Protein AF-A0A819A5E8-F1 (afdb_monomer)

Radius of gyration: 34.75 Å; Cα contacts (8 Å, |Δi|>4): 2065; chains: 1; bounding box: 81×67×108 Å

Structure (mmCIF, N/CA/C/O backbone):
data_AF-A0A819A5E8-F1
#
_entry.id   AF-A0A819A5E8-F1
#
loop_
_atom_site.group_PDB
_atom_site.id
_atom_site.type_symbol
_atom_site.label_atom_id
_atom_site.label_alt_id
_atom_site.label_comp_id
_atom_site.label_asym_id
_atom_site.label_entity_id
_atom_site.label_seq_id
_atom_site.pdbx_PDB_ins_code
_atom_site.Cartn_x
_atom_site.Cartn_y
_atom_site.Cartn_z
_atom_site.occupancy
_atom_site.B_iso_or_equiv
_atom_site.auth_seq_id
_atom_site.auth_comp_id
_atom_site.auth_asym_id
_atom_site.auth_atom_id
_atom_site.pdbx_PDB_model_num
ATOM 1 N N . MET A 1 1 ? -44.186 -9.933 -4.857 1.00 32.22 1 MET A N 1
ATOM 2 C CA . MET A 1 1 ? -43.340 -9.117 -5.749 1.00 32.22 1 MET A CA 1
ATOM 3 C C . MET A 1 1 ? -42.127 -9.959 -6.090 1.00 32.22 1 MET A C 1
ATOM 5 O O . MET A 1 1 ? -41.438 -10.397 -5.182 1.00 32.22 1 MET A O 1
ATOM 9 N N . SER A 1 2 ? -42.008 -10.321 -7.365 1.00 31.84 2 SER A N 1
ATOM 10 C CA . SER A 1 2 ? -40.978 -11.206 -7.915 1.00 31.84 2 SER A CA 1
ATOM 11 C C . SER A 1 2 ? -39.590 -10.600 -7.706 1.00 31.84 2 SER A C 1
ATOM 13 O O . SER A 1 2 ? -39.385 -9.447 -8.071 1.00 31.84 2 SER A O 1
ATOM 15 N N . SER A 1 3 ? -38.652 -11.357 -7.136 1.00 38.56 3 SER A N 1
ATOM 16 C CA . SER A 1 3 ? -37.233 -10.993 -7.115 1.00 38.56 3 SER A CA 1
ATOM 17 C C . SER A 1 3 ? -36.743 -10.846 -8.560 1.00 38.56 3 SER A C 1
ATOM 19 O O . SER A 1 3 ? -36.692 -11.837 -9.288 1.00 38.56 3 SER A O 1
ATOM 21 N N . THR A 1 4 ? -36.432 -9.630 -9.003 1.00 55.50 4 THR A N 1
ATOM 22 C CA . THR A 1 4 ? -35.887 -9.355 -10.340 1.00 55.50 4 THR A CA 1
ATOM 23 C C . THR A 1 4 ? -34.489 -9.958 -10.446 1.00 55.50 4 THR A C 1
ATOM 25 O O . THR A 1 4 ? -33.515 -9.396 -9.954 1.00 55.50 4 THR A O 1
ATOM 28 N N . LYS A 1 5 ? -34.396 -11.154 -11.023 1.00 73.69 5 LYS A N 1
ATOM 29 C CA . LYS A 1 5 ? -33.144 -11.866 -11.285 1.00 73.69 5 LYS A CA 1
ATOM 30 C C . LYS A 1 5 ? -32.599 -11.413 -12.642 1.00 73.69 5 LYS A C 1
ATOM 32 O O . LYS A 1 5 ? -33.372 -11.318 -13.584 1.00 73.69 5 LYS A O 1
ATOM 37 N N . LEU A 1 6 ? -31.296 -11.139 -12.740 1.00 89.00 6 LEU A N 1
ATOM 38 C CA . LEU A 1 6 ? -30.638 -10.841 -14.021 1.00 89.00 6 LEU A CA 1
ATOM 39 C C . LEU A 1 6 ? -30.455 -12.142 -14.811 1.00 89.00 6 LEU A C 1
ATOM 41 O O . LEU A 1 6 ? -29.631 -12.972 -14.419 1.00 89.00 6 LEU A O 1
ATOM 45 N N . GLU A 1 7 ? -31.207 -12.336 -15.892 1.00 91.62 7 GLU A N 1
ATOM 46 C CA . GLU A 1 7 ? -31.183 -13.570 -16.683 1.00 91.62 7 GLU A CA 1
ATOM 47 C C . GLU A 1 7 ? -30.618 -13.362 -18.089 1.00 91.62 7 GLU A C 1
ATOM 49 O O . GLU A 1 7 ? -29.899 -14.239 -18.579 1.00 91.62 7 GLU A O 1
ATOM 54 N N . ARG A 1 8 ? -30.885 -12.211 -18.720 1.00 95.00 8 ARG A N 1
ATOM 55 C CA . ARG A 1 8 ? -30.464 -11.907 -20.094 1.00 95.00 8 ARG A CA 1
ATOM 56 C C . ARG A 1 8 ? -29.873 -10.505 -20.228 1.00 95.00 8 ARG A C 1
ATOM 58 O O . ARG A 1 8 ? -30.513 -9.511 -19.893 1.00 95.00 8 ARG A O 1
ATOM 65 N N . VAL A 1 9 ? -28.674 -10.431 -20.800 1.00 97.88 9 VAL A N 1
ATOM 66 C CA . VAL A 1 9 ? -27.956 -9.189 -21.116 1.00 97.88 9 VAL A CA 1
ATOM 67 C C . VAL A 1 9 ? -27.725 -9.118 -22.623 1.00 97.88 9 VAL A C 1
ATOM 69 O O . VAL A 1 9 ? -27.253 -10.078 -23.230 1.00 97.88 9 VAL A O 1
ATOM 72 N N . ILE A 1 10 ? -28.020 -7.972 -23.234 1.00 98.62 10 ILE A N 1
ATOM 73 C CA . ILE A 1 10 ? -27.622 -7.693 -24.620 1.00 98.62 10 ILE A CA 1
ATOM 74 C C . ILE A 1 10 ? -26.502 -6.659 -24.601 1.00 98.62 10 ILE A C 1
ATOM 76 O O . ILE A 1 10 ? -26.598 -5.638 -23.923 1.00 98.62 10 ILE A O 1
ATOM 80 N N . ILE A 1 11 ? -25.441 -6.919 -25.361 1.00 98.62 11 ILE A N 1
ATOM 81 C CA . ILE A 1 11 ? -24.329 -5.995 -25.576 1.00 98.62 11 ILE A CA 1
ATOM 82 C C . ILE A 1 11 ? -24.338 -5.582 -27.048 1.00 98.62 11 ILE A C 1
ATOM 84 O O . ILE A 1 11 ? -24.249 -6.420 -27.942 1.00 98.62 11 ILE A O 1
ATOM 88 N N . VAL A 1 12 ? -24.438 -4.285 -27.320 1.00 98.12 12 VAL A N 1
ATOM 89 C CA . VAL A 1 12 ? -24.431 -3.746 -28.684 1.00 98.12 12 VAL A CA 1
ATOM 90 C C . VAL A 1 12 ? -23.025 -3.268 -29.011 1.00 98.12 12 VAL A C 1
ATOM 92 O O . VAL A 1 12 ? -22.594 -2.244 -28.497 1.00 98.12 12 VAL A O 1
ATOM 95 N N . GLY A 1 13 ? -22.316 -3.999 -29.867 1.00 96.31 13 GLY A N 1
ATOM 96 C CA . GLY A 1 13 ? -20.942 -3.729 -30.287 1.00 96.31 13 GLY A CA 1
ATOM 97 C C . GLY A 1 13 ? -19.956 -4.794 -29.801 1.00 96.31 13 GLY A C 1
ATOM 98 O O . GLY A 1 13 ? -19.708 -4.937 -28.607 1.00 96.31 13 GLY A O 1
ATOM 99 N N . GLY A 1 14 ? -19.318 -5.493 -30.740 1.00 93.19 14 GLY A N 1
ATOM 100 C CA . GLY A 1 14 ? -18.258 -6.482 -30.521 1.00 93.19 14 GLY A CA 1
ATOM 101 C C . GLY A 1 14 ? -16.854 -5.876 -30.617 1.00 93.19 14 GLY A C 1
ATOM 102 O O . GLY A 1 14 ? -15.927 -6.503 -31.142 1.00 93.19 14 GLY A O 1
ATOM 103 N N . GLY A 1 15 ? -16.698 -4.628 -30.164 1.00 92.19 15 GLY A N 1
ATOM 104 C CA . GLY A 1 15 ? -15.406 -3.959 -30.001 1.00 92.19 15 GLY A CA 1
ATOM 105 C C . GLY A 1 15 ? -14.722 -4.329 -28.680 1.00 92.19 15 GLY A C 1
ATOM 106 O O . GLY A 1 15 ? -15.222 -5.149 -27.915 1.00 92.19 15 GLY A O 1
ATOM 107 N N . LEU A 1 16 ? -13.587 -3.689 -28.375 1.00 94.44 16 LEU A N 1
ATOM 108 C CA . LEU A 1 16 ? -12.798 -3.993 -27.168 1.00 94.44 16 LEU A CA 1
ATOM 109 C C . LEU A 1 16 ? -13.617 -3.902 -25.872 1.00 94.44 16 LEU A C 1
ATOM 111 O O . LEU A 1 16 ? -13.552 -4.815 -25.059 1.00 94.44 16 LEU A O 1
ATOM 115 N N . GLY A 1 17 ? -14.404 -2.833 -25.705 1.00 95.31 17 GLY A N 1
ATOM 116 C CA . GLY A 1 17 ? -15.243 -2.649 -24.518 1.00 95.31 17 GLY A CA 1
ATOM 117 C C . GLY A 1 17 ? -16.343 -3.703 -24.405 1.00 95.31 17 GLY A C 1
ATOM 118 O O . GLY A 1 17 ? -16.440 -4.360 -23.380 1.00 95.31 17 GLY A O 1
ATOM 119 N N . GLY A 1 18 ? -17.115 -3.936 -25.471 1.00 97.19 18 GLY A N 1
ATOM 120 C CA . GLY A 1 18 ? -18.204 -4.920 -25.447 1.00 97.19 18 GLY A CA 1
ATOM 121 C C . GLY A 1 18 ? -17.727 -6.358 -25.218 1.00 97.19 18 GLY A C 1
ATOM 122 O O . GLY A 1 18 ? -18.321 -7.081 -24.420 1.00 97.19 18 GLY A O 1
ATOM 123 N N . LEU A 1 19 ? -16.615 -6.757 -25.847 1.00 96.38 19 LEU A N 1
ATOM 124 C CA . LEU A 1 19 ? -16.006 -8.073 -25.626 1.00 96.38 19 LEU A CA 1
ATOM 125 C C . LEU A 1 19 ? -15.436 -8.212 -24.208 1.00 96.38 19 LEU A C 1
ATOM 127 O O . LEU A 1 19 ? -15.630 -9.250 -23.580 1.00 96.38 19 LEU A O 1
ATOM 131 N N . ALA A 1 20 ? -14.773 -7.172 -23.688 1.00 97.06 20 ALA A N 1
ATOM 132 C CA . ALA A 1 20 ? -14.290 -7.160 -22.309 1.00 97.06 20 ALA A CA 1
ATOM 133 C C . ALA A 1 20 ? -15.446 -7.303 -21.314 1.00 97.06 20 ALA A C 1
ATOM 135 O O . ALA A 1 20 ? -15.372 -8.143 -20.427 1.00 97.06 20 ALA A O 1
ATOM 136 N N . THR A 1 21 ? -16.544 -6.568 -21.508 1.00 97.56 21 THR A N 1
ATOM 137 C CA . THR A 1 21 ? -17.750 -6.696 -20.682 1.00 97.56 21 THR A CA 1
ATOM 138 C C . THR A 1 21 ? -18.327 -8.110 -20.727 1.00 97.56 21 THR A C 1
ATOM 140 O O . THR A 1 21 ? -18.602 -8.686 -19.676 1.00 97.56 21 THR A O 1
ATOM 143 N N . ALA A 1 22 ? -18.476 -8.700 -21.919 1.00 97.00 22 ALA A N 1
ATOM 144 C CA . ALA A 1 22 ? -18.998 -10.060 -22.071 1.00 97.00 22 ALA A CA 1
ATOM 145 C C . ALA A 1 22 ? -18.151 -11.087 -21.297 1.00 97.00 22 ALA A C 1
ATOM 147 O O . ALA A 1 22 ? -18.684 -11.915 -20.556 1.00 97.00 22 ALA A O 1
ATOM 148 N N . LEU A 1 23 ? -16.824 -10.995 -21.424 1.00 96.56 23 LEU A N 1
ATOM 149 C CA . LEU A 1 23 ? -15.883 -11.860 -20.714 1.00 96.56 23 LEU A CA 1
ATOM 150 C C . LEU A 1 23 ? -15.894 -11.611 -19.199 1.00 96.56 23 LEU A C 1
ATOM 152 O O . LEU A 1 23 ? -15.809 -12.572 -18.438 1.00 96.56 23 LEU A O 1
ATOM 156 N N . SER A 1 24 ? -16.058 -10.365 -18.749 1.00 96.38 24 SER A N 1
ATOM 157 C CA . SER A 1 24 ? -16.197 -10.022 -17.328 1.00 96.38 24 SER A CA 1
ATOM 158 C C . SER A 1 24 ? -17.398 -10.710 -16.686 1.00 96.38 24 SER A C 1
ATOM 160 O O . SER A 1 24 ? -17.261 -11.296 -15.615 1.00 96.38 24 SER A O 1
ATOM 162 N N . PHE A 1 25 ? -18.564 -10.718 -17.339 1.00 94.56 25 PHE A N 1
ATOM 163 C CA . PHE A 1 25 ? -19.718 -11.464 -16.827 1.00 94.56 25 PHE A CA 1
ATOM 164 C C . PHE A 1 25 ? -19.412 -12.957 -16.674 1.00 94.56 25 PHE A C 1
ATOM 166 O O . PHE A 1 25 ? -19.783 -13.553 -15.669 1.00 94.56 25 PHE A O 1
ATOM 173 N N . TYR A 1 26 ? -18.717 -13.563 -17.639 1.00 92.88 26 TYR A N 1
ATOM 174 C CA . TYR A 1 26 ? -18.379 -14.984 -17.577 1.00 92.88 26 TYR A CA 1
ATOM 175 C C . TYR A 1 26 ? -17.344 -15.304 -16.491 1.00 92.88 26 TYR A C 1
ATOM 177 O O . TYR A 1 26 ? -17.515 -16.262 -15.740 1.00 92.88 26 TYR A O 1
ATOM 185 N N . TYR A 1 27 ? -16.268 -14.520 -16.401 1.00 93.62 27 TYR A N 1
ATOM 186 C CA . TYR A 1 27 ? -15.145 -14.817 -15.515 1.00 93.62 27 TYR A CA 1
ATOM 187 C C . TYR A 1 27 ? -15.343 -14.323 -14.081 1.00 93.62 27 TYR A C 1
ATOM 189 O O . TYR A 1 27 ? -14.837 -14.958 -13.156 1.00 93.62 27 TYR A O 1
ATOM 197 N N . ILE A 1 28 ? -16.062 -13.217 -13.873 1.00 93.44 28 ILE A N 1
ATOM 198 C CA . ILE A 1 28 ? -16.165 -12.565 -12.562 1.00 93.44 28 ILE A CA 1
ATOM 199 C C . ILE A 1 28 ? -17.395 -13.059 -11.787 1.00 93.44 28 ILE A C 1
ATOM 201 O O . ILE A 1 28 ? -17.256 -13.378 -10.611 1.00 93.44 28 ILE A O 1
ATOM 205 N N . PHE A 1 29 ? -18.572 -13.227 -12.410 1.00 89.38 29 PHE A N 1
ATOM 206 C CA . PHE A 1 29 ? -19.785 -13.673 -11.690 1.00 89.38 29 PHE A CA 1
ATOM 207 C C . PHE A 1 29 ? -19.582 -14.984 -10.900 1.00 89.38 29 PHE A C 1
ATOM 209 O O . PHE A 1 29 ? -19.911 -15.012 -9.709 1.00 89.38 29 PHE A O 1
ATOM 216 N N . PRO A 1 30 ? -18.982 -16.047 -11.478 1.00 85.00 30 PRO A N 1
ATOM 217 C CA . PRO A 1 30 ? -18.756 -17.292 -10.747 1.00 85.00 30 PRO A CA 1
ATOM 218 C C . PRO A 1 30 ? -17.791 -17.147 -9.566 1.00 85.00 30 PRO A C 1
ATOM 220 O O . PRO A 1 30 ? -17.954 -17.851 -8.573 1.00 85.00 30 PRO A O 1
ATOM 223 N N . ARG A 1 31 ? -16.828 -16.209 -9.619 1.00 89.69 31 ARG A N 1
ATOM 224 C CA . ARG A 1 31 ? -15.918 -15.919 -8.489 1.00 89.69 31 ARG A CA 1
ATOM 225 C C . ARG A 1 31 ? -16.666 -15.389 -7.262 1.00 89.69 31 ARG A C 1
ATOM 227 O O . ARG A 1 31 ? -16.160 -15.502 -6.152 1.00 89.69 31 ARG A O 1
ATOM 234 N N . HIS A 1 32 ? -17.875 -14.863 -7.460 1.00 86.38 32 HIS A N 1
ATOM 235 C CA . HIS A 1 32 ? -18.766 -14.368 -6.411 1.00 86.38 32 HIS A CA 1
ATOM 236 C C . HIS A 1 32 ? -19.968 -15.293 -6.154 1.00 86.38 32 HIS A C 1
ATOM 238 O O . HIS A 1 32 ? -20.958 -14.863 -5.568 1.00 86.38 32 HIS A O 1
ATOM 244 N N . ASN A 1 33 ? -19.903 -16.565 -6.572 1.00 87.62 33 ASN A N 1
ATOM 245 C CA . ASN A 1 33 ? -20.996 -17.541 -6.456 1.00 87.62 33 ASN A CA 1
ATOM 246 C C . ASN A 1 33 ? -22.301 -17.116 -7.160 1.00 87.62 33 ASN A C 1
ATOM 248 O O . ASN A 1 33 ? -23.386 -17.581 -6.805 1.00 87.62 33 ASN A O 1
ATOM 252 N N . LEU A 1 34 ? -22.209 -16.253 -8.176 1.00 87.12 34 LEU A N 1
ATOM 253 C CA . LEU A 1 34 ? -23.340 -15.846 -9.003 1.00 87.12 34 LEU A CA 1
ATOM 254 C C . LEU A 1 34 ? -23.335 -16.619 -10.323 1.00 87.12 34 LEU A C 1
ATOM 256 O O . LEU A 1 34 ? -22.292 -16.864 -10.931 1.00 87.12 34 LEU A O 1
ATOM 260 N N . LYS A 1 35 ? -24.527 -16.987 -10.800 1.00 87.81 35 LYS A N 1
ATOM 261 C CA . LYS A 1 35 ? -24.687 -17.562 -12.138 1.00 87.81 35 LYS A CA 1
ATOM 262 C C . LYS A 1 35 ? -24.605 -16.435 -13.170 1.00 87.81 35 LYS A C 1
ATOM 264 O O . LYS A 1 35 ? -25.378 -15.484 -13.082 1.00 87.81 35 LYS A O 1
ATOM 269 N N . ALA A 1 36 ? -23.709 -16.564 -14.148 1.00 90.06 36 ALA A N 1
ATOM 270 C CA . ALA A 1 36 ? -23.635 -15.623 -15.262 1.00 90.06 36 ALA A CA 1
ATOM 271 C C . ALA A 1 36 ? -24.961 -15.610 -16.063 1.00 90.06 36 ALA A C 1
ATOM 273 O O . ALA A 1 36 ? -25.535 -16.686 -16.291 1.00 90.06 36 ALA A O 1
ATOM 274 N N . PRO A 1 37 ? -25.462 -14.429 -16.475 1.00 93.00 37 PRO A N 1
ATOM 275 C CA . PRO A 1 37 ? -26.638 -14.327 -17.338 1.00 93.00 37 PRO A CA 1
ATOM 276 C C . PRO A 1 37 ? -26.331 -14.837 -18.754 1.00 93.00 37 PRO A C 1
ATOM 278 O O . PRO A 1 37 ? -25.171 -14.970 -19.136 1.00 93.00 37 PRO A O 1
ATOM 281 N N . SER A 1 38 ? -27.370 -15.098 -19.548 1.00 95.62 38 SER A N 1
ATOM 282 C CA . SER A 1 38 ? -27.220 -15.303 -20.993 1.00 95.62 38 SER A CA 1
ATOM 283 C C . SER A 1 38 ? -26.876 -13.971 -21.655 1.00 95.62 38 SER A C 1
ATOM 285 O O . SER A 1 38 ? -27.554 -12.972 -21.417 1.00 95.62 38 SER A O 1
ATOM 287 N N . ILE A 1 39 ? -25.825 -13.952 -22.472 1.00 97.88 39 ILE A N 1
ATOM 288 C CA . ILE A 1 39 ? -25.298 -12.740 -23.095 1.00 97.88 39 ILE A CA 1
ATOM 289 C C . ILE A 1 39 ? -25.391 -12.882 -24.604 1.00 97.88 39 ILE A C 1
ATOM 291 O O . ILE A 1 39 ? -24.851 -13.832 -25.160 1.00 97.88 39 ILE A O 1
ATOM 295 N N . THR A 1 40 ? -26.008 -11.911 -25.271 1.00 98.25 40 THR A N 1
ATOM 296 C CA . THR A 1 40 ? -25.948 -11.793 -26.733 1.00 98.25 40 THR A CA 1
ATOM 297 C C . THR A 1 40 ? -25.194 -10.522 -27.104 1.00 98.25 40 THR A C 1
ATOM 299 O O . THR A 1 40 ? -25.568 -9.427 -26.688 1.00 98.25 40 THR A O 1
ATOM 302 N N . VAL A 1 41 ? -24.118 -10.658 -27.876 1.00 98.00 41 VAL A N 1
ATOM 303 C CA . VAL A 1 41 ? -23.317 -9.543 -28.386 1.00 98.00 41 VAL A CA 1
ATOM 304 C C . VAL A 1 41 ? -23.658 -9.329 -29.858 1.00 98.00 41 VAL A C 1
ATOM 306 O O . VAL A 1 41 ? -23.320 -10.165 -30.692 1.00 98.00 41 VAL A O 1
ATOM 309 N N . TYR A 1 42 ? -24.302 -8.210 -30.186 1.00 98.12 42 TYR A N 1
ATOM 310 C CA . TYR A 1 42 ? -24.629 -7.836 -31.564 1.00 98.12 42 TYR A CA 1
ATOM 311 C C . TYR A 1 42 ? -23.544 -6.932 -32.152 1.00 98.12 42 TYR A C 1
ATOM 313 O O . TYR A 1 42 ? -23.353 -5.804 -31.700 1.00 98.12 42 TYR A O 1
ATOM 321 N N . GLU A 1 43 ? -22.833 -7.417 -33.166 1.00 95.06 43 GLU A N 1
ATOM 322 C CA . GLU A 1 43 ? -21.820 -6.672 -33.909 1.00 95.06 43 GLU A CA 1
ATOM 323 C C . GLU A 1 43 ? -22.314 -6.395 -35.330 1.00 95.06 43 GLU A C 1
ATOM 325 O O . GLU A 1 43 ? -22.719 -7.309 -36.046 1.00 95.06 43 GLU A O 1
ATOM 330 N N . ARG A 1 44 ? -22.273 -5.123 -35.744 1.00 93.31 44 ARG A N 1
ATOM 331 C CA . ARG A 1 44 ? -22.735 -4.687 -37.069 1.00 93.31 44 ARG A CA 1
ATOM 332 C C . ARG A 1 44 ? -21.786 -5.122 -38.182 1.00 93.31 44 ARG A C 1
ATOM 334 O O . ARG A 1 44 ? -22.226 -5.336 -39.306 1.00 93.31 44 ARG A O 1
ATOM 341 N N . ASP A 1 45 ? -20.500 -5.210 -37.868 1.00 87.75 45 ASP A N 1
ATOM 342 C CA . ASP A 1 45 ? -19.458 -5.549 -38.821 1.00 87.75 45 ASP A CA 1
ATOM 343 C C . ASP A 1 45 ? -19.463 -7.063 -39.112 1.00 87.75 45 ASP A C 1
ATOM 345 O O . ASP A 1 45 ? -20.009 -7.875 -38.358 1.00 87.75 45 ASP A O 1
ATOM 349 N N . THR A 1 46 ? -18.821 -7.462 -40.211 1.00 84.44 46 THR A N 1
ATOM 350 C CA . THR A 1 46 ? -18.519 -8.878 -40.469 1.00 84.44 46 THR A CA 1
ATOM 351 C C . THR A 1 46 ? -17.359 -9.333 -39.577 1.00 84.44 46 THR A C 1
ATOM 353 O O . THR A 1 46 ? -16.532 -8.527 -39.141 1.00 84.44 46 THR A O 1
ATOM 356 N N . MET A 1 47 ? -17.219 -10.644 -39.369 1.00 74.38 47 MET A N 1
ATOM 357 C CA . MET A 1 47 ? -16.047 -11.191 -38.670 1.00 74.38 47 MET A CA 1
ATOM 358 C C . MET A 1 47 ? -14.725 -10.877 -39.404 1.00 74.38 47 MET A C 1
ATOM 360 O O . MET A 1 47 ? -13.675 -10.755 -38.779 1.00 74.38 47 MET A O 1
ATOM 364 N N . GLU A 1 48 ? -14.777 -10.721 -40.730 1.00 65.94 48 GLU A N 1
ATOM 365 C CA . GLU A 1 48 ? -13.619 -10.547 -41.618 1.00 65.94 48 GLU A CA 1
ATOM 366 C C . GLU A 1 48 ? -13.195 -9.077 -41.786 1.00 65.94 48 GLU A C 1
ATOM 368 O O . GLU A 1 48 ? -12.056 -8.794 -42.166 1.00 65.94 48 GLU A O 1
ATOM 373 N N . SER A 1 49 ? -14.067 -8.116 -41.460 1.00 59.50 49 SER A N 1
ATOM 374 C CA . SER A 1 49 ? -13.858 -6.681 -41.724 1.00 59.50 49 SER A CA 1
ATOM 375 C C . SER A 1 49 ? -12.830 -5.978 -40.820 1.00 59.50 49 SER A C 1
ATOM 377 O O . SER A 1 49 ? -12.749 -4.753 -40.815 1.00 59.50 49 SER A O 1
ATOM 379 N N . SER A 1 50 ? -12.005 -6.700 -40.064 1.00 57.12 50 SER A N 1
ATOM 380 C CA . SER A 1 50 ? -11.201 -6.127 -38.975 1.00 57.12 50 SER A CA 1
ATOM 381 C C . SER A 1 50 ? -9.717 -5.893 -39.312 1.00 57.12 50 SER A C 1
ATOM 383 O O . SER A 1 50 ? -9.141 -4.921 -38.823 1.00 57.12 50 SER A O 1
ATOM 385 N N . ARG A 1 51 ? -9.068 -6.672 -40.198 1.00 56.88 51 ARG A N 1
ATOM 386 C CA . ARG A 1 51 ? -7.603 -6.526 -40.421 1.00 56.88 51 ARG A CA 1
ATOM 387 C C . ARG A 1 51 ? -7.207 -5.238 -41.148 1.00 56.88 51 ARG A C 1
ATOM 389 O O . ARG A 1 51 ? -6.137 -4.688 -40.872 1.00 56.88 51 ARG A O 1
ATOM 396 N N . LEU A 1 52 ? -8.023 -4.792 -42.102 1.00 59.56 52 LEU A N 1
ATOM 397 C CA . LEU A 1 52 ? -7.766 -3.588 -42.905 1.00 59.56 52 LEU A CA 1
ATOM 398 C C . LEU A 1 52 ? -8.258 -2.314 -42.198 1.00 59.56 52 LEU A C 1
ATOM 400 O O . LEU A 1 52 ? -7.614 -1.275 -42.305 1.00 59.56 52 LEU A O 1
ATOM 404 N N . ASN A 1 53 ? -9.331 -2.418 -41.406 1.00 60.75 53 ASN A N 1
ATOM 405 C CA . ASN A 1 53 ? -10.001 -1.279 -40.766 1.00 60.75 53 ASN A CA 1
ATOM 406 C C . ASN A 1 53 ? -9.446 -0.956 -39.363 1.00 60.75 53 ASN A C 1
ATOM 408 O O . ASN A 1 53 ? -9.570 0.170 -38.887 1.00 60.75 53 ASN A O 1
ATOM 412 N N . GLU A 1 54 ? -8.809 -1.922 -38.694 1.00 66.81 54 GLU A N 1
ATOM 413 C CA . GLU A 1 54 ? -8.254 -1.777 -37.337 1.00 66.81 54 GLU A CA 1
ATOM 414 C C . GLU A 1 54 ? -6.728 -1.871 -37.323 1.00 66.81 54 GLU A C 1
ATOM 416 O O . GLU A 1 54 ? -6.111 -2.329 -36.360 1.00 66.81 54 GLU A O 1
ATOM 421 N N . GLY A 1 55 ? -6.104 -1.464 -38.427 1.00 63.94 55 GLY A N 1
ATOM 422 C CA . GLY A 1 55 ? -4.705 -1.749 -38.684 1.00 63.94 55 GLY A CA 1
ATOM 423 C C . GLY A 1 55 ? -3.692 -1.060 -37.770 1.00 63.94 55 GLY A C 1
ATOM 424 O O . GLY A 1 55 ? -2.517 -1.361 -37.901 1.00 63.94 55 GLY A O 1
ATOM 425 N N . TYR A 1 56 ? -4.100 -0.172 -36.866 1.00 77.44 56 TYR A N 1
ATOM 426 C CA . TYR A 1 56 ? -3.219 0.657 -36.040 1.00 77.44 56 TYR A CA 1
ATOM 427 C C . TYR A 1 56 ? -2.861 0.024 -34.679 1.00 77.44 56 TYR A C 1
ATOM 429 O O . TYR A 1 56 ? -3.423 -0.984 -34.246 1.00 77.44 56 TYR A O 1
ATOM 437 N N . THR A 1 57 ? -1.898 0.635 -33.984 1.00 84.88 57 THR A N 1
ATOM 438 C CA . THR A 1 57 ? -1.344 0.154 -32.705 1.00 84.88 57 THR A CA 1
ATOM 439 C C . THR A 1 57 ? -1.915 0.903 -31.503 1.00 84.88 57 THR A C 1
ATOM 441 O O . THR A 1 57 ? -1.989 2.135 -31.493 1.00 84.88 57 THR A O 1
ATOM 444 N N . LEU A 1 58 ? -2.267 0.163 -30.454 1.00 88.69 58 LEU A N 1
ATOM 445 C CA . LEU A 1 58 ? -2.726 0.682 -29.168 1.00 88.69 58 LEU A CA 1
ATOM 446 C C . LEU A 1 58 ? -1.616 0.573 -28.131 1.00 88.69 58 LEU A C 1
ATOM 448 O O . LEU A 1 58 ? -0.832 -0.369 -28.157 1.00 88.69 58 LEU A O 1
ATOM 452 N N . GLN A 1 59 ? -1.587 1.508 -27.187 1.00 87.00 59 GLN A N 1
ATOM 453 C CA . GLN A 1 59 ? -0.762 1.393 -25.990 1.00 87.00 59 GLN A CA 1
ATOM 454 C C . GLN A 1 59 ? -1.651 1.005 -24.810 1.00 87.00 59 GLN A C 1
ATOM 456 O O . GLN A 1 59 ? -2.515 1.787 -24.412 1.00 87.00 59 GLN A O 1
ATOM 461 N N . LEU A 1 60 ? -1.442 -0.189 -24.262 1.00 89.19 60 LEU A N 1
ATOM 462 C CA . LEU A 1 60 ? -2.091 -0.645 -23.038 1.00 89.19 60 LEU A CA 1
ATOM 463 C C . LEU A 1 60 ? -1.273 -0.192 -21.829 1.00 89.19 60 LEU A C 1
ATOM 465 O O . LEU A 1 60 ? -0.042 -0.252 -21.864 1.00 89.19 60 LEU A O 1
ATOM 469 N N . ARG A 1 61 ? -1.947 0.298 -20.785 1.00 86.12 61 ARG A N 1
ATOM 470 C CA . ARG A 1 61 ? -1.311 0.848 -19.574 1.00 86.12 61 ARG A CA 1
ATOM 471 C C . ARG A 1 61 ? -2.074 0.418 -18.315 1.00 86.12 61 ARG A C 1
ATOM 473 O O . ARG A 1 61 ? -3.278 0.168 -18.388 1.00 86.12 61 ARG A O 1
ATOM 480 N N . ASN A 1 62 ? -1.397 0.320 -17.169 1.00 82.31 62 ASN A N 1
ATOM 481 C CA . ASN A 1 62 ? -2.024 0.054 -15.860 1.00 82.31 62 ASN A CA 1
ATOM 482 C C . ASN A 1 62 ? -2.091 1.302 -14.951 1.00 82.31 62 ASN A C 1
ATOM 484 O O . ASN A 1 62 ? -2.276 1.160 -13.747 1.00 82.31 62 ASN A O 1
ATOM 488 N N . ASP A 1 63 ? -1.925 2.512 -15.496 1.00 75.06 63 ASP A N 1
ATOM 489 C CA . ASP A 1 63 ? -2.000 3.743 -14.702 1.00 75.06 63 ASP A CA 1
ATOM 490 C C . ASP A 1 63 ? -3.449 4.081 -14.280 1.00 75.06 63 ASP A C 1
ATOM 492 O O . ASP A 1 63 ? -4.374 3.785 -15.049 1.00 75.06 63 ASP A O 1
ATOM 496 N N . PRO A 1 64 ? -3.669 4.759 -13.129 1.00 69.38 64 PRO A N 1
ATOM 497 C CA . PRO A 1 64 ? -5.008 5.045 -12.596 1.00 69.38 64 PRO A CA 1
ATOM 498 C C . PRO A 1 64 ? -5.925 5.823 -13.548 1.00 69.38 64 PRO A C 1
ATOM 500 O O . PRO A 1 64 ? -7.147 5.760 -13.432 1.00 69.38 64 PRO A O 1
ATOM 503 N N . SER A 1 65 ? -5.355 6.567 -14.504 1.00 68.69 65 SER A N 1
ATOM 504 C CA . SER A 1 65 ? -6.136 7.347 -15.468 1.00 68.69 65 SER A CA 1
ATOM 505 C C . SER A 1 65 ? -6.619 6.535 -16.676 1.00 68.69 65 SER A C 1
ATOM 507 O O . SER A 1 65 ? -7.464 7.030 -17.421 1.00 68.69 65 SER A O 1
ATOM 509 N N . SER A 1 66 ? -6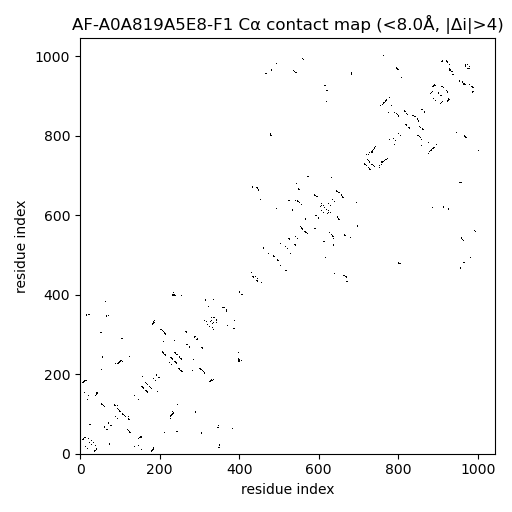.121 5.306 -16.879 1.00 76.12 66 SER A N 1
ATOM 510 C CA . SER A 1 66 ? -6.445 4.477 -18.050 1.00 76.12 66 SER A CA 1
ATOM 511 C C . SER A 1 66 ? -6.931 3.060 -17.714 1.00 76.12 66 SER A C 1
ATOM 513 O O . SER A 1 66 ? -7.950 2.646 -18.258 1.00 76.12 66 SER A O 1
ATOM 515 N N . GLY A 1 67 ? -6.244 2.326 -16.828 1.00 85.00 67 GLY A N 1
ATOM 516 C CA . GLY A 1 67 ? -6.677 1.033 -16.279 1.00 85.00 67 GLY A CA 1
ATOM 517 C C . GLY A 1 67 ? -6.804 -0.151 -17.255 1.00 85.00 67 GLY A C 1
ATOM 518 O O . GLY A 1 67 ? -7.355 -1.180 -16.868 1.00 85.00 67 GLY A O 1
ATOM 519 N N . GLY A 1 68 ? -6.314 -0.063 -18.498 1.00 90.25 68 GLY A N 1
ATOM 520 C CA . GLY A 1 68 ? -6.557 -1.091 -19.525 1.00 90.25 68 GLY A CA 1
ATOM 521 C C . GLY A 1 68 ? -5.883 -2.441 -19.248 1.00 90.25 68 GLY A C 1
ATOM 522 O O . GLY A 1 68 ? -6.498 -3.487 -19.435 1.00 90.25 68 GLY A O 1
ATOM 523 N N . ILE A 1 69 ? -4.643 -2.441 -18.744 1.00 92.50 69 ILE A N 1
ATOM 524 C CA . ILE A 1 69 ? -3.965 -3.679 -18.306 1.00 92.50 69 ILE A CA 1
ATOM 525 C C . ILE A 1 69 ? -4.646 -4.259 -17.065 1.00 92.50 69 ILE A C 1
ATOM 527 O O . ILE A 1 69 ? -4.796 -5.473 -16.959 1.00 92.50 69 ILE A O 1
ATOM 531 N N . GLN A 1 70 ? -5.073 -3.395 -16.140 1.00 92.56 70 GLN A N 1
ATOM 532 C CA . GLN A 1 70 ? -5.773 -3.822 -14.932 1.00 92.56 70 GLN A CA 1
ATOM 533 C C . GLN A 1 70 ? -7.086 -4.523 -15.290 1.00 92.56 70 GLN A C 1
ATOM 535 O O . GLN A 1 70 ? -7.363 -5.582 -14.748 1.00 92.56 70 GLN A O 1
ATOM 540 N N . ALA A 1 71 ? -7.834 -3.992 -16.261 1.00 94.69 71 ALA A N 1
ATOM 541 C CA . ALA A 1 71 ? -9.050 -4.617 -16.768 1.00 94.69 71 ALA A CA 1
ATOM 542 C C . ALA A 1 71 ? -8.797 -6.037 -17.307 1.00 94.69 71 ALA A C 1
ATOM 544 O O . ALA A 1 71 ? -9.507 -6.967 -16.940 1.00 94.69 71 ALA A O 1
ATOM 545 N N . LEU A 1 72 ? -7.753 -6.230 -18.124 1.00 95.81 72 LEU A N 1
ATOM 546 C CA . LEU A 1 72 ? -7.413 -7.552 -18.667 1.00 95.81 72 LEU A CA 1
ATOM 547 C C . LEU A 1 72 ? -7.027 -8.556 -17.570 1.00 95.81 72 LEU A C 1
ATOM 549 O O . LEU A 1 72 ? -7.501 -9.687 -17.612 1.00 95.81 72 LEU A O 1
ATOM 553 N N . LYS A 1 73 ? -6.224 -8.137 -16.580 1.00 94.44 73 LYS A N 1
ATOM 554 C CA . LYS A 1 73 ? -5.859 -8.974 -15.421 1.00 94.44 73 LYS A CA 1
ATOM 555 C C . LYS A 1 73 ? -7.081 -9.346 -14.579 1.00 94.44 73 LYS A C 1
ATOM 557 O O . LYS A 1 73 ? -7.220 -10.496 -14.171 1.00 94.44 73 LYS A O 1
ATOM 562 N N . THR A 1 74 ? -7.991 -8.393 -14.355 1.00 94.62 74 THR A N 1
ATOM 563 C CA . THR A 1 74 ? -9.241 -8.643 -13.627 1.00 94.62 74 THR A CA 1
ATOM 564 C C . THR A 1 74 ? -10.131 -9.643 -14.363 1.00 94.62 74 THR A C 1
ATOM 566 O O . THR A 1 74 ? -10.699 -10.520 -13.717 1.00 94.62 74 THR A O 1
ATOM 569 N N . ILE A 1 75 ? -10.238 -9.559 -15.695 1.00 94.81 75 ILE A N 1
ATOM 570 C CA . ILE A 1 75 ? -10.988 -10.541 -16.492 1.00 94.81 75 ILE A CA 1
ATOM 571 C C . ILE A 1 75 ? -10.362 -11.923 -16.315 1.00 94.81 75 ILE A C 1
ATOM 573 O O . ILE A 1 75 ? -11.001 -12.811 -15.754 1.00 94.81 75 ILE A O 1
ATOM 577 N N . ASP A 1 76 ? -9.114 -12.106 -16.740 1.00 93.94 76 ASP A N 1
ATOM 578 C CA . ASP A 1 76 ? -8.390 -13.364 -16.579 1.00 93.94 76 ASP A CA 1
ATOM 579 C C . ASP A 1 76 ? -6.873 -13.164 -16.750 1.00 93.94 76 ASP A C 1
ATOM 581 O O . ASP A 1 76 ? -6.395 -12.569 -17.720 1.00 93.94 76 ASP A O 1
ATOM 585 N N . GLU A 1 77 ? -6.097 -13.699 -15.808 1.00 92.19 77 GLU A N 1
ATOM 586 C CA . GLU A 1 77 ? -4.643 -13.517 -15.774 1.00 92.19 77 GLU A CA 1
ATOM 587 C C . GLU A 1 77 ? -3.937 -14.240 -16.936 1.00 92.19 77 GLU A C 1
ATOM 589 O O . GLU A 1 77 ? -2.895 -13.780 -17.411 1.00 92.19 77 GLU A O 1
ATOM 594 N N . GLN A 1 78 ? -4.489 -15.354 -17.432 1.00 91.94 78 GLN A N 1
ATOM 595 C CA . GLN A 1 78 ? -3.914 -16.072 -18.569 1.00 91.94 78 GLN A CA 1
ATOM 596 C C . GLN A 1 78 ? -4.210 -15.345 -19.884 1.00 91.94 78 GLN A C 1
ATOM 598 O O . GLN A 1 78 ? -3.293 -15.145 -20.680 1.00 91.94 78 GLN A O 1
ATOM 603 N N . LEU A 1 79 ? -5.440 -14.859 -20.074 1.00 92.12 79 LEU A N 1
ATOM 604 C CA . LEU A 1 79 ? -5.804 -13.985 -21.194 1.00 92.12 79 LEU A CA 1
ATOM 605 C C . LEU A 1 79 ? -4.867 -12.772 -21.284 1.00 92.12 79 LEU A C 1
ATOM 607 O O . LEU A 1 79 ? -4.370 -12.440 -22.363 1.00 92.12 79 LEU A O 1
ATOM 611 N N . TYR A 1 80 ? -4.589 -12.133 -20.146 1.00 94.69 80 TYR A N 1
ATOM 612 C CA . TYR A 1 80 ? -3.629 -11.038 -20.062 1.00 94.69 80 TYR A CA 1
ATOM 613 C C . TYR A 1 80 ? -2.227 -11.443 -20.554 1.00 94.69 80 TYR A C 1
ATOM 615 O O . TYR A 1 80 ? -1.631 -10.740 -21.377 1.00 94.69 80 TYR A O 1
ATOM 623 N N . ARG A 1 81 ? -1.697 -12.576 -20.075 1.00 91.38 81 ARG A N 1
ATOM 624 C CA . ARG A 1 81 ? -0.371 -13.078 -20.473 1.00 91.38 81 ARG A CA 1
ATOM 625 C C . ARG A 1 81 ? -0.297 -13.370 -21.967 1.00 91.38 81 ARG A C 1
ATOM 627 O O . ARG A 1 81 ? 0.686 -12.984 -22.595 1.00 91.38 81 ARG A O 1
ATOM 634 N N . ASP A 1 82 ? -1.333 -13.981 -22.532 1.00 90.62 82 ASP A N 1
ATOM 635 C CA . ASP A 1 82 ? -1.404 -14.280 -23.964 1.00 90.62 82 ASP A CA 1
ATOM 636 C C . ASP A 1 82 ? -1.398 -12.989 -24.797 1.00 90.62 82 ASP A C 1
ATOM 638 O O . ASP A 1 82 ? -0.657 -12.875 -25.771 1.00 90.62 82 ASP A O 1
ATOM 642 N N . ILE A 1 83 ? -2.158 -11.970 -24.379 1.00 91.75 83 ILE A N 1
ATOM 643 C CA . ILE A 1 83 ? -2.163 -10.647 -25.025 1.00 91.75 83 ILE A CA 1
ATOM 644 C C . ILE A 1 83 ? -0.785 -9.978 -24.923 1.00 91.75 83 ILE A C 1
ATOM 646 O O . ILE A 1 83 ? -0.322 -9.368 -25.887 1.00 91.75 83 ILE A O 1
ATOM 650 N N . LYS A 1 84 ? -0.105 -10.096 -23.776 1.00 89.44 84 LYS A N 1
ATOM 651 C CA . LYS A 1 84 ? 1.236 -9.531 -23.578 1.00 89.44 84 LYS A CA 1
ATOM 652 C C . LYS A 1 84 ? 2.283 -10.192 -24.478 1.00 89.44 84 LYS A C 1
ATOM 654 O O . LYS A 1 84 ? 3.193 -9.510 -24.936 1.00 89.44 84 LYS A O 1
ATOM 659 N N . GLN A 1 85 ? 2.154 -11.483 -24.778 1.00 86.38 85 GLN A N 1
ATOM 660 C CA . GLN A 1 85 ? 3.044 -12.167 -25.727 1.00 86.38 85 GLN A CA 1
ATOM 661 C C . GLN A 1 85 ? 2.892 -11.647 -27.164 1.00 86.38 85 GLN A C 1
ATOM 663 O O . GLN A 1 85 ? 3.834 -11.730 -27.945 1.00 86.38 85 GLN A O 1
ATOM 668 N N . MET A 1 86 ? 1.739 -11.063 -27.502 1.00 84.19 86 MET A N 1
ATOM 669 C CA . MET A 1 86 ? 1.491 -10.415 -28.795 1.00 84.19 86 MET A CA 1
ATOM 670 C C . MET A 1 86 ? 1.994 -8.963 -28.849 1.00 84.19 86 MET A C 1
ATOM 672 O O . MET A 1 86 ? 1.718 -8.257 -29.825 1.00 84.19 86 MET A O 1
ATOM 676 N N . ALA A 1 87 ? 2.666 -8.482 -27.797 1.00 82.88 87 ALA A N 1
ATOM 677 C CA . ALA A 1 87 ? 3.156 -7.115 -27.734 1.00 82.88 87 ALA A CA 1
ATOM 678 C C . ALA A 1 87 ? 4.208 -6.841 -28.815 1.00 82.88 87 ALA A C 1
ATOM 680 O O . ALA A 1 87 ? 5.062 -7.676 -29.112 1.00 82.88 87 ALA A O 1
ATOM 681 N N . ALA A 1 88 ? 4.169 -5.632 -29.373 1.00 75.44 88 ALA A N 1
ATOM 682 C CA . ALA A 1 88 ? 5.194 -5.177 -30.296 1.00 75.44 88 ALA A CA 1
ATOM 683 C C . ALA A 1 88 ? 6.564 -5.149 -29.581 1.00 75.44 88 ALA A C 1
ATOM 685 O O . ALA A 1 88 ? 6.631 -4.740 -28.416 1.00 75.44 88 ALA A O 1
ATOM 686 N N . PRO A 1 89 ? 7.660 -5.526 -30.258 1.00 64.19 89 PRO A N 1
ATOM 687 C CA . PRO A 1 89 ? 8.990 -5.508 -29.665 1.00 64.19 89 PRO A CA 1
ATOM 688 C C . PRO A 1 89 ? 9.382 -4.078 -29.309 1.00 64.19 89 PRO A C 1
ATOM 690 O O . PRO A 1 89 ? 9.466 -3.204 -30.170 1.00 64.19 89 PRO A O 1
ATOM 693 N N . THR A 1 90 ? 9.642 -3.829 -28.029 1.00 54.62 90 THR A N 1
ATOM 694 C CA . THR A 1 90 ? 10.093 -2.516 -27.541 1.00 54.62 90 THR A CA 1
ATOM 695 C C . THR A 1 90 ? 11.601 -2.452 -27.297 1.00 54.62 90 THR A C 1
ATOM 697 O O . THR A 1 90 ? 12.126 -1.373 -27.026 1.00 54.62 90 THR A O 1
ATOM 700 N N . GLY A 1 91 ? 12.308 -3.587 -27.403 1.00 48.34 91 GLY A N 1
ATOM 701 C CA . GLY A 1 91 ? 13.701 -3.726 -26.963 1.00 48.34 91 GLY A CA 1
ATOM 702 C C . GLY A 1 91 ? 13.876 -3.469 -25.455 1.00 48.34 91 GLY A C 1
ATOM 703 O O . GLY A 1 91 ? 12.940 -3.066 -24.766 1.00 48.34 91 GLY A O 1
ATOM 704 N N . ASN A 1 92 ? 15.089 -3.676 -24.932 1.00 36.00 92 ASN A N 1
ATOM 705 C CA . ASN A 1 92 ? 15.498 -3.412 -23.535 1.00 36.00 92 ASN A CA 1
ATOM 706 C C . ASN A 1 92 ? 15.523 -1.905 -23.162 1.00 36.00 92 ASN A C 1
ATOM 708 O O . ASN A 1 92 ? 16.430 -1.445 -22.472 1.00 36.00 92 ASN A O 1
ATOM 712 N N . LYS A 1 93 ? 14.597 -1.081 -23.667 1.00 44.91 93 LYS A N 1
ATOM 713 C CA . LYS A 1 93 ? 14.667 0.386 -23.551 1.00 44.91 93 LYS A CA 1
ATOM 714 C C . LYS A 1 93 ? 13.379 0.965 -22.963 1.00 44.91 93 LYS A C 1
ATOM 716 O O . LYS A 1 93 ? 12.283 0.559 -23.332 1.00 44.91 93 LYS A O 1
ATOM 721 N N . ASN A 1 94 ? 13.554 1.938 -22.061 1.00 44.03 94 ASN A N 1
ATOM 722 C CA . ASN A 1 94 ? 12.516 2.605 -21.264 1.00 44.03 94 ASN A CA 1
ATOM 723 C C . ASN A 1 94 ? 11.233 2.878 -22.060 1.00 44.03 94 ASN A C 1
ATOM 725 O O . ASN A 1 94 ? 11.263 3.541 -23.103 1.00 44.03 94 ASN A O 1
ATOM 729 N N . ILE A 1 95 ? 10.113 2.388 -21.531 1.00 50.72 95 ILE A N 1
ATOM 730 C CA . ILE A 1 95 ? 8.807 2.452 -22.177 1.00 50.72 95 ILE A CA 1
ATOM 731 C C . ILE A 1 95 ? 8.180 3.831 -21.888 1.00 50.72 95 ILE A C 1
ATOM 733 O O . ILE A 1 95 ? 7.981 4.195 -20.737 1.00 50.72 95 ILE A O 1
ATOM 737 N N . GLY A 1 96 ? 7.911 4.638 -22.922 1.00 52.53 96 GLY A N 1
ATOM 738 C CA . GLY A 1 96 ? 7.336 5.987 -22.804 1.00 52.53 96 GLY A CA 1
ATOM 739 C C . GLY A 1 96 ? 7.100 6.656 -24.167 1.00 52.53 96 GLY A C 1
ATOM 740 O O . GLY A 1 96 ? 7.596 6.189 -25.187 1.00 52.53 96 GLY A O 1
ATOM 741 N N . MET A 1 97 ? 6.327 7.741 -24.227 1.00 54.62 97 MET A N 1
ATOM 742 C CA . MET A 1 97 ? 6.126 8.499 -25.473 1.00 54.62 97 MET A CA 1
ATOM 743 C C . MET A 1 97 ? 7.207 9.578 -25.590 1.00 54.62 97 MET A C 1
ATOM 745 O O . MET A 1 97 ? 7.330 10.419 -24.706 1.00 54.62 97 MET A O 1
ATOM 749 N N . LYS A 1 98 ? 7.993 9.587 -26.668 1.00 58.56 98 LYS A N 1
ATOM 750 C CA . LYS A 1 98 ? 8.935 10.687 -26.942 1.00 58.56 98 LYS A CA 1
ATOM 751 C C . LYS A 1 98 ? 8.174 11.872 -27.529 1.00 58.56 98 LYS A C 1
ATOM 753 O O . LYS A 1 98 ? 7.305 11.649 -28.368 1.00 58.56 98 LYS A O 1
ATOM 758 N N . ILE A 1 99 ? 8.499 13.098 -27.106 1.00 55.47 99 ILE A N 1
ATOM 759 C CA . ILE A 1 99 ? 7.908 14.322 -27.665 1.00 55.47 99 ILE A CA 1
ATOM 760 C C . ILE A 1 99 ? 9.001 15.142 -28.359 1.00 55.47 99 ILE A C 1
ATOM 762 O O . ILE A 1 99 ? 9.961 15.581 -27.727 1.00 55.47 99 ILE A O 1
ATOM 766 N N . GLY A 1 100 ? 8.868 15.339 -29.670 1.00 54.66 100 GLY A N 1
ATOM 767 C CA . GLY A 1 100 ? 9.771 16.172 -30.468 1.00 54.66 100 GLY A CA 1
ATOM 768 C C . GLY A 1 100 ? 9.195 17.563 -30.753 1.00 54.66 100 GLY A C 1
ATOM 769 O O . GLY A 1 100 ? 8.031 17.680 -31.137 1.00 54.66 100 GLY A O 1
ATOM 770 N N . PHE A 1 101 ? 10.019 18.608 -30.613 1.00 54.09 101 PHE A N 1
ATOM 771 C CA . PHE A 1 101 ? 9.684 19.982 -31.013 1.00 54.09 101 PHE A CA 1
ATOM 772 C C . PHE A 1 101 ? 10.627 20.453 -32.116 1.00 54.09 101 PHE A C 1
ATOM 774 O O . PHE A 1 101 ? 11.784 20.770 -31.835 1.00 54.09 101 PHE A O 1
ATOM 781 N N . GLY A 1 102 ? 10.126 20.548 -33.348 1.00 51.34 102 GLY A N 1
ATOM 782 C CA . GLY A 1 102 ? 10.877 21.144 -34.450 1.00 51.34 102 GLY A CA 1
ATOM 783 C C . GLY A 1 102 ? 10.852 22.675 -34.421 1.00 51.34 102 GLY A C 1
ATOM 784 O O . GLY A 1 102 ? 9.805 23.283 -34.210 1.00 51.34 102 GLY A O 1
ATOM 785 N N . ILE A 1 103 ? 12.006 23.304 -34.657 1.00 42.34 103 ILE A N 1
ATOM 786 C CA . ILE A 1 103 ? 12.114 24.681 -35.169 1.00 42.34 103 ILE A CA 1
ATOM 787 C C . ILE A 1 103 ? 12.829 24.537 -36.508 1.00 42.34 103 ILE A C 1
ATOM 789 O O . ILE A 1 103 ? 13.893 23.930 -36.542 1.00 42.34 103 ILE A O 1
ATOM 793 N N . ASN A 1 104 ? 12.250 25.049 -37.595 1.00 41.50 104 ASN A N 1
ATOM 794 C CA . ASN A 1 104 ? 12.781 24.840 -38.948 1.00 41.50 104 ASN A CA 1
ATOM 795 C C . ASN A 1 104 ? 13.010 23.354 -39.284 1.00 41.50 104 ASN A C 1
ATOM 797 O O . ASN A 1 104 ? 14.043 22.985 -39.828 1.00 41.50 104 ASN A O 1
ATOM 801 N N . CYS A 1 105 ? 11.994 22.523 -39.022 1.00 44.94 105 CYS A N 1
ATOM 802 C CA . CYS A 1 105 ? 11.824 21.220 -39.689 1.00 44.94 105 CYS A CA 1
ATOM 803 C C . CYS A 1 105 ? 12.716 20.070 -39.200 1.00 44.94 105 CYS A C 1
ATOM 805 O O . CYS A 1 105 ? 12.546 18.947 -39.668 1.00 44.94 105 CYS A O 1
ATOM 807 N N . ASP A 1 106 ? 13.575 20.302 -38.206 1.00 44.41 106 ASP A N 1
ATOM 808 C CA . ASP A 1 106 ? 14.311 19.240 -37.517 1.00 44.41 106 ASP A CA 1
ATOM 809 C C . ASP A 1 106 ? 13.545 18.765 -36.276 1.00 44.41 106 ASP A C 1
ATOM 811 O O . ASP A 1 106 ? 13.598 19.391 -35.212 1.00 44.41 106 ASP A O 1
ATOM 815 N N . ILE A 1 107 ? 12.841 17.630 -36.380 1.00 51.75 107 ILE A N 1
ATOM 816 C CA . ILE A 1 107 ? 12.287 16.932 -35.207 1.00 51.75 107 ILE A CA 1
ATOM 817 C C . ILE A 1 107 ? 13.435 16.210 -34.495 1.00 51.75 107 ILE A C 1
ATOM 819 O O . ILE A 1 107 ? 13.568 14.990 -34.553 1.00 51.75 107 ILE A O 1
ATOM 823 N N . ASN A 1 108 ? 14.275 16.965 -33.793 1.00 49.50 108 ASN A N 1
ATOM 824 C CA . ASN A 1 108 ? 15.165 16.364 -32.813 1.00 49.50 108 ASN A CA 1
ATOM 825 C C . ASN A 1 108 ? 14.323 15.940 -31.602 1.00 49.50 108 ASN A C 1
ATOM 827 O O . ASN A 1 108 ? 13.556 16.770 -31.096 1.00 49.50 108 ASN A O 1
ATOM 831 N N . PRO A 1 109 ? 14.438 14.691 -31.104 1.00 51.09 109 PRO A N 1
ATOM 832 C CA . PRO A 1 109 ? 13.821 14.285 -29.847 1.00 51.09 109 PRO A CA 1
ATOM 833 C C . PRO A 1 109 ? 14.467 15.092 -28.715 1.00 51.09 109 PRO A C 1
ATOM 835 O O . PRO A 1 109 ? 15.439 14.675 -28.099 1.00 51.09 109 PRO A O 1
ATOM 838 N N . THR A 1 110 ? 13.961 16.301 -28.484 1.00 45.03 110 THR A N 1
ATOM 839 C CA . THR A 1 110 ? 14.528 17.252 -27.523 1.00 45.03 110 THR A CA 1
ATOM 840 C C . THR A 1 110 ? 14.130 16.873 -26.103 1.00 45.03 110 THR A C 1
ATOM 842 O O . THR A 1 110 ? 14.815 17.238 -25.155 1.00 45.03 110 THR A O 1
ATOM 845 N N . ILE A 1 111 ? 13.009 16.160 -25.954 1.00 43.78 111 ILE A N 1
ATOM 846 C CA . ILE A 1 111 ? 12.406 15.825 -24.670 1.00 43.78 111 ILE A CA 1
ATOM 847 C C . ILE A 1 111 ? 11.967 14.359 -24.709 1.00 43.78 111 ILE A C 1
ATOM 849 O O . ILE A 1 111 ? 11.003 13.965 -25.374 1.00 43.78 111 ILE A O 1
ATOM 853 N N . LYS A 1 112 ? 12.681 13.517 -23.963 1.00 39.53 112 LYS A N 1
ATOM 854 C CA . LYS A 1 112 ? 12.231 12.158 -23.673 1.00 39.53 112 LYS A CA 1
ATOM 855 C C . LYS A 1 112 ? 11.227 12.278 -22.524 1.00 39.53 112 LYS A C 1
ATOM 857 O O . LYS A 1 112 ? 11.636 12.448 -21.383 1.00 39.53 112 LYS A O 1
ATOM 862 N N . PHE A 1 113 ? 9.925 12.191 -22.806 1.00 40.34 113 PHE A N 1
ATOM 863 C CA . PHE A 1 113 ? 8.929 11.915 -21.765 1.00 40.34 113 PHE A CA 1
ATOM 864 C C . PHE A 1 113 ? 9.121 10.452 -21.335 1.00 40.34 113 PHE A C 1
ATOM 866 O O . PHE A 1 113 ? 8.376 9.546 -21.710 1.00 40.34 113 PHE A O 1
ATOM 873 N N . ILE A 1 114 ? 10.191 10.202 -20.578 1.00 38.19 114 ILE A N 1
ATOM 874 C CA . ILE A 1 114 ? 10.232 9.045 -19.700 1.00 38.19 114 ILE A CA 1
ATOM 875 C C . ILE A 1 114 ? 9.250 9.422 -18.600 1.00 38.19 114 ILE A C 1
ATOM 877 O O . ILE A 1 114 ? 9.588 10.153 -17.674 1.00 38.19 114 ILE A O 1
ATOM 881 N N . ARG A 1 115 ? 7.997 8.978 -18.714 1.00 39.91 115 ARG A N 1
ATOM 882 C CA . ARG A 1 115 ? 7.300 8.703 -17.468 1.00 39.91 115 ARG A CA 1
ATOM 883 C C . ARG A 1 115 ? 8.129 7.578 -16.852 1.00 39.91 115 ARG A C 1
ATOM 885 O O . ARG A 1 115 ? 8.149 6.491 -17.420 1.00 39.91 115 ARG A O 1
ATOM 892 N N . ASP A 1 116 ? 8.860 7.852 -15.775 1.00 38.97 116 ASP A N 1
ATOM 893 C CA . ASP A 1 116 ? 9.276 6.806 -14.837 1.00 38.97 116 ASP A CA 1
ATOM 894 C C . ASP A 1 116 ? 7.973 6.225 -14.290 1.00 38.97 116 ASP A C 1
ATOM 896 O O . ASP A 1 116 ? 7.453 6.644 -13.259 1.00 38.97 116 ASP A O 1
ATOM 900 N N . THR A 1 117 ? 7.316 5.382 -15.076 1.00 41.53 117 THR A N 1
ATOM 901 C CA . THR A 1 117 ? 6.093 4.752 -14.646 1.00 41.53 117 THR A CA 1
ATOM 902 C C . THR A 1 117 ? 6.493 3.543 -13.820 1.00 41.53 117 THR A C 1
ATOM 904 O O . THR A 1 117 ? 6.902 2.532 -14.378 1.00 41.53 117 THR A O 1
ATOM 907 N N . GLU A 1 118 ? 6.208 3.586 -12.518 1.00 52.28 118 GLU A N 1
ATOM 908 C CA . GLU A 1 118 ? 5.907 2.394 -11.691 1.00 52.28 118 GLU A CA 1
ATOM 909 C C . GLU A 1 118 ? 4.806 1.498 -12.322 1.00 52.28 118 GLU A C 1
ATOM 911 O O . GLU A 1 118 ? 4.516 0.396 -11.866 1.00 52.28 118 GLU A O 1
ATOM 916 N N . HIS A 1 119 ? 4.183 1.992 -13.394 1.00 63.31 119 HIS A N 1
ATOM 917 C CA . HIS A 1 119 ? 3.066 1.449 -14.139 1.00 63.31 119 HIS A CA 1
ATOM 918 C C . HIS A 1 119 ? 3.543 0.701 -15.406 1.00 63.31 119 HIS A C 1
ATOM 920 O O . HIS A 1 119 ? 4.199 1.262 -16.285 1.00 63.31 119 HIS A O 1
ATOM 926 N N . GLU A 1 120 ? 3.185 -0.580 -15.508 1.00 77.00 120 GLU A N 1
ATOM 927 C CA . GLU A 1 120 ? 3.355 -1.441 -16.676 1.00 77.00 120 GLU A CA 1
ATOM 928 C C . GLU A 1 120 ? 2.653 -0.867 -17.923 1.00 77.00 120 GLU A C 1
ATOM 930 O O . GLU A 1 120 ? 1.512 -0.394 -17.873 1.00 77.00 120 GLU A O 1
ATOM 935 N N . MET A 1 121 ? 3.324 -0.940 -19.075 1.00 81.12 121 MET A N 1
ATOM 936 C CA . MET A 1 121 ? 2.750 -0.574 -20.370 1.00 81.12 121 MET A CA 1
ATOM 937 C C . MET A 1 121 ? 3.380 -1.352 -21.527 1.00 81.12 121 MET A C 1
ATOM 939 O O . MET A 1 121 ? 4.570 -1.646 -21.506 1.00 81.12 121 MET A O 1
ATOM 943 N N . PHE A 1 122 ? 2.595 -1.642 -22.566 1.00 83.25 122 PHE A N 1
ATOM 944 C CA . PHE A 1 122 ? 3.083 -2.236 -23.817 1.00 83.25 122 PHE A CA 1
ATOM 945 C C . PHE A 1 122 ? 2.194 -1.848 -25.001 1.00 83.25 122 PHE A C 1
ATOM 947 O O . PHE A 1 122 ? 1.061 -1.394 -24.822 1.00 83.25 122 PHE A O 1
ATOM 954 N N . ARG A 1 123 ? 2.711 -1.994 -26.228 1.00 85.38 123 ARG A N 1
ATOM 955 C CA . ARG A 1 123 ? 1.929 -1.761 -27.447 1.00 85.38 123 ARG A CA 1
ATOM 956 C C . ARG A 1 123 ? 1.448 -3.066 -28.052 1.00 85.38 123 ARG A C 1
ATOM 958 O O . ARG A 1 123 ? 2.189 -4.039 -28.071 1.00 85.38 123 ARG A O 1
ATOM 965 N N . VAL A 1 124 ? 0.236 -3.060 -28.586 1.00 87.88 124 VAL A N 1
ATOM 966 C CA . VAL A 1 124 ? -0.358 -4.202 -29.284 1.00 87.88 124 VAL A CA 1
ATOM 967 C C . VAL A 1 124 ? -1.153 -3.697 -30.483 1.00 87.88 124 VAL A C 1
ATOM 969 O O . VAL A 1 124 ? -1.807 -2.651 -30.413 1.00 87.88 124 VAL A O 1
ATOM 972 N N . ALA A 1 125 ? -1.101 -4.414 -31.603 1.00 87.69 125 ALA A N 1
ATOM 973 C CA . ALA A 1 125 ? -1.966 -4.113 -32.739 1.00 87.69 125 ALA A CA 1
ATOM 974 C C . ALA A 1 125 ? -3.435 -4.274 -32.316 1.00 87.69 125 ALA A C 1
ATOM 976 O O . ALA A 1 125 ? -3.802 -5.296 -31.730 1.00 87.69 125 ALA A O 1
ATOM 977 N N . ARG A 1 126 ? -4.288 -3.281 -32.610 1.00 88.25 126 ARG A N 1
ATOM 978 C CA . ARG A 1 126 ? -5.701 -3.298 -32.192 1.00 88.25 126 ARG A CA 1
ATOM 979 C C . ARG A 1 126 ? -6.421 -4.552 -32.679 1.00 88.25 126 ARG A C 1
ATOM 981 O O . ARG A 1 126 ? -7.120 -5.188 -31.897 1.00 88.25 126 ARG A O 1
ATOM 988 N N . TYR A 1 127 ? -6.203 -4.895 -33.945 1.00 87.00 127 TYR A N 1
ATOM 989 C CA . TYR A 1 127 ? -6.734 -6.102 -34.568 1.00 87.00 127 TYR A CA 1
ATOM 990 C C . TYR A 1 127 ? -6.366 -7.373 -33.786 1.00 87.00 127 TYR A C 1
ATOM 992 O O . TYR A 1 127 ? -7.245 -8.169 -33.470 1.00 87.00 127 TYR A O 1
ATOM 1000 N N . ASN A 1 128 ? -5.092 -7.536 -33.405 1.00 88.06 128 ASN A N 1
ATOM 1001 C CA . ASN A 1 128 ? -4.634 -8.708 -32.648 1.00 88.06 128 ASN A CA 1
ATOM 1002 C C . ASN A 1 128 ? -5.314 -8.778 -31.277 1.00 88.06 128 ASN A C 1
ATOM 1004 O O . ASN A 1 128 ? -5.781 -9.840 -30.876 1.00 88.06 128 ASN A O 1
ATOM 1008 N N . LEU A 1 129 ? -5.428 -7.638 -30.586 1.00 91.44 129 LEU A N 1
ATOM 1009 C CA . LEU A 1 129 ? -6.115 -7.563 -29.299 1.00 91.44 129 LEU A CA 1
ATOM 1010 C C . LEU A 1 129 ? -7.597 -7.949 -29.422 1.00 91.44 129 LEU A C 1
ATOM 1012 O O . LEU A 1 129 ? -8.071 -8.788 -28.661 1.00 91.44 129 LEU A O 1
ATOM 1016 N N . ARG A 1 130 ? -8.331 -7.372 -30.384 1.00 91.81 130 ARG A N 1
ATOM 1017 C CA . ARG A 1 130 ? -9.753 -7.689 -30.603 1.00 91.81 130 ARG A CA 1
ATOM 1018 C C . ARG A 1 130 ? -9.939 -9.162 -30.963 1.00 91.81 130 ARG A C 1
ATOM 1020 O O . ARG A 1 130 ? -10.796 -9.817 -30.377 1.00 91.81 130 ARG A O 1
ATOM 1027 N N . ASN A 1 131 ? -9.123 -9.689 -31.873 1.00 90.31 131 ASN A N 1
ATOM 1028 C CA . ASN A 1 131 ? -9.180 -11.094 -32.266 1.00 90.31 131 ASN A CA 1
ATOM 1029 C C . ASN A 1 131 ? -8.932 -12.027 -31.091 1.00 90.31 131 ASN A C 1
ATOM 1031 O O . ASN A 1 131 ? -9.705 -12.958 -30.904 1.00 90.31 131 ASN A O 1
ATOM 1035 N N . ARG A 1 132 ? -7.922 -11.750 -30.261 1.00 92.50 132 ARG A N 1
ATOM 1036 C CA . ARG A 1 132 ? -7.641 -12.576 -29.086 1.00 92.50 132 ARG A CA 1
ATOM 1037 C C . ARG A 1 132 ? -8.819 -12.591 -28.107 1.00 92.50 132 ARG A C 1
ATOM 1039 O O . ARG A 1 132 ? -9.103 -13.641 -27.535 1.00 92.50 132 ARG A O 1
ATOM 1046 N N . LEU A 1 133 ? -9.539 -11.476 -27.939 1.00 93.94 133 LEU A N 1
ATOM 1047 C CA . LEU A 1 133 ? -10.773 -11.436 -27.139 1.00 93.94 133 LEU A CA 1
ATOM 1048 C C . LEU A 1 133 ? -11.914 -12.244 -27.789 1.00 93.94 133 LEU A C 1
ATOM 1050 O O . LEU A 1 133 ? -12.628 -12.957 -27.091 1.00 93.94 133 LEU A O 1
ATOM 1054 N N . VAL A 1 134 ? -12.073 -12.184 -29.116 1.00 92.62 134 VAL A N 1
ATOM 1055 C CA . VAL A 1 134 ? -13.055 -13.008 -29.853 1.00 92.62 134 VAL A CA 1
ATOM 1056 C C . VAL A 1 134 ? -12.727 -14.499 -29.743 1.00 92.62 134 VAL A C 1
ATOM 1058 O O . VAL A 1 134 ? -13.623 -15.316 -29.539 1.00 92.62 134 VAL A O 1
ATOM 1061 N N . GLU A 1 135 ? -11.454 -14.865 -29.869 1.00 92.06 135 GLU A N 1
ATOM 1062 C CA . GLU A 1 135 ? -10.966 -16.232 -29.675 1.00 92.06 135 GLU A CA 1
ATOM 1063 C C . GLU A 1 135 ? -11.240 -16.713 -28.251 1.00 92.06 135 GLU A C 1
ATOM 1065 O O . GLU A 1 135 ? -11.666 -17.852 -28.077 1.00 92.06 135 GLU A O 1
ATOM 1070 N N . GLU A 1 136 ? -11.091 -15.841 -27.246 1.00 93.38 136 GLU A N 1
ATOM 1071 C CA . GLU A 1 136 ? -11.432 -16.172 -25.862 1.00 93.38 136 GLU A CA 1
ATOM 1072 C C . GLU A 1 136 ? -12.910 -16.530 -25.716 1.00 93.38 136 GLU A C 1
ATOM 1074 O O . GLU A 1 136 ? -13.236 -17.570 -25.152 1.00 93.38 136 GLU A O 1
ATOM 1079 N N . VAL A 1 137 ? -13.809 -15.723 -26.289 1.00 91.19 137 VAL A N 1
ATOM 1080 C CA . VAL A 1 137 ? -15.258 -15.996 -26.285 1.00 91.19 137 VAL A CA 1
ATOM 1081 C C . VAL A 1 137 ? -15.580 -17.352 -26.937 1.00 91.19 137 VAL A C 1
ATOM 1083 O O . VAL A 1 137 ? -16.509 -18.045 -26.522 1.00 91.19 137 VAL A O 1
ATOM 1086 N N . LYS A 1 138 ? -14.791 -17.773 -27.930 1.00 88.69 138 LYS A N 1
ATOM 1087 C CA . LYS A 1 138 ? -14.970 -19.038 -28.665 1.00 88.69 138 LYS A CA 1
ATOM 1088 C C . LYS A 1 138 ? -14.182 -20.220 -28.088 1.00 88.69 138 LYS A C 1
ATOM 1090 O O . LYS A 1 138 ? -14.292 -21.329 -28.605 1.00 88.69 138 LYS A O 1
ATOM 1095 N N . ARG A 1 139 ? -13.382 -20.014 -27.037 1.00 85.75 139 ARG A N 1
ATOM 1096 C CA . ARG A 1 139 ? -12.377 -20.984 -26.566 1.00 85.75 139 ARG A CA 1
ATOM 1097 C C . ARG A 1 139 ? -12.973 -22.293 -26.045 1.00 85.75 139 ARG A C 1
ATOM 1099 O O . ARG A 1 139 ? -12.311 -23.327 -26.097 1.00 85.75 139 ARG A O 1
ATOM 1106 N N . SER A 1 140 ? -14.192 -22.266 -25.504 1.00 77.62 140 SER A N 1
ATOM 1107 C CA . SER A 1 140 ? -14.844 -23.462 -24.959 1.00 77.62 140 SER A CA 1
ATOM 1108 C C . SER A 1 140 ? -16.345 -23.479 -25.216 1.00 77.62 140 SER A C 1
ATOM 1110 O O . SER A 1 140 ? -16.986 -22.431 -25.274 1.00 77.62 140 SER A O 1
ATOM 1112 N N . SER A 1 141 ? -16.919 -24.682 -25.268 1.00 74.38 141 SER A N 1
ATOM 1113 C CA . SER A 1 141 ? -18.369 -24.884 -25.361 1.00 74.38 141 SER A CA 1
ATOM 1114 C C . SER A 1 141 ? -19.132 -24.262 -24.185 1.00 74.38 141 SER A C 1
ATOM 1116 O O . SER A 1 141 ? -20.244 -23.783 -24.377 1.00 74.38 141 SER A O 1
ATOM 1118 N N . SER A 1 142 ? -18.524 -24.203 -22.993 1.00 78.56 142 SER A N 1
ATOM 1119 C CA . SER A 1 142 ? -19.074 -23.506 -21.819 1.00 78.56 142 SER A CA 1
ATOM 1120 C C . SER A 1 142 ? -19.198 -21.997 -22.063 1.00 78.56 142 SER A C 1
ATOM 1122 O O . SER A 1 142 ? -20.277 -21.434 -21.894 1.00 78.56 142 SER A O 1
ATOM 1124 N N . LEU A 1 143 ? -18.131 -21.350 -22.545 1.00 84.00 143 LEU A N 1
ATOM 1125 C CA . LEU A 1 143 ? -18.131 -19.923 -22.901 1.00 84.00 143 LEU A CA 1
ATOM 1126 C C . LEU A 1 143 ? -19.159 -19.614 -23.993 1.00 84.00 143 LEU A C 1
ATOM 1128 O O . LEU A 1 143 ? -19.978 -18.715 -23.827 1.00 84.00 143 LEU A O 1
ATOM 1132 N N . SER A 1 144 ? -19.177 -20.412 -25.063 1.00 78.44 144 SER A N 1
ATOM 1133 C CA . SER A 1 144 ? -20.114 -20.232 -26.179 1.00 78.44 144 SER A CA 1
ATOM 1134 C C . SER A 1 144 ? -21.571 -20.561 -25.827 1.00 78.44 144 SER A C 1
ATOM 1136 O O . SER A 1 144 ? -22.471 -20.192 -26.571 1.00 78.44 144 SER A O 1
ATOM 1138 N N . SER A 1 145 ? -21.826 -21.236 -24.698 1.00 80.19 145 SER A N 1
ATOM 1139 C CA . SER A 1 145 ? -23.183 -21.444 -24.170 1.00 80.19 145 SER A CA 1
ATOM 1140 C C . SER A 1 145 ? -23.702 -20.267 -23.334 1.00 80.19 145 SER A C 1
ATOM 1142 O O . SER A 1 145 ? -24.908 -20.151 -23.123 1.00 80.19 145 SER A O 1
ATOM 1144 N N . VAL A 1 146 ? -22.801 -19.395 -22.862 1.00 89.00 146 VAL A N 1
ATOM 1145 C CA . VAL A 1 146 ? -23.125 -18.198 -22.068 1.00 89.00 146 VAL A CA 1
ATOM 1146 C C . VAL A 1 146 ? -23.106 -16.942 -22.937 1.00 89.00 146 VAL A C 1
ATOM 1148 O O . VAL A 1 146 ? -23.987 -16.098 -22.791 1.00 89.00 146 VAL A O 1
ATOM 1151 N N . ILE A 1 147 ? -22.125 -16.825 -23.836 1.00 96.00 147 ILE A N 1
ATOM 1152 C CA . ILE A 1 147 ? -21.915 -15.668 -24.709 1.00 96.00 147 ILE A CA 1
ATOM 1153 C C . ILE A 1 147 ? -22.193 -16.068 -26.160 1.00 96.00 147 ILE A C 1
ATOM 1155 O O . ILE A 1 147 ? -2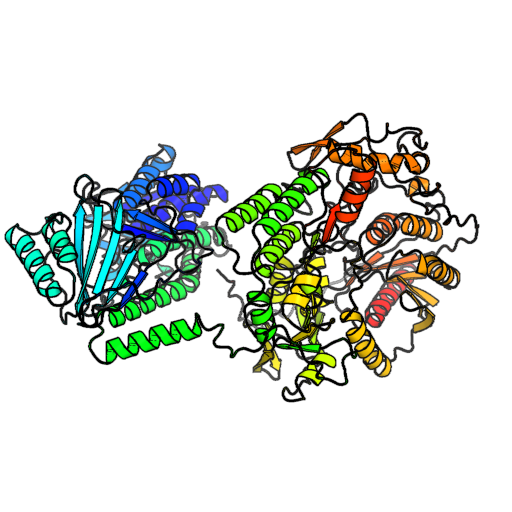1.429 -16.818 -26.768 1.00 96.00 147 ILE A O 1
ATOM 1159 N N . ASP A 1 148 ? -23.253 -15.504 -26.724 1.00 95.56 148 ASP A N 1
ATOM 1160 C CA . ASP A 1 148 ? -23.627 -15.629 -28.126 1.00 95.56 148 ASP A CA 1
ATOM 1161 C C . ASP A 1 148 ? -23.183 -14.384 -28.910 1.00 95.56 148 ASP A C 1
ATOM 1163 O O . ASP A 1 148 ? -23.695 -13.285 -28.697 1.00 95.56 148 ASP A O 1
ATOM 1167 N N . LEU A 1 149 ? -22.198 -14.535 -29.798 1.00 94.44 149 LEU A N 1
ATOM 1168 C CA . LEU A 1 149 ? -21.636 -13.439 -30.591 1.00 94.44 149 LEU A CA 1
ATOM 1169 C C . LEU A 1 149 ? -22.215 -13.446 -32.013 1.00 94.44 149 LEU A C 1
ATOM 1171 O O . LEU A 1 149 ? -21.846 -14.280 -32.842 1.00 94.44 149 LEU A O 1
ATOM 1175 N N . GLN A 1 150 ? -23.069 -12.465 -32.300 1.00 95.06 150 GLN A N 1
ATOM 1176 C CA . GLN A 1 150 ? -23.839 -12.328 -33.534 1.00 95.06 150 GLN A CA 1
ATOM 1177 C C . GLN A 1 150 ? -23.251 -11.224 -34.421 1.00 95.06 150 GLN A C 1
ATOM 1179 O O . GLN A 1 150 ? -23.383 -10.034 -34.134 1.00 95.06 150 GLN A O 1
ATOM 1184 N N . TRP A 1 151 ? -22.602 -11.619 -35.515 1.00 93.50 151 TRP A N 1
ATOM 1185 C CA . TRP A 1 151 ? -22.047 -10.702 -36.521 1.00 93.50 151 TRP A CA 1
ATOM 1186 C C . TRP A 1 151 ? -23.125 -10.222 -37.502 1.00 93.50 151 TRP A C 1
ATOM 1188 O O . TRP A 1 151 ? -24.220 -10.789 -37.552 1.00 93.50 151 TRP A O 1
ATOM 1198 N N . ASN A 1 152 ? -22.820 -9.195 -38.305 1.00 93.12 152 ASN A N 1
ATOM 1199 C CA . ASN A 1 152 ? -23.750 -8.596 -39.277 1.00 93.12 152 ASN A CA 1
ATOM 1200 C C . ASN A 1 152 ? -25.118 -8.221 -38.680 1.00 93.12 152 ASN A C 1
ATOM 1202 O O . ASN A 1 152 ? -26.149 -8.290 -39.346 1.00 93.12 152 ASN A O 1
ATOM 1206 N N . SER A 1 153 ? -25.135 -7.863 -37.401 1.00 95.50 153 SER A N 1
ATOM 1207 C CA . SER A 1 153 ? -26.344 -7.614 -36.629 1.00 95.50 153 SER A CA 1
ATOM 1208 C C . SER A 1 153 ? -26.285 -6.202 -36.061 1.00 95.50 153 SER A C 1
ATOM 1210 O O . SER A 1 153 ? -25.748 -5.950 -34.984 1.00 95.50 153 SER A O 1
ATOM 1212 N N . HIS A 1 154 ? -26.810 -5.246 -36.828 1.00 96.38 154 HIS A N 1
ATOM 1213 C CA . HIS A 1 154 ? -26.781 -3.828 -36.474 1.00 96.38 154 HIS A CA 1
ATOM 1214 C C . HIS A 1 154 ? -28.036 -3.451 -35.683 1.00 96.38 154 HIS A C 1
ATOM 1216 O O . HIS A 1 154 ? -29.113 -3.322 -36.256 1.00 96.38 154 HIS A O 1
ATOM 1222 N N . VAL A 1 155 ? -27.895 -3.211 -34.378 1.00 97.94 155 VAL A N 1
ATOM 1223 C CA . VAL A 1 155 ? -28.969 -2.640 -33.544 1.00 97.94 155 VAL A CA 1
ATOM 1224 C C . VAL A 1 155 ? -29.095 -1.135 -33.783 1.00 97.94 155 VAL A C 1
ATOM 1226 O O . VAL A 1 155 ? -28.139 -0.376 -33.609 1.00 97.94 155 VAL A O 1
ATOM 1229 N N . ILE A 1 156 ? -30.285 -0.693 -34.180 1.00 96.88 156 ILE A N 1
ATOM 1230 C CA . ILE A 1 156 ? -30.557 0.698 -34.565 1.00 96.88 156 ILE A CA 1
ATOM 1231 C C . ILE A 1 156 ? -31.425 1.450 -33.555 1.00 96.88 156 ILE A C 1
ATOM 1233 O O . ILE A 1 156 ? -31.383 2.681 -33.543 1.00 96.88 156 ILE A O 1
ATOM 1237 N N . LYS A 1 157 ? -32.185 0.743 -32.709 1.00 96.25 157 LYS A N 1
ATOM 1238 C CA . LYS A 1 157 ? -33.053 1.334 -31.678 1.00 96.25 157 LYS A CA 1
ATOM 1239 C C . LYS A 1 157 ? -33.065 0.489 -30.410 1.00 96.25 157 LYS A C 1
ATOM 1241 O O . LYS A 1 157 ? -32.851 -0.722 -30.474 1.00 96.25 157 LYS A O 1
ATOM 1246 N N . ALA A 1 158 ? -33.350 1.145 -29.291 1.00 97.12 158 ALA A N 1
ATOM 1247 C CA . ALA A 1 158 ? -33.583 0.512 -28.003 1.00 97.12 158 ALA A CA 1
ATOM 1248 C C . ALA A 1 158 ? -34.657 1.288 -27.239 1.00 97.12 158 ALA A C 1
ATOM 1250 O O . ALA A 1 158 ? -34.516 2.496 -27.042 1.00 97.12 158 ALA A O 1
ATOM 1251 N N . ASP A 1 159 ? -35.698 0.591 -26.798 1.00 95.50 159 ASP A N 1
ATOM 1252 C CA . ASP A 1 159 ? -36.805 1.148 -26.028 1.00 95.50 159 ASP A CA 1
ATOM 1253 C C . ASP A 1 159 ? -37.019 0.318 -24.762 1.00 95.50 159 ASP A C 1
ATOM 1255 O O . ASP A 1 159 ? -36.914 -0.905 -24.785 1.00 95.50 159 ASP A O 1
ATOM 1259 N N . TYR A 1 160 ? -37.324 0.976 -23.647 1.00 95.31 160 TYR A N 1
ATOM 1260 C CA . TYR A 1 160 ? -37.624 0.292 -22.391 1.00 95.31 160 TYR A CA 1
ATOM 1261 C C . TYR A 1 160 ? -39.134 0.149 -22.213 1.00 95.31 160 TYR A C 1
ATOM 1263 O O . TYR A 1 160 ? -39.868 1.144 -22.193 1.00 95.31 160 TYR A O 1
ATOM 1271 N N . ASP A 1 161 ? -39.593 -1.092 -22.082 1.00 93.44 161 ASP A N 1
ATOM 1272 C CA . ASP A 1 161 ? -40.986 -1.422 -21.826 1.00 93.44 161 ASP A CA 1
ATOM 1273 C C . ASP A 1 161 ? -41.243 -1.497 -20.317 1.00 93.44 161 ASP A C 1
ATOM 1275 O O . ASP A 1 161 ? -40.871 -2.446 -19.625 1.00 93.44 161 ASP A O 1
ATOM 1279 N N . LYS A 1 162 ? -41.949 -0.481 -19.814 1.00 86.94 162 LYS A N 1
ATOM 1280 C CA . LYS A 1 162 ? -42.322 -0.353 -18.400 1.00 86.94 162 LYS A CA 1
ATOM 1281 C C . LYS A 1 162 ? -43.276 -1.447 -17.913 1.00 86.94 162 LYS A C 1
ATOM 1283 O O . LYS A 1 162 ? -43.375 -1.647 -16.707 1.00 86.94 162 LYS A O 1
ATOM 1288 N N . ILE A 1 163 ? -44.017 -2.107 -18.809 1.00 86.50 163 ILE A N 1
ATOM 1289 C CA . ILE A 1 163 ? -44.977 -3.157 -18.439 1.00 86.50 163 ILE A CA 1
ATOM 1290 C C . ILE A 1 163 ? -44.232 -4.460 -18.158 1.00 86.50 163 ILE A C 1
ATOM 1292 O O . ILE A 1 163 ? -44.503 -5.127 -17.160 1.00 86.50 163 ILE A O 1
ATOM 1296 N N . THR A 1 164 ? -43.292 -4.817 -19.033 1.00 87.56 164 THR A N 1
ATOM 1297 C CA . THR A 1 164 ? -42.513 -6.057 -18.925 1.00 87.56 164 THR A CA 1
ATOM 1298 C C . THR A 1 164 ? -41.222 -5.895 -18.123 1.00 87.56 164 THR A C 1
ATOM 1300 O O . THR A 1 164 ? -40.641 -6.903 -17.727 1.00 87.56 164 THR A O 1
ATOM 1303 N N . ASN A 1 165 ? -40.810 -4.655 -17.829 1.00 88.50 165 ASN A N 1
ATOM 1304 C CA . ASN A 1 165 ? -39.540 -4.311 -17.183 1.00 88.50 165 ASN A CA 1
ATOM 1305 C C . ASN A 1 165 ? -38.318 -4.808 -17.982 1.00 88.50 165 ASN A C 1
ATOM 1307 O O . ASN A 1 165 ? -37.341 -5.289 -17.408 1.00 88.50 165 ASN A O 1
ATOM 1311 N N . LYS A 1 166 ? -38.400 -4.726 -19.315 1.00 93.69 166 LYS A N 1
ATOM 1312 C CA . LYS A 1 166 ? -37.372 -5.197 -20.251 1.00 93.69 166 LYS A CA 1
ATOM 1313 C C . LYS A 1 166 ? -36.993 -4.122 -21.257 1.00 93.69 166 LYS A C 1
ATOM 1315 O O . LYS A 1 166 ? -37.782 -3.233 -21.578 1.00 93.69 166 LYS A O 1
ATOM 1320 N N . VAL A 1 167 ? -35.785 -4.234 -21.792 1.00 97.06 167 VAL A N 1
ATOM 1321 C CA . VAL A 1 167 ? -35.309 -3.429 -22.916 1.00 97.06 167 VAL A CA 1
ATOM 1322 C C . VAL A 1 167 ? -35.550 -4.194 -24.209 1.00 97.06 167 VAL A C 1
ATOM 1324 O O . VAL A 1 167 ? -35.108 -5.331 -24.338 1.00 97.06 167 VAL A O 1
ATOM 1327 N N . ILE A 1 168 ? -36.223 -3.565 -25.169 1.00 97.69 168 ILE A N 1
ATOM 1328 C CA . ILE A 1 168 ? -36.482 -4.093 -26.509 1.00 97.69 168 ILE A CA 1
ATOM 1329 C C . ILE A 1 168 ? -35.521 -3.414 -27.481 1.00 97.69 168 ILE A C 1
ATOM 1331 O O . ILE A 1 168 ? -35.524 -2.189 -27.615 1.00 97.69 168 ILE A O 1
ATOM 1335 N N . VAL A 1 169 ? -34.718 -4.204 -28.186 1.00 97.88 169 VAL A N 1
ATOM 1336 C CA . VAL A 1 169 ? -33.817 -3.728 -29.240 1.00 97.88 169 VAL A CA 1
ATOM 1337 C C . VAL A 1 169 ? -34.374 -4.059 -30.621 1.00 97.88 169 VAL A C 1
ATOM 1339 O O . VAL A 1 169 ? -34.916 -5.141 -30.839 1.00 97.88 169 VAL A O 1
ATOM 1342 N N . GLU A 1 170 ? -34.231 -3.133 -31.569 1.00 97.94 170 GLU A N 1
ATOM 1343 C CA . GLU A 1 170 ? -34.603 -3.332 -32.977 1.00 97.94 170 GLU A CA 1
ATOM 1344 C C . GLU A 1 170 ? -33.345 -3.322 -33.847 1.00 97.94 170 GLU A C 1
ATOM 1346 O O . GLU A 1 170 ? -32.542 -2.381 -33.799 1.00 97.94 170 GLU A O 1
ATOM 1351 N N . LEU A 1 171 ? -33.176 -4.378 -34.640 1.00 97.62 171 LEU A N 1
ATOM 1352 C CA . LEU A 1 171 ? -32.090 -4.529 -35.596 1.00 97.62 171 LEU A CA 1
ATOM 1353 C C . LEU A 1 171 ? -32.479 -3.928 -36.950 1.00 97.62 171 LEU A C 1
ATOM 1355 O O . LEU A 1 171 ? -33.653 -3.809 -37.298 1.00 97.62 171 LEU A O 1
ATOM 1359 N N . GLN A 1 172 ? -31.473 -3.566 -37.743 1.00 96.12 172 GLN A N 1
ATOM 1360 C CA . GLN A 1 172 ? -31.650 -2.960 -39.063 1.00 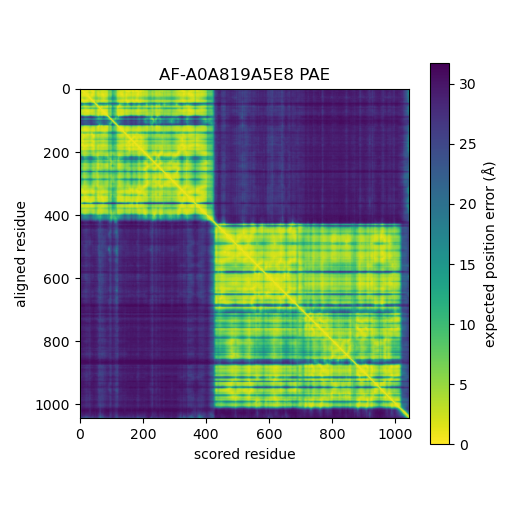96.12 172 GLN A CA 1
ATOM 1361 C C . GLN A 1 172 ? -32.429 -3.856 -40.041 1.00 96.12 172 GLN A C 1
ATOM 1363 O O . GLN A 1 172 ? -33.095 -3.345 -40.937 1.00 96.12 172 GLN A O 1
ATOM 1368 N N . ASP A 1 173 ? -32.362 -5.175 -39.863 1.00 93.50 173 ASP A N 1
ATOM 1369 C CA . ASP A 1 173 ? -33.091 -6.168 -40.660 1.00 93.50 173 ASP A CA 1
ATOM 1370 C C . ASP A 1 173 ? -34.555 -6.368 -40.212 1.00 93.50 173 ASP A C 1
ATOM 1372 O O . ASP A 1 173 ? -35.274 -7.183 -40.789 1.00 93.50 173 ASP A O 1
ATOM 1376 N N . GLY A 1 174 ? -35.009 -5.620 -39.200 1.00 93.69 174 GLY A N 1
ATOM 1377 C CA . GLY A 1 174 ? -36.361 -5.684 -38.651 1.00 93.69 174 GLY A CA 1
ATOM 1378 C C . GLY A 1 174 ? -36.548 -6.712 -37.533 1.00 93.69 174 GLY A C 1
ATOM 1379 O O . GLY A 1 174 ? -37.632 -6.756 -36.945 1.00 93.69 174 GLY A O 1
ATOM 1380 N N . ARG A 1 175 ? -35.529 -7.519 -37.194 1.00 96.44 175 ARG A N 1
ATOM 1381 C CA . ARG A 1 175 ? -35.589 -8.394 -36.013 1.00 96.44 175 ARG A CA 1
ATOM 1382 C C . ARG A 1 175 ? -35.691 -7.560 -34.737 1.00 96.44 175 ARG A C 1
ATOM 1384 O O . ARG A 1 175 ? -35.105 -6.483 -34.626 1.00 96.44 175 ARG A O 1
ATOM 1391 N N . ARG A 1 176 ? -36.416 -8.092 -33.756 1.00 96.88 176 ARG A N 1
ATOM 1392 C CA . ARG A 1 176 ? -36.509 -7.541 -32.402 1.00 96.88 176 ARG A CA 1
ATOM 1393 C C . ARG A 1 176 ? -36.066 -8.581 -31.390 1.00 96.88 176 ARG A C 1
ATOM 1395 O O . ARG A 1 176 ? -36.327 -9.766 -31.583 1.00 96.88 176 ARG A O 1
ATOM 1402 N N . ASP A 1 177 ? -35.415 -8.118 -30.338 1.00 97.38 177 ASP A N 1
ATOM 1403 C CA . ASP A 1 177 ? -34.946 -8.942 -29.225 1.00 97.38 177 ASP A CA 1
ATOM 1404 C C . ASP A 1 177 ? -35.150 -8.183 -27.909 1.00 97.38 177 ASP A C 1
ATOM 1406 O O . ASP A 1 177 ? -35.299 -6.960 -27.916 1.00 97.38 177 ASP A O 1
ATOM 1410 N N . GLU A 1 178 ? -35.184 -8.897 -26.789 1.00 96.88 178 GLU A N 1
ATOM 1411 C CA . GLU A 1 178 ? -35.433 -8.326 -25.465 1.00 96.88 178 GLU A CA 1
ATOM 1412 C C . GLU A 1 178 ? -34.399 -8.784 -24.429 1.00 96.88 178 GLU A C 1
ATOM 1414 O O . GLU A 1 178 ? -33.881 -9.901 -24.491 1.00 96.88 178 GLU A O 1
ATOM 1419 N N . CYS A 1 179 ? -34.099 -7.927 -23.453 1.00 97.06 179 CYS A N 1
ATOM 1420 C CA . CYS A 1 179 ? -33.200 -8.237 -22.342 1.00 97.06 179 CYS A CA 1
ATOM 1421 C C . CYS A 1 179 ? -33.575 -7.506 -21.051 1.00 97.06 179 CYS A C 1
ATOM 1423 O O . CYS A 1 179 ? -34.355 -6.555 -21.059 1.00 97.06 179 CYS A O 1
ATOM 1425 N N . ASP A 1 180 ? -32.987 -7.943 -19.938 1.00 95.12 180 ASP A N 1
ATOM 1426 C CA . ASP A 1 180 ? -33.154 -7.285 -18.638 1.00 95.12 180 ASP A CA 1
ATOM 1427 C C . ASP A 1 180 ? -32.261 -6.039 -18.524 1.00 95.12 180 ASP A C 1
ATOM 1429 O O . ASP A 1 180 ? -32.616 -5.079 -17.844 1.00 95.12 180 ASP A O 1
ATOM 1433 N N . LEU A 1 181 ? -31.100 -6.072 -19.188 1.00 96.62 181 LEU A N 1
ATOM 1434 C CA . LEU A 1 181 ? -30.073 -5.031 -19.186 1.00 96.62 181 LEU A CA 1
ATOM 1435 C C . LEU A 1 181 ? -29.438 -4.915 -20.575 1.00 96.62 181 LEU A C 1
ATOM 1437 O O . LEU A 1 181 ? -28.977 -5.910 -21.147 1.00 96.62 181 LEU A O 1
ATOM 1441 N N . LEU A 1 182 ? -29.393 -3.693 -21.106 1.00 98.44 182 LEU A N 1
ATOM 1442 C CA . LEU A 1 182 ? -28.740 -3.368 -22.371 1.00 98.44 182 LEU A CA 1
ATOM 1443 C C . LEU A 1 182 ? -27.444 -2.594 -22.127 1.00 98.44 182 LEU A C 1
ATOM 1445 O O . LEU A 1 182 ? -27.455 -1.523 -21.526 1.00 98.44 182 LEU A O 1
ATOM 1449 N N . ILE A 1 183 ? -26.340 -3.100 -22.669 1.00 98.62 183 ILE A N 1
ATOM 1450 C CA . ILE A 1 183 ? -25.033 -2.443 -22.632 1.00 98.62 183 ILE A CA 1
ATOM 1451 C C . ILE A 1 183 ? -24.681 -1.969 -24.039 1.00 98.62 183 ILE A C 1
ATOM 1453 O O . ILE A 1 183 ? -24.491 -2.763 -24.957 1.00 98.62 183 ILE A O 1
ATOM 1457 N N . VAL A 1 184 ? -24.578 -0.662 -24.224 1.00 98.38 184 VAL A N 1
ATOM 1458 C CA . VAL A 1 184 ? -24.308 -0.019 -25.505 1.00 98.38 184 VAL A CA 1
ATOM 1459 C C . VAL A 1 184 ? -22.818 0.308 -25.608 1.00 98.38 184 VAL A C 1
ATOM 1461 O O . VAL A 1 184 ? -22.304 1.189 -24.922 1.00 98.38 184 VAL A O 1
ATOM 1464 N N . ALA A 1 185 ? -22.123 -0.405 -26.490 1.00 97.69 185 ALA A N 1
ATOM 1465 C CA . ALA A 1 185 ? -20.687 -0.312 -26.751 1.00 97.69 185 ALA A CA 1
ATOM 1466 C C . ALA A 1 185 ? -20.380 -0.181 -28.264 1.00 97.69 185 ALA A C 1
ATOM 1468 O O . ALA A 1 185 ? -19.299 -0.550 -28.726 1.00 97.69 185 ALA A O 1
ATOM 1469 N N . ASP A 1 186 ? -21.314 0.370 -29.051 1.00 95.56 186 ASP A N 1
ATOM 1470 C CA . ASP A 1 186 ? -21.275 0.474 -30.525 1.00 95.56 186 ASP A CA 1
ATOM 1471 C C . ASP A 1 186 ? -20.477 1.684 -31.052 1.00 95.56 186 ASP A C 1
ATOM 1473 O O . ASP A 1 186 ? -20.528 2.056 -32.232 1.00 95.56 186 ASP A O 1
ATOM 1477 N N . GLY A 1 187 ? -19.677 2.266 -30.162 1.00 92.69 187 GLY A N 1
ATOM 1478 C CA . GLY A 1 187 ? -18.611 3.202 -30.465 1.00 92.69 187 GLY A CA 1
ATOM 1479 C C . GLY A 1 187 ? -19.057 4.633 -30.764 1.00 92.69 187 GLY A C 1
ATOM 1480 O O . GLY A 1 187 ? -20.192 5.052 -30.537 1.00 92.69 187 GLY A O 1
ATOM 1481 N N . MET A 1 188 ? -18.123 5.416 -31.306 1.00 90.69 188 MET A N 1
ATOM 1482 C CA . MET A 1 188 ? -18.282 6.860 -31.499 1.00 90.69 188 MET A CA 1
ATOM 1483 C C . MET A 1 188 ? -19.498 7.245 -32.347 1.00 90.69 188 MET A C 1
ATOM 1485 O O . MET A 1 188 ? -20.099 8.287 -32.105 1.00 90.69 188 MET A O 1
ATOM 1489 N N . HIS A 1 189 ? -19.893 6.420 -33.314 1.00 90.81 189 HIS A N 1
ATOM 1490 C CA . HIS A 1 189 ? -21.063 6.658 -34.165 1.00 90.81 189 HIS A CA 1
ATOM 1491 C C . HIS A 1 189 ? -22.275 5.828 -33.736 1.00 90.81 189 HIS A C 1
ATOM 1493 O O . HIS A 1 189 ? -23.036 5.375 -34.596 1.00 90.81 189 HIS A O 1
ATOM 1499 N N . SER A 1 190 ? -22.424 5.642 -32.421 1.00 95.56 190 SER A N 1
ATOM 1500 C CA . SER A 1 190 ? -23.499 4.878 -31.798 1.00 95.56 190 SER A CA 1
ATOM 1501 C C . SER A 1 190 ? -24.864 5.185 -32.414 1.00 95.56 190 SER A C 1
ATOM 1503 O O . SER A 1 190 ? -25.297 6.342 -32.473 1.00 95.56 190 SER A O 1
ATOM 1505 N N . SER A 1 191 ? -25.529 4.143 -32.913 1.00 95.50 191 SER A N 1
ATOM 1506 C CA . SER A 1 191 ? -26.868 4.270 -33.501 1.00 95.50 191 SER A CA 1
ATOM 1507 C C . SER A 1 191 ? -27.914 4.374 -32.405 1.00 95.50 191 SER A C 1
ATOM 1509 O O . SER A 1 191 ? -28.795 5.227 -32.493 1.00 95.50 191 SER A O 1
ATOM 1511 N N . VAL A 1 192 ? -27.725 3.613 -31.326 1.00 96.31 192 VAL A N 1
ATOM 1512 C CA . VAL A 1 192 ? -28.581 3.662 -30.142 1.00 96.31 192 VAL A CA 1
ATOM 1513 C C . VAL A 1 192 ? -28.505 5.036 -29.471 1.00 96.31 192 VAL A C 1
ATOM 1515 O O . VAL A 1 192 ? -29.545 5.619 -29.179 1.00 96.31 192 VAL A O 1
ATOM 1518 N N . ARG A 1 193 ? -27.310 5.637 -29.328 1.00 95.00 193 ARG A N 1
ATOM 1519 C CA . ARG A 1 193 ? -27.181 6.994 -28.760 1.00 95.00 193 ARG A CA 1
ATOM 1520 C C . ARG A 1 193 ? -27.901 8.034 -29.609 1.00 95.00 193 ARG A C 1
ATOM 1522 O O . ARG A 1 193 ? -28.563 8.904 -29.060 1.00 95.00 193 ARG A O 1
ATOM 1529 N N . ARG A 1 194 ? -27.784 7.961 -30.941 1.00 94.31 194 ARG A N 1
ATOM 1530 C CA . ARG A 1 194 ? -28.487 8.888 -31.849 1.00 94.31 194 ARG A CA 1
ATOM 1531 C C . ARG A 1 194 ? -30.000 8.723 -31.793 1.00 94.31 194 ARG A C 1
ATOM 1533 O O . ARG A 1 194 ? -30.706 9.715 -31.910 1.00 94.31 194 ARG A O 1
ATOM 1540 N N . TYR A 1 195 ? -30.481 7.492 -31.641 1.00 95.38 195 TYR A N 1
ATOM 1541 C CA . TYR A 1 195 ? -31.903 7.220 -31.480 1.00 95.38 195 TYR A CA 1
ATOM 1542 C C . TYR A 1 195 ? -32.430 7.790 -30.158 1.00 95.38 195 TYR A C 1
ATOM 1544 O O . TYR A 1 195 ? -33.396 8.547 -30.158 1.00 95.38 195 TYR A O 1
ATOM 1552 N N . MET A 1 196 ? -31.762 7.479 -29.044 1.00 93.44 196 MET A N 1
ATOM 1553 C CA . MET A 1 196 ? -32.198 7.900 -27.709 1.00 93.44 196 MET A CA 1
ATOM 1554 C C . MET A 1 196 ? -32.005 9.395 -27.459 1.00 93.44 196 MET A C 1
ATOM 1556 O O . MET A 1 196 ? -32.769 10.003 -26.712 1.00 93.44 196 MET A O 1
ATOM 1560 N N . PHE A 1 197 ? -30.992 9.989 -28.085 1.00 92.69 197 PHE A N 1
ATOM 1561 C CA . PHE A 1 197 ? -30.619 11.380 -27.886 1.00 92.69 197 PHE A CA 1
ATOM 1562 C C . PHE A 1 197 ? -30.346 12.080 -29.231 1.00 92.69 197 PHE A C 1
ATOM 1564 O O . PHE A 1 197 ? -29.189 12.355 -29.570 1.00 92.69 197 PHE A O 1
ATOM 1571 N N . PRO A 1 198 ? -31.393 12.402 -30.015 1.00 88.69 198 PRO A N 1
ATOM 1572 C CA . PRO A 1 198 ? -31.256 12.966 -31.364 1.00 88.69 198 PRO A CA 1
ATOM 1573 C C . PRO A 1 198 ? -30.480 14.291 -31.424 1.00 88.69 198 PRO A C 1
ATOM 1575 O O . PRO A 1 198 ? -29.778 14.567 -32.400 1.00 88.69 198 PRO A O 1
ATOM 1578 N N . ASP A 1 199 ? -30.552 15.089 -30.358 1.00 87.81 199 ASP A N 1
ATOM 1579 C CA . ASP A 1 199 ? -29.857 16.376 -30.254 1.00 87.81 199 ASP A CA 1
ATOM 1580 C C . ASP A 1 199 ? -28.372 16.228 -29.879 1.00 87.81 199 ASP A C 1
ATOM 1582 O O . ASP A 1 199 ? -27.575 17.163 -30.015 1.00 87.81 199 ASP A O 1
ATOM 1586 N N . MET A 1 200 ? -27.948 15.038 -29.440 1.00 87.00 200 MET A N 1
ATOM 1587 C CA . MET A 1 200 ? -26.570 14.775 -29.038 1.00 87.00 200 MET A CA 1
ATOM 1588 C C . MET A 1 200 ? -25.655 14.517 -30.236 1.00 87.00 200 MET A C 1
ATOM 1590 O O . MET A 1 200 ? -25.338 13.386 -30.603 1.00 87.00 200 MET A O 1
ATOM 1594 N N . ARG A 1 201 ? -25.138 15.611 -30.799 1.00 87.38 201 ARG A N 1
ATOM 1595 C CA . ARG A 1 201 ? -24.134 15.586 -31.873 1.00 87.38 201 ARG A CA 1
ATOM 1596 C C . ARG A 1 201 ? -22.705 15.477 -31.333 1.00 87.38 201 ARG A C 1
ATOM 1598 O O . ARG A 1 201 ? -22.431 15.909 -30.211 1.00 87.38 201 ARG A O 1
ATOM 1605 N N . LEU A 1 202 ? -21.818 14.881 -32.130 1.00 91.75 202 LEU A N 1
ATOM 1606 C CA . LEU A 1 202 ? -20.372 14.885 -31.891 1.00 91.75 202 LEU A CA 1
ATOM 1607 C C . LEU A 1 202 ? -19.787 16.257 -32.237 1.00 91.75 202 LEU A C 1
ATOM 1609 O O . LEU A 1 202 ? -20.219 16.885 -33.205 1.00 91.75 202 LEU A O 1
ATOM 1613 N N . ASN A 1 203 ? -18.768 16.675 -31.494 1.00 92.44 203 ASN A N 1
ATOM 1614 C CA . ASN A 1 203 ? -18.048 17.914 -31.745 1.00 92.44 203 ASN A CA 1
ATOM 1615 C C . ASN A 1 203 ? -16.827 17.623 -32.610 1.00 92.44 203 ASN A C 1
ATOM 1617 O O . ASN A 1 203 ? -15.953 16.861 -32.201 1.00 92.44 203 ASN A O 1
ATOM 1621 N N . PHE A 1 204 ? -16.773 18.207 -33.805 1.00 92.81 204 PHE A N 1
ATOM 1622 C CA . PHE A 1 204 ? -15.569 18.163 -34.628 1.00 92.81 204 PHE A CA 1
ATOM 1623 C C . PHE A 1 204 ? -14.564 19.193 -34.110 1.00 92.81 204 PHE A C 1
ATOM 1625 O O . PHE A 1 204 ? -14.869 20.383 -34.076 1.00 92.81 204 PHE A O 1
ATOM 1632 N N . HIS A 1 205 ? -13.358 18.753 -33.756 1.00 89.62 205 HIS A N 1
ATOM 1633 C CA . HIS A 1 205 ? -12.306 19.618 -33.200 1.00 89.62 205 HIS A CA 1
ATOM 1634 C C . HIS A 1 205 ? -11.368 20.195 -34.251 1.00 89.62 205 HIS A C 1
ATOM 1636 O O . HIS A 1 205 ? -10.209 20.469 -33.963 1.00 89.62 205 HIS A O 1
ATOM 1642 N N . LYS A 1 206 ? -11.865 20.356 -35.481 1.00 91.94 206 LYS A N 1
ATOM 1643 C CA . LYS A 1 206 ? -11.128 20.948 -36.602 1.00 91.94 206 LYS A CA 1
ATOM 1644 C C . LYS A 1 206 ? -9.748 20.332 -36.847 1.00 91.94 206 LYS A C 1
ATOM 1646 O O . LYS A 1 206 ? -8.844 20.992 -37.342 1.00 91.94 206 LYS A O 1
ATOM 1651 N N . HIS A 1 207 ? -9.591 19.053 -36.520 1.00 92.56 207 HIS A N 1
ATOM 1652 C CA . HIS A 1 207 ? -8.320 18.350 -36.602 1.00 92.56 207 HIS A CA 1
ATOM 1653 C C . HIS A 1 207 ? -8.510 17.027 -37.336 1.00 92.56 207 HIS A C 1
ATOM 1655 O O . HIS A 1 207 ? -9.474 16.296 -37.082 1.00 92.56 207 HIS A O 1
ATOM 1661 N N . ILE A 1 208 ? -7.608 16.729 -38.268 1.00 92.94 208 ILE A N 1
ATOM 1662 C CA . ILE A 1 208 ? -7.656 15.526 -39.101 1.00 92.94 208 ILE A CA 1
ATOM 1663 C C . ILE A 1 208 ? -6.315 14.810 -39.012 1.00 92.94 208 ILE A C 1
ATOM 1665 O O . ILE A 1 208 ? -5.267 15.446 -39.100 1.00 92.94 208 ILE A O 1
ATOM 1669 N N . LEU A 1 209 ? -6.350 13.485 -38.865 1.00 91.62 209 LEU A N 1
ATOM 1670 C CA . LEU A 1 209 ? -5.184 12.611 -38.955 1.00 91.62 209 LEU A CA 1
ATOM 1671 C C . LEU A 1 209 ? -5.229 11.852 -40.280 1.00 91.62 209 LEU A C 1
ATOM 1673 O O . LEU A 1 209 ? -6.238 11.235 -40.618 1.00 91.62 209 LEU A O 1
ATOM 1677 N N . LEU A 1 210 ? -4.116 11.866 -41.001 1.00 91.88 210 LEU A N 1
ATOM 1678 C CA . LEU A 1 210 ? -3.847 11.024 -42.158 1.00 91.88 210 LEU A CA 1
ATOM 1679 C C . LEU A 1 210 ? -2.828 9.981 -41.726 1.00 91.88 210 LEU A C 1
ATOM 1681 O O . LEU A 1 210 ? -1.727 10.328 -41.302 1.00 91.88 210 LEU A O 1
ATOM 1685 N N . THR A 1 211 ? -3.194 8.711 -41.788 1.00 90.56 211 THR A N 1
ATOM 1686 C CA . THR A 1 211 ? -2.396 7.638 -41.188 1.00 90.56 211 THR A CA 1
ATOM 1687 C C . THR A 1 211 ? -2.114 6.532 -42.183 1.00 90.56 211 THR A C 1
ATOM 1689 O O . THR A 1 211 ? -2.886 6.342 -43.121 1.00 90.56 211 THR A O 1
ATOM 1692 N N . GLY A 1 212 ? -1.048 5.777 -41.949 1.00 90.06 212 GLY A N 1
ATOM 1693 C CA . GLY A 1 212 ? -0.714 4.604 -42.739 1.00 90.06 212 GLY A CA 1
ATOM 1694 C C . GLY A 1 212 ? 0.246 3.673 -42.014 1.00 90.06 212 GLY A C 1
ATOM 1695 O O . GLY A 1 212 ? 0.733 3.960 -40.917 1.00 90.06 212 GLY A O 1
ATOM 1696 N N . ILE A 1 213 ? 0.505 2.528 -42.641 1.00 89.44 213 ILE A N 1
ATOM 1697 C CA . ILE A 1 213 ? 1.479 1.545 -42.166 1.00 89.44 213 ILE A CA 1
ATOM 1698 C C . ILE A 1 213 ? 2.503 1.316 -43.251 1.00 89.44 213 ILE A C 1
ATOM 1700 O O . ILE A 1 213 ? 2.141 1.086 -44.405 1.00 89.44 213 ILE A O 1
ATOM 1704 N N . THR A 1 214 ? 3.771 1.328 -42.867 1.00 90.12 214 THR A N 1
ATOM 1705 C CA . THR A 1 214 ? 4.871 1.059 -43.784 1.00 90.12 214 THR A CA 1
ATOM 1706 C C . THR A 1 214 ? 5.594 -0.218 -43.359 1.00 90.12 214 THR A C 1
ATOM 1708 O O . THR A 1 214 ? 6.018 -0.314 -42.202 1.00 90.12 214 THR A O 1
ATOM 1711 N N . PRO A 1 215 ? 5.719 -1.216 -44.256 1.00 88.19 215 PRO A N 1
ATOM 1712 C CA . PRO A 1 215 ? 6.572 -2.370 -44.017 1.00 88.19 215 PRO A CA 1
ATOM 1713 C C . PRO A 1 215 ? 8.047 -1.968 -44.113 1.00 88.19 215 PRO A C 1
ATOM 1715 O O . PRO A 1 215 ? 8.430 -1.126 -44.928 1.00 88.19 215 PRO A O 1
ATOM 1718 N N . LEU A 1 216 ? 8.875 -2.599 -43.292 1.00 83.50 216 LEU A N 1
ATOM 1719 C CA . LEU A 1 216 ? 10.325 -2.472 -43.330 1.00 83.50 216 LEU A CA 1
ATOM 1720 C C . LEU A 1 216 ? 10.893 -3.385 -44.418 1.00 83.50 216 LEU A C 1
ATOM 1722 O O . LEU A 1 216 ? 10.415 -4.502 -44.632 1.00 83.50 216 LEU A O 1
ATOM 1726 N N . ASN A 1 217 ? 11.925 -2.912 -45.109 1.00 83.19 217 ASN A N 1
ATOM 1727 C CA . ASN A 1 217 ? 12.682 -3.724 -46.050 1.00 83.19 217 ASN A CA 1
ATOM 1728 C C . ASN A 1 217 ? 13.513 -4.782 -45.302 1.00 83.19 217 ASN A C 1
ATOM 1730 O O . ASN A 1 217 ? 13.822 -4.648 -44.119 1.00 83.19 217 ASN A O 1
ATOM 1734 N N . VAL A 1 218 ? 13.930 -5.837 -46.005 1.00 74.44 218 VAL A N 1
ATOM 1735 C CA . VAL A 1 218 ? 14.811 -6.867 -45.431 1.00 74.44 218 VAL A CA 1
ATOM 1736 C C . VAL A 1 218 ? 16.129 -6.224 -44.974 1.00 74.44 218 VAL A C 1
ATOM 1738 O O . VAL A 1 218 ? 16.839 -5.635 -45.784 1.00 74.44 218 VAL A O 1
ATOM 1741 N N . GLY A 1 219 ? 16.445 -6.338 -43.679 1.00 65.25 219 GLY A N 1
ATOM 1742 C CA . GLY A 1 219 ? 17.635 -5.737 -43.057 1.00 65.25 219 GLY A CA 1
ATOM 1743 C C . GLY A 1 219 ? 17.447 -4.304 -42.537 1.00 65.25 219 GLY A C 1
ATOM 1744 O O . GLY A 1 219 ? 18.338 -3.792 -41.864 1.00 65.25 219 GLY A O 1
ATOM 1745 N N . GLU A 1 220 ? 16.301 -3.668 -42.800 1.00 74.56 220 GLU A N 1
ATOM 1746 C CA . GLU A 1 220 ? 15.923 -2.370 -42.230 1.00 74.56 220 GLU A CA 1
ATOM 1747 C C . GLU A 1 220 ? 15.404 -2.578 -40.796 1.00 74.56 220 GLU A C 1
ATOM 1749 O O . GLU A 1 220 ? 14.516 -3.397 -40.561 1.00 74.56 220 GLU A O 1
ATOM 1754 N N . GLN A 1 221 ? 15.965 -1.856 -39.823 1.00 65.56 221 GLN A N 1
ATOM 1755 C CA . GLN A 1 221 ? 15.498 -1.858 -38.433 1.00 65.56 221 GLN A CA 1
ATOM 1756 C C . GLN A 1 221 ? 14.801 -0.537 -38.113 1.00 65.56 221 GLN A C 1
ATOM 1758 O O . GLN A 1 221 ? 15.151 0.504 -38.667 1.00 65.56 221 GLN A O 1
ATOM 1763 N N . LEU A 1 222 ? 13.834 -0.566 -37.192 1.00 64.25 222 LEU A N 1
ATOM 1764 C CA . LEU A 1 222 ? 13.201 0.661 -36.716 1.00 64.25 222 LEU A CA 1
ATOM 1765 C C . LEU A 1 222 ? 14.231 1.544 -36.002 1.00 64.25 222 LEU A C 1
ATOM 1767 O O . LEU A 1 222 ? 14.890 1.064 -35.077 1.00 64.25 222 LEU A O 1
ATOM 1771 N N . PRO A 1 223 ? 14.342 2.834 -36.368 1.00 63.06 223 PRO A N 1
ATOM 1772 C CA . PRO A 1 223 ? 15.181 3.771 -35.644 1.00 63.06 223 PRO A CA 1
ATOM 1773 C C . PRO A 1 223 ? 14.850 3.776 -34.150 1.00 63.06 223 PRO A C 1
ATOM 1775 O O . PRO A 1 223 ? 13.697 3.963 -33.752 1.00 63.06 223 PRO A O 1
ATOM 1778 N N . ASP A 1 224 ? 15.880 3.679 -33.308 1.00 62.16 224 ASP A N 1
ATOM 1779 C CA . ASP A 1 224 ? 15.767 3.754 -31.844 1.00 62.16 224 ASP A CA 1
ATOM 1780 C C . ASP A 1 224 ? 14.980 4.981 -31.361 1.00 62.16 224 ASP A C 1
ATOM 1782 O O . ASP A 1 224 ? 14.374 4.977 -30.288 1.00 62.16 224 ASP A O 1
ATOM 1786 N N . GLN A 1 225 ? 14.991 6.057 -32.147 1.00 60.62 225 GLN A N 1
ATOM 1787 C CA . GLN A 1 225 ? 14.302 7.315 -31.879 1.00 60.62 225 GLN A CA 1
ATOM 1788 C C . GLN A 1 225 ? 12.772 7.167 -31.897 1.00 60.62 225 GLN A C 1
ATOM 1790 O O . GLN A 1 225 ? 12.106 7.885 -31.156 1.00 60.62 225 GLN A O 1
ATOM 1795 N N . ILE A 1 226 ? 12.229 6.198 -32.638 1.00 60.53 226 ILE A N 1
ATOM 1796 C CA . ILE A 1 226 ? 10.787 5.939 -32.772 1.00 60.53 226 ILE A CA 1
ATOM 1797 C C . ILE A 1 226 ? 10.267 5.030 -31.644 1.00 60.53 226 ILE A C 1
ATOM 1799 O O . ILE A 1 226 ? 9.093 5.101 -31.293 1.00 60.53 226 ILE A O 1
ATOM 1803 N N . CYS A 1 227 ? 11.123 4.220 -31.011 1.00 55.75 227 CYS A N 1
ATOM 1804 C CA . CYS A 1 227 ? 10.706 3.267 -29.977 1.00 55.75 227 CYS A CA 1
ATOM 1805 C C . CYS A 1 227 ? 10.517 3.914 -28.583 1.00 55.75 227 CYS A C 1
ATOM 1807 O O . CYS A 1 227 ? 11.375 4.703 -28.164 1.00 55.75 227 CYS A O 1
ATOM 1809 N N . PRO A 1 228 ? 9.450 3.567 -27.826 1.00 56.31 228 PRO A N 1
ATOM 1810 C CA . PRO A 1 228 ? 8.297 2.744 -28.223 1.00 56.31 228 PRO A CA 1
ATOM 1811 C C . PRO A 1 228 ? 7.183 3.540 -28.938 1.00 56.31 228 PRO A C 1
ATOM 1813 O O . PRO A 1 228 ? 6.237 2.934 -29.429 1.00 56.31 228 PRO A O 1
ATOM 1816 N N . SER A 1 229 ? 7.245 4.875 -28.974 1.00 71.06 229 SER A N 1
ATOM 1817 C CA . SER A 1 229 ? 6.506 5.737 -29.917 1.00 71.06 229 SER A CA 1
ATOM 1818 C C . SER A 1 229 ? 7.057 7.168 -29.876 1.00 71.06 229 SER A C 1
ATOM 1820 O O . SER A 1 229 ? 7.515 7.614 -28.819 1.00 71.06 229 SER A O 1
ATOM 1822 N N . LEU A 1 230 ? 6.957 7.903 -30.985 1.00 72.00 230 LEU A N 1
ATOM 1823 C CA . LEU A 1 230 ? 7.310 9.320 -31.108 1.00 72.00 230 LEU A CA 1
ATOM 1824 C C . LEU A 1 230 ? 6.065 10.131 -31.476 1.00 72.00 230 LEU A C 1
ATOM 1826 O O . LEU A 1 230 ? 5.446 9.865 -32.499 1.00 72.00 230 LEU A O 1
ATOM 1830 N N . PHE A 1 231 ? 5.724 11.130 -30.668 1.00 76.00 231 PHE A N 1
ATOM 1831 C CA . PHE A 1 231 ? 4.809 12.211 -31.025 1.00 76.00 231 PHE A CA 1
ATOM 1832 C C . PHE A 1 231 ? 5.634 13.476 -31.271 1.00 76.00 231 PHE A C 1
ATOM 1834 O O . PHE A 1 231 ? 6.587 13.748 -30.547 1.00 76.00 231 PHE A O 1
ATOM 1841 N N . GLY A 1 232 ? 5.310 14.265 -32.282 1.00 72.62 232 GLY A N 1
ATOM 1842 C CA . GLY A 1 232 ? 6.067 15.467 -32.598 1.00 72.62 232 GLY A CA 1
ATOM 1843 C C . GLY A 1 232 ? 5.198 16.549 -33.205 1.00 72.62 232 GLY A C 1
ATOM 1844 O O . GLY A 1 232 ? 4.218 16.262 -33.888 1.00 72.62 232 GLY A O 1
ATOM 1845 N N . THR A 1 233 ? 5.584 17.799 -32.972 1.00 74.81 233 THR A N 1
ATOM 1846 C CA . THR A 1 233 ? 5.055 18.952 -33.704 1.00 74.81 233 THR A CA 1
ATOM 1847 C C . THR A 1 233 ? 6.166 19.587 -34.527 1.00 74.81 233 THR A C 1
ATOM 1849 O O . THR A 1 233 ? 7.315 19.701 -34.089 1.00 74.81 233 THR A O 1
ATOM 1852 N N . THR A 1 234 ? 5.814 19.998 -35.739 1.00 70.81 234 THR A N 1
ATOM 1853 C CA . THR A 1 234 ? 6.728 20.661 -36.674 1.00 70.81 234 THR A CA 1
ATOM 1854 C C . THR A 1 234 ? 6.852 22.165 -36.430 1.00 70.81 234 THR A C 1
ATOM 1856 O O . THR A 1 234 ? 7.698 22.817 -37.041 1.00 70.81 234 THR A O 1
ATOM 1859 N N . GLY A 1 235 ? 5.982 22.741 -35.589 1.00 69.94 235 GLY A N 1
ATOM 1860 C CA . GLY A 1 235 ? 5.870 24.192 -35.415 1.00 69.94 235 GLY A CA 1
ATOM 1861 C C . GLY A 1 235 ? 5.294 24.928 -36.636 1.00 69.94 235 GLY A C 1
ATOM 1862 O O . GLY A 1 235 ? 5.314 26.160 -36.663 1.00 69.94 235 GLY A O 1
ATOM 1863 N N . GLN A 1 236 ? 4.795 24.190 -37.634 1.00 75.06 236 GLN A N 1
ATOM 1864 C CA . GLN A 1 236 ? 4.154 24.697 -38.853 1.00 75.06 236 GLN A CA 1
ATOM 1865 C C . GLN A 1 236 ? 2.686 24.240 -38.969 1.00 75.06 236 GLN A C 1
ATOM 1867 O O . GLN A 1 236 ? 2.133 24.185 -40.065 1.00 75.06 236 GLN A O 1
ATOM 1872 N N . GLY A 1 237 ? 2.044 23.890 -37.847 1.00 79.06 237 GLY A N 1
ATOM 1873 C CA . GLY A 1 237 ? 0.649 23.432 -37.838 1.00 79.06 237 GLY A CA 1
ATOM 1874 C C . GLY A 1 237 ? 0.453 21.988 -38.316 1.00 79.06 237 GLY A C 1
ATOM 1875 O O . GLY A 1 237 ? -0.668 21.594 -38.640 1.00 79.06 237 GLY A O 1
ATOM 1876 N N . VAL A 1 238 ? 1.540 21.209 -38.370 1.00 84.88 238 VAL A N 1
ATOM 1877 C CA . VAL A 1 238 ? 1.534 19.776 -38.689 1.00 84.88 238 VAL A CA 1
ATOM 1878 C C . VAL A 1 238 ? 2.078 18.981 -37.502 1.00 84.88 238 VAL A C 1
ATOM 1880 O O . VAL A 1 238 ? 3.200 19.235 -37.046 1.00 84.88 238 VAL A O 1
ATOM 1883 N N . GLY A 1 239 ? 1.301 18.004 -37.036 1.00 86.31 239 GLY A N 1
ATOM 1884 C CA . GLY A 1 239 ? 1.699 17.015 -36.036 1.00 86.31 239 GLY A CA 1
ATOM 1885 C C . GLY A 1 239 ? 2.091 15.684 -36.675 1.00 86.31 239 GLY A C 1
ATOM 1886 O O . GLY A 1 239 ? 1.600 15.329 -37.745 1.00 86.31 239 GLY A O 1
ATOM 1887 N N . VAL A 1 240 ? 2.970 14.928 -36.021 1.00 85.56 240 VAL A N 1
ATOM 1888 C CA . VAL A 1 240 ? 3.381 13.587 -36.453 1.00 85.56 240 VAL A CA 1
ATOM 1889 C C . VAL A 1 240 ? 3.350 12.618 -35.285 1.00 85.56 240 VAL A C 1
ATOM 1891 O O . VAL A 1 240 ? 3.755 12.950 -34.174 1.00 85.56 240 VAL A O 1
ATOM 1894 N N . PHE A 1 241 ? 2.902 11.396 -35.545 1.00 86.62 241 PHE A N 1
ATOM 1895 C CA . PHE A 1 241 ? 2.998 10.286 -34.612 1.00 86.62 241 PHE A CA 1
ATOM 1896 C C . PHE A 1 241 ? 3.554 9.043 -35.307 1.00 86.62 241 PHE A C 1
ATOM 1898 O O . PHE A 1 241 ? 3.128 8.713 -36.410 1.00 86.62 241 PHE A O 1
ATOM 1905 N N . LEU A 1 242 ? 4.490 8.351 -34.661 1.00 84.88 242 LEU A N 1
ATOM 1906 C CA . LEU A 1 242 ? 5.155 7.147 -35.157 1.00 84.88 242 LEU A CA 1
ATOM 1907 C C . LEU A 1 242 ? 5.180 6.085 -34.056 1.00 84.88 242 LEU A C 1
ATOM 1909 O O . LEU A 1 242 ? 5.526 6.390 -32.913 1.00 84.88 242 LEU A O 1
ATOM 1913 N N . ALA A 1 243 ? 4.833 4.840 -34.379 1.00 84.69 243 ALA A N 1
ATOM 1914 C CA . ALA A 1 243 ? 4.861 3.740 -33.417 1.00 84.69 243 ALA A CA 1
ATOM 1915 C C . ALA A 1 243 ? 5.026 2.367 -34.095 1.00 84.69 243 ALA A C 1
ATOM 1917 O O . ALA A 1 243 ? 4.451 2.154 -35.162 1.00 84.69 243 ALA A O 1
ATOM 1918 N N . PRO A 1 244 ? 5.742 1.409 -33.478 1.00 81.94 244 PRO A N 1
ATOM 1919 C CA . PRO A 1 244 ? 5.854 0.049 -33.992 1.00 81.94 244 PRO A CA 1
ATOM 1920 C C . PRO A 1 244 ? 4.497 -0.667 -33.981 1.00 81.94 244 PRO A C 1
ATOM 1922 O O . PRO A 1 244 ? 3.687 -0.504 -33.057 1.00 81.94 244 PRO A O 1
ATOM 1925 N N . ILE A 1 245 ? 4.271 -1.481 -35.012 1.00 83.62 245 ILE A N 1
ATOM 1926 C CA . ILE A 1 245 ? 3.168 -2.447 -35.079 1.00 83.62 245 ILE A CA 1
ATOM 1927 C C . ILE A 1 245 ? 3.697 -3.832 -34.701 1.00 83.62 245 ILE A C 1
ATOM 1929 O O . ILE A 1 245 ? 3.111 -4.497 -33.851 1.00 83.62 245 ILE A O 1
ATOM 1933 N N . ASP A 1 246 ? 4.825 -4.217 -35.296 1.00 80.00 246 ASP A N 1
ATOM 1934 C CA . ASP A 1 246 ? 5.566 -5.457 -35.065 1.00 80.00 246 ASP A CA 1
ATOM 1935 C C . ASP A 1 246 ? 7.046 -5.266 -35.474 1.00 80.00 246 ASP A C 1
ATOM 1937 O O . ASP A 1 246 ? 7.481 -4.145 -35.738 1.00 80.00 246 ASP A O 1
ATOM 1941 N N . GLU A 1 247 ? 7.836 -6.345 -35.526 1.00 77.50 247 GLU A N 1
ATOM 1942 C CA . GLU A 1 247 ? 9.249 -6.310 -35.963 1.00 77.50 247 GLU A CA 1
ATOM 1943 C C . GLU A 1 247 ? 9.446 -5.860 -37.415 1.00 77.50 247 GLU A C 1
ATOM 1945 O O . GLU A 1 247 ? 10.562 -5.536 -37.812 1.00 77.50 247 GLU A O 1
ATOM 1950 N N . LYS A 1 248 ? 8.389 -5.893 -38.230 1.00 83.00 248 LYS A N 1
ATOM 1951 C CA . LYS A 1 248 ? 8.458 -5.769 -39.690 1.00 83.00 248 LYS A CA 1
ATOM 1952 C C . LYS A 1 248 ? 7.715 -4.548 -40.211 1.00 83.00 248 LYS A C 1
ATOM 1954 O O . LYS A 1 248 ? 7.723 -4.314 -41.416 1.00 83.00 248 LYS A O 1
ATOM 1959 N N . SER A 1 249 ? 7.046 -3.783 -39.354 1.00 86.56 249 SER A N 1
ATOM 1960 C CA . SER A 1 249 ? 6.208 -2.668 -39.776 1.00 86.56 249 SER A CA 1
ATOM 1961 C C . SER A 1 249 ? 5.965 -1.651 -38.665 1.00 86.56 249 SER A C 1
ATOM 1963 O O . SER A 1 249 ? 5.975 -1.958 -37.469 1.00 86.56 249 SER A O 1
ATOM 1965 N N . PHE A 1 250 ? 5.696 -0.411 -39.067 1.00 85.75 250 PHE A N 1
ATOM 1966 C CA . PHE A 1 250 ? 5.326 0.657 -38.147 1.00 85.75 250 PHE A CA 1
ATOM 1967 C C . PHE A 1 250 ? 4.170 1.492 -38.683 1.00 85.75 250 PHE A C 1
ATOM 1969 O O . PHE A 1 250 ? 3.957 1.633 -39.887 1.00 85.75 250 PHE A O 1
ATOM 1976 N N . PHE A 1 251 ? 3.428 2.046 -37.737 1.00 88.94 251 PHE A N 1
ATOM 1977 C CA . PHE A 1 251 ? 2.340 2.978 -37.940 1.00 88.94 251 PHE A CA 1
ATOM 1978 C C . PHE A 1 251 ? 2.865 4.408 -37.926 1.00 88.94 251 PHE A C 1
ATOM 1980 O O . PHE A 1 251 ? 3.658 4.780 -37.055 1.00 88.94 251 PHE A O 1
ATOM 1987 N N . TRP A 1 252 ? 2.367 5.219 -38.851 1.00 89.38 252 TRP A N 1
ATOM 1988 C CA . TRP A 1 252 ? 2.604 6.651 -38.888 1.00 89.38 252 TRP A CA 1
ATOM 1989 C C . TRP A 1 252 ? 1.291 7.416 -39.033 1.00 89.38 252 TRP A C 1
ATOM 1991 O O . TRP A 1 252 ? 0.326 6.940 -39.629 1.00 89.38 252 TRP A O 1
ATOM 2001 N N . SER A 1 253 ? 1.260 8.625 -38.487 1.00 90.44 253 SER A N 1
ATOM 2002 C CA . SER A 1 253 ? 0.158 9.571 -38.610 1.00 90.44 253 SER A CA 1
ATOM 2003 C C . SER A 1 253 ? 0.717 10.969 -38.809 1.00 90.44 253 SER A C 1
ATOM 2005 O O . SER A 1 253 ? 1.600 11.384 -38.064 1.00 90.44 253 SER A O 1
ATOM 2007 N N . LEU A 1 254 ? 0.168 11.698 -39.774 1.00 91.69 254 LEU A N 1
ATOM 2008 C CA . LEU A 1 254 ? 0.357 13.128 -39.977 1.00 91.69 254 LEU A CA 1
ATOM 2009 C C . LEU A 1 254 ? -0.965 13.822 -39.667 1.00 91.69 254 LEU A C 1
ATOM 2011 O O . LEU A 1 254 ? -1.988 13.484 -40.257 1.00 91.69 254 LEU A O 1
ATOM 2015 N N . SER A 1 255 ? -0.959 14.784 -38.753 1.00 91.56 255 SER A N 1
ATOM 2016 C CA . SER A 1 255 ? -2.157 15.514 -38.358 1.00 91.56 255 SER A CA 1
ATOM 2017 C C . SER A 1 255 ? -2.082 16.990 -38.723 1.00 91.56 255 SER A C 1
ATOM 2019 O O . SER A 1 255 ? -1.000 17.576 -38.758 1.00 91.56 255 SER A O 1
ATOM 2021 N N . TYR A 1 256 ? -3.228 17.585 -39.047 1.00 91.56 256 TYR A N 1
ATOM 2022 C CA . TYR A 1 256 ? -3.314 18.981 -39.468 1.00 91.56 256 TYR A CA 1
ATOM 2023 C C . TYR A 1 256 ? -4.690 19.583 -39.163 1.00 91.56 256 TYR A C 1
ATOM 2025 O O . TYR A 1 256 ? -5.689 18.872 -39.014 1.00 91.56 256 TYR A O 1
ATOM 2033 N N . HIS A 1 257 ? -4.725 20.913 -39.104 1.00 91.56 257 HIS A N 1
ATOM 2034 C CA . HIS A 1 257 ? -5.946 21.681 -38.891 1.00 91.56 257 HIS A CA 1
ATOM 2035 C C . HIS A 1 257 ? -6.834 21.724 -40.146 1.00 91.56 257 HIS A C 1
ATOM 2037 O O . HIS A 1 257 ? -6.357 21.992 -41.251 1.00 91.56 257 HIS A O 1
ATOM 2043 N N . SER A 1 258 ? -8.140 21.524 -39.980 1.00 91.56 258 SER A N 1
ATOM 2044 C CA . SER A 1 258 ? -9.147 21.623 -41.038 1.00 91.56 258 SER A CA 1
ATOM 2045 C C . SER A 1 258 ? -10.458 22.165 -40.485 1.00 91.56 258 SER A C 1
ATOM 2047 O O . SER A 1 258 ? -11.050 21.566 -39.597 1.00 91.56 258 SER A O 1
ATOM 2049 N N . GLU A 1 259 ? -10.974 23.246 -41.068 1.00 89.44 259 GLU A N 1
ATOM 2050 C CA . GLU A 1 259 ? -12.257 23.849 -40.674 1.00 89.44 259 GLU A CA 1
ATOM 2051 C C . GLU A 1 259 ? -13.462 22.918 -40.881 1.00 89.44 259 GLU A C 1
ATOM 2053 O O . GLU A 1 259 ? -14.477 23.044 -40.200 1.00 89.44 259 GLU A O 1
ATOM 2058 N N . GLN A 1 260 ? -13.350 21.968 -41.812 1.00 91.12 260 GLN A N 1
ATOM 2059 C CA . GLN A 1 260 ? -14.410 21.020 -42.149 1.00 91.12 260 GLN A CA 1
ATOM 2060 C C . GLN A 1 260 ? -13.915 19.575 -42.024 1.00 91.12 260 GLN A C 1
ATOM 2062 O O . GLN A 1 260 ? -12.743 19.306 -42.322 1.00 91.12 260 GLN A O 1
ATOM 2067 N N . PRO A 1 261 ? -14.780 18.636 -41.598 1.00 89.50 261 PRO A N 1
ATOM 2068 C CA . PRO A 1 261 ? -14.437 17.223 -41.579 1.00 89.50 261 PRO A CA 1
ATOM 2069 C C . PRO A 1 261 ? -14.298 16.693 -43.007 1.00 89.50 261 PRO A C 1
ATOM 2071 O O . PRO A 1 261 ? -14.985 17.144 -43.926 1.00 89.50 261 PRO A O 1
ATOM 2074 N N . ARG A 1 262 ? -13.427 15.700 -43.199 1.00 87.38 262 ARG A N 1
ATOM 2075 C CA . ARG A 1 262 ? -13.274 15.036 -44.496 1.00 87.38 262 ARG A CA 1
ATOM 2076 C C . ARG A 1 262 ? -14.337 13.971 -44.724 1.00 87.38 262 ARG A C 1
ATOM 2078 O O . ARG A 1 262 ? -14.657 13.198 -43.821 1.00 87.38 262 ARG A O 1
ATOM 2085 N N . SER A 1 263 ? -14.826 13.935 -45.959 1.00 75.75 263 SER A N 1
ATOM 2086 C CA . SER A 1 263 ? -15.711 12.922 -46.535 1.00 75.75 263 SER A CA 1
ATOM 2087 C C . SER A 1 263 ? -15.285 12.707 -47.996 1.00 75.75 263 SER A C 1
ATOM 2089 O O . SER A 1 263 ? -14.923 13.708 -48.624 1.00 75.75 263 SER A O 1
ATOM 2091 N N . PRO A 1 264 ? -15.314 11.482 -48.564 1.00 57.97 264 PRO A N 1
ATOM 2092 C CA . PRO A 1 264 ? -15.849 10.217 -48.043 1.00 57.97 264 PRO A CA 1
ATOM 2093 C C . PRO A 1 264 ? -14.705 9.224 -47.665 1.00 57.97 264 PRO A C 1
ATOM 2095 O O . PRO A 1 264 ? -13.707 9.704 -47.143 1.00 57.97 264 PRO A O 1
ATOM 2098 N N . PRO A 1 265 ? -14.852 7.883 -47.770 1.00 61.69 265 PRO A N 1
ATOM 2099 C CA . PRO A 1 265 ? -14.411 6.859 -46.796 1.00 61.69 265 PRO A CA 1
ATOM 2100 C C . PRO A 1 265 ? -13.102 7.090 -46.011 1.00 61.69 265 PRO A C 1
ATOM 2102 O O . PRO A 1 265 ? -12.046 7.397 -46.550 1.00 61.69 265 PRO A O 1
ATOM 2105 N N . LEU A 1 266 ? -13.167 6.784 -44.709 1.00 70.44 266 LEU A N 1
ATOM 2106 C CA . LEU A 1 266 ? -12.073 6.908 -43.734 1.00 70.44 266 LEU A CA 1
ATOM 2107 C C . LEU A 1 266 ? -10.935 5.885 -43.921 1.00 70.44 266 LEU A C 1
ATOM 2109 O O . LEU A 1 266 ? -9.982 5.925 -43.150 1.00 70.44 266 LEU A O 1
ATOM 2113 N N . ILE A 1 267 ? -11.040 4.944 -44.869 1.00 77.31 267 ILE A N 1
ATOM 2114 C CA . ILE A 1 267 ? -10.147 3.779 -44.997 1.00 77.31 267 ILE A CA 1
ATOM 2115 C C . ILE A 1 267 ? -9.725 3.576 -46.457 1.00 77.31 267 ILE A C 1
ATOM 2117 O O . ILE A 1 267 ? -10.554 3.621 -47.364 1.00 77.31 267 ILE A O 1
ATOM 2121 N N . GLY A 1 268 ? -8.438 3.304 -46.675 1.00 74.50 268 GLY A N 1
ATOM 2122 C CA . GLY A 1 268 ? -7.795 3.197 -47.984 1.00 74.50 268 GLY A CA 1
ATOM 2123 C C . GLY A 1 268 ? -8.325 2.060 -48.852 1.00 74.50 268 GLY A C 1
ATOM 2124 O O . GLY A 1 268 ? -8.410 2.217 -50.064 1.00 74.50 268 GLY A O 1
ATOM 2125 N N . SER A 1 269 ? -8.757 0.943 -48.263 1.00 76.50 269 SER A N 1
ATOM 2126 C CA . SER A 1 269 ? -9.393 -0.167 -48.993 1.00 76.50 269 SER A CA 1
ATOM 2127 C C . SER A 1 269 ? -10.704 0.218 -49.690 1.00 76.50 269 SER A C 1
ATOM 2129 O O . SER A 1 269 ? -11.093 -0.442 -50.650 1.00 76.50 269 SER A O 1
ATOM 2131 N N . ALA A 1 270 ? -11.368 1.282 -49.232 1.00 81.38 270 ALA A N 1
ATOM 2132 C CA . ALA A 1 270 ? -12.578 1.823 -49.845 1.00 81.38 270 ALA A CA 1
ATOM 2133 C C . ALA A 1 270 ? -12.293 2.974 -50.831 1.00 81.38 270 ALA A C 1
ATOM 2135 O O . ALA A 1 270 ? -13.229 3.498 -51.431 1.00 81.38 270 ALA A O 1
ATOM 2136 N N . MET A 1 271 ? -11.024 3.362 -50.997 1.00 85.81 271 MET A N 1
ATOM 2137 C CA . MET A 1 271 ? -10.572 4.362 -51.966 1.00 85.81 271 MET A CA 1
ATOM 2138 C C . MET A 1 271 ? -10.124 3.684 -53.264 1.00 85.81 271 MET A C 1
ATOM 2140 O O . MET A 1 271 ? -9.538 2.598 -53.247 1.00 85.81 271 MET A O 1
ATOM 2144 N N . ASN A 1 272 ? -10.345 4.342 -54.399 1.00 88.44 272 ASN A N 1
ATOM 2145 C CA . ASN A 1 272 ? -9.746 3.930 -55.663 1.00 88.44 272 ASN A CA 1
ATOM 2146 C C . ASN A 1 272 ? -8.242 4.283 -55.709 1.00 88.44 272 ASN A C 1
ATOM 2148 O O . ASN A 1 272 ? -7.713 4.980 -54.842 1.00 88.44 272 ASN A O 1
ATOM 2152 N N . LYS A 1 273 ? -7.524 3.783 -56.722 1.00 86.88 273 LYS A N 1
ATOM 2153 C CA . LYS A 1 273 ? -6.067 3.983 -56.828 1.00 86.88 273 LYS A CA 1
ATOM 2154 C C . LYS A 1 273 ? -5.672 5.457 -56.946 1.00 86.88 273 LYS A C 1
ATOM 2156 O O . LYS A 1 273 ? -4.691 5.857 -56.327 1.00 86.88 273 LYS A O 1
ATOM 2161 N N . ASP A 1 274 ? -6.431 6.252 -57.695 1.00 89.12 274 ASP A N 1
ATOM 2162 C CA . ASP A 1 274 ? -6.137 7.674 -57.877 1.00 89.12 274 ASP A CA 1
ATOM 2163 C C . ASP A 1 274 ? -6.371 8.449 -56.574 1.00 89.12 274 ASP A C 1
ATOM 2165 O O . ASP A 1 274 ? -5.575 9.308 -56.211 1.00 89.12 274 ASP A O 1
ATOM 2169 N N . GLU A 1 275 ? -7.417 8.111 -55.817 1.00 88.44 275 GLU A N 1
ATOM 2170 C CA . GLU A 1 275 ? -7.682 8.666 -54.483 1.00 88.44 275 GLU A CA 1
ATOM 2171 C C . GLU A 1 275 ? -6.564 8.328 -53.487 1.00 88.44 275 GLU A C 1
ATOM 2173 O O . GLU A 1 275 ? -6.110 9.211 -52.756 1.00 88.44 275 GLU A O 1
ATOM 2178 N N . GLN A 1 276 ? -6.078 7.082 -53.493 1.00 89.44 276 GLN A N 1
ATOM 2179 C CA . GLN A 1 276 ? -4.942 6.661 -52.668 1.00 89.44 276 GLN A CA 1
ATOM 2180 C C . GLN A 1 276 ? -3.673 7.444 -53.030 1.00 89.44 276 GLN A C 1
ATOM 2182 O O . GLN A 1 276 ? -3.021 7.994 -52.144 1.00 89.44 276 GLN A O 1
ATOM 2187 N N . GLU A 1 277 ? -3.326 7.537 -54.316 1.00 90.69 277 GLU A N 1
ATOM 2188 C CA . GLU A 1 277 ? -2.133 8.267 -54.766 1.00 90.69 277 GLU A CA 1
ATOM 2189 C C . GLU A 1 277 ? -2.250 9.778 -54.516 1.00 90.69 277 GLU A C 1
ATOM 2191 O O . GLU A 1 277 ? -1.287 10.408 -54.081 1.00 90.69 277 GLU A O 1
ATOM 2196 N N . ASN A 1 278 ? -3.434 10.369 -54.693 1.00 90.44 278 ASN A N 1
ATOM 2197 C CA . ASN A 1 278 ? -3.684 11.771 -54.353 1.00 90.44 278 ASN A CA 1
ATOM 2198 C C . ASN A 1 278 ? -3.497 12.034 -52.855 1.00 90.44 278 ASN A C 1
ATOM 2200 O O . ASN A 1 278 ? -2.875 13.031 -52.485 1.00 90.44 278 ASN A O 1
ATOM 2204 N N . LEU A 1 279 ? -3.977 11.132 -51.993 1.00 90.62 279 LEU A N 1
ATOM 2205 C CA . LEU A 1 279 ? -3.787 11.238 -50.549 1.00 90.62 279 LEU A CA 1
ATOM 2206 C C . LEU A 1 279 ? -2.304 11.128 -50.166 1.00 90.62 279 LEU A C 1
ATOM 2208 O O . LEU A 1 279 ? -1.819 11.913 -49.353 1.00 90.62 279 LEU A O 1
ATOM 2212 N N . ILE A 1 280 ? -1.558 10.210 -50.784 1.00 91.94 280 ILE A N 1
ATOM 2213 C CA . ILE A 1 280 ? -0.105 10.095 -50.596 1.00 91.94 280 ILE A CA 1
ATOM 2214 C C . ILE A 1 280 ? 0.610 11.371 -51.036 1.00 91.94 280 ILE A C 1
ATOM 2216 O O . ILE A 1 280 ? 1.415 11.911 -50.276 1.00 91.94 280 ILE A O 1
ATOM 2220 N N . ASN A 1 281 ? 0.299 11.884 -52.225 1.00 91.62 281 ASN A N 1
ATOM 2221 C CA . ASN A 1 281 ? 0.889 13.116 -52.741 1.00 91.62 281 ASN A CA 1
ATOM 2222 C C . ASN A 1 281 ? 0.578 14.314 -51.840 1.00 91.62 281 ASN A C 1
ATOM 2224 O O . ASN A 1 281 ? 1.460 15.137 -51.600 1.00 91.62 281 ASN A O 1
ATOM 2228 N N . GLU A 1 282 ? -0.629 14.387 -51.277 1.00 91.12 282 GLU A N 1
ATOM 2229 C CA . GLU A 1 282 ? -0.987 15.401 -50.288 1.00 91.12 282 GLU A CA 1
ATOM 2230 C C . GLU A 1 282 ? -0.144 15.278 -49.013 1.00 91.12 282 GLU A C 1
ATOM 2232 O O . GLU A 1 282 ? 0.394 16.279 -48.540 1.00 91.12 282 GLU A O 1
ATOM 2237 N N . ILE A 1 283 ? -0.007 14.074 -48.450 1.00 90.50 283 ILE A N 1
ATOM 2238 C CA . ILE A 1 283 ? 0.792 13.841 -47.236 1.00 90.50 283 ILE A CA 1
ATOM 2239 C C . ILE A 1 283 ? 2.251 14.228 -47.494 1.00 90.50 283 ILE A C 1
ATOM 2241 O O . ILE A 1 283 ? 2.858 14.932 -46.684 1.00 90.50 283 ILE A O 1
ATOM 2245 N N . VAL A 1 284 ? 2.798 13.841 -48.651 1.00 89.50 284 VAL A N 1
ATOM 2246 C CA . VAL A 1 284 ? 4.138 14.243 -49.087 1.00 89.50 284 VAL A CA 1
ATOM 2247 C C . VAL A 1 284 ? 4.223 15.765 -49.184 1.00 89.50 284 VAL A C 1
ATOM 2249 O O . VAL A 1 284 ? 5.114 16.335 -48.562 1.00 89.50 284 VAL A O 1
ATOM 2252 N N . ALA A 1 285 ? 3.291 16.435 -49.865 1.00 88.19 285 ALA A N 1
ATOM 2253 C CA . ALA A 1 285 ? 3.283 17.890 -50.021 1.00 88.19 285 ALA A CA 1
ATOM 2254 C C . ALA A 1 285 ? 3.221 18.626 -48.673 1.00 88.19 285 ALA A C 1
ATOM 2256 O O . ALA A 1 285 ? 4.015 19.532 -48.423 1.00 88.19 285 ALA A O 1
ATOM 2257 N N . ARG A 1 286 ? 2.348 18.183 -47.759 1.00 87.44 286 ARG A N 1
ATOM 2258 C CA . ARG A 1 286 ? 2.242 18.723 -46.393 1.00 87.44 286 ARG A CA 1
ATOM 2259 C C . ARG A 1 286 ? 3.515 18.522 -45.579 1.00 87.44 286 ARG A C 1
ATOM 2261 O O . ARG A 1 286 ? 3.785 19.319 -44.691 1.00 87.44 286 ARG A O 1
ATOM 2268 N N . SER A 1 287 ? 4.285 17.480 -45.888 1.00 83.56 287 SER A N 1
ATOM 2269 C CA . SER A 1 287 ? 5.543 17.150 -45.216 1.00 83.56 287 SER A CA 1
ATOM 2270 C C . SER A 1 287 ? 6.784 17.836 -45.810 1.00 83.56 287 SER A C 1
ATOM 2272 O O . SER A 1 287 ? 7.825 17.847 -45.154 1.00 83.56 287 SER A O 1
ATOM 2274 N N . MET A 1 288 ? 6.713 18.382 -47.039 1.00 78.50 288 MET A N 1
ATOM 2275 C CA . MET A 1 288 ? 7.884 18.856 -47.810 1.00 78.50 288 MET A CA 1
ATOM 2276 C C . MET A 1 288 ? 8.707 19.900 -47.061 1.00 78.50 288 MET A C 1
ATOM 2278 O O . MET A 1 288 ? 9.932 19.847 -47.078 1.00 78.50 288 MET A O 1
ATOM 2282 N N . ASN A 1 289 ? 8.025 20.816 -46.380 1.00 68.31 289 ASN A N 1
ATOM 2283 C CA . ASN A 1 289 ? 8.654 21.944 -45.711 1.00 68.31 289 ASN A CA 1
ATOM 2284 C C . ASN A 1 289 ? 8.840 21.720 -44.216 1.00 68.31 289 ASN A C 1
ATOM 2286 O O . ASN A 1 289 ? 9.136 22.695 -43.545 1.00 68.31 289 ASN A O 1
ATOM 2290 N N . CYS A 1 290 ? 8.607 20.519 -43.671 1.00 68.94 290 CYS A N 1
ATOM 2291 C CA . CYS A 1 290 ? 8.539 20.336 -42.216 1.00 68.94 290 CYS A CA 1
ATOM 2292 C C . CYS A 1 290 ? 8.998 18.970 -41.676 1.00 68.94 290 CYS A C 1
ATOM 2294 O O . CYS A 1 290 ? 9.213 18.859 -40.470 1.00 68.94 290 CYS A O 1
ATOM 2296 N N . LEU A 1 291 ? 9.169 17.953 -42.530 1.00 74.44 291 LEU A N 1
ATOM 2297 C CA . LEU A 1 291 ? 9.610 16.599 -42.157 1.00 74.44 291 LEU A CA 1
ATOM 2298 C C . LEU A 1 291 ? 10.771 16.126 -43.048 1.00 74.44 291 LEU A C 1
ATOM 2300 O O . LEU A 1 291 ? 11.052 16.731 -44.082 1.00 74.44 291 LEU A O 1
ATOM 2304 N N . SER A 1 292 ? 11.452 15.043 -42.663 1.00 76.75 292 SER A N 1
ATOM 2305 C CA . SER A 1 292 ? 12.616 14.511 -43.388 1.00 76.75 292 SER A CA 1
ATOM 2306 C C . SER A 1 292 ? 12.246 13.792 -44.696 1.00 76.75 292 SER A C 1
ATOM 2308 O O . SER A 1 292 ? 11.125 13.300 -44.870 1.00 76.75 292 SER A O 1
ATOM 2310 N N . ASP A 1 293 ? 13.210 13.679 -45.618 1.00 77.31 293 ASP A N 1
ATOM 2311 C CA . ASP A 1 293 ? 13.061 12.857 -46.834 1.00 77.31 293 ASP A CA 1
ATOM 2312 C C . ASP A 1 293 ? 12.823 11.380 -46.511 1.00 77.31 293 ASP A C 1
ATOM 2314 O O . ASP A 1 293 ? 12.130 10.676 -47.245 1.00 77.31 293 ASP A O 1
ATOM 2318 N N . GLU A 1 294 ? 13.340 10.927 -45.374 1.00 77.62 294 GLU A N 1
ATOM 2319 C CA . GLU A 1 294 ? 13.132 9.581 -44.859 1.00 77.62 294 GLU A CA 1
ATOM 2320 C C . GLU A 1 294 ? 11.654 9.329 -44.513 1.00 77.62 294 GLU A C 1
ATOM 2322 O O . GLU A 1 294 ? 11.072 8.356 -44.994 1.00 77.62 294 GLU A O 1
ATOM 2327 N N . PHE A 1 295 ? 10.991 10.253 -43.800 1.00 82.62 295 PHE A N 1
ATOM 2328 C CA . PHE A 1 295 ? 9.547 10.163 -43.543 1.00 82.62 295 PHE A CA 1
ATOM 2329 C C . PHE A 1 295 ? 8.742 10.129 -44.850 1.00 82.62 295 PHE A C 1
ATOM 2331 O O . PHE A 1 295 ? 7.848 9.299 -45.015 1.00 82.62 295 PHE A O 1
ATOM 2338 N N . ARG A 1 296 ? 9.091 10.976 -45.826 1.00 87.44 296 ARG A N 1
ATOM 2339 C CA . ARG A 1 296 ? 8.453 10.964 -47.155 1.00 87.44 296 ARG A CA 1
ATOM 2340 C C . ARG A 1 296 ? 8.642 9.637 -47.884 1.00 87.44 296 ARG A C 1
ATOM 2342 O O . ARG A 1 296 ? 7.710 9.156 -48.528 1.00 87.44 296 ARG A O 1
ATOM 2349 N N . SER A 1 297 ? 9.831 9.046 -47.792 1.00 84.12 297 SER A N 1
ATOM 2350 C CA . SER A 1 297 ? 10.123 7.723 -48.349 1.00 84.12 297 SER A CA 1
ATOM 2351 C C . SER A 1 297 ? 9.241 6.648 -47.709 1.00 84.12 297 SER A C 1
ATOM 2353 O O . SER A 1 297 ? 8.668 5.814 -48.415 1.00 84.12 297 SER A O 1
ATOM 2355 N N . PHE A 1 298 ? 9.041 6.710 -46.389 1.00 86.00 298 PHE A N 1
ATOM 2356 C CA . PHE A 1 298 ? 8.135 5.805 -45.684 1.00 86.00 298 PHE A CA 1
ATOM 2357 C C . PHE A 1 298 ? 6.683 5.940 -46.133 1.00 86.00 298 PHE A C 1
ATOM 2359 O O . PHE A 1 298 ? 6.037 4.922 -46.384 1.00 86.00 298 PHE A O 1
ATOM 2366 N N . VAL A 1 299 ? 6.187 7.170 -46.281 1.00 88.56 299 VAL A N 1
ATOM 2367 C CA . VAL A 1 299 ? 4.825 7.435 -46.765 1.00 88.56 299 VAL A CA 1
ATOM 2368 C C . VAL A 1 299 ? 4.630 6.852 -48.168 1.00 88.56 299 VAL A C 1
ATOM 2370 O O . VAL A 1 299 ? 3.667 6.132 -48.400 1.00 88.56 299 VAL A O 1
ATOM 2373 N N . LYS A 1 300 ? 5.573 7.060 -49.097 1.00 90.50 300 LYS A N 1
ATOM 2374 C CA . LYS A 1 300 ? 5.473 6.525 -50.472 1.00 90.50 300 LYS A CA 1
ATOM 2375 C C . LYS A 1 300 ? 5.447 4.988 -50.533 1.00 90.50 300 LYS A C 1
ATOM 2377 O O . LYS A 1 300 ? 4.808 4.415 -51.423 1.00 90.50 300 LYS A O 1
ATOM 2382 N N . ARG A 1 301 ? 6.130 4.325 -49.591 1.00 90.56 301 ARG A N 1
ATOM 2383 C CA . ARG A 1 301 ? 6.187 2.857 -49.449 1.00 90.56 301 ARG A CA 1
ATOM 2384 C C . ARG A 1 301 ? 5.038 2.256 -48.639 1.00 90.56 301 ARG A C 1
ATOM 2386 O O . ARG A 1 301 ? 5.005 1.038 -48.480 1.00 90.56 301 ARG A O 1
ATOM 2393 N N . CYS A 1 302 ? 4.136 3.065 -48.089 1.00 90.44 302 CYS A N 1
ATOM 2394 C CA . CYS A 1 302 ? 3.107 2.540 -47.206 1.00 90.44 302 CYS A CA 1
ATOM 2395 C C . CYS A 1 302 ? 2.153 1.579 -47.935 1.00 90.44 302 CYS A C 1
ATOM 2397 O O . CYS A 1 302 ? 1.949 1.649 -49.154 1.00 90.44 302 CYS A O 1
ATOM 2399 N N . ASP A 1 303 ? 1.517 0.709 -47.157 1.00 88.81 303 ASP A N 1
ATOM 2400 C CA . ASP A 1 303 ? 0.404 -0.099 -47.630 1.00 88.81 303 ASP A CA 1
ATOM 2401 C C . ASP A 1 303 ? -0.816 0.805 -47.863 1.00 88.81 303 ASP A C 1
ATOM 2403 O O . ASP A 1 303 ? -1.462 1.280 -46.924 1.00 88.81 303 ASP A O 1
ATOM 2407 N N . ARG A 1 304 ? -1.122 1.051 -49.140 1.00 88.94 304 ARG A N 1
ATOM 2408 C CA . ARG A 1 304 ? -2.208 1.936 -49.588 1.00 88.94 304 ARG A CA 1
ATOM 2409 C C . ARG A 1 304 ? -3.584 1.464 -49.125 1.00 88.94 304 ARG A C 1
ATOM 2411 O O . ARG A 1 304 ? -4.462 2.289 -48.891 1.00 88.94 304 ARG A O 1
ATOM 2418 N N . GLN A 1 305 ? -3.767 0.158 -48.924 1.00 85.06 305 GLN A N 1
ATOM 2419 C CA . GLN A 1 305 ? -5.034 -0.390 -48.435 1.00 85.06 305 GLN A CA 1
ATOM 2420 C C . GLN A 1 305 ? -5.268 -0.088 -46.950 1.00 85.06 305 GLN A C 1
ATOM 2422 O O . GLN A 1 305 ? -6.398 -0.183 -46.475 1.00 85.06 305 GLN A O 1
ATOM 2427 N N . ARG A 1 306 ? -4.211 0.291 -46.220 1.00 84.06 306 ARG A N 1
ATOM 2428 C CA . ARG A 1 306 ? -4.220 0.566 -44.775 1.00 84.06 306 ARG A CA 1
ATOM 2429 C C . ARG A 1 306 ? -4.085 2.055 -44.456 1.00 84.06 306 ARG A C 1
ATOM 2431 O O . ARG A 1 306 ? -3.779 2.409 -43.319 1.00 84.06 306 ARG A O 1
ATOM 2438 N N . LEU A 1 307 ? -4.298 2.922 -45.447 1.00 88.19 307 LEU A N 1
ATOM 2439 C CA . LEU A 1 307 ? -4.432 4.356 -45.215 1.00 88.19 307 LEU A CA 1
ATOM 2440 C C . LEU A 1 307 ? -5.704 4.630 -44.413 1.00 88.19 307 LEU A C 1
ATOM 2442 O O . LEU A 1 307 ? -6.731 4.012 -44.677 1.00 88.19 307 LEU A O 1
ATOM 2446 N N . LEU A 1 308 ? -5.656 5.555 -43.455 1.00 87.44 308 LEU A N 1
ATOM 2447 C CA . LEU A 1 308 ? -6.857 6.017 -42.754 1.00 87.44 308 LEU A CA 1
ATOM 2448 C C . LEU A 1 308 ? -6.909 7.539 -42.710 1.00 87.44 308 LEU A C 1
ATOM 2450 O O . LEU A 1 308 ? -5.901 8.191 -42.436 1.00 87.44 308 LEU A O 1
ATOM 2454 N N . ILE A 1 309 ? -8.103 8.086 -42.918 1.00 90.38 309 ILE A N 1
ATOM 2455 C CA . ILE A 1 309 ? -8.437 9.479 -42.627 1.00 90.38 309 ILE A CA 1
ATOM 2456 C C . ILE A 1 309 ? -9.266 9.456 -41.350 1.00 90.38 309 ILE A C 1
ATOM 2458 O O . ILE A 1 309 ? -10.322 8.835 -41.319 1.00 90.38 309 ILE A O 1
ATOM 2462 N N . ILE A 1 310 ? -8.811 10.116 -40.290 1.00 89.69 310 ILE A N 1
ATOM 2463 C CA . ILE A 1 310 ? -9.527 10.163 -39.015 1.00 89.69 310 ILE A CA 1
ATOM 2464 C C . ILE A 1 310 ? -9.862 11.615 -38.697 1.00 89.69 310 ILE A C 1
ATOM 2466 O O . ILE A 1 310 ? -8.977 12.433 -38.456 1.00 89.69 310 ILE A O 1
ATOM 2470 N N . ASN A 1 311 ? -11.155 11.924 -38.666 1.00 91.62 311 ASN A N 1
ATOM 2471 C CA . ASN A 1 311 ? -11.654 13.197 -38.162 1.00 91.62 311 ASN A CA 1
ATOM 2472 C C . ASN A 1 311 ? -11.663 13.157 -36.623 1.00 91.62 311 ASN A C 1
ATOM 2474 O O . ASN A 1 311 ? -12.262 12.257 -36.030 1.00 91.62 311 ASN A O 1
ATOM 2478 N N . CYS A 1 312 ? -11.027 14.125 -35.961 1.00 92.19 312 CYS A N 1
ATOM 2479 C CA . CYS A 1 312 ? -11.040 14.225 -34.503 1.00 92.19 312 CYS A CA 1
ATOM 2480 C C . CYS A 1 312 ? -12.395 14.720 -34.005 1.00 92.19 312 CYS A C 1
ATOM 2482 O O . CYS A 1 312 ? -12.671 15.922 -33.993 1.00 92.19 312 CYS A O 1
ATOM 2484 N N . TYR A 1 313 ? -13.214 13.778 -33.553 1.00 92.12 313 TYR A N 1
ATOM 2485 C CA . TYR A 1 313 ? -14.458 14.056 -32.855 1.00 92.12 313 TYR A CA 1
ATOM 2486 C C . TYR A 1 313 ? -14.347 13.731 -31.374 1.00 92.12 313 TYR A C 1
ATOM 2488 O O . TYR A 1 313 ? -13.610 12.827 -30.982 1.00 92.12 313 TYR A O 1
ATOM 2496 N N . ASP A 1 314 ? -15.148 14.414 -30.567 1.00 93.38 314 ASP A N 1
ATOM 2497 C CA . ASP A 1 314 ? -15.455 13.953 -29.223 1.00 93.38 314 ASP A CA 1
ATOM 2498 C C . ASP A 1 314 ? -16.856 14.351 -28.760 1.00 93.38 314 ASP A C 1
ATOM 2500 O O . ASP A 1 314 ? -17.630 15.004 -29.473 1.00 93.38 314 ASP A O 1
ATOM 2504 N N . LYS A 1 315 ? -17.168 13.929 -27.537 1.00 91.50 315 LYS A N 1
ATOM 2505 C CA . LYS A 1 315 ? -18.251 14.459 -26.726 1.00 91.50 315 LYS A CA 1
ATOM 2506 C C . LYS A 1 315 ? -17.983 14.124 -25.263 1.00 91.50 315 LYS A C 1
ATOM 2508 O O . LYS A 1 315 ? -17.571 13.008 -24.955 1.00 91.50 315 LYS A O 1
ATOM 2513 N N . PHE A 1 316 ? -18.265 15.061 -24.361 1.00 90.25 316 PHE A N 1
ATOM 2514 C CA . PHE A 1 316 ? -18.296 14.747 -22.932 1.00 90.25 316 PHE A CA 1
ATOM 2515 C C . PHE A 1 316 ? -19.344 13.660 -22.628 1.00 90.25 316 PHE A C 1
ATOM 2517 O O . PHE A 1 316 ? -20.355 13.595 -23.339 1.00 90.25 316 PHE A O 1
ATOM 2524 N N . PRO A 1 317 ? -19.099 12.809 -21.609 1.00 91.19 317 PRO A N 1
ATOM 2525 C CA . PRO A 1 317 ? -20.035 11.758 -21.221 1.00 91.19 317 PRO A CA 1
ATOM 2526 C C . PRO A 1 317 ? -21.408 12.346 -20.888 1.00 91.19 317 PRO A C 1
ATOM 2528 O O . PRO A 1 317 ? -21.514 13.445 -20.341 1.00 91.19 317 PRO A O 1
ATOM 2531 N N . HIS A 1 318 ? -22.452 11.601 -21.231 1.00 90.31 318 HIS A N 1
ATOM 2532 C CA . HIS A 1 318 ? -23.827 11.890 -20.840 1.00 90.31 318 HIS A CA 1
ATOM 2533 C C . HIS A 1 318 ? -24.228 10.982 -19.678 1.00 90.31 318 HIS A C 1
ATOM 2535 O O . HIS A 1 318 ? -23.568 9.981 -19.433 1.00 90.31 318 HIS A O 1
ATOM 2541 N N . GLN A 1 319 ? -25.296 11.327 -18.965 1.00 91.62 319 GLN A N 1
ATOM 2542 C CA . GLN A 1 319 ? -25.835 10.438 -17.942 1.00 91.62 319 GLN A CA 1
ATOM 2543 C C . GLN A 1 319 ? -26.508 9.235 -18.605 1.00 91.62 319 GLN A C 1
ATOM 2545 O O . GLN A 1 319 ? -27.245 9.394 -19.586 1.00 91.62 319 GLN A O 1
ATOM 2550 N N . ASN A 1 320 ? -26.253 8.045 -18.075 1.00 95.56 320 ASN A N 1
ATOM 2551 C CA . ASN A 1 320 ? -26.902 6.834 -18.527 1.00 95.56 320 ASN A CA 1
ATOM 2552 C C . ASN A 1 320 ? -28.368 6.805 -18.066 1.00 95.56 320 ASN A C 1
ATOM 2554 O O . ASN A 1 320 ? -28.667 7.199 -16.938 1.00 95.56 320 ASN A O 1
ATOM 2558 N N . PRO A 1 321 ? -29.299 6.346 -18.918 1.00 94.44 321 PRO A N 1
ATOM 2559 C CA . PRO A 1 321 ? -30.708 6.195 -18.559 1.00 94.44 321 PRO A CA 1
ATOM 2560 C C . PRO A 1 321 ? -30.905 4.946 -17.681 1.00 94.44 321 PRO A C 1
ATOM 2562 O O . PRO A 1 321 ? -31.371 3.896 -18.143 1.00 94.44 321 PRO A O 1
ATOM 2565 N N . SER A 1 322 ? -30.499 5.061 -16.414 1.00 92.19 322 SER A N 1
ATOM 2566 C CA . SER A 1 322 ? -30.513 3.999 -15.404 1.00 92.19 322 SER A CA 1
ATOM 2567 C C . SER A 1 322 ? -31.910 3.407 -15.211 1.00 92.19 322 SER A C 1
ATOM 2569 O O . SER A 1 322 ? -32.058 2.184 -15.180 1.00 92.19 322 SER A O 1
ATOM 2571 N N . GLU A 1 323 ? -32.942 4.253 -15.229 1.00 89.00 323 GLU A N 1
ATOM 2572 C CA . GLU A 1 323 ? -34.356 3.891 -15.088 1.00 89.00 323 GLU A CA 1
ATOM 2573 C C . GLU A 1 323 ? -34.900 3.072 -16.269 1.00 89.00 323 GLU A C 1
ATOM 2575 O O . GLU A 1 323 ? -36.021 2.566 -16.232 1.00 89.00 323 GLU A O 1
ATOM 2580 N N . LYS A 1 324 ? -34.123 2.986 -17.354 1.00 93.62 324 LYS A N 1
ATOM 2581 C CA . LYS A 1 324 ? -34.439 2.207 -18.555 1.00 93.62 324 LYS A CA 1
ATOM 2582 C C . LYS A 1 324 ? -33.602 0.941 -18.669 1.00 93.62 324 LYS A C 1
ATOM 2584 O O . LYS A 1 324 ? -33.702 0.271 -19.689 1.00 93.62 324 LYS A O 1
ATOM 2589 N N . HIS A 1 325 ? -32.756 0.639 -17.680 1.00 94.69 325 HIS A N 1
ATOM 2590 C CA . HIS A 1 325 ? -31.802 -0.475 -17.709 1.00 94.69 325 HIS A CA 1
ATOM 2591 C C . HIS A 1 325 ? -30.887 -0.457 -18.948 1.00 94.69 325 HIS A C 1
ATOM 2593 O O . HIS A 1 325 ? -30.537 -1.500 -19.507 1.00 94.69 325 HIS A O 1
ATOM 2599 N N . ILE A 1 326 ? -30.513 0.741 -19.403 1.00 97.56 326 ILE A N 1
ATOM 2600 C CA . ILE A 1 326 ? -29.626 0.939 -20.549 1.00 97.56 326 ILE A CA 1
ATOM 2601 C C . ILE A 1 326 ? -28.389 1.695 -20.067 1.00 97.56 326 ILE A C 1
ATOM 2603 O O . ILE A 1 326 ? -28.495 2.786 -19.509 1.00 97.56 326 ILE A O 1
ATOM 2607 N N . ILE A 1 327 ? -27.212 1.131 -20.326 1.00 97.56 327 ILE A N 1
ATOM 2608 C CA . ILE A 1 327 ? -25.920 1.738 -20.006 1.00 97.56 327 ILE A CA 1
ATOM 2609 C C . ILE A 1 327 ? -25.057 1.846 -21.259 1.00 97.56 327 ILE A C 1
ATOM 2611 O O . ILE A 1 327 ? -24.877 0.882 -21.992 1.00 97.56 327 ILE A O 1
ATOM 2615 N N . PHE A 1 328 ? -24.488 3.017 -21.496 1.00 97.81 328 PHE A N 1
ATOM 2616 C CA . PHE A 1 328 ? -23.481 3.280 -22.509 1.00 97.81 328 PHE A CA 1
ATOM 2617 C C . PHE A 1 328 ? -22.089 3.153 -21.882 1.00 97.81 328 PHE A C 1
ATOM 2619 O O . PHE A 1 328 ? -21.854 3.638 -20.778 1.00 97.81 328 PHE A O 1
ATOM 2626 N N . ILE A 1 329 ? -21.141 2.550 -22.603 1.00 97.12 329 ILE A N 1
ATOM 2627 C CA . ILE A 1 329 ? -19.729 2.436 -22.196 1.00 97.12 329 ILE A CA 1
ATOM 2628 C C . ILE A 1 329 ? -18.787 2.733 -23.371 1.00 97.12 329 ILE A C 1
ATOM 2630 O O . ILE A 1 329 ? -19.196 2.740 -24.537 1.00 97.12 329 ILE A O 1
ATOM 2634 N N . GLY A 1 330 ? -17.501 2.970 -23.088 1.00 94.69 330 GLY A N 1
ATOM 2635 C CA . GLY A 1 330 ? -16.517 3.293 -24.125 1.00 94.69 330 GLY A CA 1
ATOM 2636 C C . GLY A 1 330 ? -16.923 4.509 -24.973 1.00 94.69 330 GLY A C 1
ATOM 2637 O O . GLY A 1 330 ? -17.617 5.412 -24.509 1.00 94.69 330 GLY A O 1
ATOM 2638 N N . ASP A 1 331 ? -16.557 4.516 -26.258 1.00 93.75 331 ASP A N 1
ATOM 2639 C CA . ASP A 1 331 ? -16.857 5.644 -27.160 1.00 93.75 331 ASP A CA 1
ATOM 2640 C C . ASP A 1 331 ? -18.368 5.858 -27.417 1.00 93.75 331 ASP A C 1
ATOM 2642 O O . ASP A 1 331 ? -18.772 6.884 -27.979 1.00 93.75 331 ASP A O 1
ATOM 2646 N N . ALA A 1 332 ? -19.227 4.906 -27.031 1.00 95.62 332 ALA A N 1
ATOM 2647 C CA . ALA A 1 332 ? -20.671 5.114 -27.051 1.00 95.62 332 ALA A CA 1
ATOM 2648 C C . ALA A 1 332 ? -21.112 6.073 -25.929 1.00 95.62 332 ALA A C 1
ATOM 2650 O O . ALA A 1 332 ? -22.046 6.845 -26.132 1.00 95.62 332 ALA A O 1
ATOM 2651 N N . LEU A 1 333 ? -20.397 6.120 -24.802 1.00 95.19 333 LEU A N 1
ATOM 2652 C CA . LEU A 1 333 ? -20.635 7.060 -23.704 1.00 95.19 333 LEU A CA 1
ATOM 2653 C C . LEU A 1 333 ? -19.790 8.334 -23.833 1.00 95.19 333 LEU A C 1
ATOM 2655 O O . LEU A 1 333 ? -20.335 9.438 -23.827 1.00 95.19 333 LEU A O 1
ATOM 2659 N N . HIS A 1 334 ? -18.475 8.177 -23.989 1.00 92.25 334 HIS A N 1
ATOM 2660 C CA . HIS A 1 334 ? -17.466 9.248 -23.944 1.00 92.25 334 HIS A CA 1
ATOM 2661 C C . HIS A 1 334 ? -16.551 9.215 -25.179 1.00 92.25 334 HIS A C 1
ATOM 2663 O O . HIS A 1 334 ? -15.339 9.032 -25.064 1.00 92.25 334 HIS A O 1
ATOM 2669 N N . PRO A 1 335 ? -17.102 9.393 -26.394 1.00 92.31 335 PRO A N 1
ATOM 2670 C CA . PRO A 1 335 ? -16.284 9.405 -27.600 1.00 92.31 335 PRO A CA 1
ATOM 2671 C C . PRO A 1 335 ? -15.189 10.461 -27.471 1.00 92.31 335 PRO A C 1
ATOM 2673 O O . PRO A 1 335 ? -15.473 11.612 -27.143 1.00 92.31 335 PRO A O 1
ATOM 2676 N N . MET A 1 336 ? -13.950 10.077 -27.760 1.00 89.44 336 MET A N 1
ATOM 2677 C CA . MET A 1 336 ? -12.801 10.972 -27.674 1.00 89.44 336 MET A CA 1
ATOM 2678 C C . MET A 1 336 ? -11.933 10.892 -28.920 1.00 89.44 336 MET A C 1
ATOM 2680 O O . MET A 1 336 ? -11.859 9.863 -29.595 1.00 89.44 336 MET A O 1
ATOM 2684 N N . SER A 1 337 ? -11.228 11.985 -29.198 1.00 89.75 337 SER A N 1
ATOM 2685 C CA . SER A 1 337 ? -10.244 12.009 -30.270 1.00 89.75 337 SER A CA 1
ATOM 2686 C C . SER A 1 337 ? -9.073 11.063 -29.946 1.00 89.75 337 SER A C 1
ATOM 2688 O O . SER A 1 337 ? -8.667 10.932 -28.783 1.00 89.75 337 SER A O 1
ATOM 2690 N N . PRO A 1 338 ? -8.476 10.408 -30.964 1.00 87.88 338 PRO A N 1
ATOM 2691 C CA . PRO A 1 338 ? -7.335 9.511 -30.770 1.00 87.88 338 PRO A CA 1
ATOM 2692 C C . PRO A 1 338 ? -6.098 10.228 -30.214 1.00 87.88 338 PRO A C 1
ATOM 2694 O O . PRO A 1 338 ? -5.182 9.570 -29.722 1.00 87.88 338 PRO A O 1
ATOM 2697 N N . MET A 1 339 ? -6.084 11.565 -30.233 1.00 84.31 339 MET A N 1
ATOM 2698 C CA . MET A 1 339 ? -4.977 12.384 -29.742 1.00 84.31 339 MET A CA 1
ATOM 2699 C C . MET A 1 339 ? -4.701 12.177 -28.248 1.00 84.31 339 MET A C 1
ATOM 2701 O O . MET A 1 339 ? -3.578 12.399 -27.814 1.00 84.31 339 MET A O 1
ATOM 2705 N N . GLY A 1 340 ? -5.673 11.717 -27.451 1.00 76.56 340 GLY A N 1
ATOM 2706 C CA . GLY A 1 340 ? -5.471 11.406 -26.029 1.00 76.56 340 GLY A CA 1
ATOM 2707 C C . GLY A 1 340 ? -4.876 10.018 -25.732 1.00 76.56 340 GLY A C 1
ATOM 2708 O O . GLY A 1 340 ? -4.435 9.777 -24.610 1.00 76.56 340 GLY A O 1
ATOM 2709 N N . GLY A 1 341 ? -4.886 9.081 -26.689 1.00 82.88 341 GLY A N 1
ATOM 2710 C CA . GLY A 1 341 ? -4.342 7.724 -26.507 1.00 82.88 341 GLY A CA 1
ATOM 2711 C C . GLY A 1 341 ? -5.004 6.869 -25.407 1.00 82.88 341 GLY A C 1
ATOM 2712 O O . GLY A 1 341 ? -4.403 5.896 -24.955 1.00 82.88 341 GLY A O 1
ATOM 2713 N N . ASN A 1 342 ? -6.214 7.222 -24.952 1.00 85.62 342 ASN A N 1
ATOM 2714 C CA . ASN A 1 342 ? -6.869 6.616 -23.780 1.00 85.62 342 ASN A CA 1
ATOM 2715 C C . ASN A 1 342 ? -8.122 5.784 -24.083 1.00 85.62 342 ASN A C 1
ATOM 2717 O O . ASN A 1 342 ? -8.442 4.899 -23.293 1.00 85.62 342 ASN A O 1
ATOM 2721 N N . GLY A 1 343 ? -8.799 6.012 -25.213 1.00 89.50 343 GLY A N 1
ATOM 2722 C CA . GLY A 1 343 ? -10.140 5.460 -25.462 1.00 89.50 343 GLY A CA 1
ATOM 2723 C C . GLY A 1 343 ? -10.235 3.939 -25.314 1.00 89.50 343 GLY A C 1
ATOM 2724 O O . GLY A 1 343 ? -11.119 3.438 -24.629 1.00 89.50 343 GLY A O 1
ATOM 2725 N N . ALA A 1 344 ? -9.271 3.190 -25.862 1.00 91.69 344 ALA A N 1
ATOM 2726 C CA . ALA A 1 344 ? -9.265 1.729 -25.756 1.00 91.69 344 ALA A CA 1
ATOM 2727 C C . ALA A 1 344 ? -9.061 1.221 -24.318 1.00 91.69 344 ALA A C 1
ATOM 2729 O O . ALA A 1 344 ? -9.746 0.290 -23.906 1.00 91.69 344 ALA A O 1
ATOM 2730 N N . ASN A 1 345 ? -8.152 1.836 -23.551 1.00 92.81 345 ASN A N 1
ATOM 2731 C CA . ASN A 1 345 ? -7.927 1.466 -22.150 1.00 92.81 345 ASN A CA 1
ATOM 2732 C C . ASN A 1 345 ? -9.192 1.708 -21.321 1.00 92.81 345 ASN A C 1
ATOM 2734 O O . ASN A 1 345 ? -9.618 0.833 -20.575 1.00 92.81 345 ASN A O 1
ATOM 2738 N N . MET A 1 346 ? -9.824 2.866 -21.525 1.00 91.56 346 MET A N 1
ATOM 2739 C CA . MET A 1 346 ? -11.057 3.223 -20.837 1.00 91.56 346 MET A CA 1
ATOM 2740 C C . MET A 1 346 ? -12.216 2.304 -21.210 1.00 91.56 346 MET A C 1
ATOM 2742 O O . MET A 1 346 ? -12.908 1.839 -20.319 1.00 91.56 346 MET A O 1
ATOM 2746 N N . ALA A 1 347 ? -12.389 1.970 -22.490 1.00 94.44 347 ALA A N 1
ATOM 2747 C CA . ALA A 1 347 ? -13.445 1.057 -22.921 1.00 94.44 347 ALA A CA 1
ATOM 2748 C C . ALA A 1 347 ? -13.299 -0.346 -22.304 1.00 94.44 347 ALA A C 1
ATOM 2750 O O . ALA A 1 347 ? -14.297 -0.929 -21.892 1.00 94.44 347 ALA A O 1
ATOM 2751 N N . LEU A 1 348 ? -12.069 -0.877 -22.214 1.00 95.94 348 LEU A N 1
ATOM 2752 C CA . LEU A 1 348 ? -11.795 -2.142 -21.516 1.00 95.94 348 LEU A CA 1
ATOM 2753 C C . LEU A 1 348 ? -12.154 -2.038 -20.029 1.00 95.94 348 LEU A C 1
ATOM 2755 O O . LEU A 1 348 ? -12.791 -2.930 -19.473 1.00 95.94 348 LEU A O 1
ATOM 2759 N N . ARG A 1 349 ? -11.742 -0.938 -19.393 1.00 94.31 349 ARG A N 1
ATOM 2760 C CA . ARG A 1 349 ? -11.927 -0.713 -17.962 1.00 94.31 349 ARG A CA 1
ATOM 2761 C C . ARG A 1 349 ? -13.389 -0.479 -17.584 1.00 94.31 349 ARG A C 1
ATOM 2763 O O . ARG A 1 349 ? -13.825 -1.040 -16.590 1.00 94.31 349 ARG A O 1
ATOM 2770 N N . ASP A 1 350 ? -14.151 0.262 -18.385 1.00 94.69 350 ASP A N 1
ATOM 2771 C CA . ASP A 1 350 ? -15.577 0.518 -18.150 1.00 94.69 350 ASP A CA 1
ATOM 2772 C C . ASP A 1 350 ? -16.389 -0.778 -18.080 1.00 94.69 350 ASP A C 1
ATOM 2774 O O . ASP A 1 350 ? -17.251 -0.921 -17.217 1.00 94.69 350 ASP A O 1
ATOM 2778 N N . GLY A 1 351 ? -16.095 -1.734 -18.968 1.00 94.06 351 GLY A N 1
ATOM 2779 C CA . GLY A 1 351 ? -16.780 -3.024 -18.988 1.00 94.06 351 GLY A CA 1
ATOM 2780 C C . GLY A 1 351 ? -16.555 -3.854 -17.726 1.00 94.06 351 GLY A C 1
ATOM 2781 O O . GLY A 1 351 ? -17.471 -4.522 -17.253 1.00 94.06 351 GLY A O 1
ATOM 2782 N N . VAL A 1 352 ? -15.343 -3.797 -17.167 1.00 95.31 352 VAL A N 1
ATOM 2783 C CA . VAL A 1 352 ? -14.991 -4.459 -15.902 1.00 95.31 352 VAL A CA 1
ATOM 2784 C C . VAL A 1 352 ? -15.599 -3.718 -14.712 1.00 95.31 352 VAL A C 1
ATOM 2786 O O . VAL A 1 352 ? -16.295 -4.344 -13.918 1.00 95.31 352 VAL A O 1
ATOM 2789 N N . ASP A 1 353 ? -15.398 -2.396 -14.635 1.00 94.62 353 ASP A N 1
ATOM 2790 C CA . ASP A 1 353 ? -15.898 -1.544 -13.546 1.00 94.62 353 ASP A CA 1
ATOM 2791 C C . ASP A 1 353 ? -17.412 -1.719 -13.368 1.00 94.62 353 ASP A C 1
ATOM 2793 O O . ASP A 1 353 ? -17.899 -1.919 -12.257 1.00 94.62 353 ASP A O 1
ATOM 2797 N N . PHE A 1 354 ? -18.169 -1.689 -14.469 1.00 96.06 354 PHE A N 1
ATOM 2798 C CA . PHE A 1 354 ? -19.617 -1.849 -14.401 1.00 96.06 354 PHE A CA 1
ATOM 2799 C C . PHE A 1 354 ? -20.031 -3.237 -13.900 1.00 96.06 354 PHE A C 1
ATOM 2801 O O . PHE A 1 354 ? -20.948 -3.343 -13.090 1.00 96.06 354 PHE A O 1
ATOM 2808 N N . VAL A 1 355 ? -19.351 -4.303 -14.334 1.00 95.50 355 VAL A N 1
ATOM 2809 C CA . VAL A 1 355 ? -19.635 -5.666 -13.861 1.00 95.50 355 VAL A CA 1
ATOM 2810 C C . VAL A 1 355 ? -19.339 -5.811 -12.365 1.00 95.50 355 VAL A C 1
ATOM 2812 O O . VAL A 1 355 ? -20.141 -6.410 -11.651 1.00 95.50 355 VAL A O 1
ATOM 2815 N N . GLU A 1 356 ? -18.246 -5.234 -11.866 1.00 94.00 356 GLU A N 1
ATOM 2816 C CA . GLU A 1 356 ? -17.917 -5.240 -10.433 1.00 94.00 356 GLU A CA 1
ATOM 2817 C C . GLU A 1 356 ? -18.967 -4.480 -9.605 1.00 94.00 356 GLU A C 1
ATOM 2819 O O . GLU A 1 356 ? -19.449 -4.992 -8.591 1.00 94.00 356 GLU A O 1
ATOM 2824 N N . VAL A 1 357 ? -19.395 -3.302 -10.071 1.00 93.62 357 VAL A N 1
ATOM 2825 C CA . VAL A 1 357 ? -20.473 -2.515 -9.447 1.00 93.62 357 VAL A CA 1
ATOM 2826 C C . VAL A 1 357 ? -21.815 -3.260 -9.495 1.00 93.62 357 VAL A C 1
ATOM 2828 O O . VAL A 1 357 ? -22.597 -3.220 -8.542 1.00 93.62 357 VAL A O 1
ATOM 2831 N N . LEU A 1 358 ? -22.097 -3.981 -10.580 1.00 92.56 358 LEU A N 1
ATOM 2832 C CA . LEU A 1 358 ? -23.305 -4.792 -10.717 1.00 92.56 358 LEU A CA 1
ATOM 2833 C C . LEU A 1 358 ? -23.330 -5.962 -9.730 1.00 92.56 358 LEU A C 1
ATOM 2835 O O . LEU A 1 358 ? -24.364 -6.221 -9.118 1.00 92.56 358 LEU A O 1
ATOM 2839 N N . ILE A 1 359 ? -22.194 -6.637 -9.537 1.00 90.88 359 ILE A N 1
ATOM 2840 C CA . ILE A 1 359 ? -22.041 -7.718 -8.552 1.00 90.88 359 ILE A CA 1
ATOM 2841 C C . ILE A 1 359 ? -22.186 -7.177 -7.129 1.00 90.88 359 ILE A C 1
ATOM 2843 O O . ILE A 1 359 ? -22.884 -7.784 -6.319 1.00 90.88 359 ILE A O 1
ATOM 2847 N N . LYS A 1 360 ? -21.568 -6.029 -6.828 1.00 89.88 360 LYS A N 1
ATOM 2848 C CA . LYS A 1 360 ? -21.644 -5.376 -5.513 1.00 89.88 360 LYS A CA 1
ATOM 2849 C C . LYS A 1 360 ? -23.088 -5.107 -5.084 1.00 89.88 360 LYS A C 1
ATOM 2851 O O . LYS A 1 360 ? -23.429 -5.332 -3.925 1.00 89.88 360 LYS A O 1
ATOM 2856 N N . ASN A 1 361 ? -23.927 -4.657 -6.013 1.00 88.19 361 ASN A N 1
ATOM 2857 C CA . ASN A 1 361 ? -25.326 -4.333 -5.729 1.00 88.19 361 ASN A CA 1
ATOM 2858 C C . ASN A 1 361 ? -26.271 -5.530 -5.936 1.00 88.19 361 ASN A C 1
ATOM 2860 O O . ASN A 1 361 ? -27.464 -5.437 -5.640 1.00 88.19 361 ASN A O 1
ATOM 2864 N N . TYR A 1 362 ? -25.766 -6.675 -6.404 1.00 83.81 362 TYR A N 1
ATOM 2865 C CA . TYR A 1 362 ? -26.572 -7.866 -6.652 1.00 83.81 362 TYR A CA 1
ATOM 2866 C C . TYR A 1 362 ? -27.197 -8.381 -5.343 1.00 83.81 362 TYR A C 1
ATOM 2868 O O . TYR A 1 362 ? -26.499 -8.788 -4.418 1.00 83.81 362 TYR A O 1
ATOM 2876 N N . GLY A 1 363 ? -28.532 -8.387 -5.256 1.00 67.06 363 GLY A N 1
ATOM 2877 C CA . GLY A 1 363 ? -29.261 -8.892 -4.084 1.00 67.06 363 GLY A CA 1
ATOM 2878 C C . GLY A 1 363 ? -29.480 -7.890 -2.941 1.00 67.06 363 GLY A C 1
ATOM 2879 O O . GLY A 1 363 ? -29.952 -8.294 -1.878 1.00 67.06 363 GLY A O 1
ATOM 2880 N N . THR A 1 364 ? -29.200 -6.594 -3.129 1.00 63.44 364 THR A N 1
ATOM 2881 C CA . THR A 1 364 ? -29.611 -5.557 -2.166 1.00 63.44 364 THR A CA 1
ATOM 2882 C C . THR A 1 364 ? -31.151 -5.444 -2.132 1.00 63.44 364 THR A C 1
ATOM 2884 O O . THR A 1 364 ? -31.827 -5.491 -3.160 1.00 63.44 364 THR A O 1
ATOM 2887 N N . ASN A 1 365 ? -31.737 -5.346 -0.930 1.00 49.47 365 ASN A N 1
ATOM 2888 C CA . ASN A 1 365 ? -33.162 -5.595 -0.611 1.00 49.47 365 ASN A CA 1
ATOM 2889 C C . ASN A 1 365 ? -34.227 -4.659 -1.250 1.00 49.47 365 ASN A C 1
ATOM 2891 O O . ASN A 1 365 ? -35.368 -4.650 -0.792 1.00 49.47 365 ASN A O 1
ATOM 2895 N N . ASN A 1 366 ? -33.914 -3.900 -2.305 1.00 54.25 366 ASN A N 1
ATOM 2896 C CA . ASN A 1 366 ? -34.819 -2.892 -2.881 1.00 54.25 366 ASN A CA 1
ATOM 2897 C C . ASN A 1 366 ? -35.299 -3.176 -4.318 1.00 54.25 366 ASN A C 1
ATOM 2899 O O . ASN A 1 366 ? -36.009 -2.351 -4.882 1.00 54.25 366 ASN A O 1
ATOM 2903 N N . GLY A 1 367 ? -34.950 -4.317 -4.926 1.00 61.28 367 GLY A N 1
ATOM 2904 C CA . GLY A 1 367 ? -35.491 -4.724 -6.237 1.00 61.28 367 GLY A CA 1
ATOM 2905 C C . GLY A 1 367 ? -35.067 -3.861 -7.436 1.00 61.28 367 GLY A C 1
ATOM 2906 O O . GLY A 1 367 ? -35.573 -4.081 -8.529 1.00 61.28 367 GLY A O 1
ATOM 2907 N N . ASN A 1 368 ? -34.135 -2.916 -7.249 1.00 78.06 368 ASN A N 1
ATOM 2908 C CA . ASN A 1 368 ? -33.684 -1.976 -8.281 1.00 78.06 368 ASN A CA 1
ATOM 2909 C C . ASN A 1 368 ? -32.150 -1.892 -8.413 1.00 78.06 368 ASN A C 1
ATOM 2911 O O . ASN A 1 368 ? -31.565 -0.823 -8.567 1.00 78.06 368 ASN A O 1
ATOM 2915 N N . PHE A 1 369 ? -31.467 -3.030 -8.278 1.00 87.00 369 PHE A N 1
ATOM 2916 C CA . PHE A 1 369 ? -30.001 -3.062 -8.276 1.00 87.00 369 PHE A CA 1
ATOM 2917 C C . PHE A 1 369 ? -29.385 -2.659 -9.627 1.00 87.00 369 PHE A C 1
ATOM 2919 O O . PHE A 1 369 ? -28.285 -2.122 -9.639 1.00 87.00 369 PHE A O 1
ATOM 2926 N N . ILE A 1 370 ? -30.083 -2.881 -10.751 1.00 91.00 370 ILE A N 1
ATOM 2927 C CA . ILE A 1 370 ? -29.598 -2.494 -12.087 1.00 91.00 370 ILE A CA 1
ATOM 2928 C C . ILE A 1 370 ? -29.492 -0.968 -12.188 1.00 91.00 370 ILE A C 1
ATOM 2930 O O . ILE A 1 370 ? -28.429 -0.465 -12.542 1.00 91.00 370 ILE A O 1
ATOM 2934 N N . GLU A 1 371 ? -30.552 -0.236 -11.828 1.00 91.31 371 GLU A N 1
ATOM 2935 C CA . GLU A 1 371 ? -30.550 1.234 -11.817 1.00 91.31 371 GLU A CA 1
ATOM 2936 C C . GLU A 1 371 ? -29.446 1.772 -10.901 1.00 91.31 371 GLU A C 1
ATOM 2938 O O . GLU A 1 371 ? -28.619 2.571 -11.337 1.00 91.31 371 GLU A O 1
ATOM 2943 N N . GLN A 1 372 ? -29.361 1.252 -9.671 1.00 89.75 372 GLN A N 1
ATOM 2944 C CA . GLN A 1 372 ? -28.348 1.658 -8.689 1.00 89.75 372 GLN A CA 1
ATOM 2945 C C . GLN A 1 372 ? -26.920 1.439 -9.196 1.00 89.75 372 GLN A C 1
ATOM 2947 O O . GLN A 1 372 ? -26.055 2.293 -9.010 1.00 89.75 372 GLN A O 1
ATOM 2952 N N . SER A 1 373 ? -26.660 0.312 -9.860 1.00 93.31 373 SER A N 1
ATOM 2953 C CA . SER A 1 373 ? -25.345 0.027 -10.432 1.00 93.31 373 SER A CA 1
ATOM 2954 C C . SER A 1 373 ? -24.983 0.957 -11.585 1.00 93.31 373 SER A C 1
ATOM 2956 O O . SER A 1 373 ? -23.817 1.327 -11.715 1.00 93.31 373 SER A O 1
ATOM 2958 N N . ILE A 1 374 ? -25.954 1.359 -12.407 1.00 95.31 374 ILE A N 1
ATOM 2959 C CA . ILE A 1 374 ? -25.722 2.325 -13.489 1.00 95.31 374 ILE A CA 1
ATOM 2960 C C . ILE A 1 374 ? -25.418 3.714 -12.904 1.00 95.31 374 ILE A C 1
ATOM 2962 O O . ILE A 1 374 ? -24.463 4.362 -13.330 1.00 95.31 374 ILE A O 1
ATOM 2966 N N . GLU A 1 375 ? -26.161 4.149 -11.885 1.00 91.75 375 GLU A N 1
ATOM 2967 C CA . GLU A 1 375 ? -25.925 5.435 -11.212 1.00 91.75 375 GLU A CA 1
ATOM 2968 C C . GLU A 1 375 ? -24.568 5.489 -10.495 1.00 91.75 375 GLU A C 1
ATOM 2970 O O . GLU A 1 375 ? -23.846 6.490 -10.565 1.00 91.75 375 GLU A O 1
ATOM 2975 N N . GLU A 1 376 ? -24.187 4.400 -9.823 1.00 91.56 376 GLU A N 1
ATOM 2976 C CA . GLU A 1 376 ? -22.889 4.290 -9.160 1.00 91.56 376 GLU A CA 1
ATOM 2977 C C . GLU A 1 376 ? -21.735 4.289 -10.175 1.00 91.56 376 GLU A C 1
ATOM 2979 O O . GLU A 1 376 ? -20.734 4.984 -9.962 1.00 91.56 376 GLU A O 1
ATOM 2984 N N . PHE A 1 377 ? -21.897 3.592 -11.306 1.00 93.81 377 PHE A N 1
ATOM 2985 C CA . PHE A 1 377 ? -20.944 3.629 -12.415 1.00 93.81 377 PHE A CA 1
ATOM 2986 C C . PHE A 1 377 ? -20.762 5.055 -12.958 1.00 93.81 377 PHE A C 1
ATOM 2988 O O . PHE A 1 377 ? -19.626 5.526 -13.064 1.00 93.81 377 PHE A O 1
ATOM 2995 N N . ASP A 1 378 ? -21.851 5.777 -13.232 1.00 90.81 378 ASP A N 1
ATOM 2996 C CA . ASP A 1 378 ? -21.807 7.141 -13.778 1.00 90.81 378 ASP A CA 1
ATOM 2997 C C . ASP A 1 378 ? -21.047 8.115 -12.876 1.00 90.81 378 ASP A C 1
ATOM 2999 O O . ASP A 1 378 ? -20.239 8.926 -13.357 1.00 90.81 378 ASP A O 1
ATOM 3003 N N . ARG A 1 379 ? -21.256 8.007 -11.558 1.00 83.31 379 ARG A N 1
ATOM 3004 C CA . ARG A 1 379 ? -20.582 8.840 -10.554 1.00 83.31 379 ARG A CA 1
ATOM 3005 C C . ARG A 1 379 ? -19.062 8.673 -10.605 1.00 83.31 379 ARG A C 1
ATOM 3007 O O . ARG A 1 379 ? -18.333 9.663 -10.517 1.00 83.31 379 ARG A O 1
ATOM 3014 N N . CYS A 1 380 ? -18.581 7.442 -10.759 1.00 78.00 380 CYS A N 1
ATOM 3015 C CA . CYS A 1 380 ? -17.150 7.139 -10.767 1.00 78.00 380 CYS A CA 1
ATOM 3016 C C . CYS A 1 380 ? -16.501 7.371 -12.142 1.00 78.00 380 CYS A C 1
ATOM 3018 O O . CYS A 1 380 ? -15.394 7.910 -12.236 1.00 78.00 380 CYS A O 1
ATOM 3020 N N . HIS A 1 381 ? -17.204 7.031 -13.222 1.00 83.88 381 HIS A N 1
ATOM 3021 C CA . HIS A 1 381 ? -16.694 7.085 -14.588 1.00 83.88 381 HIS A CA 1
ATOM 3022 C C . HIS A 1 381 ? -16.502 8.524 -15.113 1.00 83.88 381 HIS A C 1
ATOM 3024 O O . HIS A 1 381 ? -15.487 8.829 -15.751 1.00 83.88 381 HIS A O 1
ATOM 3030 N N . THR A 1 382 ? -17.445 9.430 -14.827 1.00 81.81 382 THR A N 1
ATOM 3031 C CA . THR A 1 382 ? -17.514 10.773 -15.442 1.00 81.81 382 THR A CA 1
ATOM 3032 C C . THR A 1 382 ? -16.230 11.588 -15.264 1.00 81.81 382 THR A C 1
ATOM 3034 O O . THR A 1 382 ? -15.745 12.233 -16.197 1.00 81.81 382 THR A O 1
ATOM 3037 N N . LYS A 1 383 ? -15.621 11.543 -14.073 1.00 78.75 383 LYS A N 1
ATOM 3038 C CA . LYS A 1 383 ? -14.385 12.289 -13.786 1.00 78.75 383 LYS A CA 1
ATOM 3039 C C . LYS A 1 383 ? -13.212 11.795 -14.641 1.00 78.75 383 LYS A C 1
ATOM 3041 O O . LYS A 1 383 ? -12.417 12.606 -15.122 1.00 78.75 383 LYS A O 1
ATOM 3046 N N . ARG A 1 384 ? -13.112 10.477 -14.852 1.00 82.06 384 ARG A N 1
ATOM 3047 C CA . ARG A 1 384 ? -12.041 9.839 -15.633 1.00 82.06 384 ARG A CA 1
ATOM 3048 C C . ARG A 1 384 ? -12.141 10.214 -17.114 1.00 82.06 384 ARG A C 1
ATOM 3050 O O . ARG A 1 384 ? -11.146 10.650 -17.693 1.00 82.06 384 ARG A O 1
ATOM 3057 N N . SER A 1 385 ? -13.330 10.124 -17.712 1.00 85.75 385 SER A N 1
ATOM 3058 C CA . SER A 1 385 ? -13.532 10.411 -19.143 1.00 85.75 385 SER A CA 1
ATOM 3059 C C . SER A 1 385 ? -13.402 11.890 -19.487 1.00 85.75 385 SER A C 1
ATOM 3061 O O . SER A 1 385 ? -12.754 12.230 -20.479 1.00 85.75 385 SER A O 1
ATOM 3063 N N . VAL A 1 386 ? -13.904 12.789 -18.636 1.00 87.19 386 VAL A N 1
ATOM 3064 C CA . VAL A 1 386 ? -13.724 14.241 -18.819 1.00 87.19 386 VAL A CA 1
ATOM 3065 C C . VAL A 1 386 ? -12.240 14.621 -18.851 1.00 87.19 386 VAL A C 1
ATOM 3067 O O . VAL A 1 386 ? -11.827 15.429 -19.686 1.00 87.19 386 VAL A O 1
ATOM 3070 N N . ASN A 1 387 ? -11.418 14.032 -17.980 1.00 80.31 387 ASN A N 1
ATOM 3071 C CA . ASN A 1 387 ? -9.981 14.302 -17.957 1.00 80.31 387 ASN A CA 1
ATOM 3072 C C . ASN A 1 387 ? -9.274 13.790 -19.221 1.00 80.31 387 ASN A C 1
ATOM 3074 O O . ASN A 1 387 ? -8.449 14.507 -19.789 1.00 80.31 387 ASN A O 1
ATOM 3078 N N . ALA A 1 388 ? -9.620 12.591 -19.699 1.00 83.50 388 ALA A N 1
ATOM 3079 C CA . ALA A 1 388 ? -9.056 12.039 -20.930 1.00 83.50 388 ALA A CA 1
ATOM 3080 C C . ALA A 1 388 ? -9.381 12.903 -22.165 1.00 83.50 388 ALA A C 1
ATOM 3082 O O . ALA A 1 388 ? -8.498 13.155 -22.989 1.00 83.50 388 ALA A O 1
ATOM 3083 N N . ILE A 1 389 ? -10.611 13.419 -22.257 1.00 87.69 389 ILE A N 1
ATOM 3084 C CA . ILE A 1 389 ? -11.038 14.328 -23.331 1.00 87.69 389 ILE A CA 1
ATOM 3085 C C . ILE A 1 389 ? -10.244 15.642 -23.288 1.00 87.69 389 ILE A C 1
ATOM 3087 O O . ILE A 1 389 ? -9.708 16.072 -24.309 1.00 87.69 389 ILE A O 1
ATOM 3091 N N . LYS A 1 390 ? -10.067 16.240 -22.103 1.00 83.12 390 LYS A N 1
ATOM 3092 C CA . LYS A 1 390 ? -9.266 17.469 -21.943 1.00 83.12 390 LYS A CA 1
ATOM 3093 C C . LYS A 1 390 ? -7.806 17.284 -22.369 1.00 83.12 390 LYS A C 1
ATOM 3095 O O . LYS A 1 390 ? -7.242 18.164 -23.015 1.00 83.12 390 LYS A O 1
ATOM 3100 N N . ILE A 1 391 ? -7.199 16.136 -22.054 1.00 79.69 391 ILE A N 1
ATOM 3101 C CA . ILE A 1 391 ? -5.843 15.796 -22.522 1.00 79.69 391 ILE A CA 1
ATOM 3102 C C . ILE A 1 391 ? -5.809 15.723 -24.053 1.00 79.69 391 ILE A C 1
ATOM 3104 O O . ILE A 1 391 ? -4.879 16.226 -24.681 1.00 79.69 391 ILE A O 1
ATOM 3108 N N . SER A 1 392 ? -6.842 15.142 -24.666 1.00 85.44 392 SER A N 1
ATOM 3109 C CA . SER A 1 392 ? -6.955 15.091 -26.122 1.00 85.44 392 SER A CA 1
ATOM 3110 C C . SER A 1 392 ? -7.026 16.487 -26.754 1.00 85.44 392 SER A C 1
ATOM 3112 O O . SER A 1 392 ? -6.376 16.710 -27.775 1.00 85.44 392 SER A O 1
ATOM 3114 N N . HIS A 1 393 ? -7.764 17.434 -26.163 1.00 87.19 393 HIS A N 1
ATOM 3115 C CA . HIS A 1 393 ? -7.799 18.832 -26.630 1.00 87.19 393 HIS A CA 1
ATOM 3116 C C . HIS A 1 393 ? -6.434 19.497 -26.551 1.00 87.19 393 HIS A C 1
ATOM 3118 O O . HIS A 1 393 ? -6.010 20.166 -27.492 1.00 87.19 393 HIS A O 1
ATOM 3124 N N . TRP A 1 394 ? -5.728 19.282 -25.444 1.00 80.44 394 TRP A N 1
ATOM 3125 C CA . TRP A 1 394 ? -4.394 19.834 -25.258 1.00 80.44 394 TRP A CA 1
ATOM 3126 C C . TRP A 1 394 ? -3.402 19.295 -26.303 1.00 80.44 394 TRP A C 1
ATOM 3128 O O . TRP A 1 394 ? -2.633 20.065 -26.882 1.00 80.44 394 TRP A O 1
ATOM 3138 N N . ASN A 1 395 ? -3.478 18.003 -26.639 1.00 81.00 395 ASN A N 1
ATOM 3139 C CA . ASN A 1 395 ? -2.638 17.405 -27.680 1.00 81.00 395 ASN A CA 1
ATOM 3140 C C . ASN A 1 395 ? -2.962 17.941 -29.087 1.00 81.00 395 ASN A C 1
ATOM 3142 O O . ASN A 1 395 ? -2.038 18.172 -29.866 1.00 81.00 395 ASN A O 1
ATOM 3146 N N . ILE A 1 396 ? -4.240 18.193 -29.401 1.00 86.38 396 ILE A N 1
ATOM 3147 C CA . ILE A 1 396 ? -4.654 18.857 -30.654 1.00 86.38 396 ILE A CA 1
ATOM 3148 C C . ILE A 1 396 ? -4.060 20.267 -30.726 1.00 86.38 396 ILE A C 1
ATOM 3150 O O . ILE A 1 396 ? -3.356 20.590 -31.680 1.00 86.38 396 ILE A O 1
ATOM 3154 N N . SER A 1 397 ? -4.256 21.076 -29.679 1.00 81.75 397 SER A N 1
ATOM 3155 C CA . SER A 1 397 ? -3.717 22.441 -29.615 1.00 81.75 397 SER A CA 1
ATOM 3156 C C . SER A 1 397 ? -2.191 22.482 -29.758 1.00 81.75 397 SER A C 1
ATOM 3158 O O . SER A 1 397 ? -1.640 23.432 -30.314 1.00 81.75 397 SER A O 1
ATOM 3160 N N . THR A 1 398 ? -1.504 21.445 -29.275 1.00 75.19 398 THR A N 1
ATOM 3161 C CA . THR A 1 398 ? -0.046 21.321 -29.377 1.00 75.19 398 THR A CA 1
ATOM 3162 C C . THR A 1 398 ? 0.407 20.969 -30.797 1.00 75.19 398 THR A C 1
ATOM 3164 O O . THR A 1 398 ? 1.355 21.566 -31.320 1.00 75.19 398 THR A O 1
ATOM 3167 N N . ALA A 1 399 ? -0.283 20.024 -31.445 1.00 78.56 399 ALA A N 1
ATOM 3168 C CA . ALA A 1 399 ? -0.005 19.610 -32.821 1.00 78.56 399 ALA A CA 1
ATOM 3169 C C . ALA A 1 399 ? -0.189 20.757 -33.831 1.00 78.56 399 ALA A C 1
ATOM 3171 O O . ALA A 1 399 ? 0.556 20.851 -34.803 1.00 78.56 399 ALA A O 1
ATOM 3172 N N . GLU A 1 400 ? -1.144 21.652 -33.577 1.00 79.38 400 GLU A N 1
ATOM 3173 C CA . GLU A 1 400 ? -1.490 22.772 -34.464 1.00 79.38 400 GLU A CA 1
ATOM 3174 C C . GLU A 1 400 ? -0.638 24.030 -34.257 1.00 79.38 400 GLU A C 1
ATOM 3176 O O . GLU A 1 400 ? -0.819 25.031 -34.950 1.00 79.38 400 GLU A O 1
ATOM 3181 N N . SER A 1 401 ? 0.293 24.019 -33.306 1.00 73.38 401 SER A N 1
ATOM 3182 C CA . SER A 1 401 ? 1.028 25.227 -32.945 1.00 73.38 401 SER A CA 1
ATOM 3183 C C . SER A 1 401 ? 1.935 25.754 -34.070 1.00 73.38 401 SER A C 1
ATOM 3185 O O . SER A 1 401 ? 2.683 25.012 -34.711 1.00 73.38 401 SER A O 1
ATOM 3187 N N . THR A 1 402 ? 1.889 27.076 -34.291 1.00 74.88 402 THR A N 1
ATOM 3188 C CA . THR A 1 402 ? 2.703 27.804 -35.283 1.00 74.88 402 THR A CA 1
ATOM 3189 C C . THR A 1 402 ? 3.432 29.006 -34.671 1.00 74.88 402 THR A C 1
ATOM 3191 O O . THR A 1 402 ? 2.893 29.679 -33.789 1.00 74.88 402 THR A O 1
ATOM 3194 N N . GLY A 1 403 ? 4.630 29.337 -35.167 1.00 66.25 403 GLY A N 1
ATOM 3195 C CA . GLY A 1 403 ? 5.324 30.608 -34.883 1.00 66.25 403 GLY A CA 1
ATOM 3196 C C . GLY A 1 403 ? 5.571 30.921 -33.393 1.00 66.25 403 GLY A C 1
ATOM 3197 O O . GLY A 1 403 ? 6.189 30.149 -32.660 1.00 66.25 403 GLY A O 1
ATOM 3198 N N . LEU A 1 404 ? 5.113 32.086 -32.918 1.00 56.66 404 LEU A N 1
ATOM 3199 C CA . LEU A 1 404 ? 5.267 32.493 -31.510 1.00 56.66 404 LEU A CA 1
ATOM 3200 C C . LEU A 1 404 ? 4.487 31.588 -30.541 1.00 56.66 404 LEU A C 1
ATOM 3202 O O . LEU A 1 404 ? 4.962 31.354 -29.430 1.00 56.66 404 LEU A O 1
ATOM 3206 N N . ASN A 1 405 ? 3.352 31.018 -30.966 1.00 59.91 405 ASN A N 1
ATOM 3207 C CA . ASN A 1 405 ? 2.560 30.096 -30.146 1.00 59.91 405 ASN A CA 1
ATOM 3208 C C . ASN A 1 405 ? 3.265 28.749 -29.948 1.00 59.91 405 ASN A C 1
ATOM 3210 O O . ASN A 1 405 ? 3.238 28.227 -28.836 1.00 59.91 405 ASN A O 1
ATOM 3214 N N . SER A 1 406 ? 3.952 28.208 -30.962 1.00 61.31 406 SER A N 1
ATOM 3215 C CA . SER A 1 406 ? 4.765 26.989 -30.791 1.00 61.31 406 SER A CA 1
ATOM 3216 C C . SER A 1 406 ? 5.978 27.247 -29.894 1.00 61.31 406 SER A C 1
ATOM 3218 O O . SER A 1 406 ? 6.331 26.414 -29.061 1.00 61.31 406 SER A O 1
ATOM 3220 N N . THR A 1 407 ? 6.559 28.447 -29.969 1.00 59.03 407 THR A N 1
ATOM 3221 C CA . THR A 1 407 ? 7.647 28.879 -29.078 1.00 59.03 407 THR A CA 1
ATOM 3222 C C . THR A 1 407 ? 7.162 29.054 -27.632 1.00 59.03 407 THR A C 1
ATOM 3224 O O . THR A 1 407 ? 7.846 28.631 -26.700 1.00 59.03 407 THR A O 1
ATOM 3227 N N . MET A 1 408 ? 5.971 29.632 -27.425 1.00 60.09 408 MET A N 1
ATOM 3228 C CA . MET A 1 408 ? 5.344 29.759 -26.106 1.00 60.09 408 MET A CA 1
ATOM 3229 C C . MET A 1 408 ? 4.914 28.416 -25.536 1.00 60.09 408 MET A C 1
ATOM 3231 O O . MET A 1 408 ? 5.172 28.187 -24.368 1.00 60.09 408 MET A O 1
ATOM 3235 N N . GLN A 1 409 ? 4.312 27.517 -26.315 1.00 60.44 409 GLN A N 1
ATOM 3236 C CA . GLN A 1 409 ? 3.959 26.176 -25.844 1.00 60.44 409 GLN A CA 1
ATOM 3237 C C . GLN A 1 409 ? 5.197 25.325 -25.565 1.00 60.44 409 GLN A C 1
ATOM 3239 O O . GLN A 1 409 ? 5.205 24.597 -24.581 1.00 60.44 409 GLN A O 1
ATOM 3244 N N . LYS A 1 410 ? 6.277 25.466 -26.346 1.00 58.56 410 LYS A N 1
ATOM 3245 C CA . LYS A 1 410 ? 7.579 24.871 -26.020 1.00 58.56 410 LYS A CA 1
ATOM 3246 C C . LYS A 1 410 ? 8.115 25.425 -24.705 1.00 58.56 410 LYS A C 1
ATOM 3248 O O . LYS A 1 410 ? 8.552 24.643 -23.878 1.00 58.56 410 LYS A O 1
ATOM 3253 N N . LYS A 1 411 ? 8.052 26.743 -24.475 1.00 58.44 411 LYS A N 1
ATOM 3254 C CA . LYS A 1 411 ? 8.429 27.355 -23.189 1.00 58.44 411 LYS A CA 1
ATOM 3255 C C . LYS A 1 411 ? 7.507 26.930 -22.053 1.00 58.44 411 LYS A C 1
ATOM 3257 O O . LYS A 1 411 ? 8.014 26.643 -20.991 1.00 58.44 411 LYS A O 1
ATOM 3262 N N . LEU A 1 412 ? 6.196 26.849 -22.263 1.00 58.94 412 LEU A N 1
ATOM 3263 C CA . LEU A 1 412 ? 5.210 26.434 -21.267 1.00 58.94 412 LEU A CA 1
ATOM 3264 C C . LEU A 1 412 ? 5.365 24.952 -20.936 1.00 58.94 412 LEU A C 1
ATOM 3266 O O . LEU A 1 412 ? 5.245 24.590 -19.781 1.00 58.94 412 LEU A O 1
ATOM 3270 N N . LEU A 1 413 ? 5.678 24.102 -21.917 1.00 52.44 413 LEU A N 1
ATOM 3271 C CA . LEU A 1 413 ? 6.001 22.701 -21.687 1.00 52.44 413 LEU A CA 1
ATOM 3272 C C . LEU A 1 413 ? 7.382 22.560 -21.055 1.00 52.44 413 LEU A C 1
ATOM 3274 O O . LEU A 1 413 ? 7.513 21.747 -20.165 1.00 52.44 413 LEU A O 1
ATOM 3278 N N . LEU A 1 414 ? 8.381 23.360 -21.437 1.00 49.25 414 LEU A N 1
ATOM 3279 C CA . LEU A 1 414 ? 9.678 23.428 -20.754 1.00 49.25 414 LEU A CA 1
ATOM 3280 C C . LEU A 1 414 ? 9.554 23.991 -19.337 1.00 49.25 414 LEU A C 1
ATOM 3282 O O . LEU A 1 414 ? 10.346 23.586 -18.510 1.00 49.25 414 LEU A O 1
ATOM 3286 N N . ILE A 1 415 ? 8.584 24.872 -19.063 1.00 49.53 415 ILE A N 1
ATOM 3287 C CA . ILE A 1 415 ? 8.237 25.435 -17.750 1.00 49.53 415 ILE A CA 1
ATOM 3288 C C . ILE A 1 415 ? 7.445 24.420 -16.941 1.00 49.53 415 ILE A C 1
ATOM 3290 O O . ILE A 1 415 ? 7.735 24.251 -15.778 1.00 49.53 415 ILE A O 1
ATOM 3294 N N . LEU A 1 416 ? 6.477 23.714 -17.524 1.00 44.12 416 LEU A N 1
ATOM 3295 C CA . LEU A 1 416 ? 5.794 22.593 -16.880 1.00 44.12 416 LEU A CA 1
ATOM 3296 C C . LEU A 1 416 ? 6.800 21.481 -16.604 1.00 44.12 416 LEU A C 1
ATOM 3298 O O . LEU A 1 416 ? 6.786 20.936 -15.519 1.00 44.12 416 LEU A O 1
ATOM 3302 N N . ILE A 1 417 ? 7.720 21.203 -17.529 1.00 41.72 417 ILE A N 1
ATOM 3303 C CA . ILE A 1 417 ? 8.884 20.352 -17.297 1.00 41.72 417 ILE A CA 1
ATOM 3304 C C . ILE A 1 417 ? 9.731 20.982 -16.205 1.00 41.72 417 ILE A C 1
ATOM 3306 O O . ILE A 1 417 ? 9.998 20.280 -15.273 1.00 41.72 417 ILE A O 1
ATOM 3310 N N . PHE A 1 418 ? 10.055 22.270 -16.186 1.00 36.00 418 PHE A N 1
ATOM 3311 C CA . PHE A 1 418 ? 10.729 22.911 -15.050 1.00 36.00 418 PHE A CA 1
ATOM 3312 C C . PHE A 1 418 ? 9.923 22.725 -13.745 1.00 36.00 418 PHE A C 1
ATOM 3314 O O . PHE A 1 418 ? 10.473 22.327 -12.751 1.00 36.00 418 PHE A O 1
ATOM 3321 N N . PHE A 1 419 ? 8.598 22.780 -13.718 1.00 35.31 419 PHE A N 1
ATOM 3322 C CA . PHE A 1 419 ? 7.806 22.466 -12.520 1.00 35.31 419 PHE A CA 1
ATOM 3323 C C . PHE A 1 419 ? 7.654 20.949 -12.244 1.00 35.31 419 PHE A C 1
ATOM 3325 O O . PHE A 1 419 ? 7.252 20.566 -11.149 1.00 35.31 419 PHE A O 1
ATOM 3332 N N . PHE A 1 420 ? 7.995 20.079 -13.204 1.00 36.72 420 PHE A N 1
ATOM 3333 C CA . PHE A 1 420 ? 7.987 18.606 -13.121 1.00 36.72 420 PHE A CA 1
ATOM 3334 C C . PHE A 1 420 ? 9.415 17.977 -13.187 1.00 36.72 420 PHE A C 1
ATOM 3336 O O . PHE A 1 420 ? 9.551 16.754 -13.176 1.00 36.72 420 PHE A O 1
ATOM 3343 N N . HIS A 1 421 ? 10.479 18.787 -13.266 1.00 33.22 421 HIS A N 1
ATOM 3344 C CA . HIS A 1 421 ? 11.916 18.463 -13.396 1.00 33.22 421 HIS A CA 1
ATOM 3345 C C . HIS A 1 421 ? 12.820 19.439 -12.618 1.00 33.22 421 HIS A C 1
ATOM 3347 O O . HIS A 1 421 ? 13.958 19.075 -12.363 1.00 33.22 421 HIS A O 1
ATOM 3353 N N . GLU A 1 422 ? 12.370 20.617 -12.178 1.00 30.45 422 GLU A N 1
ATOM 3354 C CA . GLU A 1 422 ? 13.026 21.394 -11.114 1.00 30.45 422 GLU A CA 1
ATOM 3355 C C . GLU A 1 422 ? 12.632 20.798 -9.765 1.00 30.45 422 GLU A C 1
ATOM 3357 O O . GLU A 1 422 ? 11.829 21.322 -8.999 1.00 30.45 422 GLU A O 1
ATOM 3362 N N . GLY A 1 423 ? 13.284 19.691 -9.448 1.00 27.78 423 GLY A N 1
ATOM 3363 C CA . GLY A 1 423 ? 14.263 19.836 -8.389 1.00 27.78 423 GLY A CA 1
ATOM 3364 C C . GLY A 1 423 ? 15.573 20.254 -9.056 1.00 27.78 423 GLY A C 1
ATOM 3365 O O . GLY A 1 423 ? 16.020 19.569 -9.970 1.00 27.78 423 GLY A O 1
ATOM 3366 N N . SER A 1 424 ? 16.178 21.346 -8.585 1.00 28.34 424 SER A N 1
ATOM 3367 C CA . SER A 1 424 ? 17.613 21.652 -8.742 1.00 28.34 424 SER A CA 1
ATOM 3368 C C . SER A 1 424 ? 18.050 22.558 -9.907 1.00 28.34 424 SER A C 1
ATOM 3370 O O . SER A 1 424 ? 18.751 22.138 -10.822 1.00 28.34 424 SER A O 1
ATOM 3372 N N . PHE A 1 425 ? 17.836 23.866 -9.748 1.00 24.72 425 PHE A N 1
ATOM 3373 C CA . PHE A 1 425 ? 18.953 24.814 -9.854 1.00 24.72 425 PHE A CA 1
ATOM 3374 C C . PHE A 1 425 ? 19.250 25.367 -8.456 1.00 24.72 425 PHE A C 1
ATOM 3376 O O . PHE A 1 425 ? 18.736 26.408 -8.060 1.00 24.72 425 PHE A O 1
ATOM 3383 N N . ALA A 1 426 ? 20.072 24.644 -7.694 1.00 26.30 426 ALA A N 1
ATOM 3384 C CA . ALA A 1 426 ? 20.718 25.187 -6.508 1.00 26.30 426 ALA A CA 1
ATOM 3385 C C . ALA A 1 426 ? 22.167 25.524 -6.864 1.00 26.30 426 ALA A C 1
ATOM 3387 O O . ALA A 1 426 ? 22.920 24.701 -7.384 1.00 26.30 426 ALA A O 1
ATOM 3388 N N . THR A 1 427 ? 22.529 26.774 -6.608 1.00 27.27 427 THR A N 1
ATOM 3389 C CA . THR A 1 427 ? 23.905 27.264 -6.553 1.00 27.27 427 THR A CA 1
ATOM 3390 C C . THR A 1 427 ? 24.779 26.341 -5.700 1.00 27.27 427 THR A C 1
ATOM 3392 O O . THR A 1 427 ? 24.284 25.775 -4.733 1.00 27.27 427 THR A O 1
ATOM 3395 N N . ASN A 1 428 ? 26.064 26.225 -6.058 1.00 31.19 428 ASN A N 1
ATOM 3396 C CA . ASN A 1 428 ? 27.141 25.440 -5.425 1.00 31.19 428 ASN A CA 1
ATOM 3397 C C . ASN A 1 428 ? 27.291 25.654 -3.895 1.00 31.19 428 ASN A C 1
ATOM 3399 O O . ASN A 1 428 ? 28.273 26.214 -3.413 1.00 31.19 428 ASN A O 1
ATOM 3403 N N . THR A 1 429 ? 26.322 25.185 -3.121 1.00 48.75 429 THR A N 1
ATOM 3404 C CA . THR A 1 429 ? 26.366 25.046 -1.665 1.00 48.75 429 THR A CA 1
ATOM 3405 C C . THR A 1 429 ? 25.961 23.618 -1.334 1.00 48.75 429 THR A C 1
ATOM 3407 O O . THR A 1 429 ? 24.948 23.138 -1.848 1.00 48.75 429 THR A O 1
ATOM 3410 N N . ASP A 1 430 ? 26.760 22.934 -0.515 1.00 62.91 430 ASP A N 1
ATOM 3411 C CA . ASP A 1 430 ? 26.493 21.565 -0.070 1.00 62.91 430 ASP A CA 1
ATOM 3412 C C . ASP A 1 430 ? 25.104 21.488 0.593 1.00 62.91 430 ASP A C 1
ATOM 3414 O O . ASP A 1 430 ? 24.824 22.188 1.567 1.00 62.91 430 ASP A O 1
ATOM 3418 N N . GLN A 1 431 ? 24.207 20.693 0.003 1.00 76.81 431 GLN A N 1
ATOM 3419 C CA . GLN A 1 431 ? 22.783 20.640 0.363 1.00 76.81 431 GLN A CA 1
ATOM 3420 C C . GLN A 1 431 ? 22.531 19.894 1.684 1.00 76.81 431 GLN A C 1
ATOM 3422 O O . GLN A 1 431 ? 21.428 19.964 2.221 1.00 76.81 431 GLN A O 1
ATOM 3427 N N . CYS A 1 432 ? 23.544 19.204 2.221 1.00 85.19 432 CYS A N 1
ATOM 3428 C CA . CYS A 1 432 ? 23.468 18.428 3.460 1.00 85.19 432 CYS A CA 1
ATOM 3429 C C . CYS A 1 432 ? 24.031 19.167 4.688 1.00 85.19 432 CYS A C 1
ATOM 3431 O O . CYS A 1 432 ? 24.413 18.529 5.669 1.00 85.19 432 CYS A O 1
ATOM 3433 N N . ILE A 1 433 ? 24.100 20.503 4.645 1.00 85.69 433 ILE A N 1
ATOM 3434 C CA . ILE A 1 433 ? 24.482 21.337 5.792 1.00 85.69 433 ILE A CA 1
ATOM 3435 C C . ILE A 1 433 ? 23.223 21.872 6.475 1.00 85.69 433 ILE A C 1
ATOM 3437 O O . ILE A 1 433 ? 22.441 22.610 5.874 1.00 85.69 433 ILE A O 1
ATOM 3441 N N . PHE A 1 434 ? 23.061 21.547 7.757 1.00 86.44 434 PHE A N 1
ATOM 3442 C CA . PHE A 1 434 ? 21.919 21.964 8.569 1.00 86.44 434 PHE A CA 1
ATOM 3443 C C . PHE A 1 434 ? 22.402 22.821 9.741 1.00 86.44 434 PHE A C 1
ATOM 3445 O O . PHE A 1 434 ? 23.137 22.355 10.612 1.00 86.44 434 PHE A O 1
ATOM 3452 N N . ASN A 1 435 ? 22.023 24.099 9.750 1.00 73.69 435 ASN A N 1
ATOM 3453 C CA . ASN A 1 435 ? 22.447 25.029 10.793 1.00 73.69 435 ASN A CA 1
ATOM 3454 C C . ASN A 1 435 ? 21.562 24.882 12.038 1.00 73.69 435 ASN A C 1
ATOM 3456 O O . ASN A 1 435 ? 20.332 24.849 11.936 1.00 73.69 435 ASN A O 1
ATOM 3460 N N . SER A 1 436 ? 22.175 24.864 13.225 1.00 64.75 436 SER A N 1
ATOM 3461 C CA . SER A 1 436 ? 21.442 24.979 14.487 1.00 64.75 436 SER A CA 1
ATOM 3462 C C . SER A 1 436 ? 20.852 26.384 14.594 1.00 64.75 436 SER A C 1
ATOM 3464 O O . SER A 1 436 ? 21.544 27.387 14.416 1.00 64.75 436 SER A O 1
ATOM 3466 N N . THR A 1 437 ? 19.540 26.464 14.781 1.00 59.34 437 THR A N 1
ATOM 3467 C CA . THR A 1 437 ? 18.802 27.703 14.486 1.00 59.34 437 THR A CA 1
ATOM 3468 C C . THR A 1 437 ? 17.748 28.065 15.531 1.00 59.34 437 THR A C 1
ATOM 3470 O O . THR A 1 437 ? 17.118 29.107 15.396 1.00 59.34 437 THR A O 1
ATOM 3473 N N . THR A 1 438 ? 17.592 27.295 16.614 1.00 64.19 438 THR A N 1
ATOM 3474 C CA . THR A 1 438 ? 16.603 27.595 17.667 1.00 64.19 438 THR A CA 1
ATOM 3475 C C . THR A 1 438 ? 17.144 27.348 19.069 1.00 64.19 438 THR A C 1
ATOM 3477 O O . THR A 1 438 ? 17.783 26.330 19.318 1.00 64.19 438 THR A O 1
ATOM 3480 N N . HIS A 1 439 ? 16.817 28.241 20.007 1.00 65.31 439 HIS A N 1
ATOM 3481 C CA . HIS A 1 439 ? 17.160 28.093 21.428 1.00 65.31 439 HIS A CA 1
ATOM 3482 C C . HIS A 1 439 ? 16.466 26.901 22.115 1.00 65.31 439 HIS A C 1
ATOM 3484 O O . HIS A 1 439 ? 16.964 26.427 23.131 1.00 65.31 439 HIS A O 1
ATOM 3490 N N . ASP A 1 440 ? 15.370 26.397 21.541 1.00 76.12 440 ASP A N 1
ATOM 3491 C CA . ASP A 1 440 ? 14.574 25.284 22.083 1.00 76.12 440 ASP A CA 1
ATOM 3492 C C . ASP A 1 440 ? 15.031 23.903 21.593 1.00 76.12 440 ASP A C 1
ATOM 3494 O O . ASP A 1 440 ? 14.311 22.923 21.745 1.00 76.12 440 ASP A O 1
ATOM 3498 N N . LEU A 1 441 ? 16.193 23.811 20.948 1.00 83.19 441 LEU A N 1
ATOM 3499 C CA . LEU A 1 441 ? 16.776 22.537 20.542 1.00 83.19 441 LEU A CA 1
ATOM 3500 C C . LEU A 1 441 ? 18.075 22.287 21.316 1.00 83.19 441 LEU A C 1
ATOM 3502 O O . LEU A 1 441 ? 18.826 23.236 21.563 1.00 83.19 441 LEU A O 1
ATOM 3506 N N . PRO A 1 442 ? 18.383 21.024 21.678 1.00 84.94 442 PRO A N 1
ATOM 3507 C CA . PRO A 1 442 ? 19.716 20.658 22.139 1.00 84.94 442 PRO A CA 1
ATOM 3508 C C . PRO A 1 442 ? 20.794 21.174 21.178 1.00 84.94 442 PRO A C 1
ATOM 3510 O O . PRO A 1 442 ? 20.582 21.241 19.969 1.00 84.94 442 PRO A O 1
ATOM 3513 N N . SER A 1 443 ? 21.975 21.514 21.696 1.00 79.38 443 SER A N 1
ATOM 3514 C CA . SER A 1 443 ? 23.049 22.133 20.900 1.00 79.38 443 SER A CA 1
ATOM 3515 C C . SER A 1 443 ? 23.575 21.254 19.758 1.00 79.38 443 SER A C 1
ATOM 3517 O O . SER A 1 443 ? 24.193 21.762 18.823 1.00 79.38 443 SER A O 1
ATOM 3519 N N . THR A 1 444 ? 23.335 19.945 19.833 1.00 79.38 444 THR A N 1
ATOM 3520 C CA . THR A 1 444 ? 23.663 18.946 18.810 1.00 79.38 444 THR A CA 1
ATOM 3521 C C . THR A 1 444 ? 22.586 18.810 17.732 1.00 79.38 444 THR A C 1
ATOM 3523 O O . THR A 1 444 ? 22.852 18.193 16.698 1.00 79.38 444 THR A O 1
ATOM 3526 N N . TRP A 1 445 ? 21.390 19.370 17.951 1.00 89.06 445 TRP A N 1
ATOM 3527 C CA . TRP A 1 445 ? 20.239 19.241 17.058 1.00 89.06 445 TRP A CA 1
ATOM 3528 C C . TRP A 1 445 ? 20.107 20.448 16.128 1.00 89.06 445 TRP A C 1
ATOM 3530 O O . TRP A 1 445 ? 20.577 21.556 16.395 1.00 89.06 445 TRP A O 1
ATOM 3540 N N . SER A 1 446 ? 19.421 20.233 15.012 1.00 89.62 446 SER A N 1
ATOM 3541 C CA . SER A 1 446 ? 19.013 21.284 14.080 1.00 89.62 446 SER A CA 1
ATOM 3542 C C . SER A 1 446 ? 17.614 20.995 13.538 1.00 89.62 446 SER A C 1
ATOM 3544 O O . SER A 1 446 ? 17.076 19.906 13.743 1.00 89.62 446 SER A O 1
ATOM 3546 N N . PHE A 1 447 ? 17.012 21.970 12.858 1.00 90.00 447 PHE A N 1
ATOM 3547 C CA . PHE A 1 447 ? 15.784 21.752 12.102 1.00 90.00 447 PHE A CA 1
ATOM 3548 C C . PHE A 1 447 ? 16.007 22.075 10.626 1.00 90.00 447 PHE A C 1
ATOM 3550 O O . PHE A 1 447 ? 16.891 22.854 10.265 1.00 90.00 447 PHE A O 1
ATOM 3557 N N . SER A 1 448 ? 15.190 21.480 9.766 1.00 90.69 448 SER A N 1
ATOM 3558 C CA . SER A 1 448 ? 15.213 21.735 8.332 1.00 90.69 448 SER A CA 1
ATOM 3559 C C . SER A 1 448 ? 13.824 21.575 7.715 1.00 90.69 448 SER A C 1
ATOM 3561 O O . SER A 1 448 ? 12.910 20.987 8.306 1.00 90.69 448 SER A O 1
ATOM 3563 N N . THR A 1 449 ? 13.655 22.127 6.515 1.00 89.12 449 THR A N 1
ATOM 3564 C CA . THR A 1 449 ? 12.464 21.894 5.701 1.00 89.12 449 THR A CA 1
ATOM 3565 C C . THR A 1 449 ? 12.578 20.547 4.998 1.00 89.12 449 THR A C 1
ATOM 3567 O O . THR A 1 449 ? 13.666 20.065 4.678 1.00 89.12 449 THR A O 1
ATOM 3570 N N . ILE A 1 450 ? 11.432 19.948 4.689 1.00 90.69 450 ILE A N 1
ATOM 3571 C CA . ILE A 1 450 ? 11.386 18.716 3.898 1.00 90.69 450 ILE A CA 1
ATOM 3572 C C . ILE A 1 450 ? 12.080 18.852 2.532 1.00 90.69 450 ILE A C 1
ATOM 3574 O O . ILE A 1 450 ? 12.687 17.890 2.072 1.00 90.69 450 ILE A O 1
ATOM 3578 N N . ASP A 1 451 ? 12.037 20.028 1.899 1.00 89.62 451 ASP A N 1
ATOM 3579 C CA . ASP A 1 451 ? 12.679 20.266 0.601 1.00 89.62 451 ASP A CA 1
ATOM 3580 C C . ASP A 1 451 ? 14.200 20.176 0.679 1.00 89.62 451 ASP A C 1
ATOM 3582 O O . ASP A 1 451 ? 14.824 19.510 -0.145 1.00 89.62 451 ASP A O 1
ATOM 3586 N N . GLN A 1 452 ? 14.802 20.782 1.703 1.00 88.81 452 GLN A N 1
ATOM 3587 C CA . GLN A 1 452 ? 16.246 20.706 1.899 1.00 88.81 452 GLN A CA 1
ATOM 3588 C C . GLN A 1 452 ? 16.688 19.266 2.206 1.00 88.81 452 GLN A C 1
ATOM 3590 O O . GLN A 1 452 ? 17.681 18.797 1.654 1.00 88.81 452 GLN A O 1
ATOM 3595 N N . VAL A 1 453 ? 15.925 18.526 3.020 1.00 93.00 453 VAL A N 1
ATOM 3596 C CA . VAL A 1 453 ? 16.219 17.110 3.308 1.00 93.00 453 VAL A CA 1
ATOM 3597 C C . VAL A 1 453 ? 16.058 16.236 2.059 1.00 93.00 453 VAL A C 1
ATOM 3599 O O . VAL A 1 453 ? 16.929 15.412 1.787 1.00 93.00 453 VAL A O 1
ATOM 3602 N N . LYS A 1 454 ? 15.009 16.452 1.250 1.00 92.62 454 LYS A N 1
ATOM 3603 C CA . LYS A 1 454 ? 14.823 15.781 -0.051 1.00 92.62 454 LYS A CA 1
ATOM 3604 C C . LYS A 1 454 ? 16.016 16.018 -0.976 1.00 92.62 454 LYS A C 1
ATOM 3606 O O . LYS A 1 454 ? 16.513 15.065 -1.566 1.00 92.62 454 LYS A O 1
ATOM 3611 N N . LEU A 1 455 ? 16.490 17.262 -1.079 1.00 89.81 455 LEU A N 1
ATOM 3612 C CA . LEU A 1 455 ? 17.660 17.615 -1.889 1.00 89.81 455 LEU A CA 1
ATOM 3613 C C . LEU A 1 455 ? 18.941 16.953 -1.367 1.00 89.81 455 LEU A C 1
ATOM 3615 O O . LEU A 1 455 ? 19.713 16.422 -2.160 1.00 89.81 455 LEU A O 1
ATOM 3619 N N . CYS A 1 456 ? 19.149 16.936 -0.048 1.00 91.81 456 CYS A N 1
ATOM 3620 C CA . CYS A 1 456 ? 20.282 16.242 0.559 1.00 91.81 456 CYS A CA 1
ATOM 3621 C C . CYS A 1 456 ? 20.255 14.734 0.256 1.00 91.81 456 CYS A C 1
ATOM 3623 O O . CYS A 1 456 ? 21.235 14.195 -0.254 1.00 91.81 456 CYS A O 1
ATOM 3625 N N . PHE A 1 457 ? 19.128 14.052 0.495 1.00 94.50 457 PHE A N 1
ATOM 3626 C CA . PHE A 1 457 ? 19.015 12.605 0.269 1.00 94.50 457 PHE A CA 1
ATOM 3627 C C . PHE A 1 457 ? 19.120 12.242 -1.216 1.00 94.50 457 PHE A C 1
ATOM 3629 O O . PHE A 1 457 ? 19.747 11.239 -1.549 1.00 94.50 457 PHE A O 1
ATOM 3636 N N . ALA A 1 458 ? 18.575 13.074 -2.111 1.00 91.00 458 ALA A N 1
ATOM 3637 C CA . ALA A 1 458 ? 18.662 12.871 -3.557 1.00 91.00 458 ALA A CA 1
ATOM 3638 C C . ALA A 1 458 ? 20.102 12.917 -4.095 1.00 91.00 458 ALA A C 1
ATOM 3640 O O . ALA A 1 458 ? 20.372 12.317 -5.134 1.00 91.00 458 ALA A O 1
ATOM 3641 N N . ASN A 1 459 ? 21.018 13.597 -3.399 1.00 87.69 459 ASN A N 1
ATOM 3642 C CA . ASN A 1 459 ? 22.422 13.685 -3.798 1.00 87.69 459 ASN A CA 1
ATOM 3643 C C . ASN A 1 459 ? 23.269 12.493 -3.335 1.00 87.69 459 ASN A C 1
ATOM 3645 O O . ASN A 1 459 ? 24.394 12.352 -3.813 1.00 87.69 459 ASN A O 1
ATOM 3649 N N . ILE A 1 460 ? 22.756 11.629 -2.450 1.00 89.81 460 ILE A N 1
ATOM 3650 C CA . ILE A 1 460 ? 23.476 10.433 -1.998 1.00 89.81 460 ILE A CA 1
ATOM 3651 C C . ILE A 1 460 ? 23.377 9.354 -3.087 1.00 89.81 460 ILE A C 1
ATOM 3653 O O . ILE A 1 460 ? 22.288 8.811 -3.320 1.00 89.81 460 ILE A O 1
ATOM 3657 N N . PRO A 1 461 ? 24.484 9.035 -3.781 1.00 87.19 461 PRO A N 1
ATOM 3658 C CA . PRO A 1 461 ? 24.440 8.190 -4.960 1.00 87.19 461 PRO A CA 1
ATOM 3659 C C . PRO A 1 461 ? 24.185 6.729 -4.595 1.00 87.19 461 PRO A C 1
ATOM 3661 O O . PRO A 1 461 ? 24.696 6.210 -3.603 1.00 87.19 461 PRO A O 1
ATOM 3664 N N . VAL A 1 462 ? 23.464 6.033 -5.471 1.00 86.31 462 VAL A N 1
ATOM 3665 C CA . VAL A 1 462 ? 23.322 4.579 -5.389 1.00 86.31 462 VAL A CA 1
ATOM 3666 C C . VAL A 1 462 ? 24.665 3.909 -5.686 1.00 86.31 462 VAL A C 1
ATOM 3668 O O . VAL A 1 462 ? 25.283 4.162 -6.722 1.00 86.31 462 VAL A O 1
ATOM 3671 N N . ASN A 1 463 ? 25.098 3.003 -4.808 1.00 89.69 463 ASN A N 1
ATOM 3672 C CA . ASN A 1 463 ? 26.287 2.182 -5.021 1.00 89.69 463 ASN A CA 1
ATOM 3673 C C . ASN A 1 463 ? 25.898 0.721 -5.302 1.00 89.69 463 ASN A C 1
ATOM 3675 O O . ASN A 1 463 ? 25.405 0.014 -4.424 1.00 89.69 463 ASN A O 1
ATOM 3679 N N . ASN A 1 464 ? 26.172 0.245 -6.520 1.00 90.38 464 ASN A N 1
ATOM 3680 C CA . ASN A 1 464 ? 25.806 -1.110 -6.951 1.00 90.38 464 ASN A CA 1
ATOM 3681 C C . ASN A 1 464 ? 26.486 -2.225 -6.140 1.00 90.38 464 ASN A C 1
ATOM 3683 O O . ASN A 1 464 ? 25.893 -3.287 -5.962 1.00 90.38 464 ASN A O 1
ATOM 3687 N N . LEU A 1 465 ? 27.704 -2.009 -5.627 1.00 90.38 465 LEU A N 1
ATOM 3688 C CA . LEU A 1 465 ? 28.358 -2.981 -4.742 1.00 90.38 465 LEU A CA 1
ATOM 3689 C C . LEU A 1 465 ? 27.615 -3.066 -3.406 1.00 90.38 465 LEU A C 1
ATOM 3691 O O . LEU A 1 465 ? 27.315 -4.164 -2.941 1.00 90.38 465 LEU A O 1
ATOM 3695 N N . THR A 1 466 ? 27.255 -1.913 -2.836 1.00 91.69 466 THR A N 1
ATOM 3696 C CA . THR A 1 466 ? 26.463 -1.829 -1.603 1.00 91.69 466 THR A CA 1
ATOM 3697 C C . THR A 1 466 ? 25.099 -2.495 -1.770 1.00 91.69 466 THR A C 1
ATOM 3699 O O . THR A 1 466 ? 24.705 -3.273 -0.904 1.00 91.69 466 THR A O 1
ATOM 3702 N N . ILE A 1 467 ? 24.399 -2.260 -2.887 1.00 93.62 467 ILE A N 1
ATOM 3703 C CA . ILE A 1 467 ? 23.127 -2.931 -3.200 1.00 93.62 467 ILE A CA 1
ATOM 3704 C C . ILE A 1 467 ? 23.312 -4.444 -3.239 1.00 93.62 467 ILE A C 1
ATOM 3706 O O . ILE A 1 467 ? 22.587 -5.165 -2.556 1.00 93.62 467 ILE A O 1
ATOM 3710 N N . ASN A 1 468 ? 24.265 -4.930 -4.036 1.00 93.94 468 ASN A N 1
ATOM 3711 C CA . ASN A 1 468 ? 24.434 -6.362 -4.259 1.00 93.94 468 ASN A CA 1
ATOM 3712 C C . ASN A 1 468 ? 24.780 -7.092 -2.958 1.00 93.94 468 ASN A C 1
ATOM 3714 O O . ASN A 1 468 ? 24.180 -8.126 -2.667 1.00 93.94 468 ASN A O 1
ATOM 3718 N N . GLU A 1 469 ? 25.682 -6.536 -2.145 1.00 93.81 469 GLU A N 1
ATOM 3719 C CA . GLU A 1 469 ? 26.018 -7.122 -0.845 1.00 93.81 469 GLU A CA 1
ATOM 3720 C C . GLU A 1 469 ? 24.865 -6.997 0.161 1.00 93.81 469 GLU A C 1
ATOM 3722 O O . GLU A 1 469 ? 24.580 -7.964 0.864 1.00 93.81 469 GLU A O 1
ATOM 3727 N N . THR A 1 470 ? 24.127 -5.880 0.183 1.00 96.00 470 THR A N 1
ATOM 3728 C CA . THR A 1 470 ? 22.919 -5.738 1.020 1.00 96.00 470 THR A CA 1
ATOM 3729 C C . THR A 1 470 ? 21.883 -6.802 0.663 1.00 96.00 470 THR A C 1
ATOM 3731 O O . THR A 1 470 ? 21.442 -7.550 1.532 1.00 96.00 470 THR A O 1
ATOM 3734 N N . MET A 1 471 ? 21.530 -6.931 -0.620 1.00 97.12 471 MET A N 1
ATOM 3735 C CA . MET A 1 471 ? 20.542 -7.908 -1.083 1.00 97.12 471 MET A CA 1
ATOM 3736 C C . MET A 1 471 ? 20.993 -9.341 -0.814 1.00 97.12 471 MET A C 1
ATOM 3738 O O . MET A 1 471 ? 20.191 -10.158 -0.366 1.00 97.12 471 MET A O 1
ATOM 3742 N N . LYS A 1 472 ? 22.278 -9.646 -1.021 1.00 95.38 472 LYS A N 1
ATOM 3743 C CA . LYS A 1 472 ? 22.857 -10.952 -0.694 1.00 95.38 472 LYS A CA 1
ATOM 3744 C C . LYS A 1 472 ? 22.681 -11.289 0.787 1.00 95.38 472 LYS A C 1
ATOM 3746 O O . LYS A 1 472 ? 22.187 -12.371 1.095 1.00 95.38 472 LYS A O 1
ATOM 3751 N N . GLN A 1 473 ? 23.017 -10.370 1.695 1.00 95.00 473 GLN A N 1
ATOM 3752 C CA . GLN A 1 473 ? 22.836 -10.619 3.128 1.00 95.00 473 GLN A CA 1
ATOM 3753 C C . GLN A 1 473 ? 21.357 -10.708 3.525 1.00 95.00 473 GLN A C 1
ATOM 3755 O O . GLN A 1 473 ? 21.009 -11.549 4.347 1.00 95.00 473 GLN A O 1
ATOM 3760 N N . LEU A 1 474 ? 20.461 -9.943 2.889 1.00 96.81 474 LEU A N 1
ATOM 3761 C CA . LEU A 1 474 ? 19.014 -10.079 3.099 1.00 96.81 474 LEU A CA 1
ATOM 3762 C C . LEU A 1 474 ? 18.503 -11.467 2.689 1.00 96.81 474 LEU A C 1
ATOM 3764 O O . LEU A 1 474 ? 17.728 -12.064 3.433 1.00 96.81 474 LEU A O 1
ATOM 3768 N N . PHE A 1 475 ? 18.958 -12.022 1.562 1.00 95.94 475 PHE A N 1
ATOM 3769 C CA . PHE A 1 475 ? 18.601 -13.392 1.178 1.00 95.94 475 PHE A CA 1
ATOM 3770 C C . PHE A 1 475 ? 19.153 -14.433 2.154 1.00 95.94 475 PHE A C 1
ATOM 3772 O O . PHE A 1 475 ? 18.409 -15.322 2.564 1.00 95.94 475 PHE A O 1
ATOM 3779 N N . ASN A 1 476 ? 20.410 -14.295 2.582 1.00 93.00 476 ASN A N 1
ATOM 3780 C CA . ASN A 1 476 ? 21.012 -15.197 3.569 1.00 93.00 476 ASN A CA 1
ATOM 3781 C C . ASN A 1 476 ? 20.284 -15.138 4.918 1.00 93.00 476 ASN A C 1
ATOM 3783 O O . ASN A 1 476 ? 20.116 -16.154 5.590 1.00 93.00 476 ASN A O 1
ATOM 3787 N N . SER A 1 477 ? 19.787 -13.958 5.292 1.00 93.44 477 SER A N 1
ATOM 3788 C CA . SER A 1 477 ? 19.048 -13.757 6.536 1.00 93.44 477 SER A CA 1
ATOM 3789 C C . SER A 1 477 ? 17.734 -14.546 6.602 1.00 93.44 477 SER A C 1
ATOM 3791 O O . SER A 1 477 ? 17.278 -14.897 7.690 1.00 93.44 477 SER A O 1
ATOM 3793 N N . LEU A 1 478 ? 17.150 -14.913 5.450 1.00 92.50 478 LEU A N 1
ATOM 3794 C CA . LEU A 1 478 ? 15.933 -15.730 5.391 1.00 92.50 478 LEU A CA 1
ATOM 3795 C C . LEU A 1 478 ? 16.137 -17.147 5.949 1.00 92.50 478 LEU A C 1
ATOM 3797 O O . LEU A 1 478 ? 15.156 -17.795 6.320 1.00 92.50 478 LEU A O 1
ATOM 3801 N N . GLU A 1 479 ? 17.377 -17.642 6.042 1.00 89.38 479 GLU A N 1
ATOM 3802 C CA . GLU A 1 479 ? 17.665 -18.921 6.707 1.00 89.38 479 GLU A CA 1
ATOM 3803 C C . GLU A 1 479 ? 17.401 -18.882 8.216 1.00 89.38 479 GLU A C 1
ATOM 3805 O O . GLU A 1 479 ? 17.170 -19.934 8.815 1.00 89.38 479 GLU A O 1
ATOM 3810 N N . PHE A 1 480 ? 17.409 -17.686 8.808 1.00 90.12 480 PHE A N 1
ATOM 3811 C CA . PHE A 1 480 ? 17.203 -17.455 10.235 1.00 90.12 480 PHE A CA 1
ATOM 3812 C C . PHE A 1 480 ? 15.771 -17.053 10.559 1.00 90.12 480 PHE A C 1
ATOM 3814 O O . PHE A 1 480 ? 15.354 -17.203 11.698 1.00 90.12 480 PHE A O 1
ATOM 3821 N N . TYR A 1 481 ? 15.003 -16.560 9.585 1.00 92.50 481 TYR A N 1
ATOM 3822 C CA . TYR A 1 481 ? 13.639 -16.117 9.842 1.00 92.50 481 TYR A CA 1
ATOM 3823 C C . TYR A 1 481 ? 12.709 -17.309 10.110 1.00 92.50 481 TYR A C 1
ATOM 3825 O O . TYR A 1 481 ? 12.385 -18.081 9.199 1.00 92.50 481 TYR A O 1
ATOM 3833 N N . SER A 1 482 ? 12.275 -17.450 11.363 1.00 90.75 482 SER A N 1
ATOM 3834 C CA . SER A 1 482 ? 11.469 -18.579 11.837 1.00 90.75 482 SER A CA 1
ATOM 3835 C C . SER A 1 482 ? 10.091 -18.621 11.179 1.00 90.75 482 SER A C 1
ATOM 3837 O O . SER A 1 482 ? 9.687 -19.654 10.649 1.00 90.75 482 SER A O 1
ATOM 3839 N N . PHE A 1 483 ? 9.429 -17.467 11.079 1.00 91.56 483 PHE A N 1
ATOM 3840 C CA . PHE A 1 483 ? 8.076 -17.359 10.535 1.00 91.56 483 PHE A CA 1
ATOM 3841 C C . PHE A 1 483 ? 7.990 -17.361 8.998 1.00 91.56 483 PHE A C 1
ATOM 3843 O O . PHE A 1 483 ? 6.905 -17.148 8.452 1.00 91.56 483 PHE A O 1
ATOM 3850 N N . LEU A 1 484 ? 9.091 -17.623 8.278 1.00 91.19 484 LEU A N 1
ATOM 3851 C CA . LEU A 1 484 ? 9.134 -17.573 6.809 1.00 91.19 484 LEU A CA 1
ATOM 3852 C C . LEU A 1 484 ? 8.058 -18.451 6.143 1.00 91.19 484 LEU A C 1
ATOM 3854 O O . LEU A 1 484 ? 7.509 -18.072 5.109 1.00 91.19 484 LEU A O 1
ATOM 3858 N N . SER A 1 485 ? 7.751 -19.609 6.727 1.00 89.12 485 SER A N 1
ATOM 3859 C CA . SER A 1 485 ? 6.790 -20.576 6.183 1.00 89.12 485 SER A CA 1
ATOM 3860 C C . SER A 1 485 ? 5.344 -20.160 6.459 1.00 89.12 485 SER A C 1
ATOM 3862 O O . SER A 1 485 ? 4.522 -20.125 5.547 1.00 89.12 485 SER A O 1
ATOM 3864 N N . ILE A 1 486 ? 5.038 -19.767 7.699 1.00 89.38 486 ILE A N 1
ATOM 3865 C CA . ILE A 1 486 ? 3.686 -19.384 8.130 1.00 89.38 486 ILE A CA 1
ATOM 3866 C C . ILE A 1 486 ? 3.228 -18.038 7.543 1.00 89.38 486 ILE A C 1
ATOM 3868 O O . ILE A 1 486 ? 2.057 -17.903 7.203 1.00 89.38 486 ILE A O 1
ATOM 3872 N N . ILE A 1 487 ? 4.131 -17.065 7.354 1.00 90.56 487 ILE A N 1
ATOM 3873 C CA . ILE A 1 487 ? 3.784 -15.723 6.843 1.00 90.56 487 ILE A CA 1
ATOM 3874 C C . ILE A 1 487 ? 3.405 -15.723 5.351 1.00 90.56 487 ILE A C 1
ATOM 3876 O O . ILE A 1 487 ? 2.721 -14.814 4.875 1.00 90.56 487 ILE A O 1
ATOM 3880 N N . ARG A 1 488 ? 3.816 -16.757 4.600 1.00 90.06 488 ARG A N 1
ATOM 3881 C CA . ARG A 1 488 ? 3.403 -16.944 3.200 1.00 90.06 488 ARG A CA 1
ATOM 3882 C C . ARG A 1 488 ? 1.897 -17.115 3.084 1.00 90.06 488 ARG A C 1
ATOM 3884 O O . ARG A 1 488 ? 1.319 -16.651 2.113 1.00 90.06 488 ARG A O 1
ATOM 3891 N N . GLN A 1 489 ? 1.281 -17.793 4.049 1.00 88.19 489 GLN A N 1
ATOM 3892 C CA . GLN A 1 489 ? -0.157 -18.005 4.081 1.00 88.19 489 GLN A CA 1
ATOM 3893 C C . GLN A 1 489 ? -0.596 -18.373 5.501 1.00 88.19 489 GLN A C 1
ATOM 3895 O O . GLN A 1 489 ? -0.669 -19.551 5.851 1.00 88.19 489 GLN A O 1
ATOM 3900 N N . SER A 1 490 ? -0.908 -17.377 6.326 1.00 86.69 490 SER A N 1
ATOM 3901 C CA . SER A 1 490 ? -1.430 -17.625 7.673 1.00 86.69 490 SER A CA 1
ATOM 3902 C C . SER A 1 490 ? -2.962 -17.692 7.690 1.00 86.69 490 SER A C 1
ATOM 3904 O O . SER A 1 490 ? -3.649 -17.083 6.867 1.00 86.69 490 SER A O 1
ATOM 3906 N N . ASN A 1 491 ? -3.501 -18.440 8.652 1.00 80.75 491 ASN A N 1
ATOM 3907 C CA . ASN A 1 491 ? -4.940 -18.612 8.862 1.00 80.75 491 ASN A CA 1
ATOM 3908 C C . ASN A 1 491 ? -5.548 -17.517 9.758 1.00 80.75 491 ASN A C 1
ATOM 3910 O O . ASN A 1 491 ? -4.852 -16.625 10.244 1.00 80.75 491 ASN A O 1
ATOM 3914 N N . GLN A 1 492 ? -6.861 -17.615 10.011 1.00 77.19 492 GLN A N 1
ATOM 3915 C CA . GLN A 1 492 ? -7.528 -16.818 11.045 1.00 77.19 492 GLN A CA 1
ATOM 3916 C C . GLN A 1 492 ? -6.783 -16.908 12.385 1.00 77.19 492 GLN A C 1
ATOM 3918 O O . GLN A 1 492 ? -6.265 -17.976 12.718 1.00 77.19 492 GLN A O 1
ATOM 3923 N N . PRO A 1 493 ? -6.770 -15.828 13.183 1.00 83.31 493 PRO A N 1
ATOM 3924 C CA . PRO A 1 493 ? -7.476 -14.555 12.982 1.00 83.31 493 PRO A CA 1
ATOM 3925 C C . PRO A 1 493 ? -6.696 -13.523 12.151 1.00 83.31 493 PRO A C 1
ATOM 3927 O O . PRO A 1 493 ? -7.281 -12.533 11.714 1.00 83.31 493 PRO A O 1
ATOM 3930 N N . TYR A 1 494 ? -5.405 -13.755 11.901 1.00 87.69 494 TYR A N 1
ATOM 3931 C CA . TYR A 1 494 ? -4.544 -12.846 11.147 1.00 87.69 494 TYR A CA 1
ATOM 3932 C C . TYR A 1 494 ? -4.175 -13.460 9.804 1.00 87.69 494 TYR A C 1
ATOM 3934 O O . TYR A 1 494 ? -3.220 -14.226 9.712 1.00 87.69 494 TYR A O 1
ATOM 3942 N N . PHE A 1 495 ? -4.910 -13.101 8.754 1.00 83.00 495 PHE A N 1
ATOM 3943 C CA . PHE A 1 495 ? -4.571 -13.492 7.389 1.00 83.00 495 PHE A CA 1
ATOM 3944 C C . PHE A 1 495 ? -3.411 -12.642 6.871 1.00 83.00 495 PHE A C 1
ATOM 3946 O O . PHE A 1 495 ? -3.563 -11.448 6.620 1.00 83.00 495 PHE A O 1
ATOM 3953 N N . THR A 1 496 ? -2.252 -13.266 6.701 1.00 82.38 496 THR A N 1
ATOM 3954 C CA . THR A 1 496 ? -1.069 -12.677 6.074 1.00 82.38 496 THR A CA 1
ATOM 3955 C C . THR A 1 496 ? -0.681 -13.528 4.871 1.00 82.38 496 THR A C 1
ATOM 3957 O O . THR A 1 496 ? -0.806 -14.754 4.896 1.00 82.38 496 THR A O 1
ATOM 3960 N N . ASN A 1 497 ? -0.279 -12.861 3.791 1.00 89.94 497 ASN A N 1
ATOM 3961 C CA . ASN A 1 497 ? 0.136 -13.491 2.541 1.00 89.94 497 ASN A CA 1
ATOM 3962 C C . ASN A 1 497 ? 1.355 -12.743 1.997 1.00 89.94 497 ASN A C 1
ATOM 3964 O O . ASN A 1 497 ? 1.264 -11.981 1.034 1.00 89.94 497 ASN A O 1
ATOM 3968 N N . VAL A 1 498 ? 2.481 -12.879 2.700 1.00 91.62 498 VAL A N 1
ATOM 3969 C CA . VAL A 1 498 ? 3.730 -12.189 2.366 1.00 91.62 498 VAL A CA 1
ATOM 3970 C C . VAL A 1 498 ? 4.772 -13.219 1.966 1.00 91.62 498 VAL A C 1
ATOM 3972 O O . VAL A 1 498 ? 5.318 -13.942 2.795 1.00 91.62 498 VAL A O 1
ATOM 3975 N N . ASN A 1 499 ? 5.100 -13.265 0.677 1.00 92.88 499 ASN A N 1
ATOM 3976 C CA . ASN A 1 499 ? 6.245 -14.031 0.205 1.00 92.88 499 ASN A CA 1
ATOM 3977 C C . ASN A 1 499 ? 7.490 -13.136 0.198 1.00 92.88 499 ASN A C 1
ATOM 3979 O O . ASN A 1 499 ? 7.836 -12.544 -0.824 1.00 92.88 499 ASN A O 1
ATOM 3983 N N . LEU A 1 500 ? 8.159 -13.050 1.352 1.00 93.12 500 LEU A N 1
ATOM 3984 C CA . LEU A 1 500 ? 9.319 -12.175 1.558 1.00 93.12 500 LEU A CA 1
ATOM 3985 C C . LEU A 1 500 ? 10.445 -12.425 0.537 1.00 93.12 500 LEU A C 1
ATOM 3987 O O . LEU A 1 500 ? 11.092 -11.486 0.085 1.00 93.12 500 LEU A O 1
ATOM 3991 N N . GLN A 1 501 ? 10.634 -13.673 0.102 1.00 93.81 501 GLN A N 1
ATOM 3992 C CA . GLN A 1 501 ? 11.616 -14.013 -0.928 1.00 93.81 501 GLN A CA 1
ATOM 3993 C C . GLN A 1 501 ? 11.271 -13.377 -2.286 1.00 93.81 501 GLN A C 1
ATOM 3995 O O . GLN A 1 501 ? 12.146 -12.801 -2.929 1.00 93.81 501 GLN A O 1
ATOM 4000 N N . ASN A 1 502 ? 10.006 -13.435 -2.712 1.00 94.75 502 ASN A N 1
ATOM 4001 C CA . ASN A 1 502 ? 9.558 -12.808 -3.962 1.00 94.75 502 ASN A CA 1
ATOM 4002 C C . ASN A 1 502 ? 9.607 -11.274 -3.895 1.00 94.75 502 ASN A C 1
ATOM 4004 O O . ASN A 1 502 ? 9.939 -10.619 -4.885 1.00 94.75 502 ASN A O 1
ATOM 4008 N N . GLU A 1 503 ? 9.301 -10.699 -2.733 1.00 95.62 503 GLU A N 1
ATOM 4009 C CA . GLU A 1 503 ? 9.408 -9.256 -2.495 1.00 95.62 503 GLU A CA 1
ATOM 4010 C C . GLU A 1 503 ? 10.868 -8.783 -2.627 1.00 95.62 503 GLU A C 1
ATOM 4012 O O . GLU A 1 503 ? 11.152 -7.845 -3.372 1.00 95.62 503 GLU A O 1
ATOM 4017 N N . LEU A 1 504 ? 11.822 -9.492 -2.009 1.00 97.25 504 LEU A N 1
ATOM 4018 C CA . LEU A 1 504 ? 13.253 -9.200 -2.157 1.00 97.25 504 LEU A CA 1
ATOM 4019 C C . LEU A 1 504 ? 13.756 -9.415 -3.594 1.00 97.25 504 LEU A C 1
ATOM 4021 O O . LEU A 1 504 ? 14.571 -8.632 -4.077 1.00 97.25 504 LEU A O 1
ATOM 4025 N N . LEU A 1 505 ? 13.256 -10.426 -4.317 1.00 97.00 505 LEU A N 1
ATOM 4026 C CA . LEU A 1 505 ? 13.587 -10.619 -5.738 1.00 97.00 505 LEU A CA 1
ATOM 4027 C C . LEU A 1 505 ? 13.086 -9.460 -6.606 1.00 97.00 505 LEU A C 1
ATOM 4029 O O . LEU A 1 505 ? 13.765 -9.070 -7.555 1.00 97.00 505 LEU A O 1
ATOM 4033 N N . THR A 1 506 ? 11.931 -8.888 -6.264 1.00 96.88 506 THR A N 1
ATOM 4034 C CA . THR A 1 506 ? 11.389 -7.707 -6.948 1.00 96.88 506 THR A CA 1
ATOM 4035 C C . THR A 1 506 ? 12.300 -6.500 -6.740 1.00 96.88 506 THR A C 1
ATOM 4037 O O . THR A 1 506 ? 12.661 -5.850 -7.719 1.00 96.88 506 THR A O 1
ATOM 4040 N N . ILE A 1 507 ? 12.748 -6.255 -5.503 1.00 96.38 507 ILE A N 1
ATOM 4041 C CA . ILE A 1 507 ? 13.714 -5.189 -5.183 1.00 96.38 507 ILE A CA 1
ATOM 4042 C C . ILE A 1 507 ? 15.029 -5.406 -5.940 1.00 96.38 507 ILE A C 1
ATOM 4044 O O . ILE A 1 507 ? 15.508 -4.496 -6.609 1.00 96.38 507 ILE A O 1
ATOM 4048 N N . LEU A 1 508 ? 15.582 -6.626 -5.929 1.00 93.75 508 LEU A N 1
ATOM 4049 C CA . LEU A 1 508 ? 16.812 -6.941 -6.667 1.00 93.75 508 LEU A CA 1
ATOM 4050 C C . LEU A 1 508 ? 16.651 -6.700 -8.178 1.00 93.75 508 LEU A C 1
ATOM 4052 O O . LEU A 1 508 ? 17.557 -6.182 -8.831 1.00 93.75 508 LEU A O 1
ATOM 4056 N N . HIS A 1 509 ? 15.498 -7.058 -8.750 1.00 92.19 509 HIS A N 1
ATOM 4057 C CA . HIS A 1 509 ? 15.207 -6.798 -10.157 1.00 92.19 509 HIS A CA 1
ATOM 4058 C C . HIS A 1 509 ? 15.126 -5.293 -10.454 1.00 92.19 509 HIS A C 1
ATOM 4060 O O . HIS A 1 509 ? 15.730 -4.835 -11.423 1.00 92.19 509 HIS A O 1
ATOM 4066 N N . GLN A 1 510 ? 14.452 -4.519 -9.599 1.00 91.38 510 GLN A N 1
ATOM 4067 C CA . GLN A 1 510 ? 14.378 -3.056 -9.698 1.00 91.38 510 GLN A CA 1
ATOM 4068 C C . GLN A 1 510 ? 15.768 -2.407 -9.592 1.00 91.38 510 GLN A C 1
ATOM 4070 O O . GLN A 1 510 ? 16.098 -1.530 -10.394 1.00 91.38 510 GLN A O 1
ATOM 4075 N N . SER A 1 511 ? 16.615 -2.887 -8.676 1.00 88.88 511 SER A N 1
ATOM 4076 C CA . SER A 1 511 ? 18.014 -2.467 -8.555 1.00 88.88 511 SER A CA 1
ATOM 4077 C C . SER A 1 511 ? 18.813 -2.740 -9.830 1.00 88.88 511 SER A C 1
ATOM 4079 O O . SER A 1 511 ? 19.474 -1.840 -10.337 1.00 88.88 511 SER A O 1
ATOM 4081 N N . ASN A 1 512 ? 18.716 -3.948 -10.399 1.00 86.94 512 ASN A N 1
ATOM 4082 C CA . ASN A 1 512 ? 19.431 -4.322 -11.629 1.00 86.94 512 ASN A CA 1
ATOM 4083 C C . ASN A 1 512 ? 18.988 -3.508 -12.856 1.00 86.94 512 ASN A C 1
ATOM 4085 O O . ASN A 1 512 ? 19.756 -3.333 -13.801 1.00 86.94 512 ASN A O 1
ATOM 4089 N N . MET A 1 513 ? 17.756 -2.998 -12.836 1.00 87.88 513 MET A N 1
ATOM 4090 C CA . MET A 1 513 ? 17.206 -2.101 -13.853 1.00 87.88 513 MET A CA 1
ATOM 4091 C C . MET A 1 513 ? 17.538 -0.618 -13.593 1.00 87.88 513 MET A C 1
ATOM 4093 O O . MET A 1 513 ? 17.073 0.240 -14.341 1.00 87.88 513 MET A O 1
ATOM 4097 N N . ASN A 1 514 ? 18.345 -0.310 -12.567 1.00 84.12 514 ASN A N 1
ATOM 4098 C CA . ASN A 1 514 ? 18.695 1.042 -12.113 1.00 84.12 514 ASN A CA 1
ATOM 4099 C C . ASN A 1 514 ? 17.461 1.927 -11.836 1.00 84.12 514 ASN A C 1
ATOM 4101 O O . ASN A 1 514 ? 17.436 3.098 -12.209 1.00 84.12 514 ASN A O 1
ATOM 4105 N N . MET A 1 515 ? 16.414 1.364 -11.216 1.00 87.00 515 MET A N 1
ATOM 4106 C CA . MET A 1 515 ? 15.167 2.097 -10.943 1.00 87.00 515 MET A CA 1
ATOM 4107 C C . MET A 1 515 ? 15.239 3.025 -9.720 1.00 87.00 515 MET A C 1
ATOM 4109 O O . MET A 1 515 ? 14.433 3.950 -9.619 1.00 87.00 515 MET A O 1
ATOM 4113 N N . TYR A 1 516 ? 16.175 2.804 -8.792 1.00 86.81 516 TYR A N 1
ATOM 4114 C CA . TYR A 1 516 ? 16.347 3.657 -7.609 1.00 86.81 516 TYR A CA 1
ATOM 4115 C C . TYR A 1 516 ? 17.190 4.891 -7.943 1.00 86.81 516 TYR A C 1
ATOM 4117 O O . TYR A 1 516 ? 18.275 4.770 -8.511 1.00 86.81 516 TYR A O 1
ATOM 4125 N N . LYS A 1 517 ? 16.692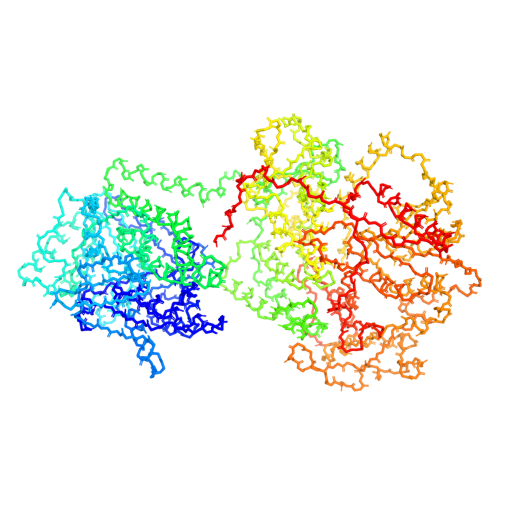 6.081 -7.584 1.00 87.94 517 LYS A N 1
ATOM 4126 C CA . LYS A 1 517 ? 17.332 7.368 -7.915 1.00 87.94 517 LYS A CA 1
ATOM 4127 C C . LYS A 1 517 ? 18.471 7.735 -6.967 1.00 87.94 517 LYS A C 1
ATOM 4129 O O . LYS A 1 517 ? 19.412 8.401 -7.381 1.00 87.94 517 LYS A O 1
ATOM 4134 N N . ASN A 1 518 ? 18.368 7.316 -5.712 1.00 92.81 518 ASN A N 1
ATOM 4135 C CA . ASN A 1 518 ? 19.314 7.598 -4.636 1.00 92.81 518 ASN A CA 1
ATOM 4136 C C . ASN A 1 518 ? 19.335 6.422 -3.640 1.00 92.81 518 ASN A C 1
ATOM 4138 O O . ASN A 1 518 ? 18.482 5.530 -3.691 1.00 92.81 518 ASN A O 1
ATOM 4142 N N . ASP A 1 519 ? 20.331 6.416 -2.754 1.00 94.88 519 ASP A N 1
ATOM 4143 C CA . ASP A 1 519 ? 20.536 5.370 -1.738 1.00 94.88 519 ASP A CA 1
ATOM 4144 C C . ASP A 1 519 ? 19.340 5.227 -0.772 1.00 94.88 519 ASP A C 1
ATOM 4146 O O . ASP A 1 519 ? 18.935 4.115 -0.417 1.00 94.88 519 ASP A O 1
ATOM 4150 N N . TYR A 1 520 ? 18.700 6.348 -0.425 1.00 96.62 520 TYR A N 1
ATOM 4151 C CA . TYR A 1 520 ? 17.548 6.381 0.474 1.00 96.62 520 TYR A CA 1
ATOM 4152 C C . TYR A 1 520 ? 16.349 5.609 -0.092 1.00 96.62 520 TYR A C 1
ATOM 4154 O O . TYR A 1 520 ? 15.768 4.779 0.608 1.00 96.62 520 TYR A O 1
ATOM 4162 N N . ASP A 1 521 ? 16.006 5.824 -1.365 1.00 95.31 521 ASP A N 1
ATOM 4163 C CA . ASP A 1 521 ? 14.878 5.158 -2.029 1.00 95.31 521 ASP A CA 1
ATOM 4164 C C . ASP A 1 521 ? 15.075 3.634 -2.100 1.00 95.31 521 ASP A C 1
ATOM 4166 O O . ASP A 1 521 ? 14.126 2.869 -1.892 1.00 95.31 521 ASP A O 1
ATOM 4170 N N . PHE A 1 522 ? 16.312 3.174 -2.330 1.00 96.94 522 PHE A N 1
ATOM 4171 C CA . PHE A 1 522 ? 16.654 1.749 -2.279 1.00 96.94 522 PHE A CA 1
ATOM 4172 C C . PHE A 1 522 ? 16.387 1.174 -0.885 1.00 96.94 522 PHE A C 1
ATOM 4174 O O . PHE A 1 522 ? 15.644 0.199 -0.745 1.00 96.94 522 PHE A O 1
ATOM 4181 N N . HIS A 1 523 ? 16.924 1.799 0.163 1.00 97.62 523 HIS A N 1
ATOM 4182 C CA . HIS A 1 523 ? 16.724 1.320 1.526 1.00 97.62 523 HIS A CA 1
ATOM 4183 C C . HIS A 1 523 ? 15.262 1.401 1.978 1.00 97.62 523 HIS A C 1
ATOM 4185 O O . HIS A 1 523 ? 14.774 0.474 2.628 1.00 97.62 523 HIS A O 1
ATOM 4191 N N . MET A 1 524 ? 14.523 2.436 1.575 1.00 96.62 524 MET A N 1
ATOM 4192 C CA . MET A 1 524 ? 13.099 2.563 1.884 1.00 96.62 524 MET A CA 1
ATOM 4193 C C . MET A 1 524 ? 12.233 1.504 1.197 1.00 96.62 524 MET A C 1
ATOM 4195 O O . MET A 1 524 ? 11.209 1.102 1.763 1.00 96.62 524 MET A O 1
ATOM 4199 N N . SER A 1 525 ? 12.641 0.990 0.033 1.00 96.75 525 SER A N 1
ATOM 4200 C CA . SER A 1 525 ? 11.967 -0.155 -0.593 1.00 96.75 525 SER A CA 1
ATOM 4201 C C . SER A 1 525 ? 12.069 -1.419 0.274 1.00 96.75 525 SER A C 1
ATOM 4203 O O . SER A 1 525 ? 11.073 -2.121 0.468 1.00 96.75 525 SER A O 1
ATOM 4205 N N . ILE A 1 526 ? 13.232 -1.650 0.898 1.00 97.75 526 ILE A N 1
ATOM 4206 C CA . ILE A 1 526 ? 13.463 -2.769 1.820 1.00 97.75 526 ILE A CA 1
ATOM 4207 C C . ILE A 1 526 ? 12.674 -2.558 3.116 1.00 97.75 526 ILE A C 1
ATOM 4209 O O . ILE A 1 526 ? 11.975 -3.470 3.557 1.00 97.75 526 ILE A O 1
ATOM 4213 N N . VAL A 1 527 ? 12.706 -1.351 3.698 1.00 96.81 527 VAL A N 1
ATOM 4214 C CA . VAL A 1 527 ? 11.878 -1.005 4.870 1.00 96.81 527 VAL A CA 1
ATOM 4215 C C . VAL A 1 527 ? 10.406 -1.329 4.589 1.00 96.81 527 VAL A C 1
ATOM 4217 O O . VAL A 1 527 ? 9.756 -2.022 5.370 1.00 96.81 527 VAL A O 1
ATOM 4220 N N . THR A 1 528 ? 9.881 -0.879 3.446 1.00 95.31 528 THR A N 1
ATOM 4221 C CA . THR A 1 528 ? 8.480 -1.094 3.049 1.00 95.31 528 THR A CA 1
ATOM 4222 C C . THR A 1 528 ? 8.157 -2.577 2.866 1.00 95.31 528 THR A C 1
ATOM 4224 O O . THR A 1 528 ? 7.096 -3.031 3.292 1.00 95.31 528 THR A O 1
ATOM 4227 N N . CYS A 1 529 ? 9.083 -3.347 2.292 1.00 95.12 529 CYS A N 1
ATOM 4228 C CA . CYS A 1 529 ? 8.972 -4.797 2.163 1.00 95.12 529 CYS A CA 1
ATOM 4229 C C . CYS A 1 529 ? 8.800 -5.482 3.530 1.00 95.12 529 CYS A C 1
ATOM 4231 O O . CYS A 1 529 ? 7.815 -6.192 3.740 1.00 95.12 529 CYS A O 1
ATOM 4233 N N . PHE A 1 530 ? 9.679 -5.203 4.498 1.00 94.75 530 PHE A N 1
ATOM 4234 C CA . PHE A 1 530 ? 9.594 -5.798 5.838 1.00 94.75 530 PHE A CA 1
ATOM 4235 C C . PHE A 1 530 ? 8.362 -5.326 6.625 1.00 94.75 530 PHE A C 1
ATOM 4237 O O . PHE A 1 530 ? 7.764 -6.105 7.366 1.00 94.75 530 PHE A O 1
ATOM 4244 N N . LYS A 1 531 ? 7.892 -4.090 6.415 1.00 94.00 531 LYS A N 1
ATOM 4245 C CA . LYS A 1 531 ? 6.658 -3.592 7.048 1.00 94.00 531 LYS A CA 1
ATOM 4246 C C . LYS A 1 531 ? 5.410 -4.397 6.685 1.00 94.00 531 LYS A C 1
ATOM 4248 O O . LYS A 1 531 ? 4.456 -4.395 7.465 1.00 94.00 531 LYS A O 1
ATOM 4253 N N . LYS A 1 532 ? 5.396 -5.110 5.552 1.00 93.31 532 LYS A N 1
ATOM 4254 C CA . LYS A 1 532 ? 4.286 -6.004 5.174 1.00 93.31 532 LYS A CA 1
ATOM 4255 C C . LYS A 1 532 ? 4.099 -7.159 6.162 1.00 93.31 532 LYS A C 1
ATOM 4257 O O . LYS A 1 532 ? 2.986 -7.656 6.287 1.00 93.31 532 LYS A O 1
ATOM 4262 N N . LEU A 1 533 ? 5.148 -7.550 6.895 1.00 92.69 533 LEU A N 1
ATOM 4263 C CA . LEU A 1 533 ? 5.107 -8.642 7.878 1.00 92.69 533 LEU A CA 1
ATOM 4264 C C . LEU A 1 533 ? 4.246 -8.309 9.108 1.00 92.69 533 LEU A C 1
ATOM 4266 O O . LEU A 1 533 ? 3.809 -9.221 9.815 1.00 92.69 533 LEU A O 1
ATOM 4270 N N . LYS A 1 534 ? 3.999 -7.012 9.365 1.00 93.00 534 LYS A N 1
ATOM 4271 C CA . LYS A 1 534 ? 3.274 -6.520 10.549 1.00 93.00 534 LYS A CA 1
ATOM 4272 C C . LYS A 1 534 ? 3.826 -7.141 11.843 1.00 93.00 534 LYS A C 1
ATOM 4274 O O . LYS A 1 534 ? 3.086 -7.700 12.651 1.00 93.00 534 LYS A O 1
ATOM 4279 N N . ASP A 1 535 ? 5.148 -7.111 11.965 1.00 90.00 535 ASP A N 1
ATOM 4280 C CA . ASP A 1 535 ? 5.923 -7.707 13.049 1.00 90.00 535 ASP A CA 1
ATOM 4281 C C . ASP A 1 535 ? 7.042 -6.732 13.446 1.00 90.00 535 ASP A C 1
ATOM 4283 O O . ASP A 1 535 ? 7.884 -6.371 12.624 1.00 90.00 535 ASP A O 1
ATOM 4287 N N . PHE A 1 536 ? 7.045 -6.279 14.701 1.00 88.19 536 PHE A N 1
ATOM 4288 C CA . PHE A 1 536 ? 8.050 -5.337 15.196 1.00 88.19 536 PHE A CA 1
ATOM 4289 C C . PHE A 1 536 ? 9.405 -5.998 15.497 1.00 88.19 536 PHE A C 1
ATOM 4291 O O . PHE A 1 536 ? 10.420 -5.299 15.545 1.00 88.19 536 PHE A O 1
ATOM 4298 N N . HIS A 1 537 ? 9.457 -7.319 15.681 1.00 89.62 537 HIS A N 1
ATOM 4299 C CA . HIS A 1 537 ? 10.711 -8.048 15.867 1.00 89.62 537 HIS A CA 1
ATOM 4300 C C . HIS A 1 537 ? 11.428 -8.324 14.541 1.00 89.62 537 HIS A C 1
ATOM 4302 O O . HIS A 1 537 ? 12.657 -8.365 14.522 1.00 89.62 537 HIS A O 1
ATOM 4308 N N . THR A 1 538 ? 10.687 -8.465 13.437 1.00 91.62 538 THR A N 1
ATOM 4309 C CA . THR A 1 538 ? 11.257 -8.723 12.105 1.00 91.62 538 THR A CA 1
ATOM 4310 C C . THR A 1 538 ? 11.178 -7.476 11.233 1.00 91.62 538 THR A C 1
ATOM 4312 O O . THR A 1 538 ? 10.191 -7.246 10.535 1.00 91.62 538 THR A O 1
ATOM 4315 N N . LYS A 1 539 ? 12.223 -6.648 11.265 1.00 92.25 539 LYS A N 1
ATOM 4316 C CA . LYS A 1 539 ? 12.222 -5.336 10.603 1.00 92.25 539 LYS A CA 1
ATOM 4317 C C . LYS A 1 539 ? 13.589 -4.944 10.074 1.00 92.25 539 LYS A C 1
ATOM 4319 O O . LYS A 1 539 ? 14.618 -5.293 10.647 1.00 92.25 539 LYS A O 1
ATOM 4324 N N . TYR A 1 540 ? 13.560 -4.143 9.019 1.00 95.31 540 TYR A N 1
ATOM 4325 C CA . TYR A 1 540 ? 14.724 -3.490 8.446 1.00 95.31 540 TYR A CA 1
ATOM 4326 C C . TYR A 1 540 ? 14.654 -1.987 8.731 1.00 95.31 540 TYR A C 1
ATOM 4328 O O . TYR A 1 540 ? 13.628 -1.358 8.465 1.00 95.31 540 TYR A O 1
ATOM 4336 N N . PHE A 1 541 ? 15.732 -1.414 9.260 1.00 93.44 541 PHE A N 1
ATOM 4337 C CA . PHE A 1 541 ? 15.974 0.024 9.323 1.00 93.44 541 PHE A CA 1
ATOM 4338 C C . PHE A 1 541 ? 16.927 0.432 8.224 1.00 93.44 541 PHE A C 1
ATOM 4340 O O . PHE A 1 541 ? 17.973 -0.191 8.043 1.00 93.44 541 PHE A O 1
ATOM 4347 N N . ALA A 1 542 ? 16.580 1.518 7.535 1.00 95.38 542 ALA A N 1
ATOM 4348 C CA . ALA A 1 542 ? 17.521 2.183 6.655 1.00 95.38 542 ALA A CA 1
ATOM 4349 C C . ALA A 1 542 ? 18.781 2.610 7.444 1.00 95.38 542 ALA A C 1
ATOM 4351 O O . ALA A 1 542 ? 18.728 2.698 8.677 1.00 95.38 542 ALA A O 1
ATOM 4352 N N . PRO A 1 543 ? 19.907 2.863 6.756 1.00 94.56 543 PRO A N 1
ATOM 4353 C CA . PRO A 1 543 ? 21.153 3.273 7.392 1.00 94.56 543 PRO A CA 1
ATOM 4354 C C . PRO A 1 543 ? 20.993 4.382 8.442 1.00 94.56 543 PRO A C 1
ATOM 4356 O O . PRO A 1 543 ? 20.157 5.280 8.303 1.00 94.56 543 PRO A O 1
ATOM 4359 N N . ASN A 1 544 ? 21.807 4.313 9.499 1.00 89.94 544 ASN A N 1
ATOM 4360 C CA . ASN A 1 544 ? 21.679 5.123 10.715 1.00 89.94 544 ASN A CA 1
ATOM 4361 C C . ASN A 1 544 ? 21.638 6.634 10.430 1.00 89.94 544 ASN A C 1
ATOM 4363 O O . ASN A 1 544 ? 20.914 7.356 11.114 1.00 89.94 544 ASN A O 1
ATOM 4367 N N . GLY A 1 545 ? 22.331 7.109 9.389 1.00 92.12 545 GLY A N 1
ATOM 4368 C CA . GLY A 1 545 ? 22.307 8.514 8.980 1.00 92.12 545 GLY A CA 1
ATOM 4369 C C . GLY A 1 545 ? 20.899 9.024 8.679 1.00 92.12 545 GLY A C 1
ATOM 4370 O O . GLY A 1 545 ? 20.528 10.091 9.162 1.00 92.12 545 GLY A O 1
ATOM 4371 N N . TYR A 1 546 ? 20.066 8.233 8.000 1.00 95.19 546 TYR A N 1
ATOM 4372 C CA . TYR A 1 546 ? 18.664 8.584 7.743 1.00 95.19 546 TYR A CA 1
ATOM 4373 C C . TYR A 1 546 ? 17.803 8.564 9.005 1.00 95.19 546 TYR A C 1
ATOM 4375 O O . TYR A 1 546 ? 16.845 9.327 9.118 1.00 95.19 546 TYR A O 1
ATOM 4383 N N . SER A 1 547 ? 18.156 7.728 9.983 1.00 90.94 547 SER A N 1
ATOM 4384 C CA . SER A 1 547 ? 17.433 7.636 11.252 1.00 90.94 547 SER A CA 1
ATOM 4385 C C . SER A 1 547 ? 17.652 8.841 12.172 1.00 90.94 547 SER A C 1
ATOM 4387 O O . SER A 1 547 ? 16.918 9.006 13.142 1.00 90.94 547 SER A O 1
ATOM 4389 N N . LYS A 1 548 ? 18.628 9.710 11.874 1.00 92.12 548 LYS A N 1
ATOM 4390 C CA . LYS A 1 548 ? 18.845 10.963 12.615 1.00 92.12 548 LYS A CA 1
ATOM 4391 C C . LYS A 1 548 ? 17.850 12.064 12.241 1.00 92.12 548 LYS A C 1
ATOM 4393 O O . LYS A 1 548 ? 17.895 13.130 12.845 1.00 92.12 548 LYS A O 1
ATOM 4398 N N . PHE A 1 549 ? 16.977 11.818 11.263 1.00 94.50 549 PHE A N 1
ATOM 4399 C CA . PHE A 1 549 ? 15.965 12.755 10.790 1.00 94.50 549 PHE A CA 1
ATOM 4400 C C . PHE A 1 549 ? 14.574 12.311 11.265 1.00 94.50 549 PHE A C 1
ATOM 4402 O O . PHE A 1 549 ? 14.120 11.210 10.956 1.00 94.50 549 PHE A O 1
ATOM 4409 N N . GLU A 1 550 ? 13.884 13.183 11.991 1.00 94.50 550 GLU A N 1
ATOM 4410 C CA . GLU A 1 550 ? 12.564 12.954 12.579 1.00 94.50 550 GLU A CA 1
ATOM 4411 C C . GLU A 1 550 ? 11.579 13.990 12.031 1.00 94.50 550 GLU A C 1
ATOM 4413 O O . GLU A 1 550 ? 11.696 15.186 12.291 1.00 94.50 550 GLU A O 1
ATOM 4418 N N . LEU A 1 551 ? 10.601 13.544 11.248 1.00 95.56 551 LEU A N 1
ATOM 4419 C CA . LEU A 1 551 ? 9.538 14.400 10.737 1.00 95.56 551 LEU A CA 1
ATOM 4420 C C . LEU A 1 551 ? 8.525 14.701 11.836 1.00 95.56 551 LEU A C 1
ATOM 4422 O O . LEU A 1 551 ? 7.990 13.782 12.452 1.00 95.56 551 LEU A O 1
ATOM 4426 N N . LEU A 1 552 ? 8.220 15.985 12.010 1.00 93.62 552 LEU A N 1
ATOM 4427 C CA . LEU A 1 552 ? 7.357 16.525 13.049 1.00 93.62 552 LEU A CA 1
ATOM 4428 C C . LEU A 1 552 ? 6.130 17.235 12.455 1.00 93.62 552 LEU A C 1
ATOM 4430 O O . LEU A 1 552 ? 6.246 18.076 11.557 1.00 93.62 552 LEU A O 1
ATOM 4434 N N . LEU A 1 553 ? 4.953 16.915 12.990 1.00 93.50 553 LEU A N 1
ATOM 4435 C CA . LEU A 1 553 ? 3.688 17.609 12.738 1.00 93.50 553 LEU A CA 1
ATOM 4436 C C . LEU A 1 553 ? 3.324 18.568 13.887 1.00 93.50 553 LEU A C 1
ATOM 4438 O O . LEU A 1 553 ? 3.876 18.450 14.976 1.00 93.50 553 LEU A O 1
ATOM 4442 N N . PRO A 1 554 ? 2.396 19.518 13.664 1.00 90.69 554 PRO A N 1
ATOM 4443 C CA . PRO A 1 554 ? 2.053 20.558 14.643 1.00 90.69 554 PRO A CA 1
ATOM 4444 C C . PRO A 1 554 ? 1.298 20.093 15.890 1.00 90.69 554 PRO A C 1
ATOM 4446 O O . PRO A 1 554 ? 1.264 20.840 16.867 1.00 90.69 554 PRO A O 1
ATOM 4449 N N . PHE A 1 555 ? 0.649 18.926 15.866 1.00 89.56 555 PHE A N 1
ATOM 4450 C CA . PHE A 1 555 ? -0.340 18.561 16.881 1.00 89.56 555 PHE A CA 1
ATOM 4451 C C . PHE A 1 555 ? -0.194 17.125 17.367 1.00 89.56 555 PHE A C 1
ATOM 4453 O O . PHE A 1 555 ? 0.027 16.206 16.577 1.00 89.56 555 PHE A O 1
ATOM 4460 N N . ILE A 1 556 ? -0.439 16.952 18.663 1.00 87.44 556 ILE A N 1
ATOM 4461 C CA . ILE A 1 556 ? -0.810 15.675 19.264 1.00 87.44 556 ILE A CA 1
ATOM 4462 C C . ILE A 1 556 ? -2.327 15.518 19.127 1.00 87.44 556 ILE A C 1
ATOM 4464 O O . ILE A 1 556 ? -3.085 16.462 19.372 1.00 87.44 556 ILE A O 1
ATOM 4468 N N . LEU A 1 557 ? -2.769 14.329 18.722 1.00 88.50 557 LEU A N 1
ATOM 4469 C CA . LEU A 1 557 ? -4.168 14.046 18.415 1.00 88.50 557 LEU A CA 1
ATOM 4470 C C . LEU A 1 557 ? -4.803 13.147 19.476 1.00 88.50 557 LEU A C 1
ATOM 4472 O O . LEU A 1 557 ? -4.191 12.188 19.940 1.00 88.50 557 LEU A O 1
ATOM 4476 N N . GLU A 1 558 ? -6.058 13.436 19.795 1.00 86.12 558 GLU A N 1
ATOM 4477 C CA . GLU A 1 558 ? -6.943 12.602 20.602 1.00 86.12 558 GLU A CA 1
ATOM 4478 C C . GLU A 1 558 ? -7.980 11.956 19.678 1.00 86.12 558 GLU A C 1
ATOM 4480 O O . GLU A 1 558 ? -8.598 12.631 18.852 1.00 86.12 558 GLU A O 1
ATOM 4485 N N . PHE A 1 559 ? -8.176 10.645 19.809 1.00 87.62 559 PHE A N 1
ATOM 4486 C CA . PHE A 1 559 ? -9.211 9.908 19.088 1.00 87.62 559 PHE A CA 1
ATOM 4487 C C . PHE A 1 559 ? -10.267 9.419 20.069 1.00 87.62 559 PHE A C 1
ATOM 4489 O O . PHE A 1 559 ? -9.932 8.768 21.056 1.00 87.62 559 PHE A O 1
ATOM 4496 N N . LEU A 1 560 ? -11.537 9.703 19.780 1.00 84.25 560 LEU A N 1
ATOM 4497 C CA . LEU A 1 560 ? -12.676 9.288 20.594 1.00 84.25 560 LEU A CA 1
ATOM 4498 C C . LEU A 1 560 ? -13.421 8.140 19.898 1.00 84.25 560 LEU A C 1
ATOM 4500 O O . LEU A 1 560 ? -14.209 8.401 18.988 1.00 84.25 560 LEU A O 1
ATOM 4504 N N . PRO A 1 561 ? -13.245 6.871 20.319 1.00 81.06 561 PRO A N 1
ATOM 4505 C CA . PRO A 1 561 ? -13.865 5.729 19.645 1.00 81.06 561 PRO A CA 1
ATOM 4506 C C . PRO A 1 561 ? -15.394 5.796 19.571 1.00 81.06 561 PRO A C 1
ATOM 4508 O O . PRO A 1 561 ? -15.974 5.367 18.579 1.00 81.06 561 PRO A O 1
ATOM 4511 N N . SER A 1 562 ? -16.044 6.349 20.603 1.00 79.69 562 SER A N 1
ATOM 4512 C CA . SER A 1 562 ? -17.510 6.458 20.690 1.00 79.69 562 SER A CA 1
ATOM 4513 C C . SER A 1 562 ? -18.126 7.347 19.610 1.00 79.69 562 SER A C 1
ATOM 4515 O O . SER A 1 562 ? -19.174 7.009 19.065 1.00 79.69 562 SER A O 1
ATOM 4517 N N . THR A 1 563 ? -17.497 8.483 19.314 1.00 84.88 563 THR A N 1
ATOM 4518 C CA . THR A 1 563 ? -17.981 9.454 18.320 1.00 84.88 563 THR A CA 1
ATOM 4519 C C . THR A 1 563 ? -17.230 9.365 16.997 1.00 84.88 563 THR A C 1
ATOM 4521 O O . THR A 1 563 ? -17.668 9.952 16.012 1.00 84.88 563 THR A O 1
ATOM 4524 N N . LYS A 1 564 ? -16.115 8.624 16.965 1.00 86.56 564 LYS A N 1
ATOM 4525 C CA . LYS A 1 564 ? -15.141 8.568 15.866 1.00 86.56 564 LYS A CA 1
ATOM 4526 C C . LYS A 1 564 ? -14.500 9.923 15.545 1.00 86.56 564 LYS A C 1
ATOM 4528 O O . LYS A 1 564 ? -13.923 10.097 14.476 1.00 86.56 564 LYS A O 1
ATOM 4533 N N . GLU A 1 565 ? -14.577 10.874 16.473 1.00 88.38 565 GLU A N 1
ATOM 4534 C CA . GLU A 1 565 ? -13.985 12.199 16.319 1.00 88.38 565 GLU A CA 1
ATOM 4535 C C . GLU A 1 565 ? -12.475 12.156 16.565 1.00 88.38 565 GLU A C 1
ATOM 4537 O O . GLU A 1 565 ? -11.995 11.491 17.487 1.00 88.38 565 GLU A O 1
ATOM 4542 N N . ILE A 1 566 ? -11.737 12.928 15.767 1.00 91.75 566 ILE A N 1
ATOM 4543 C CA . ILE A 1 566 ? -10.317 13.208 15.971 1.00 91.75 566 ILE A CA 1
ATOM 4544 C C . ILE A 1 566 ? -10.196 14.672 16.380 1.00 91.75 566 ILE A C 1
ATOM 4546 O O . ILE A 1 566 ? -10.587 15.567 15.630 1.00 91.75 566 ILE A O 1
ATOM 4550 N N . LYS A 1 567 ? -9.667 14.914 17.576 1.00 89.44 567 LYS A N 1
ATOM 4551 C CA . LYS A 1 567 ? -9.479 16.248 18.147 1.00 89.44 567 LYS A CA 1
ATOM 4552 C C . LYS A 1 567 ? -8.004 16.560 18.289 1.00 89.44 567 LYS A C 1
ATOM 4554 O O . LYS A 1 567 ? -7.180 15.671 18.494 1.00 89.44 567 LYS A O 1
ATOM 4559 N N . ILE A 1 568 ? -7.663 17.837 18.198 1.00 88.75 568 ILE A N 1
ATOM 4560 C CA . ILE A 1 568 ? -6.333 18.289 18.595 1.00 88.75 568 ILE A CA 1
ATOM 4561 C C . ILE A 1 568 ? -6.290 18.324 20.112 1.00 88.75 568 ILE A C 1
ATOM 4563 O O . ILE A 1 568 ? -7.011 19.102 20.734 1.00 88.75 568 ILE A O 1
ATOM 4567 N N . LYS A 1 569 ? -5.413 17.509 20.697 1.00 82.69 569 LYS A N 1
ATOM 4568 C CA . LYS A 1 569 ? -5.204 17.530 22.139 1.00 82.69 569 LYS A CA 1
ATOM 4569 C C . LYS A 1 569 ? -4.362 18.717 22.558 1.00 82.69 569 LYS A C 1
ATOM 4571 O O . LYS A 1 569 ? -4.669 19.405 23.526 1.00 82.69 569 LYS A O 1
ATOM 4576 N N . LEU A 1 570 ? -3.256 18.906 21.847 1.00 82.19 570 LEU A N 1
ATOM 4577 C CA . LEU A 1 570 ? -2.237 19.875 22.204 1.00 82.19 570 LEU A CA 1
ATOM 4578 C C . LEU A 1 570 ? -1.396 20.235 20.981 1.00 82.19 570 LEU A C 1
ATOM 4580 O O . LEU A 1 570 ? -1.080 19.375 20.154 1.00 82.19 570 LEU A O 1
ATOM 4584 N N . GLY A 1 571 ? -1.034 21.512 20.875 1.00 83.50 571 GLY A N 1
ATOM 4585 C CA . GLY A 1 571 ? -0.013 21.969 19.937 1.00 83.50 571 GLY A CA 1
ATOM 4586 C C . GLY A 1 571 ? 1.375 21.594 20.431 1.00 83.50 571 GLY A C 1
ATOM 4587 O O . GLY A 1 571 ? 1.670 21.761 21.606 1.00 83.50 571 GLY A O 1
ATOM 4588 N N . ILE A 1 572 ? 2.226 21.106 19.535 1.00 86.12 572 ILE A N 1
ATOM 4589 C CA . ILE A 1 572 ? 3.594 20.726 19.875 1.00 86.12 572 ILE A CA 1
ATOM 4590 C C . ILE A 1 572 ? 4.443 21.994 19.978 1.00 86.12 572 ILE A C 1
ATOM 4592 O O . ILE A 1 572 ? 4.667 22.683 18.976 1.00 86.12 572 ILE A O 1
ATOM 4596 N N . HIS A 1 573 ? 4.942 22.287 21.181 1.00 82.31 573 HIS A N 1
ATOM 4597 C CA . HIS A 1 573 ? 5.727 23.485 21.480 1.00 82.31 573 HIS A CA 1
ATOM 4598 C C . HIS A 1 573 ? 6.901 23.651 20.515 1.00 82.31 573 HIS A C 1
ATOM 4600 O O . HIS A 1 573 ? 7.060 24.711 19.911 1.00 82.31 573 HIS A O 1
ATOM 4606 N N . LEU A 1 574 ? 7.666 22.578 20.297 1.00 84.94 574 LEU A N 1
ATOM 4607 C CA . LEU A 1 574 ? 8.828 22.596 19.409 1.00 84.94 574 LEU A CA 1
ATOM 4608 C C . LEU A 1 574 ? 8.464 22.981 17.965 1.00 84.94 574 LEU A C 1
ATOM 4610 O O . LEU A 1 574 ? 9.200 23.702 17.301 1.00 84.94 574 LEU A O 1
ATOM 4614 N N . TYR A 1 575 ? 7.304 22.545 17.472 1.00 88.50 575 TYR A N 1
ATOM 4615 C CA . TYR A 1 575 ? 6.830 22.937 16.147 1.00 88.50 575 TYR A CA 1
ATOM 4616 C C . TYR A 1 575 ? 6.483 24.432 16.113 1.00 88.50 575 TYR A C 1
ATOM 4618 O O . TYR A 1 575 ? 6.835 25.147 15.172 1.00 88.50 575 TYR A O 1
ATOM 4626 N N . SER A 1 576 ? 5.796 24.915 17.154 1.00 81.38 576 SER A N 1
ATOM 4627 C CA . SER A 1 576 ? 5.386 26.317 17.258 1.00 81.38 576 SER A CA 1
ATOM 4628 C C . SER A 1 576 ? 6.570 27.282 17.354 1.00 81.38 576 SER A C 1
ATOM 4630 O O . SER A 1 576 ? 6.529 28.345 16.728 1.00 81.38 576 SER A O 1
ATOM 4632 N N . SER A 1 577 ? 7.641 26.899 18.060 1.00 82.00 577 SER A N 1
ATOM 4633 C CA . SER A 1 577 ? 8.836 27.730 18.193 1.00 82.00 577 SER A CA 1
ATOM 4634 C C . SER A 1 577 ? 9.630 27.826 16.891 1.00 82.00 577 SER A C 1
ATOM 4636 O O . SER A 1 577 ? 10.132 28.899 16.569 1.00 82.00 577 SER A O 1
ATOM 4638 N N . ILE A 1 578 ? 9.657 26.759 16.084 1.00 85.56 578 ILE A N 1
ATOM 4639 C CA . ILE A 1 578 ? 10.336 26.745 14.779 1.00 85.56 578 ILE A CA 1
ATOM 4640 C C . ILE A 1 578 ? 9.612 27.611 13.725 1.00 85.56 578 ILE A C 1
ATOM 4642 O O . ILE A 1 578 ? 10.266 28.221 12.881 1.00 85.56 578 ILE A O 1
ATOM 4646 N N . ILE A 1 579 ? 8.274 27.697 13.743 1.00 81.06 579 ILE A N 1
ATOM 4647 C CA . ILE A 1 579 ? 7.490 28.446 12.727 1.00 81.06 579 ILE A CA 1
ATOM 4648 C C . ILE A 1 579 ? 7.221 29.921 13.114 1.00 81.06 579 ILE A C 1
ATOM 4650 O O . ILE A 1 579 ? 6.649 30.682 12.328 1.00 81.06 579 ILE A O 1
ATOM 4654 N N . GLU A 1 580 ? 7.683 30.370 14.286 1.00 65.38 580 GLU A N 1
ATOM 4655 C CA . GLU A 1 580 ? 7.608 31.768 14.760 1.00 65.38 580 GLU A CA 1
ATOM 4656 C C . GLU A 1 580 ? 6.187 32.383 14.783 1.00 65.38 580 GLU A C 1
ATOM 4658 O O . GLU A 1 580 ? 5.955 33.449 14.212 1.00 65.38 580 GLU A O 1
ATOM 4663 N N . ASN A 1 581 ? 5.202 31.757 15.443 1.00 59.09 581 ASN A N 1
ATOM 4664 C CA . ASN A 1 581 ? 3.837 32.304 15.649 1.00 59.09 581 ASN A CA 1
ATOM 4665 C C . ASN A 1 581 ? 3.052 32.754 14.385 1.00 59.09 581 ASN A C 1
ATOM 4667 O O . ASN A 1 581 ? 1.941 33.270 14.510 1.00 59.09 581 ASN A O 1
ATOM 4671 N N . LYS A 1 582 ? 3.566 32.549 13.162 1.00 55.56 582 LYS A N 1
ATOM 4672 C CA . LYS A 1 582 ? 2.896 32.949 11.903 1.00 55.56 582 LYS A CA 1
ATOM 4673 C C . LYS A 1 582 ? 1.603 32.178 11.649 1.00 55.56 582 LYS A C 1
ATOM 4675 O O . LYS A 1 582 ? 0.705 32.676 10.973 1.00 55.56 582 LYS A O 1
ATOM 4680 N N . LEU A 1 583 ? 1.507 30.970 12.196 1.00 64.00 583 LEU A N 1
ATOM 4681 C CA . LEU A 1 583 ? 0.283 30.186 12.255 1.00 64.00 583 LEU A CA 1
ATOM 4682 C C . LEU A 1 583 ? -0.324 30.415 13.644 1.00 64.00 583 LEU A C 1
ATOM 4684 O O . LEU A 1 583 ? 0.315 30.108 14.645 1.00 64.00 583 LEU A O 1
ATOM 4688 N N . ASN A 1 584 ? -1.534 30.972 13.725 1.00 64.38 584 ASN A N 1
ATOM 4689 C CA . ASN A 1 584 ? -2.262 31.104 14.991 1.00 64.38 584 ASN A CA 1
ATOM 4690 C C . ASN A 1 584 ? -2.602 29.695 15.514 1.00 64.38 584 ASN A C 1
ATOM 4692 O O . ASN A 1 584 ? -3.611 29.125 15.116 1.00 64.38 584 ASN A O 1
ATOM 4696 N N . MET A 1 585 ? -1.715 29.105 16.322 1.00 66.38 585 MET A N 1
ATOM 4697 C CA . MET A 1 585 ? -1.674 27.672 16.666 1.00 66.38 585 MET A CA 1
ATOM 4698 C C . MET A 1 585 ? -2.705 27.228 17.717 1.00 66.38 585 MET A C 1
ATOM 4700 O O . MET A 1 585 ? -2.675 26.074 18.141 1.00 66.38 585 MET A O 1
ATOM 4704 N N . ASN A 1 586 ? -3.633 28.093 18.140 1.00 76.38 586 ASN A N 1
ATOM 4705 C CA . ASN A 1 586 ? -4.647 27.700 19.118 1.00 76.38 586 ASN A CA 1
ATOM 4706 C C . ASN A 1 586 ? -5.796 26.915 18.456 1.00 76.38 586 ASN A C 1
ATOM 4708 O O . ASN A 1 586 ? -6.861 27.458 18.149 1.00 76.38 586 ASN A O 1
ATOM 4712 N N . TYR A 1 587 ? -5.540 25.629 18.210 1.00 83.50 587 TYR A N 1
ATOM 4713 C CA . TYR A 1 587 ? -6.505 24.664 17.677 1.00 83.50 587 TYR A CA 1
ATOM 4714 C C . TYR A 1 587 ? -6.904 23.595 18.703 1.00 83.50 587 TYR A C 1
ATOM 4716 O O . TYR A 1 587 ? -7.544 22.617 18.326 1.00 83.50 587 TYR A O 1
ATOM 4724 N N . THR A 1 588 ? -6.534 23.759 19.976 1.00 85.69 588 THR A N 1
ATOM 4725 C CA . THR A 1 588 ? -6.886 22.826 21.055 1.00 85.69 588 THR A CA 1
ATOM 4726 C C . THR A 1 588 ? -8.389 22.546 21.067 1.00 85.69 588 THR A C 1
ATOM 4728 O O . THR A 1 588 ? -9.196 23.452 20.865 1.00 85.69 588 THR A O 1
ATOM 4731 N N . ASP A 1 589 ? -8.751 21.277 21.245 1.00 85.25 589 ASP A N 1
ATOM 4732 C CA . ASP A 1 589 ? -10.113 20.732 21.230 1.00 85.25 589 ASP A CA 1
ATOM 4733 C C . ASP A 1 589 ? -10.878 20.858 19.899 1.00 85.25 589 ASP A C 1
ATOM 4735 O O . ASP A 1 589 ? -12.002 20.355 19.783 1.00 85.25 589 ASP A O 1
ATOM 4739 N N . LYS A 1 590 ? -10.290 21.458 18.853 1.00 89.19 590 LYS A N 1
ATOM 4740 C CA . LYS A 1 590 ? -10.925 21.506 17.530 1.00 89.19 590 LYS A CA 1
ATOM 4741 C C . LYS A 1 590 ? -10.961 20.120 16.897 1.00 89.19 590 LYS A C 1
ATOM 4743 O O . LYS A 1 590 ? -9.990 19.363 16.947 1.00 89.19 590 LYS A O 1
ATOM 4748 N N . ILE A 1 591 ? -12.090 19.823 16.256 1.00 92.00 591 ILE A N 1
ATOM 4749 C CA . ILE A 1 591 ? -12.327 18.564 15.548 1.00 92.00 591 ILE A CA 1
ATOM 4750 C C . ILE A 1 591 ? -11.745 18.666 14.139 1.00 92.00 591 ILE A C 1
ATOM 4752 O O . ILE A 1 591 ? -12.074 19.586 13.386 1.00 92.00 591 ILE A O 1
ATOM 4756 N N . ILE A 1 592 ? -10.909 17.697 13.783 1.00 94.62 592 ILE A N 1
ATOM 4757 C CA . ILE A 1 592 ? -10.385 17.513 12.433 1.00 94.62 592 ILE A CA 1
ATOM 4758 C C . ILE A 1 592 ? -11.380 16.646 11.661 1.00 94.62 592 ILE A C 1
ATOM 4760 O O . ILE A 1 592 ? -11.593 15.487 12.012 1.00 94.62 592 ILE A O 1
ATOM 4764 N N . THR A 1 593 ? -11.961 17.188 10.591 1.00 94.69 593 THR A N 1
ATOM 4765 C CA . THR A 1 593 ? -12.850 16.427 9.698 1.00 94.69 593 THR A CA 1
ATOM 4766 C C . THR A 1 593 ? -12.113 15.852 8.502 1.00 94.69 593 THR A C 1
ATOM 4768 O O . THR A 1 593 ? -12.465 14.772 8.039 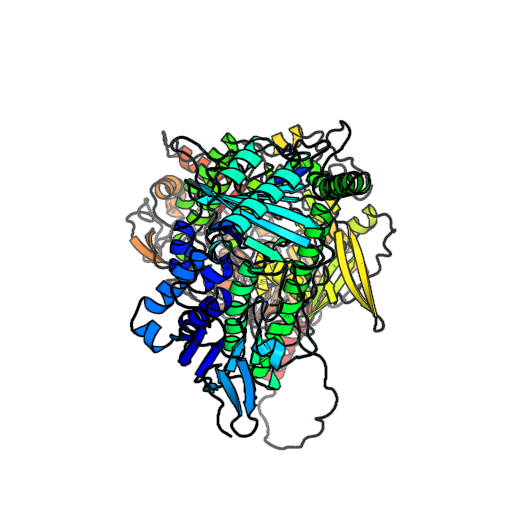1.00 94.69 593 THR A O 1
ATOM 4771 N N . LYS A 1 594 ? -11.078 16.541 7.997 1.00 96.56 594 LYS A N 1
ATOM 4772 C CA . LYS A 1 594 ? -10.294 16.065 6.847 1.00 96.56 594 LYS A CA 1
ATOM 4773 C C . LYS A 1 594 ? -8.800 16.296 7.013 1.00 96.56 594 LYS A C 1
ATOM 4775 O O . LYS A 1 594 ? -8.383 17.342 7.511 1.00 96.56 594 LYS A O 1
ATOM 4780 N N . ILE A 1 595 ? -8.009 15.361 6.500 1.00 95.56 595 ILE A N 1
ATOM 4781 C CA . ILE A 1 595 ? -6.558 15.467 6.332 1.00 95.56 595 ILE A CA 1
ATOM 4782 C C . ILE A 1 595 ? -6.279 15.320 4.838 1.00 95.56 595 ILE A C 1
ATOM 4784 O O . ILE A 1 595 ? -6.673 14.334 4.220 1.00 95.56 595 ILE A O 1
ATOM 4788 N N . ASP A 1 596 ? -5.656 16.323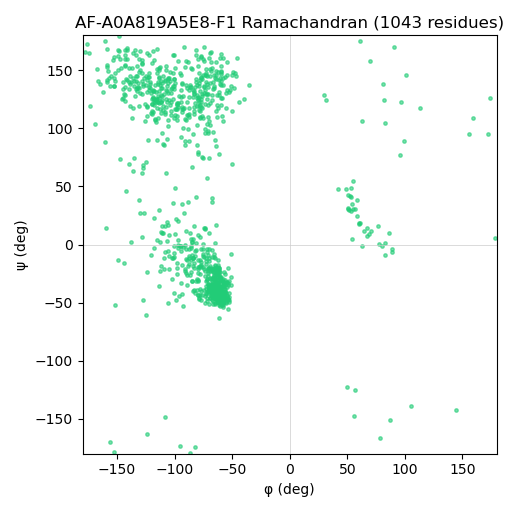 4.220 1.00 94.75 596 ASP A N 1
ATOM 4789 C CA . ASP A 1 596 ? -5.392 16.329 2.774 1.00 94.75 596 ASP A CA 1
ATOM 4790 C C . ASP A 1 596 ? -6.636 16.137 1.888 1.00 94.75 596 ASP A C 1
ATOM 4792 O O . ASP A 1 596 ? -6.564 15.621 0.772 1.00 94.75 596 ASP A O 1
ATOM 4796 N N . GLY A 1 597 ? -7.783 16.613 2.382 1.00 93.75 597 GLY A N 1
ATOM 4797 C CA . GLY A 1 597 ? -9.084 16.531 1.713 1.00 93.75 597 GLY A CA 1
ATOM 4798 C C . GLY A 1 597 ? -9.788 15.175 1.838 1.00 93.75 597 GLY A C 1
ATOM 4799 O O . GLY A 1 597 ? -10.906 15.048 1.345 1.00 93.75 597 GLY A O 1
ATOM 4800 N N . ILE A 1 598 ? -9.168 14.197 2.502 1.00 94.88 598 ILE A N 1
ATOM 4801 C CA . ILE A 1 598 ? -9.732 12.875 2.823 1.00 94.88 598 ILE A CA 1
ATOM 4802 C C . ILE A 1 598 ? -10.315 12.933 4.236 1.00 94.88 598 ILE A C 1
ATOM 4804 O O . ILE A 1 598 ? -9.774 13.664 5.064 1.00 94.88 598 ILE A O 1
ATOM 4808 N N . ASP A 1 599 ? -11.389 12.189 4.523 1.00 94.69 599 ASP A N 1
ATOM 4809 C CA . ASP A 1 599 ? -11.911 12.044 5.890 1.00 94.69 599 ASP A CA 1
ATOM 4810 C C . ASP A 1 599 ? -10.777 11.712 6.875 1.00 94.69 599 ASP A C 1
ATOM 4812 O O . ASP A 1 599 ? -9.895 10.901 6.586 1.00 94.69 599 ASP A O 1
ATOM 4816 N N . ALA A 1 600 ? -10.758 12.387 8.023 1.00 94.00 600 ALA A N 1
ATOM 4817 C CA . ALA A 1 600 ? -9.625 12.313 8.936 1.00 94.00 600 ALA A CA 1
ATOM 4818 C C . ALA A 1 600 ? -9.397 10.889 9.466 1.00 94.00 600 ALA A C 1
ATOM 4820 O O . ALA A 1 600 ? -8.251 10.443 9.543 1.00 94.00 600 ALA A O 1
ATOM 4821 N N . LEU A 1 601 ? -10.463 10.151 9.791 1.00 91.88 601 LEU A N 1
ATOM 4822 C CA . LEU A 1 601 ? -10.339 8.782 10.285 1.00 91.88 601 LEU A CA 1
ATOM 4823 C C . LEU A 1 601 ? -9.969 7.818 9.153 1.00 91.88 601 LEU A C 1
ATOM 4825 O O . LEU A 1 601 ? -9.138 6.931 9.355 1.00 91.88 601 LEU A O 1
ATOM 4829 N N . GLU A 1 602 ? -10.525 8.002 7.955 1.00 93.31 602 GLU A N 1
ATOM 4830 C CA . GLU A 1 602 ? -10.122 7.248 6.762 1.00 93.31 602 GLU A CA 1
ATOM 4831 C C . GLU A 1 602 ? -8.628 7.439 6.448 1.00 93.31 602 GLU A C 1
ATOM 4833 O O . GLU A 1 602 ? -7.912 6.456 6.239 1.00 93.31 602 GLU A O 1
ATOM 4838 N N . TYR A 1 603 ? -8.123 8.676 6.514 1.00 95.00 603 TYR A N 1
ATOM 4839 C CA . TYR A 1 603 ? -6.703 8.981 6.325 1.00 95.00 603 TYR A CA 1
ATOM 4840 C C . TYR A 1 603 ? -5.832 8.260 7.363 1.00 95.00 603 TYR A C 1
ATOM 4842 O O . TYR A 1 603 ? -4.831 7.636 7.008 1.00 95.00 603 TYR A O 1
ATOM 4850 N N . MET A 1 604 ? -6.208 8.316 8.646 1.00 93.81 604 MET A N 1
ATOM 4851 C CA . MET A 1 604 ? -5.457 7.665 9.728 1.00 93.81 604 MET A CA 1
ATOM 4852 C C . MET A 1 604 ? -5.458 6.138 9.589 1.00 93.81 604 MET A C 1
ATOM 4854 O O . MET A 1 604 ? -4.433 5.497 9.824 1.00 93.81 604 MET A O 1
ATOM 4858 N N . ASN A 1 605 ? -6.569 5.554 9.134 1.00 91.88 605 ASN A N 1
ATOM 4859 C CA . ASN A 1 605 ? -6.663 4.126 8.833 1.00 91.88 605 ASN A CA 1
ATOM 4860 C C . ASN A 1 605 ? -5.768 3.724 7.659 1.00 91.88 605 ASN A C 1
ATOM 4862 O O . ASN A 1 605 ? -5.040 2.735 7.754 1.00 91.88 605 ASN A O 1
ATOM 4866 N N . TYR A 1 606 ? -5.791 4.494 6.570 1.00 93.75 606 TYR A N 1
ATOM 4867 C CA . TYR A 1 606 ? -4.890 4.280 5.442 1.00 93.75 606 TYR A CA 1
ATOM 4868 C C . TYR A 1 606 ? -3.427 4.375 5.890 1.00 93.75 606 TYR A C 1
ATOM 4870 O O . TYR A 1 606 ? -2.625 3.496 5.577 1.00 93.75 606 TYR A O 1
ATOM 4878 N N . PHE A 1 607 ? -3.088 5.389 6.691 1.00 94.00 607 PHE A N 1
ATOM 4879 C CA . PHE A 1 607 ? -1.743 5.562 7.231 1.00 94.00 607 PHE A CA 1
ATOM 4880 C C . PHE A 1 607 ? -1.307 4.354 8.077 1.00 94.00 607 PHE A C 1
ATOM 4882 O O . PHE A 1 607 ? -0.214 3.827 7.864 1.00 94.00 607 PHE A O 1
ATOM 4889 N N . ALA A 1 608 ? -2.170 3.874 8.980 1.00 93.31 608 ALA A N 1
ATOM 4890 C CA . ALA A 1 608 ? -1.911 2.693 9.805 1.00 93.31 608 ALA A CA 1
ATOM 4891 C C . ALA A 1 608 ? -1.691 1.428 8.962 1.00 93.31 608 ALA A C 1
ATOM 4893 O O . ALA A 1 608 ? -0.805 0.620 9.248 1.00 93.31 608 ALA A O 1
ATOM 4894 N N . GLU A 1 609 ? -2.477 1.242 7.901 1.00 91.56 609 GLU A N 1
ATOM 4895 C CA . GLU A 1 609 ? -2.350 0.066 7.043 1.00 91.56 609 GLU A CA 1
ATOM 4896 C C . GLU A 1 609 ? -1.075 0.102 6.198 1.00 91.56 609 GLU A C 1
ATOM 4898 O O . GLU A 1 609 ? -0.395 -0.915 6.067 1.00 91.56 609 GLU A O 1
ATOM 4903 N N . GLN A 1 610 ? -0.706 1.269 5.670 1.00 90.38 610 GLN A N 1
ATOM 4904 C CA . GLN A 1 610 ? 0.462 1.395 4.800 1.00 90.38 610 GLN A CA 1
ATOM 4905 C C . GLN A 1 610 ? 1.781 1.448 5.570 1.00 90.38 610 GLN A C 1
ATOM 4907 O O . GLN A 1 610 ? 2.754 0.804 5.178 1.00 90.38 610 GLN A O 1
ATOM 4912 N N . TYR A 1 611 ? 1.838 2.202 6.669 1.00 91.62 611 TYR A N 1
ATOM 4913 C CA . TYR A 1 611 ? 3.112 2.585 7.276 1.00 91.62 611 TYR A CA 1
ATOM 4914 C C . TYR A 1 611 ? 3.376 1.954 8.642 1.00 91.62 611 TYR A C 1
ATOM 4916 O O . TYR A 1 611 ? 4.542 1.880 9.038 1.00 91.62 611 TYR A O 1
ATOM 4924 N N . THR A 1 612 ? 2.360 1.452 9.341 1.00 91.06 612 THR A N 1
ATOM 4925 C CA . THR A 1 612 ? 2.538 0.842 10.665 1.00 91.06 612 THR A CA 1
ATOM 4926 C C . THR A 1 612 ? 2.731 -0.669 10.562 1.00 91.06 612 THR A C 1
ATOM 4928 O O . THR A 1 612 ? 2.043 -1.368 9.812 1.00 91.06 612 THR A O 1
ATOM 4931 N N . PHE A 1 613 ? 3.661 -1.194 11.358 1.00 87.94 613 PHE A N 1
ATOM 4932 C CA . PHE A 1 613 ? 4.013 -2.619 11.425 1.00 87.94 613 PHE A CA 1
ATOM 4933 C C . PHE A 1 613 ? 4.000 -3.168 12.861 1.00 87.94 613 PHE A C 1
ATOM 4935 O O . PHE A 1 613 ? 4.350 -4.320 13.079 1.00 87.94 613 PHE A O 1
ATOM 4942 N N . MET A 1 614 ? 3.561 -2.354 13.829 1.00 84.25 614 MET A N 1
ATOM 4943 C CA . MET A 1 614 ? 3.575 -2.662 15.263 1.00 84.25 614 MET A CA 1
ATOM 4944 C C . MET A 1 614 ? 2.707 -3.870 15.652 1.00 84.25 614 MET A C 1
ATOM 4946 O O . MET A 1 614 ? 2.913 -4.451 16.706 1.00 84.25 614 MET A O 1
ATOM 4950 N N . SER A 1 615 ? 1.707 -4.252 14.853 1.00 91.75 615 SER A N 1
ATOM 4951 C CA . SER A 1 615 ? 0.816 -5.372 15.178 1.00 91.75 615 SER A CA 1
ATOM 4952 C C . SER A 1 615 ? 0.131 -5.937 13.942 1.00 91.75 615 SER A C 1
ATOM 4954 O O . SER A 1 615 ? -0.134 -5.196 12.989 1.00 91.75 615 SER A O 1
ATOM 4956 N N . LYS A 1 616 ? -0.236 -7.223 13.988 1.00 91.50 616 LYS A N 1
ATOM 4957 C CA . LYS A 1 616 ? -1.128 -7.870 13.011 1.00 91.50 616 LYS A CA 1
ATOM 4958 C C . LYS A 1 616 ? -2.588 -7.440 13.185 1.00 91.50 616 LYS A C 1
ATOM 4960 O O . LYS A 1 616 ? -3.325 -7.428 12.198 1.00 91.50 616 LYS A O 1
ATOM 4965 N N . ASP A 1 617 ? -2.984 -6.964 14.368 1.00 92.75 617 ASP A N 1
ATOM 4966 C CA . ASP A 1 617 ? -4.304 -6.367 14.591 1.00 92.75 617 ASP A CA 1
ATOM 4967 C C . ASP A 1 617 ? -4.342 -4.911 14.094 1.00 92.75 617 ASP A C 1
ATOM 4969 O O . ASP A 1 617 ? -3.546 -4.056 14.492 1.00 92.75 617 ASP A O 1
ATOM 4973 N N . LYS A 1 618 ? -5.290 -4.621 13.200 1.00 91.75 618 LYS A N 1
ATOM 4974 C CA . LYS A 1 618 ? -5.459 -3.302 12.574 1.00 91.75 618 LYS A CA 1
ATOM 4975 C C . LYS A 1 618 ? -5.805 -2.186 13.562 1.00 91.75 618 LYS A C 1
ATOM 4977 O O . LYS A 1 618 ? -5.362 -1.058 13.373 1.00 91.75 618 LYS A O 1
ATOM 4982 N N . ASN A 1 619 ? -6.565 -2.484 14.616 1.00 91.81 619 ASN A N 1
ATOM 4983 C CA . ASN A 1 619 ? -6.941 -1.488 15.617 1.00 91.81 619 ASN A CA 1
ATOM 4984 C C . ASN A 1 619 ? -5.732 -1.129 16.486 1.00 91.81 619 ASN A C 1
ATOM 4986 O O . ASN A 1 619 ? -5.547 0.035 16.819 1.00 91.81 619 ASN A O 1
ATOM 4990 N N . VAL A 1 620 ? -4.862 -2.099 16.783 1.00 93.31 620 VAL A N 1
ATOM 4991 C CA . VAL A 1 620 ? -3.609 -1.829 17.502 1.00 93.31 620 VAL A CA 1
ATOM 4992 C C . VAL A 1 620 ? -2.652 -0.984 16.658 1.00 93.31 620 VAL A C 1
ATOM 4994 O O . VAL A 1 620 ? -1.992 -0.087 17.181 1.00 93.31 620 VAL A O 1
ATOM 4997 N N . ARG A 1 621 ? -2.600 -1.203 15.336 1.00 93.00 621 ARG A N 1
ATOM 4998 C CA . ARG A 1 621 ? -1.849 -0.305 14.440 1.00 93.00 621 ARG A CA 1
ATOM 4999 C C . ARG A 1 621 ? -2.382 1.123 14.508 1.00 93.00 621 ARG A C 1
ATOM 5001 O O . ARG A 1 621 ? -1.594 2.045 14.687 1.00 93.00 621 ARG A O 1
ATOM 5008 N N . LEU A 1 622 ? -3.702 1.298 14.435 1.00 92.25 622 LEU A N 1
ATOM 5009 C CA . LEU A 1 622 ? -4.343 2.609 14.557 1.00 92.25 622 LEU A CA 1
ATOM 5010 C C . LEU A 1 622 ? -4.017 3.288 15.900 1.00 92.25 622 LEU A C 1
ATOM 5012 O O . LEU A 1 622 ? -3.704 4.477 15.929 1.00 92.25 622 LEU A O 1
ATOM 5016 N N . ASN A 1 623 ? -4.005 2.524 16.994 1.00 91.75 623 ASN A N 1
ATOM 5017 C CA . ASN A 1 623 ? -3.588 3.009 18.311 1.00 91.75 623 ASN A CA 1
ATOM 5018 C C . ASN A 1 623 ? -2.150 3.555 18.291 1.00 91.75 623 ASN A C 1
ATOM 5020 O O . ASN A 1 623 ? -1.899 4.658 18.777 1.00 91.75 623 ASN A O 1
ATOM 5024 N N . SER A 1 624 ? -1.213 2.837 17.658 1.00 90.88 624 SER A N 1
ATOM 5025 C CA . SER A 1 624 ? 0.181 3.291 17.499 1.00 90.88 624 SER A CA 1
ATOM 5026 C C . SER A 1 624 ? 0.288 4.596 16.693 1.00 90.88 624 SER A C 1
ATOM 5028 O O . SER A 1 624 ? 1.068 5.493 17.036 1.00 90.88 624 SER A O 1
ATOM 5030 N N . VAL A 1 625 ? -0.539 4.733 15.650 1.00 92.75 625 VAL A N 1
ATOM 5031 C CA . VAL A 1 625 ? -0.612 5.932 14.801 1.00 92.75 625 VAL A CA 1
ATOM 5032 C C . VAL A 1 625 ? -1.024 7.165 15.600 1.00 92.75 625 VAL A C 1
ATOM 5034 O O . VAL A 1 625 ? -0.329 8.181 15.528 1.00 92.75 625 VAL A O 1
ATOM 5037 N N . PHE A 1 626 ? -2.094 7.077 16.394 1.00 89.94 626 PHE A N 1
ATOM 5038 C CA . PHE A 1 626 ? -2.535 8.189 17.244 1.00 89.94 626 PHE A CA 1
ATOM 5039 C C . PHE A 1 626 ? -1.540 8.505 18.363 1.00 89.94 626 PHE A C 1
ATOM 5041 O O . PHE A 1 626 ? -1.275 9.675 18.639 1.00 89.94 626 PHE A O 1
ATOM 5048 N N . ARG A 1 627 ? -0.935 7.477 18.969 1.00 87.00 627 ARG A N 1
ATOM 5049 C CA . ARG A 1 627 ? 0.018 7.654 20.070 1.00 87.00 627 ARG A CA 1
ATOM 5050 C C . ARG A 1 627 ? 1.285 8.395 19.640 1.00 87.00 627 ARG A C 1
ATOM 5052 O O . ARG A 1 627 ? 1.772 9.238 20.392 1.00 87.00 627 ARG A O 1
ATOM 5059 N N . LYS A 1 628 ? 1.842 8.077 18.463 1.00 87.56 628 LYS A N 1
ATOM 5060 C CA . LYS A 1 628 ? 3.137 8.629 18.019 1.00 87.56 628 LYS A CA 1
ATOM 5061 C C . LYS A 1 628 ? 3.300 8.726 16.504 1.00 87.56 628 LYS A C 1
ATOM 5063 O O . LYS A 1 628 ? 3.688 9.775 16.000 1.00 87.56 628 LYS A O 1
ATOM 5068 N N . GLU A 1 629 ? 3.064 7.632 15.780 1.00 91.38 629 GLU A N 1
ATOM 5069 C CA . GLU A 1 629 ? 3.625 7.456 14.428 1.00 91.38 629 GLU A CA 1
ATOM 5070 C C . GLU A 1 629 ? 3.060 8.429 13.388 1.00 91.38 629 GLU A C 1
ATOM 5072 O O . GLU A 1 629 ? 3.693 8.673 12.363 1.00 91.38 629 GLU A O 1
ATOM 5077 N N . PHE A 1 630 ? 1.880 9.009 13.620 1.00 93.38 630 PHE A N 1
ATOM 5078 C CA . PHE A 1 630 ? 1.363 10.018 12.707 1.00 93.38 630 PHE A CA 1
ATOM 5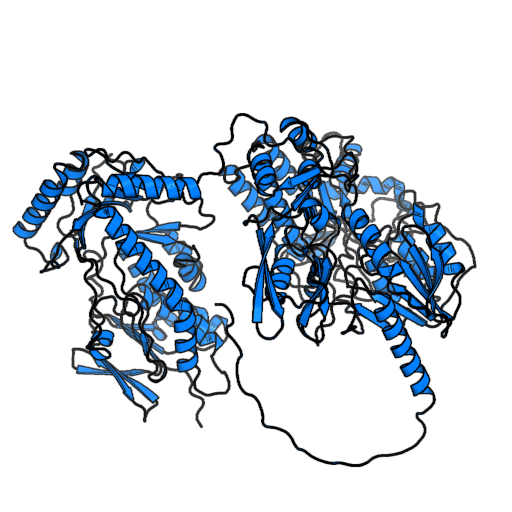079 C C . PHE A 1 630 ? 2.120 11.340 12.813 1.00 93.38 630 PHE A C 1
ATOM 5081 O O . PHE A 1 630 ? 2.461 11.923 11.783 1.00 93.38 630 PHE A O 1
ATOM 5088 N N . TRP A 1 631 ? 2.368 11.822 14.030 1.00 92.38 631 TRP A N 1
ATOM 5089 C CA . TRP A 1 631 ? 2.857 13.180 14.263 1.00 92.38 631 TRP A CA 1
ATOM 5090 C C . TRP A 1 631 ? 4.371 13.274 14.471 1.00 92.38 631 TRP A C 1
ATOM 5092 O O . TRP A 1 631 ? 4.921 14.363 14.318 1.00 92.38 631 TRP A O 1
ATOM 5102 N N . LEU A 1 632 ? 5.045 12.152 14.744 1.00 93.44 632 LEU A N 1
ATOM 5103 C CA . LEU A 1 632 ? 6.502 12.054 14.821 1.00 93.44 632 LEU A CA 1
ATOM 5104 C C . LEU A 1 632 ? 6.998 10.793 14.101 1.00 93.44 632 LEU A C 1
ATOM 5106 O O . LEU A 1 632 ? 6.653 9.672 14.490 1.00 93.44 632 LEU A O 1
ATOM 5110 N N . ARG A 1 633 ? 7.803 10.968 13.046 1.00 94.00 633 ARG A N 1
ATOM 5111 C CA . ARG A 1 633 ? 8.227 9.884 12.143 1.00 94.00 633 ARG A CA 1
ATOM 5112 C C . ARG A 1 633 ? 9.733 9.881 11.902 1.00 94.00 633 ARG A C 1
ATOM 5114 O O . ARG A 1 633 ? 10.259 10.776 11.248 1.00 94.00 633 ARG A O 1
ATOM 5121 N N . ASN A 1 634 ? 10.376 8.783 12.273 1.00 93.75 634 ASN A N 1
ATOM 5122 C CA . ASN A 1 634 ? 11.786 8.556 11.989 1.00 93.75 634 ASN A CA 1
ATOM 5123 C C . ASN A 1 634 ? 12.000 8.220 10.505 1.00 93.75 634 ASN A C 1
ATOM 5125 O O . ASN A 1 634 ? 11.459 7.222 10.019 1.00 93.75 634 ASN A O 1
ATOM 5129 N N . LEU A 1 635 ? 12.800 8.996 9.773 1.00 95.69 635 LEU A N 1
ATOM 5130 C CA . LEU A 1 635 ? 12.980 8.791 8.330 1.00 95.69 635 LEU A CA 1
ATOM 5131 C C . LEU A 1 635 ? 13.771 7.525 7.972 1.00 95.69 635 LEU A C 1
ATOM 5133 O O . LEU A 1 635 ? 13.729 7.100 6.822 1.00 95.69 635 LEU A O 1
ATOM 5137 N N . GLY A 1 636 ? 14.409 6.862 8.942 1.00 93.75 636 GLY A N 1
ATOM 5138 C CA . GLY A 1 636 ? 14.968 5.516 8.776 1.00 93.75 636 GLY A CA 1
ATOM 5139 C C . GLY A 1 636 ? 13.916 4.394 8.778 1.00 93.75 636 GLY A C 1
ATOM 5140 O O . GLY A 1 636 ? 14.230 3.235 8.490 1.00 93.75 636 GLY A O 1
ATOM 5141 N N . GLN A 1 637 ? 12.666 4.721 9.118 1.00 93.12 637 GLN A N 1
ATOM 5142 C CA . GLN A 1 637 ? 11.513 3.815 9.102 1.00 93.12 637 GLN A CA 1
ATOM 5143 C C . GLN A 1 637 ? 10.354 4.320 8.254 1.00 93.12 637 GLN A C 1
ATOM 5145 O O . GLN A 1 637 ? 9.521 3.518 7.842 1.00 93.12 637 GLN A O 1
ATOM 5150 N N . TYR A 1 638 ? 10.241 5.619 8.009 1.00 94.44 638 TYR A N 1
ATOM 5151 C CA . TYR A 1 638 ? 9.127 6.213 7.282 1.00 94.44 638 TYR A CA 1
ATOM 5152 C C . TYR A 1 638 ? 9.647 6.964 6.062 1.00 94.44 638 TYR A C 1
ATOM 5154 O O . TYR A 1 638 ? 10.617 7.704 6.192 1.00 94.44 638 TYR A O 1
ATOM 5162 N N . PRO A 1 639 ? 9.011 6.802 4.890 1.00 93.56 639 PRO A N 1
ATOM 5163 C CA . PRO A 1 639 ? 9.431 7.522 3.702 1.00 93.56 639 PRO A CA 1
ATOM 5164 C C . PRO A 1 639 ? 9.171 9.021 3.866 1.00 93.56 639 PRO A C 1
ATOM 5166 O O . PRO A 1 639 ? 8.221 9.439 4.540 1.00 93.56 639 PRO A O 1
ATOM 5169 N N . LEU A 1 640 ? 9.976 9.828 3.178 1.00 93.69 640 LEU A N 1
ATOM 5170 C CA . LEU A 1 640 ? 9.695 11.246 2.984 1.00 93.69 640 LEU A CA 1
ATOM 5171 C C . LEU A 1 640 ? 8.291 11.435 2.368 1.00 93.69 640 LEU A C 1
ATOM 5173 O O . LEU A 1 640 ? 7.955 10.768 1.385 1.00 93.69 640 LEU A O 1
ATOM 5177 N N . PRO A 1 641 ? 7.459 12.350 2.898 1.00 91.19 641 PRO A N 1
ATOM 5178 C CA . PRO A 1 641 ? 6.172 12.666 2.290 1.00 91.19 641 PRO A CA 1
ATOM 5179 C C . PRO A 1 641 ? 6.301 13.142 0.839 1.00 91.19 641 PRO A C 1
ATOM 5181 O O . PRO A 1 641 ? 7.190 13.926 0.493 1.00 91.19 641 PRO A O 1
ATOM 5184 N N . LEU A 1 642 ? 5.344 12.744 -0.003 1.00 85.00 642 LEU A N 1
ATOM 5185 C CA . LEU A 1 642 ? 5.289 13.178 -1.403 1.00 85.00 642 LEU A CA 1
ATOM 5186 C C . LEU A 1 642 ? 5.085 14.697 -1.524 1.00 85.00 642 LEU A C 1
ATOM 5188 O O . LEU A 1 642 ? 5.733 15.348 -2.341 1.00 85.00 642 LEU A O 1
ATOM 5192 N N . LYS A 1 643 ? 4.227 15.272 -0.674 1.00 88.06 643 LYS A N 1
ATOM 5193 C CA . LYS A 1 643 ? 3.972 16.718 -0.594 1.00 88.06 643 LYS A CA 1
ATOM 5194 C C . LYS A 1 643 ? 4.905 17.394 0.407 1.00 88.06 643 LYS A C 1
ATOM 5196 O O . LYS A 1 643 ? 5.378 16.757 1.340 1.00 88.06 643 LYS A O 1
ATOM 5201 N N . ASN A 1 644 ? 5.100 18.701 0.260 1.00 87.38 644 ASN A N 1
ATOM 5202 C CA . ASN A 1 644 ? 5.931 19.487 1.184 1.00 87.38 644 ASN A CA 1
ATOM 5203 C C . ASN A 1 644 ? 5.156 20.024 2.395 1.00 87.38 644 ASN A C 1
ATOM 5205 O O . ASN A 1 644 ? 5.733 20.534 3.354 1.00 87.38 644 ASN A O 1
ATOM 5209 N N . ASN A 1 645 ? 3.836 19.888 2.360 1.00 92.50 645 ASN A N 1
ATOM 5210 C CA . ASN A 1 645 ? 2.923 20.321 3.397 1.00 92.50 645 ASN A CA 1
ATOM 5211 C C . ASN A 1 645 ? 1.791 19.305 3.572 1.00 92.50 645 ASN A C 1
ATOM 5213 O O . ASN A 1 645 ? 1.604 18.400 2.753 1.00 92.50 645 ASN A O 1
ATOM 5217 N N . ILE A 1 646 ? 1.062 19.474 4.666 1.00 94.19 646 ILE A N 1
ATOM 5218 C CA . ILE A 1 646 ? -0.144 18.734 5.007 1.00 94.19 646 ILE A CA 1
ATOM 5219 C C . ILE A 1 646 ? -1.259 19.732 5.303 1.00 94.19 646 ILE A C 1
ATOM 5221 O O . ILE A 1 646 ? -1.020 20.804 5.863 1.00 94.19 646 ILE A O 1
ATOM 5225 N N . THR A 1 647 ? -2.482 19.398 4.917 1.00 95.81 647 THR A N 1
ATOM 5226 C CA . THR A 1 647 ? -3.653 20.237 5.180 1.00 95.81 647 THR A CA 1
ATOM 5227 C C . THR A 1 647 ? -4.580 19.570 6.183 1.00 95.81 647 THR A C 1
ATOM 5229 O O . THR A 1 647 ? -4.879 18.384 6.062 1.00 95.81 647 THR A O 1
ATOM 5232 N N . PHE A 1 648 ? -5.052 20.339 7.161 1.00 95.19 648 PHE A N 1
ATOM 5233 C CA . PHE A 1 648 ? -6.067 19.915 8.123 1.00 95.19 648 PHE A CA 1
ATOM 5234 C C . PHE A 1 648 ? -7.311 20.773 7.936 1.00 95.19 648 PHE A C 1
ATOM 5236 O O . PHE A 1 648 ? -7.215 21.996 7.857 1.00 95.19 648 PHE A O 1
ATOM 5243 N N . THR A 1 649 ? -8.475 20.135 7.847 1.00 95.19 649 THR A N 1
ATOM 5244 C CA . THR A 1 649 ? -9.772 20.816 7.814 1.00 95.19 649 THR A CA 1
ATOM 5245 C C . THR A 1 649 ? -10.444 20.663 9.163 1.00 95.19 649 THR A C 1
ATOM 5247 O O . THR A 1 649 ? -10.624 19.544 9.642 1.00 95.19 649 THR A O 1
ATOM 5250 N N . PHE A 1 650 ? -10.800 21.796 9.756 1.00 92.50 650 PHE A N 1
ATOM 5251 C CA . PHE A 1 650 ? -11.456 21.890 11.051 1.00 92.50 650 PHE A CA 1
ATOM 5252 C C . PHE A 1 650 ? -12.922 22.251 10.873 1.00 92.50 650 PHE A C 1
ATOM 5254 O O . PHE A 1 650 ? -13.244 23.087 10.027 1.00 92.50 650 PHE A O 1
ATOM 5261 N N . PHE A 1 651 ? -13.791 21.673 11.696 1.00 83.75 651 PHE A N 1
ATOM 5262 C CA . PHE A 1 651 ? -15.195 22.069 11.760 1.00 83.75 651 PHE A CA 1
ATOM 5263 C C . PHE A 1 651 ? -15.424 23.009 12.945 1.00 83.75 651 PHE A C 1
ATOM 5265 O O . PHE A 1 651 ? -15.232 22.626 14.098 1.00 83.75 651 PHE A O 1
ATOM 5272 N N . GLU A 1 652 ? -15.826 24.249 12.664 1.00 73.94 652 GLU A N 1
ATOM 5273 C CA . GLU A 1 652 ? -16.056 25.282 13.676 1.00 73.94 652 GLU A CA 1
ATOM 5274 C C . GLU A 1 652 ? -17.252 26.157 13.266 1.00 73.94 652 GLU A C 1
ATOM 5276 O O . GLU A 1 652 ? -17.323 26.639 12.138 1.00 73.94 652 GLU A O 1
ATOM 5281 N N . GLN A 1 653 ? -18.222 26.357 14.170 1.00 67.38 653 GLN A N 1
ATOM 5282 C CA . GLN A 1 653 ? -19.380 27.252 13.966 1.00 67.38 653 GLN A CA 1
ATOM 5283 C C . GLN A 1 653 ? -20.159 27.026 12.646 1.00 67.38 653 GLN A C 1
ATOM 5285 O O . GLN A 1 653 ? -20.558 27.983 11.985 1.00 67.38 653 GLN A O 1
ATOM 5290 N N . ASN A 1 654 ? -20.398 25.765 12.266 1.00 73.00 654 ASN A N 1
ATOM 5291 C CA . ASN A 1 654 ? -21.049 25.350 11.008 1.00 73.00 654 ASN A CA 1
ATOM 5292 C C . ASN A 1 654 ? -20.262 25.639 9.715 1.00 73.00 654 ASN A C 1
ATOM 5294 O O . ASN A 1 654 ? -20.831 25.515 8.632 1.00 73.00 654 ASN A O 1
ATOM 5298 N N . ASN A 1 655 ? -18.971 25.969 9.801 1.00 78.06 655 ASN A N 1
ATOM 5299 C CA . ASN A 1 655 ? -18.092 26.131 8.647 1.00 78.06 655 ASN A CA 1
ATOM 5300 C C . ASN A 1 655 ? -16.877 25.197 8.737 1.00 78.06 655 ASN A C 1
ATOM 5302 O O . ASN A 1 655 ? -16.363 24.907 9.818 1.00 78.06 655 ASN A O 1
ATOM 5306 N N . GLU A 1 656 ? -16.396 24.748 7.578 1.00 87.31 656 GLU A N 1
ATOM 5307 C CA . GLU A 1 656 ? -15.119 24.045 7.460 1.00 87.31 656 GLU A CA 1
ATOM 5308 C C . GLU A 1 656 ? -14.005 25.048 7.139 1.00 87.31 656 GLU A C 1
ATOM 5310 O O . GLU A 1 656 ? -14.112 25.820 6.186 1.00 87.31 656 GLU A O 1
ATOM 5315 N N . THR A 1 657 ? -12.921 25.029 7.918 1.00 90.94 657 THR A N 1
ATOM 5316 C CA . THR A 1 657 ? -11.723 25.840 7.659 1.00 90.94 657 THR A CA 1
ATOM 5317 C C . THR A 1 657 ? -10.530 24.930 7.418 1.00 90.94 657 THR A C 1
ATOM 5319 O O . THR A 1 657 ? -10.154 24.158 8.298 1.00 90.94 657 THR A O 1
ATOM 5322 N N . THR A 1 658 ? -9.910 25.030 6.242 1.00 93.44 658 THR A N 1
ATOM 5323 C CA . THR A 1 658 ? -8.699 24.271 5.906 1.00 93.44 658 THR A CA 1
ATOM 5324 C C . THR A 1 658 ? -7.452 25.115 6.147 1.00 93.44 658 THR A C 1
ATOM 5326 O O . THR A 1 658 ? -7.332 26.222 5.625 1.00 93.44 658 THR A O 1
ATOM 5329 N N . VAL A 1 659 ? -6.498 24.574 6.902 1.00 91.88 659 VAL A N 1
ATOM 5330 C CA . VAL A 1 659 ? -5.211 25.210 7.209 1.00 91.88 659 VAL A CA 1
ATOM 5331 C C . VAL A 1 659 ? -4.080 24.310 6.723 1.00 91.88 659 VAL A C 1
ATOM 5333 O O . VAL A 1 659 ? -4.134 23.090 6.867 1.00 91.88 659 VAL A O 1
ATOM 5336 N N . THR A 1 660 ? -3.058 24.917 6.123 1.00 92.56 660 THR A N 1
ATOM 5337 C CA . THR A 1 660 ? -1.889 24.216 5.577 1.00 92.56 660 THR A CA 1
ATOM 5338 C C . THR A 1 660 ? -0.702 24.368 6.518 1.00 92.56 660 THR A C 1
ATOM 5340 O O . THR A 1 660 ? -0.362 25.484 6.903 1.00 92.56 660 THR A O 1
ATOM 5343 N N . PHE A 1 661 ? -0.049 23.257 6.838 1.00 91.75 661 PHE A N 1
ATOM 5344 C CA . PHE A 1 661 ? 1.111 23.188 7.717 1.00 91.75 661 PHE A CA 1
ATOM 5345 C C . PHE A 1 661 ? 2.298 22.591 6.955 1.00 91.75 661 PHE A C 1
ATOM 5347 O O . PHE A 1 661 ? 2.138 21.554 6.305 1.00 91.75 661 PHE A O 1
ATOM 5354 N N . PRO A 1 662 ? 3.488 23.209 6.988 1.00 91.69 662 PRO A N 1
ATOM 5355 C CA . PRO A 1 662 ? 4.677 22.596 6.407 1.00 91.69 662 PRO A CA 1
ATOM 5356 C C . PRO A 1 662 ? 5.124 21.382 7.233 1.00 91.69 662 PRO A C 1
ATOM 5358 O O . PRO A 1 662 ? 4.940 21.342 8.452 1.00 91.69 662 PRO A O 1
ATOM 5361 N N . TYR A 1 663 ? 5.753 20.405 6.581 1.00 92.44 663 TYR A N 1
ATOM 5362 C CA . TYR A 1 663 ? 6.492 19.370 7.305 1.00 92.44 663 TYR A CA 1
ATOM 5363 C C . TYR A 1 663 ? 7.801 19.951 7.843 1.00 92.44 663 TYR A C 1
ATOM 5365 O O . TYR A 1 663 ? 8.565 20.558 7.087 1.00 92.44 663 TYR A O 1
ATOM 5373 N N . LEU A 1 664 ? 8.070 19.732 9.129 1.00 91.94 664 LEU A N 1
ATOM 5374 C CA . LEU A 1 664 ? 9.349 20.064 9.754 1.00 91.94 664 LEU A CA 1
ATOM 5375 C C . LEU A 1 664 ? 10.146 18.789 9.986 1.00 91.94 664 LEU A C 1
ATOM 5377 O O . LEU A 1 664 ? 9.565 17.765 10.334 1.00 91.94 664 LEU A O 1
ATOM 5381 N N . ILE A 1 665 ? 11.462 18.855 9.814 1.00 93.81 665 ILE A N 1
ATOM 5382 C CA . ILE A 1 665 ? 12.365 17.751 10.129 1.00 93.81 665 ILE A CA 1
ATOM 5383 C C . ILE A 1 665 ? 13.312 18.199 11.238 1.00 93.81 665 ILE A C 1
ATOM 5385 O O . ILE A 1 665 ? 14.028 19.187 11.076 1.00 93.81 665 ILE A O 1
ATOM 5389 N N . ILE A 1 666 ? 13.320 17.468 12.347 1.00 92.81 666 ILE A N 1
ATOM 5390 C CA . ILE A 1 666 ? 14.316 17.588 13.410 1.00 92.81 666 ILE A CA 1
ATOM 5391 C C . ILE A 1 666 ? 15.474 16.658 13.080 1.00 92.81 666 ILE A C 1
ATOM 5393 O O . ILE A 1 666 ? 15.266 15.510 12.696 1.00 92.81 666 ILE A O 1
ATOM 5397 N N . ILE A 1 667 ? 16.694 17.155 13.223 1.00 92.75 667 ILE A N 1
ATOM 5398 C CA . ILE A 1 667 ? 17.912 16.418 12.913 1.00 92.75 667 ILE A CA 1
ATOM 5399 C C . ILE A 1 667 ? 18.716 16.318 14.200 1.00 92.75 667 ILE A C 1
ATOM 5401 O O . ILE A 1 667 ? 19.204 17.331 14.699 1.00 92.75 667 ILE A O 1
ATOM 5405 N N . THR A 1 668 ? 18.847 15.112 14.748 1.00 90.31 668 THR A N 1
ATOM 5406 C CA . THR A 1 668 ? 19.457 14.881 16.072 1.00 90.31 668 THR A CA 1
ATOM 5407 C C . THR A 1 668 ? 20.981 14.761 16.022 1.00 90.31 668 THR A C 1
ATOM 5409 O O . THR A 1 668 ? 21.629 14.478 17.023 1.00 90.31 668 THR A O 1
ATOM 5412 N N . LYS A 1 669 ? 21.582 14.919 14.841 1.00 87.50 669 LYS A N 1
ATOM 5413 C CA . LYS A 1 669 ? 23.029 14.865 14.644 1.00 87.50 669 LYS A CA 1
ATOM 5414 C C . LYS A 1 669 ? 23.461 15.949 13.673 1.00 87.50 669 LYS A C 1
ATOM 5416 O O . LYS A 1 669 ? 22.832 16.159 12.639 1.00 87.50 669 LYS A O 1
ATOM 5421 N N . LYS A 1 670 ? 24.571 16.611 13.983 1.00 86.44 670 LYS A N 1
ATOM 5422 C CA . LYS A 1 670 ? 25.177 17.583 13.079 1.00 86.44 670 LYS A CA 1
ATOM 5423 C C . LYS A 1 670 ? 25.834 16.875 11.887 1.00 86.44 670 LYS A C 1
ATOM 5425 O O . LYS A 1 670 ? 26.658 15.982 12.082 1.00 86.44 670 LYS A O 1
ATOM 5430 N N . PHE A 1 671 ? 25.513 17.334 10.679 1.00 87.31 671 PHE A N 1
ATOM 5431 C CA . PHE A 1 671 ? 26.178 16.950 9.433 1.00 87.31 671 PHE A CA 1
ATOM 5432 C C . PHE A 1 671 ? 26.861 18.179 8.829 1.00 87.31 671 PHE A C 1
ATOM 5434 O O . PHE A 1 671 ? 26.226 19.213 8.623 1.00 87.31 671 PHE A O 1
ATOM 5441 N N . ASP A 1 672 ? 28.169 18.080 8.587 1.00 82.94 672 ASP A N 1
ATOM 5442 C CA . ASP A 1 672 ? 28.974 19.191 8.062 1.00 82.94 672 ASP A CA 1
ATOM 5443 C C . ASP A 1 672 ? 29.009 19.220 6.521 1.00 82.94 672 ASP A C 1
ATOM 5445 O O . ASP A 1 672 ? 29.490 20.189 5.938 1.00 82.94 672 ASP A O 1
ATOM 5449 N N . ASN A 1 673 ? 28.567 18.141 5.865 1.00 84.44 673 ASN A N 1
ATOM 5450 C CA . ASN A 1 673 ? 28.526 17.958 4.408 1.00 84.44 673 ASN A CA 1
ATOM 5451 C C . ASN A 1 673 ? 27.860 16.620 4.038 1.00 84.44 673 ASN A C 1
ATOM 5453 O O . ASN A 1 673 ? 27.655 15.760 4.902 1.00 84.44 673 ASN A O 1
ATOM 5457 N N . GLN A 1 674 ? 27.609 16.394 2.745 1.00 87.88 674 GLN A N 1
ATOM 5458 C CA . GLN A 1 674 ? 27.106 15.113 2.224 1.00 87.88 674 GLN A CA 1
ATOM 5459 C C . GLN A 1 674 ? 27.954 13.903 2.665 1.00 87.88 674 GLN A C 1
ATOM 5461 O O . GLN A 1 674 ? 27.411 12.875 3.069 1.00 87.88 674 GLN A O 1
ATOM 5466 N N . ILE A 1 675 ? 29.286 14.025 2.650 1.00 87.19 675 ILE A N 1
ATOM 5467 C CA . ILE A 1 675 ? 30.209 12.929 2.998 1.00 87.19 675 ILE A CA 1
ATOM 5468 C C . ILE A 1 675 ? 30.036 12.501 4.463 1.00 87.19 675 ILE A C 1
ATOM 5470 O O . ILE A 1 675 ? 30.149 11.319 4.780 1.00 87.19 675 ILE A O 1
ATOM 5474 N N . SER A 1 676 ? 29.741 13.434 5.371 1.00 89.06 676 SER A N 1
ATOM 5475 C CA . SER A 1 676 ? 29.500 13.111 6.780 1.00 89.06 676 SER A CA 1
ATOM 5476 C C . SER A 1 676 ? 28.259 12.231 6.973 1.00 89.06 676 SER A C 1
ATOM 5478 O O . SER A 1 676 ? 28.291 11.314 7.793 1.00 89.06 676 SER A O 1
ATOM 5480 N N . LEU A 1 677 ? 27.212 12.442 6.168 1.00 90.88 677 LEU A N 1
ATOM 5481 C CA . LEU A 1 677 ? 26.014 11.602 6.155 1.00 90.88 677 LEU A CA 1
ATOM 5482 C C . LEU A 1 677 ? 26.286 10.239 5.502 1.00 90.88 677 LEU A C 1
ATOM 5484 O O . LEU A 1 677 ? 25.905 9.209 6.052 1.00 90.88 677 LEU A O 1
ATOM 5488 N N . GLU A 1 678 ? 27.016 10.204 4.384 1.00 90.38 678 GLU A N 1
ATOM 5489 C CA . GLU A 1 678 ? 27.448 8.947 3.755 1.00 90.38 678 GLU A CA 1
ATOM 5490 C C . GLU A 1 678 ? 28.308 8.089 4.689 1.00 90.38 678 GLU A C 1
ATOM 5492 O O . GLU A 1 678 ? 28.160 6.870 4.725 1.00 90.38 678 GLU A O 1
ATOM 5497 N N . ASN A 1 679 ? 29.202 8.711 5.461 1.00 89.88 679 ASN A N 1
ATOM 5498 C CA . ASN A 1 679 ? 30.021 8.015 6.448 1.00 89.88 679 ASN A CA 1
ATOM 5499 C C . ASN A 1 679 ? 29.170 7.429 7.577 1.00 89.88 679 ASN A C 1
ATOM 5501 O O . ASN A 1 679 ? 29.441 6.311 8.005 1.00 89.88 679 ASN A O 1
ATOM 5505 N N . GLU A 1 680 ? 28.126 8.137 8.015 1.00 89.81 680 GLU A N 1
ATOM 5506 C CA . GLU A 1 680 ? 27.166 7.608 8.989 1.00 89.81 680 GLU A CA 1
ATOM 5507 C C . GLU A 1 680 ? 26.361 6.428 8.424 1.00 89.81 680 GLU A C 1
ATOM 5509 O O . GLU A 1 680 ? 25.972 5.527 9.168 1.00 89.81 680 GLU A O 1
ATOM 5514 N N . ASN A 1 681 ? 26.131 6.403 7.107 1.00 92.81 681 ASN A N 1
ATOM 5515 C CA . ASN A 1 681 ? 25.449 5.308 6.417 1.00 92.81 681 ASN A CA 1
ATOM 5516 C C . ASN A 1 681 ? 26.337 4.074 6.194 1.00 92.81 681 ASN A C 1
ATOM 5518 O O . ASN A 1 681 ? 25.821 2.994 5.904 1.00 92.81 681 ASN A O 1
ATOM 5522 N N . ARG A 1 682 ? 27.661 4.183 6.335 1.00 89.81 682 ARG A N 1
ATOM 5523 C CA . ARG A 1 682 ? 28.578 3.042 6.195 1.00 89.81 682 ARG A CA 1
ATOM 5524 C C . ARG A 1 682 ? 28.577 2.183 7.451 1.00 89.81 682 ARG A C 1
ATOM 5526 O O . ARG A 1 682 ? 28.429 2.677 8.565 1.00 89.81 682 ARG A O 1
ATOM 5533 N N . PHE A 1 683 ? 28.769 0.881 7.264 1.00 85.69 683 PHE A N 1
ATOM 5534 C CA . PHE A 1 683 ? 28.938 -0.033 8.385 1.00 85.69 683 PHE A CA 1
ATOM 5535 C C . PHE A 1 683 ? 30.154 0.362 9.240 1.00 85.69 683 PHE A C 1
ATOM 5537 O O . PHE A 1 683 ? 31.223 0.675 8.712 1.00 85.69 683 PHE A O 1
ATOM 5544 N N . SER A 1 684 ? 30.002 0.309 10.563 1.00 78.00 684 SER A N 1
ATOM 5545 C CA . SER A 1 684 ? 31.079 0.521 11.530 1.00 78.00 684 SER A CA 1
ATOM 5546 C C . SER A 1 684 ? 30.892 -0.422 12.711 1.00 78.00 684 SER A C 1
ATOM 5548 O O . SER A 1 684 ? 29.796 -0.524 13.252 1.00 78.00 684 SER A O 1
ATOM 5550 N N . SER A 1 685 ? 31.966 -1.071 13.164 1.00 65.31 685 SER A N 1
ATOM 5551 C CA . SER A 1 685 ? 31.931 -1.937 14.352 1.00 65.31 685 SER A CA 1
ATOM 5552 C C . SER A 1 685 ? 31.621 -1.177 15.647 1.00 65.31 685 SER A C 1
ATOM 5554 O O . SER A 1 685 ? 31.244 -1.792 16.637 1.00 65.31 685 SER A O 1
ATOM 5556 N N . ASN A 1 686 ? 31.786 0.152 15.641 1.00 56.62 686 ASN A N 1
ATOM 5557 C CA . ASN A 1 686 ? 31.582 1.031 16.795 1.00 56.62 686 ASN A CA 1
ATOM 5558 C C . ASN A 1 686 ? 30.278 1.840 16.705 1.00 56.62 686 ASN A C 1
ATOM 5560 O O . ASN A 1 686 ? 30.092 2.769 17.489 1.00 56.62 686 ASN A O 1
ATOM 5564 N N . SER A 1 687 ? 29.396 1.565 15.736 1.00 53.47 687 SER A N 1
ATOM 5565 C CA . SER A 1 687 ? 28.125 2.286 15.638 1.00 53.47 687 SER A CA 1
ATOM 5566 C C . SER A 1 687 ? 27.201 1.872 16.787 1.00 53.47 687 SER A C 1
ATOM 5568 O O . SER A 1 687 ? 26.536 0.839 16.704 1.00 53.47 687 SER A O 1
ATOM 5570 N N . SER A 1 688 ? 27.149 2.665 17.858 1.00 48.16 688 SER A N 1
ATOM 5571 C CA . SER A 1 688 ? 26.091 2.554 18.860 1.00 48.16 688 SER A CA 1
ATOM 5572 C C . SER A 1 688 ? 24.789 3.118 18.284 1.00 48.16 688 SER A C 1
ATOM 5574 O O . SER A 1 688 ? 24.754 4.196 17.683 1.00 48.16 688 SER A O 1
ATOM 5576 N N . SER A 1 689 ? 23.691 2.384 18.456 1.00 49.09 689 SER A N 1
ATOM 5577 C CA . SER A 1 689 ? 22.343 2.816 18.074 1.00 49.09 689 SER A CA 1
ATOM 5578 C C . SER A 1 689 ? 21.733 3.741 19.133 1.00 49.09 689 SER A C 1
ATOM 5580 O O . SER A 1 689 ? 20.563 3.598 19.486 1.00 49.09 689 SER A O 1
ATOM 5582 N N . GLU A 1 690 ? 22.516 4.664 19.692 1.00 46.62 690 GLU A N 1
ATOM 5583 C CA . GLU A 1 690 ? 21.968 5.689 20.575 1.00 46.62 690 GLU A CA 1
ATOM 5584 C C . GLU A 1 690 ? 21.217 6.702 19.701 1.00 46.62 690 GLU A C 1
ATOM 5586 O O . GLU A 1 690 ? 21.781 7.577 19.034 1.00 46.62 690 GLU A O 1
ATOM 5591 N N . THR A 1 691 ? 19.907 6.504 19.603 1.00 52.88 691 THR A N 1
ATOM 5592 C CA . THR A 1 691 ? 18.977 7.501 19.082 1.00 52.88 691 THR A CA 1
ATOM 5593 C C . THR A 1 691 ? 18.533 8.369 20.244 1.00 52.88 691 THR A C 1
ATOM 5595 O O . THR A 1 691 ? 17.816 7.898 21.128 1.00 52.88 691 THR A O 1
ATOM 5598 N N . GLU A 1 692 ? 18.950 9.633 20.247 1.00 60.88 692 GLU A N 1
ATOM 5599 C CA . GLU A 1 692 ? 18.382 10.616 21.163 1.00 60.88 692 GLU A CA 1
ATOM 5600 C C . GLU A 1 692 ? 16.867 10.707 20.913 1.00 60.88 692 GLU A C 1
ATOM 5602 O O . GLU A 1 692 ? 16.403 10.854 19.779 1.00 60.88 692 GLU A O 1
ATOM 5607 N N . ASN A 1 693 ? 16.077 10.531 21.971 1.00 75.06 693 ASN A N 1
ATOM 5608 C CA . ASN A 1 693 ? 14.652 10.262 21.838 1.00 75.06 693 ASN A CA 1
ATOM 5609 C C . ASN A 1 693 ? 13.839 11.566 21.751 1.00 75.06 693 ASN A C 1
ATOM 5611 O O . ASN A 1 693 ? 13.353 12.075 22.763 1.00 75.06 693 ASN A O 1
ATOM 5615 N N . VAL A 1 694 ? 13.654 12.079 20.527 1.00 85.88 694 VAL A N 1
ATOM 5616 C CA . VAL A 1 694 ? 12.831 13.274 20.226 1.00 85.88 694 VAL A CA 1
ATOM 5617 C C . VAL A 1 694 ? 11.428 13.179 20.829 1.00 85.88 694 VAL A C 1
ATOM 5619 O O . VAL A 1 694 ? 10.883 14.180 21.291 1.00 85.88 694 VAL A O 1
ATOM 5622 N N . PHE A 1 695 ? 10.853 11.974 20.887 1.00 84.75 695 PHE A N 1
ATOM 5623 C CA . PHE A 1 695 ? 9.548 11.767 21.509 1.00 84.75 695 PHE A CA 1
ATOM 5624 C C . PHE A 1 695 ? 9.572 12.119 22.995 1.00 84.75 695 PHE A C 1
ATOM 5626 O O . PHE A 1 695 ? 8.712 12.875 23.425 1.00 84.75 695 PHE A O 1
ATOM 5633 N N . ASN A 1 696 ? 10.553 11.630 23.761 1.00 79.75 696 ASN A N 1
ATOM 5634 C CA . ASN A 1 696 ? 10.654 11.949 25.189 1.00 79.75 696 ASN A CA 1
ATOM 5635 C C . ASN A 1 696 ? 10.894 13.448 25.393 1.00 79.75 696 ASN A C 1
ATOM 5637 O O . ASN A 1 696 ? 10.226 14.056 26.216 1.00 79.75 696 ASN A O 1
ATOM 5641 N N . TYR A 1 697 ? 11.744 14.069 24.568 1.00 83.19 697 TYR A N 1
ATOM 5642 C CA . TYR A 1 697 ? 11.984 15.514 24.628 1.00 83.19 697 TYR A CA 1
ATOM 5643 C C . TYR A 1 697 ? 10.692 16.341 24.486 1.00 83.19 697 TYR A C 1
ATOM 5645 O O . TYR A 1 697 ? 10.445 17.254 25.272 1.00 83.19 697 TYR A O 1
ATOM 5653 N N . ILE A 1 698 ? 9.843 15.993 23.512 1.00 82.69 698 ILE A N 1
ATOM 5654 C CA . ILE A 1 698 ? 8.547 16.655 23.305 1.00 82.69 698 ILE A CA 1
ATOM 5655 C C . ILE A 1 698 ? 7.581 16.301 24.440 1.00 82.69 698 ILE A C 1
ATOM 5657 O O . ILE A 1 698 ? 6.982 17.179 25.053 1.00 82.69 698 ILE A O 1
ATOM 5661 N N . ILE A 1 699 ? 7.419 15.012 24.733 1.00 76.75 699 ILE A N 1
ATOM 5662 C CA . ILE A 1 699 ? 6.400 14.523 25.660 1.00 76.75 699 ILE A CA 1
ATOM 5663 C C . ILE A 1 699 ? 6.672 14.940 27.098 1.00 76.75 699 ILE A C 1
ATOM 5665 O O . ILE A 1 699 ? 5.718 15.274 27.792 1.00 76.75 699 ILE A O 1
ATOM 5669 N N . ASP A 1 700 ? 7.917 14.955 27.560 1.00 69.94 700 ASP A N 1
ATOM 5670 C CA . ASP A 1 700 ? 8.236 15.392 28.920 1.00 69.94 700 ASP A CA 1
ATOM 5671 C C . ASP A 1 700 ? 7.888 16.871 29.103 1.00 69.94 700 ASP A C 1
ATOM 5673 O O . ASP A 1 700 ? 7.279 17.242 30.110 1.00 69.94 700 ASP A O 1
ATOM 5677 N N . PHE A 1 701 ? 8.169 17.701 28.092 1.00 69.94 701 PHE A N 1
ATOM 5678 C CA . PHE A 1 701 ? 7.774 19.107 28.076 1.00 69.94 701 PHE A CA 1
ATOM 5679 C C . PHE A 1 701 ? 6.246 19.274 28.104 1.00 69.94 701 PHE A C 1
ATOM 5681 O O . PHE A 1 701 ? 5.709 19.999 28.947 1.00 69.94 701 PHE A O 1
ATOM 5688 N N . GLU A 1 702 ? 5.529 18.561 27.232 1.00 71.62 702 GLU A N 1
ATOM 5689 C CA . GLU A 1 702 ? 4.070 18.662 27.149 1.00 71.62 702 GLU A CA 1
ATOM 5690 C C . GLU A 1 702 ? 3.361 18.085 28.389 1.00 71.62 702 GLU A C 1
ATOM 5692 O O . GLU A 1 702 ? 2.421 18.691 28.911 1.00 71.62 702 GLU A O 1
ATOM 5697 N N . LYS A 1 703 ? 3.844 16.957 28.932 1.00 62.59 703 LYS A N 1
ATOM 5698 C CA . LYS A 1 703 ? 3.357 16.365 30.190 1.00 62.59 703 LYS A CA 1
ATOM 5699 C C . LYS A 1 703 ? 3.547 17.333 31.352 1.00 62.59 703 LYS A C 1
ATOM 5701 O O . LYS A 1 703 ? 2.608 17.541 32.117 1.00 62.59 703 LYS A O 1
ATOM 5706 N N . LEU A 1 704 ? 4.728 17.942 31.493 1.00 55.34 704 LEU A N 1
ATOM 5707 C CA . LEU A 1 704 ? 5.009 18.915 32.556 1.00 55.34 704 LEU A CA 1
ATOM 5708 C C . LEU A 1 704 ? 4.042 20.106 32.521 1.00 55.34 704 LEU A C 1
ATOM 5710 O O . LEU A 1 704 ? 3.659 20.606 33.580 1.00 55.34 704 LEU A O 1
ATOM 5714 N N . ASN A 1 705 ? 3.621 20.543 31.334 1.00 54.41 705 ASN A N 1
ATOM 5715 C CA . ASN A 1 705 ? 2.639 21.615 31.182 1.00 54.41 705 ASN A CA 1
ATOM 5716 C C . ASN A 1 705 ? 1.203 21.150 31.456 1.00 54.41 705 ASN A C 1
ATOM 5718 O O . ASN A 1 705 ? 0.451 21.858 32.125 1.00 54.41 705 ASN A O 1
ATOM 5722 N N . TRP A 1 706 ? 0.819 19.953 31.006 1.00 55.41 706 TRP A N 1
ATOM 5723 C CA . TRP A 1 706 ? -0.512 19.401 31.271 1.00 55.41 706 TRP A CA 1
ATOM 5724 C C . TRP A 1 706 ? -0.734 19.096 32.762 1.00 55.41 706 TRP A C 1
ATOM 5726 O O . TRP A 1 706 ? -1.750 19.504 33.329 1.00 55.41 706 TRP A O 1
ATOM 5736 N N . TYR A 1 707 ? 0.239 18.465 33.432 1.00 50.53 707 TYR A N 1
ATOM 5737 C CA . TYR A 1 707 ? 0.158 18.124 34.859 1.00 50.53 707 TYR A CA 1
ATOM 5738 C C . TYR A 1 707 ? 0.051 19.350 35.771 1.00 50.53 707 TYR A C 1
ATOM 5740 O O . TYR A 1 707 ? -0.627 19.281 36.793 1.00 50.53 707 TYR A O 1
ATOM 5748 N N . LYS A 1 708 ? 0.680 20.476 35.408 1.00 50.09 708 LYS A N 1
ATOM 5749 C CA . LYS A 1 708 ? 0.553 21.743 36.151 1.00 50.09 708 LYS A CA 1
ATOM 5750 C C . LYS A 1 708 ? -0.856 22.342 36.081 1.00 50.09 708 LYS A C 1
ATOM 5752 O O . LYS A 1 708 ? -1.226 23.109 36.963 1.00 50.09 708 LYS A O 1
ATOM 5757 N N . ASN A 1 709 ? -1.630 21.999 35.050 1.00 50.12 709 ASN A N 1
ATOM 5758 C CA . ASN A 1 709 ? -2.933 22.606 34.772 1.00 50.12 709 ASN A CA 1
ATOM 5759 C C . ASN A 1 709 ? -4.125 21.702 35.134 1.00 50.12 709 ASN A C 1
ATOM 5761 O O . ASN A 1 709 ? -5.217 22.215 35.353 1.00 50.12 709 ASN A O 1
ATOM 5765 N N . ASN A 1 710 ? -3.929 20.382 35.233 1.00 52.44 710 ASN A N 1
ATOM 5766 C CA . ASN A 1 710 ? -4.987 19.400 35.498 1.00 52.44 710 ASN A CA 1
ATOM 5767 C C . ASN A 1 710 ? -4.635 18.489 36.686 1.00 52.44 710 ASN A C 1
ATOM 5769 O O . ASN A 1 710 ? -4.390 17.293 36.536 1.00 52.44 710 ASN A O 1
ATOM 5773 N N . HIS A 1 711 ? -4.606 19.053 37.894 1.00 55.50 711 HIS A N 1
ATOM 5774 C CA . HIS A 1 711 ? -4.414 18.271 39.115 1.00 55.50 711 HIS A CA 1
ATOM 5775 C C . HIS A 1 711 ? -5.663 17.433 39.436 1.00 55.50 711 HIS A C 1
ATOM 5777 O O . HIS A 1 711 ? -6.640 17.953 39.975 1.00 55.50 711 HIS A O 1
ATOM 5783 N N . ASN A 1 712 ? -5.630 16.122 39.170 1.00 62.47 712 ASN A N 1
ATOM 5784 C CA . ASN A 1 712 ? -6.562 15.202 39.820 1.00 62.47 712 ASN A CA 1
ATOM 5785 C C . ASN A 1 712 ? -6.067 14.900 41.244 1.00 62.47 712 ASN A C 1
ATOM 5787 O O . ASN A 1 712 ? -5.014 14.293 41.444 1.00 62.47 712 ASN A O 1
ATOM 5791 N N . ASN A 1 713 ? -6.850 15.308 42.244 1.00 71.56 713 ASN A N 1
ATOM 5792 C CA . ASN A 1 713 ? -6.528 15.114 43.656 1.00 71.56 713 ASN A CA 1
ATOM 5793 C C . ASN A 1 713 ? -6.726 13.671 44.152 1.00 71.56 713 ASN A C 1
ATOM 5795 O O . ASN A 1 713 ? -6.400 13.407 45.311 1.00 71.56 713 ASN A O 1
ATOM 5799 N N . ASN A 1 714 ? -7.230 12.748 43.328 1.00 85.81 714 ASN A N 1
ATOM 5800 C CA . ASN A 1 714 ? -7.565 11.383 43.742 1.00 85.81 714 ASN A CA 1
ATOM 5801 C C . ASN A 1 714 ? -6.376 10.414 43.746 1.00 85.81 714 ASN A C 1
ATOM 5803 O O . ASN A 1 714 ? -6.429 9.397 44.439 1.00 85.81 714 ASN A O 1
ATOM 5807 N N . PHE A 1 715 ? -5.297 10.726 43.026 1.00 84.94 715 PHE A N 1
ATOM 5808 C CA . PHE A 1 715 ? -4.101 9.887 42.950 1.00 84.94 715 PHE A CA 1
ATOM 5809 C C . PHE A 1 715 ? -2.955 10.486 43.768 1.00 84.94 715 PHE A C 1
ATOM 5811 O O . PHE A 1 715 ? -2.777 11.702 43.832 1.00 84.94 715 PHE A O 1
ATOM 5818 N N . GLU A 1 716 ? -2.169 9.629 44.407 1.00 84.75 716 GLU A N 1
ATOM 5819 C CA . GLU A 1 716 ? -0.967 10.006 45.149 1.00 84.75 716 GLU A CA 1
ATOM 5820 C C . GLU A 1 716 ? 0.220 9.198 44.624 1.00 84.75 716 GLU A C 1
ATOM 5822 O O . GLU A 1 716 ? 0.179 7.968 44.650 1.00 84.75 716 GLU A O 1
ATOM 5827 N N . LEU A 1 717 ? 1.258 9.878 44.120 1.00 83.44 717 LEU A N 1
ATOM 5828 C CA . LEU A 1 717 ? 2.514 9.234 43.726 1.00 83.44 717 LEU A CA 1
ATOM 5829 C C . LEU A 1 717 ? 3.247 8.790 44.988 1.00 83.44 717 LEU A C 1
ATOM 5831 O O . LEU A 1 717 ? 3.595 9.623 45.821 1.00 83.44 717 LEU A O 1
ATOM 5835 N N . ILE A 1 718 ? 3.507 7.493 45.110 1.00 84.75 718 ILE A N 1
ATOM 5836 C CA . ILE A 1 718 ? 4.200 6.930 46.272 1.00 84.75 718 ILE A CA 1
ATOM 5837 C C . ILE A 1 718 ? 5.691 6.761 45.986 1.00 84.75 718 ILE A C 1
ATOM 5839 O O . ILE A 1 718 ? 6.529 7.064 46.832 1.00 84.75 718 ILE A O 1
ATOM 5843 N N . MET A 1 719 ? 6.023 6.247 44.801 1.00 81.06 719 MET A N 1
ATOM 5844 C CA . MET A 1 719 ? 7.393 5.969 44.375 1.00 81.06 719 MET A CA 1
ATOM 5845 C C . MET A 1 719 ? 7.453 5.926 42.847 1.00 81.06 719 MET A C 1
ATOM 5847 O O . MET A 1 719 ? 6.486 5.530 42.199 1.00 81.06 719 MET A O 1
ATOM 5851 N N . GLY A 1 720 ? 8.588 6.300 42.267 1.00 71.62 720 GLY A N 1
ATOM 5852 C CA . GLY A 1 720 ? 8.847 6.119 40.844 1.00 71.62 720 GLY A CA 1
ATOM 5853 C C . GLY A 1 720 ? 10.273 6.500 40.470 1.00 71.62 720 GLY A C 1
ATOM 5854 O O . GLY A 1 720 ? 10.969 7.151 41.251 1.00 71.62 720 GLY A O 1
ATOM 5855 N N . ASN A 1 721 ? 10.686 6.082 39.281 1.00 67.50 721 ASN A N 1
ATOM 5856 C CA . ASN A 1 721 ? 11.908 6.513 38.607 1.00 67.50 721 ASN A CA 1
ATOM 5857 C C . ASN A 1 721 ? 11.538 7.072 37.217 1.00 67.50 721 ASN A C 1
ATOM 5859 O O . ASN A 1 721 ? 10.384 7.429 37.001 1.00 67.50 721 ASN A O 1
ATOM 5863 N N . ASN A 1 722 ? 12.490 7.206 36.293 1.00 58.00 722 ASN A N 1
ATOM 5864 C CA . ASN A 1 722 ? 12.195 7.757 34.964 1.00 58.00 722 ASN A CA 1
ATOM 5865 C C . ASN A 1 722 ? 11.309 6.840 34.097 1.00 58.00 722 ASN A C 1
ATOM 5867 O O . ASN A 1 722 ? 10.643 7.353 33.206 1.00 58.00 722 ASN A O 1
ATOM 5871 N N . ASP A 1 723 ? 11.259 5.533 34.388 1.00 62.84 723 ASP A N 1
ATOM 5872 C CA . ASP A 1 723 ? 10.658 4.522 33.503 1.00 62.84 723 ASP A CA 1
ATOM 5873 C C . ASP A 1 723 ? 9.499 3.746 34.158 1.00 62.84 723 ASP A C 1
ATOM 5875 O O . ASP A 1 723 ? 8.847 2.907 33.538 1.00 62.84 723 ASP A O 1
ATOM 5879 N N . SER A 1 724 ? 9.255 3.900 35.458 1.00 72.12 724 SER A N 1
ATOM 5880 C CA . SER A 1 724 ? 8.198 3.176 36.172 1.00 72.12 724 SER A CA 1
ATOM 5881 C C . SER A 1 724 ? 7.704 3.971 37.371 1.00 72.12 724 SER A C 1
ATOM 5883 O O . SER A 1 724 ? 8.485 4.509 38.157 1.00 72.12 724 SER A O 1
ATOM 5885 N N . TYR A 1 725 ? 6.382 4.008 37.538 1.00 78.44 725 TYR A N 1
ATOM 5886 C CA . TYR A 1 725 ? 5.718 4.813 38.561 1.00 78.44 725 TYR A CA 1
ATOM 5887 C C . TYR A 1 725 ? 4.660 4.008 39.298 1.00 78.44 725 TYR A C 1
ATOM 5889 O O . TYR A 1 725 ? 3.942 3.203 38.701 1.00 78.44 725 TYR A O 1
ATOM 5897 N N . TYR A 1 726 ? 4.524 4.285 40.592 1.00 84.69 726 TYR A N 1
ATOM 5898 C CA . TYR A 1 726 ? 3.492 3.728 41.446 1.00 84.69 726 TYR A CA 1
ATOM 5899 C C . TYR A 1 726 ? 2.676 4.821 42.123 1.00 84.69 726 TYR A C 1
ATOM 5901 O O . TYR A 1 726 ? 3.181 5.599 42.939 1.00 84.69 726 TYR A O 1
ATOM 5909 N N . TYR A 1 727 ? 1.384 4.817 41.810 1.00 86.56 727 TYR A N 1
ATOM 5910 C CA . TYR A 1 727 ? 0.386 5.674 42.425 1.00 86.56 727 TYR A CA 1
ATOM 5911 C C . TYR A 1 727 ? -0.603 4.838 43.229 1.00 86.56 727 TYR A C 1
ATOM 5913 O O . TYR A 1 727 ? -0.897 3.690 42.887 1.00 86.56 727 TYR A O 1
ATOM 5921 N N . ILE A 1 728 ? -1.173 5.440 44.268 1.00 88.75 728 ILE A N 1
ATOM 5922 C CA . ILE A 1 728 ? -2.336 4.889 44.955 1.00 88.75 728 ILE A CA 1
ATOM 5923 C C . ILE A 1 728 ? -3.548 5.784 44.724 1.00 88.75 728 ILE A C 1
ATOM 5925 O O . ILE A 1 728 ? -3.463 7.012 44.784 1.00 88.75 728 ILE A O 1
ATOM 5929 N N . HIS A 1 729 ? -4.691 5.161 44.463 1.00 90.81 729 HIS A N 1
ATOM 5930 C CA . HIS A 1 729 ? -5.961 5.865 44.477 1.00 90.81 729 HIS A CA 1
ATOM 5931 C C . HIS A 1 729 ? -6.422 6.063 45.926 1.00 90.81 729 HIS A C 1
ATOM 5933 O O . HIS A 1 729 ? -6.616 5.090 46.660 1.00 90.81 729 HIS A O 1
ATOM 5939 N N . LYS A 1 730 ? -6.596 7.316 46.356 1.00 88.38 730 LYS A N 1
ATOM 5940 C CA . LYS A 1 730 ? -6.776 7.679 47.771 1.00 88.38 730 LYS A CA 1
ATOM 5941 C C . LYS A 1 730 ? -8.015 7.050 48.407 1.00 88.38 730 LYS A C 1
ATOM 5943 O O . LYS A 1 730 ? -7.944 6.621 49.558 1.00 88.38 730 LYS A O 1
ATOM 5948 N N . SER A 1 731 ? -9.133 6.962 47.683 1.00 88.00 731 SER A N 1
ATOM 5949 C CA . SER A 1 731 ? -10.398 6.474 48.254 1.00 88.00 731 SER A CA 1
ATOM 5950 C C . SER A 1 731 ? -10.500 4.948 48.282 1.00 88.00 731 SER A C 1
ATOM 5952 O O . SER A 1 731 ? -10.924 4.379 49.283 1.00 88.00 731 SER A O 1
ATOM 5954 N N . THR A 1 732 ? -10.075 4.268 47.215 1.00 89.44 732 THR A N 1
ATOM 5955 C CA . THR A 1 732 ? -10.174 2.800 47.103 1.00 89.44 732 THR A CA 1
ATOM 5956 C C . THR A 1 732 ? -8.907 2.074 47.539 1.00 89.44 732 THR A C 1
ATOM 5958 O O . THR A 1 732 ? -8.888 0.844 47.544 1.00 89.44 732 THR A O 1
ATOM 5961 N N . GLN A 1 733 ? -7.837 2.811 47.861 1.00 91.56 733 GLN A N 1
ATOM 5962 C CA . GLN A 1 733 ? -6.507 2.273 48.162 1.00 91.56 733 GLN A CA 1
ATOM 5963 C C . GLN A 1 733 ? -5.985 1.339 47.057 1.00 91.56 733 GLN A C 1
ATOM 5965 O O . GLN A 1 733 ? -5.251 0.394 47.324 1.00 91.56 733 GLN A O 1
ATOM 5970 N N . THR A 1 734 ? -6.404 1.561 45.808 1.00 92.50 734 THR A N 1
ATOM 5971 C CA . THR A 1 734 ? -6.022 0.714 44.672 1.00 92.50 734 THR A CA 1
ATOM 5972 C C . THR A 1 734 ? -4.644 1.099 44.172 1.00 92.50 734 THR A C 1
ATOM 5974 O O . THR A 1 734 ? -4.384 2.277 43.922 1.00 92.50 734 THR A O 1
ATOM 5977 N N . ALA A 1 735 ? -3.774 0.100 44.037 1.00 91.94 735 ALA A N 1
ATOM 5978 C CA . ALA A 1 735 ? -2.434 0.283 43.517 1.00 91.94 735 ALA A CA 1
ATOM 5979 C C . ALA A 1 735 ? -2.466 0.400 41.994 1.00 91.94 735 ALA A C 1
ATOM 5981 O O . ALA A 1 735 ? -3.080 -0.432 41.330 1.00 91.94 735 ALA A O 1
ATOM 5982 N N . ILE A 1 736 ? -1.785 1.398 41.439 1.00 91.19 736 ILE A N 1
ATOM 5983 C CA . ILE A 1 736 ? -1.637 1.586 39.995 1.00 91.19 736 ILE A CA 1
ATOM 5984 C C . ILE A 1 736 ? -0.154 1.645 39.678 1.00 91.19 736 ILE A C 1
ATOM 5986 O O . ILE A 1 736 ? 0.549 2.524 40.178 1.00 91.19 736 ILE A O 1
ATOM 5990 N N . ILE A 1 737 ? 0.316 0.711 38.857 1.00 89.31 737 ILE A N 1
ATOM 5991 C CA . ILE A 1 737 ? 1.726 0.612 38.483 1.00 89.31 737 ILE A CA 1
ATOM 5992 C C . ILE A 1 737 ? 1.843 0.775 36.971 1.00 89.31 737 ILE A C 1
ATOM 5994 O O . ILE A 1 737 ? 1.279 -0.017 36.213 1.00 89.31 737 ILE A O 1
ATOM 5998 N N . LYS A 1 738 ? 2.596 1.794 36.548 1.00 87.81 738 LYS A N 1
ATOM 5999 C CA . LYS A 1 738 ? 3.074 1.929 35.173 1.00 87.81 738 LYS A CA 1
ATOM 6000 C C . LYS A 1 738 ? 4.328 1.084 35.019 1.00 87.81 738 LYS A C 1
ATOM 6002 O O . LYS A 1 738 ? 5.303 1.317 35.730 1.00 87.81 738 LYS A O 1
ATOM 6007 N N . LEU A 1 739 ? 4.295 0.145 34.081 1.00 87.31 739 LEU A N 1
ATOM 6008 C CA . LEU A 1 739 ? 5.446 -0.676 33.726 1.00 87.31 739 LEU A CA 1
ATOM 6009 C C . LEU A 1 739 ? 5.812 -0.393 32.269 1.00 87.31 739 LEU A C 1
ATOM 6011 O O . LEU A 1 739 ? 5.075 -0.804 31.374 1.00 87.31 739 LEU A O 1
ATOM 6015 N N . GLU A 1 740 ? 6.920 0.306 32.016 1.00 81.25 740 GLU A N 1
ATOM 6016 C CA . GLU A 1 740 ? 7.308 0.700 30.649 1.00 81.25 740 GLU A CA 1
ATOM 6017 C C . GLU A 1 740 ? 8.179 -0.333 29.921 1.00 81.25 740 GLU A C 1
ATOM 6019 O O . GLU A 1 740 ? 8.124 -0.409 28.693 1.00 81.25 740 GLU A O 1
ATOM 6024 N N . SER A 1 741 ? 8.942 -1.160 30.642 1.00 85.50 741 SER A N 1
ATOM 6025 C CA . SER A 1 741 ? 9.789 -2.205 30.049 1.00 85.50 741 SER A CA 1
ATOM 6026 C C . SER A 1 741 ? 10.142 -3.321 31.042 1.00 85.50 741 SER A C 1
ATOM 6028 O O . SER A 1 741 ? 9.931 -3.200 32.248 1.00 85.50 741 SER A O 1
ATOM 6030 N N . PHE A 1 742 ? 10.693 -4.422 30.523 1.00 83.38 742 PHE A N 1
ATOM 6031 C CA . PHE A 1 742 ? 11.282 -5.532 31.282 1.00 83.38 742 PHE A CA 1
ATOM 6032 C C . PHE A 1 742 ? 12.814 -5.509 31.150 1.00 83.38 742 PHE A C 1
ATOM 6034 O O . PHE A 1 742 ? 13.407 -6.443 30.610 1.00 83.38 742 PHE A O 1
ATOM 6041 N N . ASN A 1 743 ? 13.453 -4.432 31.609 1.00 80.44 743 ASN A N 1
ATOM 6042 C CA . ASN A 1 743 ? 14.908 -4.247 31.535 1.00 80.44 743 ASN A CA 1
ATOM 6043 C C . ASN A 1 743 ? 15.591 -4.536 32.881 1.00 80.44 743 ASN A C 1
ATOM 6045 O O . ASN A 1 743 ? 15.022 -4.263 33.938 1.00 80.44 743 ASN A O 1
ATOM 6049 N N . GLU A 1 744 ? 16.825 -5.048 32.842 1.00 71.31 744 GLU A N 1
ATOM 6050 C CA . GLU A 1 744 ? 17.588 -5.404 34.051 1.00 71.31 744 GLU A CA 1
ATOM 6051 C C . GLU A 1 744 ? 17.866 -4.199 34.955 1.00 71.31 744 GLU A C 1
ATOM 6053 O O . GLU A 1 744 ? 17.671 -4.291 36.167 1.00 71.31 744 GLU A O 1
ATOM 6058 N N . GLU A 1 745 ? 18.260 -3.064 34.368 1.00 70.81 745 GLU A N 1
ATOM 6059 C CA . GLU A 1 745 ? 18.600 -1.830 35.095 1.00 70.81 745 GLU A CA 1
ATOM 6060 C C . GLU A 1 745 ? 17.455 -1.344 35.994 1.00 70.81 745 GLU A C 1
ATOM 6062 O O . GLU A 1 745 ? 17.691 -0.812 37.077 1.00 70.81 745 GLU A O 1
ATOM 6067 N N . ASN A 1 746 ? 16.213 -1.619 35.589 1.00 69.69 746 ASN A N 1
ATOM 6068 C CA . ASN A 1 746 ? 15.011 -1.166 36.278 1.00 69.69 746 ASN A CA 1
ATOM 6069 C C . ASN A 1 746 ? 14.378 -2.247 37.159 1.00 69.69 746 ASN A C 1
ATOM 6071 O O . ASN A 1 746 ? 13.469 -1.948 37.932 1.00 69.69 746 ASN A O 1
ATOM 6075 N N . PHE A 1 747 ? 14.809 -3.508 37.063 1.00 73.19 747 PHE A N 1
ATOM 6076 C CA . PHE A 1 747 ? 14.067 -4.622 37.654 1.00 73.19 747 PHE A CA 1
ATOM 6077 C C . PHE A 1 747 ? 14.002 -4.567 39.184 1.00 73.19 747 PHE A C 1
ATOM 6079 O O . PHE A 1 747 ? 12.944 -4.806 39.767 1.00 73.19 747 PHE A O 1
ATOM 6086 N N . GLU A 1 748 ? 15.100 -4.206 39.853 1.00 73.44 748 GLU A N 1
ATOM 6087 C CA . GLU A 1 748 ? 15.091 -4.044 41.313 1.00 73.44 748 GLU A CA 1
ATOM 6088 C C . GLU A 1 748 ? 14.186 -2.889 41.758 1.00 73.44 748 GLU A C 1
ATOM 6090 O O . GLU A 1 748 ? 13.539 -2.977 42.801 1.00 73.44 748 GLU A O 1
ATOM 6095 N N . ASP A 1 749 ? 14.081 -1.825 40.964 1.00 75.25 749 ASP A N 1
ATOM 6096 C CA . ASP A 1 749 ? 13.173 -0.717 41.253 1.00 75.25 749 ASP A CA 1
ATOM 6097 C C . ASP A 1 749 ? 11.715 -1.106 41.015 1.00 75.25 749 ASP A C 1
ATOM 6099 O O . ASP A 1 749 ? 10.866 -0.839 41.867 1.00 75.25 749 ASP A O 1
ATOM 6103 N N . ILE A 1 750 ? 11.433 -1.832 39.931 1.00 76.88 750 ILE A N 1
ATOM 6104 C CA . ILE A 1 750 ? 10.124 -2.439 39.669 1.00 76.88 750 ILE A CA 1
ATOM 6105 C C . ILE A 1 750 ? 9.732 -3.326 40.856 1.00 76.88 750 ILE A C 1
ATOM 6107 O O . ILE A 1 750 ? 8.662 -3.159 41.439 1.00 76.88 750 ILE A O 1
ATOM 6111 N N . LYS A 1 751 ? 10.615 -4.224 41.295 1.00 75.81 751 LYS A N 1
ATOM 6112 C CA . LYS A 1 751 ? 10.372 -5.088 42.454 1.00 75.81 751 LYS A CA 1
ATOM 6113 C C . LYS A 1 751 ? 10.080 -4.286 43.723 1.00 75.81 751 LYS A C 1
ATOM 6115 O O . LYS A 1 751 ? 9.105 -4.587 44.414 1.00 75.81 751 LYS A O 1
ATOM 6120 N N . LYS A 1 752 ? 10.884 -3.263 44.041 1.00 79.50 752 LYS A N 1
ATOM 6121 C CA . LYS A 1 752 ? 10.634 -2.375 45.193 1.00 79.50 752 LYS A CA 1
ATOM 6122 C C . LYS A 1 752 ? 9.261 -1.722 45.096 1.00 79.50 752 LYS A C 1
ATOM 6124 O O . LYS A 1 752 ? 8.542 -1.705 46.089 1.00 79.50 752 LYS A O 1
ATOM 6129 N N . ILE A 1 753 ? 8.884 -1.239 43.913 1.00 81.88 753 ILE A N 1
ATOM 6130 C CA . ILE A 1 753 ? 7.569 -0.658 43.640 1.00 81.88 753 ILE A CA 1
ATOM 6131 C C . ILE A 1 753 ? 6.454 -1.673 43.941 1.00 81.88 753 ILE A C 1
ATOM 6133 O O . ILE A 1 753 ? 5.526 -1.362 44.690 1.00 81.88 753 ILE A O 1
ATOM 6137 N N . PHE A 1 754 ? 6.555 -2.900 43.425 1.00 82.00 754 PHE A N 1
ATOM 6138 C CA . PHE A 1 754 ? 5.550 -3.944 43.648 1.00 82.00 754 PHE A CA 1
ATOM 6139 C C . PHE A 1 754 ? 5.427 -4.348 45.125 1.00 82.00 754 PHE A C 1
ATOM 6141 O O . PHE A 1 754 ? 4.310 -4.525 45.620 1.00 82.00 754 PHE A O 1
ATOM 6148 N N . LEU A 1 755 ? 6.548 -4.442 45.848 1.00 80.81 755 LEU A N 1
ATOM 6149 C CA . LEU A 1 755 ? 6.566 -4.735 47.286 1.00 80.81 755 LEU A CA 1
ATOM 6150 C C . LEU A 1 755 ? 6.036 -3.567 48.131 1.00 80.81 755 LEU A C 1
ATOM 6152 O O . LEU A 1 755 ? 5.344 -3.789 49.123 1.00 80.81 755 LEU A O 1
ATOM 6156 N N . ALA A 1 756 ? 6.333 -2.326 47.736 1.00 81.75 756 ALA A N 1
ATOM 6157 C CA . ALA A 1 756 ? 5.871 -1.116 48.414 1.00 81.75 756 ALA A CA 1
ATOM 6158 C C . ALA A 1 756 ? 4.391 -0.815 48.159 1.00 81.75 756 ALA A C 1
ATOM 6160 O O . ALA A 1 756 ? 3.772 -0.078 48.936 1.00 81.75 756 ALA A O 1
ATOM 6161 N N . ALA A 1 757 ? 3.817 -1.367 47.085 1.00 84.44 757 ALA A N 1
ATOM 6162 C CA . ALA A 1 757 ? 2.419 -1.168 46.768 1.00 84.44 757 ALA A CA 1
ATOM 6163 C C . ALA A 1 757 ? 1.530 -1.556 47.957 1.00 84.44 757 ALA A C 1
ATOM 6165 O O . ALA A 1 757 ? 1.811 -2.518 48.673 1.00 84.44 757 ALA A O 1
ATOM 6166 N N . LYS A 1 758 ? 0.415 -0.859 48.166 1.00 79.62 758 LYS A N 1
ATOM 6167 C CA . LYS A 1 758 ? -0.562 -1.151 49.229 1.00 79.62 758 LYS A CA 1
ATOM 6168 C C . LYS A 1 758 ? -1.940 -1.404 48.618 1.00 79.62 758 LYS A C 1
ATOM 6170 O O . LYS A 1 758 ? -2.152 -1.117 47.448 1.00 79.62 758 LYS A O 1
ATOM 6175 N N . GLY A 1 759 ? -2.838 -2.004 49.396 1.00 84.12 759 GLY A N 1
ATOM 6176 C CA . GLY A 1 759 ? -4.189 -2.352 48.953 1.00 84.12 759 GLY A CA 1
ATOM 6177 C C . GLY A 1 759 ? -4.332 -3.744 48.337 1.00 84.12 759 GLY A C 1
ATOM 6178 O O . GLY A 1 759 ? -3.347 -4.441 48.080 1.00 84.12 759 GLY A O 1
ATOM 6179 N N . ASN A 1 760 ? -5.592 -4.134 48.123 1.00 88.19 760 ASN A N 1
ATOM 6180 C CA . ASN A 1 760 ? -5.983 -5.470 47.656 1.00 88.19 760 ASN A CA 1
ATOM 6181 C C . ASN A 1 760 ? -6.138 -5.560 46.130 1.00 88.19 760 ASN A C 1
ATOM 6183 O O . ASN A 1 760 ? -6.132 -6.665 45.586 1.00 88.19 760 ASN A O 1
ATOM 6187 N N . THR A 1 761 ? -6.270 -4.418 45.454 1.00 92.88 761 THR A N 1
ATOM 6188 C CA . THR A 1 761 ? -6.496 -4.324 44.008 1.00 92.88 761 THR A CA 1
ATOM 6189 C C . THR A 1 761 ? -5.303 -3.661 43.333 1.00 92.88 761 THR A C 1
ATOM 6191 O O . THR A 1 761 ? -4.784 -2.665 43.841 1.00 92.88 761 THR A O 1
ATOM 6194 N N . LEU A 1 762 ? -4.901 -4.203 42.186 1.00 94.06 762 LEU A N 1
ATOM 6195 C CA . LEU A 1 762 ? -3.836 -3.690 41.332 1.00 94.06 762 LEU A CA 1
ATOM 6196 C C . LEU A 1 762 ? -4.378 -3.379 39.933 1.00 94.06 762 LEU A C 1
ATOM 6198 O O . LEU A 1 762 ? -5.068 -4.208 39.342 1.00 94.06 762 LEU A O 1
ATOM 6202 N N . ILE A 1 763 ? -4.012 -2.220 39.392 1.00 94.88 763 ILE A N 1
ATOM 6203 C CA . ILE A 1 763 ? -4.142 -1.875 37.976 1.00 94.88 763 ILE A CA 1
ATOM 6204 C C . ILE A 1 763 ? -2.731 -1.772 37.384 1.00 94.88 763 ILE A C 1
ATOM 6206 O O . ILE A 1 763 ? -1.909 -0.986 37.857 1.00 94.88 763 ILE A O 1
ATOM 6210 N N . LEU A 1 764 ? -2.453 -2.564 36.353 1.00 94.12 764 LEU A N 1
ATOM 6211 C CA . LEU A 1 764 ? -1.215 -2.501 35.577 1.00 94.12 764 LEU A CA 1
ATOM 6212 C C . LEU A 1 764 ? -1.438 -1.681 34.309 1.00 94.12 764 LEU A C 1
ATOM 6214 O O . LEU A 1 764 ? -2.208 -2.093 33.445 1.00 94.12 764 LEU A O 1
ATOM 6218 N N . ASP A 1 765 ? -0.752 -0.549 34.178 1.00 92.56 765 ASP A N 1
ATOM 6219 C CA . ASP A 1 765 ? -0.697 0.209 32.926 1.00 92.56 765 ASP A CA 1
ATOM 6220 C C . ASP A 1 765 ? 0.481 -0.288 32.075 1.00 92.56 765 ASP A C 1
ATOM 6222 O O . ASP A 1 765 ? 1.649 -0.076 32.414 1.00 92.56 765 ASP A O 1
ATOM 6226 N N . LEU A 1 766 ? 0.144 -0.938 30.957 1.00 93.06 766 LEU A N 1
ATOM 6227 C CA . LEU A 1 766 ? 1.071 -1.517 29.983 1.00 93.06 766 LEU A CA 1
ATOM 6228 C C . LEU A 1 766 ? 1.080 -0.765 28.639 1.00 93.06 766 LEU A C 1
ATOM 6230 O O . LEU A 1 766 ? 1.655 -1.253 27.664 1.00 93.06 766 LEU A O 1
ATOM 6234 N N . ILE A 1 767 ? 0.445 0.409 28.550 1.00 89.06 767 ILE A N 1
ATOM 6235 C CA . ILE A 1 767 ? 0.394 1.204 27.312 1.00 89.06 767 ILE A CA 1
ATOM 6236 C C . ILE A 1 767 ? 1.811 1.567 26.863 1.00 89.06 767 ILE A C 1
ATOM 6238 O O . ILE A 1 767 ? 2.568 2.173 27.621 1.00 89.06 767 ILE A O 1
ATOM 6242 N N . GLY A 1 768 ? 2.160 1.244 25.618 1.00 84.75 768 GLY A N 1
ATOM 6243 C CA . GLY A 1 768 ? 3.473 1.557 25.053 1.00 84.75 768 GLY A CA 1
ATOM 6244 C C . GLY A 1 768 ? 4.645 0.742 25.614 1.00 84.75 768 GLY A C 1
ATOM 6245 O O . GLY A 1 768 ? 5.786 1.103 25.336 1.00 84.75 768 GLY A O 1
ATOM 6246 N N . ASN A 1 769 ? 4.404 -0.329 26.381 1.00 89.31 769 ASN A N 1
ATOM 6247 C CA . ASN A 1 769 ? 5.472 -1.212 26.854 1.00 89.31 769 ASN A CA 1
ATOM 6248 C C . ASN A 1 769 ? 5.928 -2.152 25.729 1.00 89.31 769 ASN A C 1
ATOM 6250 O O . ASN A 1 769 ? 5.218 -3.082 25.359 1.00 89.31 769 ASN A O 1
ATOM 6254 N N . HIS A 1 770 ? 7.127 -1.949 25.188 1.00 86.75 770 HIS A N 1
ATOM 6255 C CA . HIS A 1 770 ? 7.607 -2.732 24.041 1.00 86.75 770 HIS A CA 1
ATOM 6256 C C . HIS A 1 770 ? 8.269 -4.073 24.428 1.00 86.75 770 HIS A C 1
ATOM 6258 O O . HIS A 1 770 ? 8.727 -4.804 23.550 1.00 86.75 770 HIS A O 1
ATOM 6264 N N . GLY A 1 771 ? 8.309 -4.416 25.722 1.00 88.44 771 GLY A N 1
ATOM 6265 C CA . GLY A 1 771 ? 8.856 -5.670 26.241 1.00 88.44 771 GLY A CA 1
ATOM 6266 C C . GLY A 1 771 ? 10.218 -5.530 26.921 1.00 88.44 771 GLY A C 1
ATOM 6267 O O . GLY A 1 771 ? 10.422 -4.616 27.715 1.00 88.44 771 GLY A O 1
ATOM 6268 N N . GLY A 1 772 ? 11.115 -6.490 26.679 1.00 84.69 772 GLY A N 1
ATOM 6269 C CA . GLY A 1 772 ? 12.399 -6.649 27.371 1.00 84.69 772 GLY A CA 1
ATOM 6270 C C . GLY A 1 772 ? 12.749 -8.131 27.545 1.00 84.69 772 GLY A C 1
ATOM 6271 O O . GLY A 1 772 ? 12.453 -8.942 26.667 1.00 84.69 772 GLY A O 1
ATOM 6272 N N . HIS A 1 773 ? 13.336 -8.512 28.678 1.00 81.69 773 HIS A N 1
ATOM 6273 C CA . HIS A 1 773 ? 13.743 -9.893 28.952 1.00 81.69 773 HIS A CA 1
ATOM 6274 C C . HIS A 1 773 ? 12.569 -10.768 29.425 1.00 81.69 773 HIS A C 1
ATOM 6276 O O . HIS A 1 773 ? 11.913 -10.479 30.427 1.00 81.69 773 HIS A O 1
ATOM 6282 N N . SER A 1 774 ? 12.341 -11.902 28.753 1.00 83.31 774 SER A N 1
ATOM 6283 C CA . SER A 1 774 ? 11.251 -12.841 29.075 1.00 83.31 774 SER A CA 1
ATOM 6284 C C . SER A 1 774 ? 11.375 -13.467 30.469 1.00 83.31 774 SER A C 1
ATOM 6286 O O . SER A 1 774 ? 10.370 -13.631 31.156 1.00 83.31 774 SER A O 1
ATOM 6288 N N . CYS A 1 775 ? 12.594 -13.747 30.942 1.00 80.94 775 CYS A N 1
ATOM 6289 C CA . CYS A 1 775 ? 12.801 -14.275 32.292 1.00 80.94 775 CYS A CA 1
ATOM 6290 C C . CYS A 1 775 ? 12.371 -13.290 33.392 1.00 80.94 775 CYS A C 1
ATOM 6292 O O . CYS A 1 775 ? 11.854 -13.725 34.419 1.00 80.94 775 CYS A O 1
ATOM 6294 N N . LEU A 1 776 ? 12.505 -11.975 33.173 1.00 81.75 776 LEU A N 1
ATOM 6295 C CA . LEU A 1 776 ? 12.014 -10.964 34.119 1.00 81.75 776 LEU A CA 1
ATOM 6296 C C . LEU A 1 776 ? 10.482 -10.918 34.139 1.00 81.75 776 LEU A C 1
ATOM 6298 O O . LEU A 1 776 ? 9.881 -10.794 35.206 1.00 81.75 776 LEU A O 1
ATOM 6302 N N . ALA A 1 777 ? 9.844 -11.092 32.979 1.00 86.38 777 ALA A N 1
ATOM 6303 C CA . ALA A 1 777 ? 8.396 -11.260 32.890 1.00 86.38 777 ALA A CA 1
ATOM 6304 C C . ALA A 1 777 ? 7.907 -12.493 33.668 1.00 86.38 777 ALA A C 1
ATOM 6306 O O . ALA A 1 777 ? 6.964 -12.382 34.454 1.00 86.38 777 ALA A O 1
ATOM 6307 N N . TYR A 1 778 ? 8.564 -13.648 33.520 1.00 83.81 778 TYR A N 1
ATOM 6308 C CA . TYR A 1 778 ? 8.223 -14.853 34.287 1.00 83.81 778 TYR A CA 1
ATOM 6309 C C . TYR A 1 778 ? 8.476 -14.676 35.789 1.00 83.81 778 TYR A C 1
ATOM 6311 O O . TYR A 1 778 ? 7.633 -15.049 36.605 1.00 83.81 778 TYR A O 1
ATOM 6319 N N . GLY A 1 779 ? 9.585 -14.035 36.164 1.00 80.00 779 GLY A N 1
ATOM 6320 C CA . GLY A 1 779 ? 9.861 -13.674 37.552 1.00 80.00 779 GLY A CA 1
ATOM 6321 C C . GLY A 1 779 ? 8.747 -12.817 38.156 1.00 80.00 779 GLY A C 1
ATOM 6322 O O . GLY A 1 779 ? 8.267 -13.114 39.246 1.00 80.00 779 GLY A O 1
ATOM 6323 N N . LEU A 1 780 ? 8.267 -11.802 37.431 1.00 82.50 780 LEU A N 1
ATOM 6324 C CA . LEU A 1 780 ? 7.165 -10.954 37.890 1.00 82.50 780 LEU A CA 1
ATOM 6325 C C . LEU A 1 780 ? 5.828 -11.708 37.993 1.00 82.50 780 LEU A C 1
ATOM 6327 O O . LEU A 1 780 ? 5.063 -11.471 38.926 1.00 82.50 780 LEU A O 1
ATOM 6331 N N . LEU A 1 781 ? 5.542 -12.642 37.081 1.00 85.81 781 LEU A N 1
ATOM 6332 C CA . LEU A 1 781 ? 4.352 -13.498 37.177 1.00 85.81 781 LEU A CA 1
ATOM 6333 C C . LEU A 1 781 ? 4.360 -14.348 38.447 1.00 85.81 781 LEU A C 1
ATOM 6335 O O . LEU A 1 781 ? 3.336 -14.423 39.121 1.00 85.81 781 LEU A O 1
ATOM 6339 N N . ASN A 1 782 ? 5.510 -14.922 38.802 1.00 80.94 782 ASN A N 1
ATOM 6340 C CA . ASN A 1 782 ? 5.685 -15.678 40.043 1.00 80.94 782 ASN A CA 1
ATOM 6341 C C . ASN A 1 782 ? 5.355 -14.828 41.293 1.00 80.94 782 ASN A C 1
ATOM 6343 O O . ASN A 1 782 ? 4.755 -15.318 42.244 1.00 80.94 782 ASN A O 1
ATOM 6347 N N . TYR A 1 783 ? 5.657 -13.522 41.277 1.00 78.81 783 TYR A N 1
ATOM 6348 C CA . TYR A 1 783 ? 5.289 -12.612 42.373 1.00 78.81 783 TYR A CA 1
ATOM 6349 C C . TYR A 1 783 ? 3.798 -12.343 42.499 1.00 78.81 783 TYR A C 1
ATOM 6351 O O . TYR A 1 783 ? 3.286 -12.188 43.609 1.00 78.81 783 TYR A O 1
ATOM 6359 N N . LEU A 1 784 ? 3.132 -12.191 41.359 1.00 83.94 784 LEU A N 1
ATOM 6360 C CA . LEU A 1 784 ? 1.762 -11.701 41.299 1.00 83.94 784 LEU A CA 1
ATOM 6361 C C . LEU A 1 784 ? 0.735 -12.823 41.376 1.00 83.94 784 LEU A C 1
ATOM 6363 O O . LEU A 1 784 ? -0.401 -12.567 41.777 1.00 83.94 784 LEU A O 1
ATOM 6367 N N . VAL A 1 785 ? 1.118 -14.039 40.993 1.00 86.44 785 VAL A N 1
ATOM 6368 C CA . VAL A 1 785 ? 0.198 -15.144 40.746 1.00 86.44 785 VAL A CA 1
ATOM 6369 C C . VAL A 1 785 ? 0.580 -16.350 41.610 1.00 86.44 785 VAL A C 1
ATOM 6371 O O . VAL A 1 785 ? 1.599 -16.989 41.343 1.00 86.44 785 VAL A O 1
ATOM 6374 N N . PRO A 1 786 ? -0.232 -16.707 42.624 1.00 81.56 786 PRO A N 1
ATOM 6375 C CA . PRO A 1 786 ? 0.064 -17.820 43.529 1.00 81.56 786 PRO A CA 1
ATOM 6376 C C . PRO A 1 786 ? 0.268 -19.166 42.816 1.00 81.56 786 PRO A C 1
ATOM 6378 O O . PRO A 1 786 ? 1.100 -19.979 43.227 1.00 81.56 786 PRO A O 1
ATOM 6381 N N . GLU A 1 787 ? -0.476 -19.412 41.732 1.00 84.94 787 GLU A N 1
ATOM 6382 C CA . GLU A 1 787 ? -0.395 -20.656 40.957 1.00 84.94 787 GLU A CA 1
ATOM 6383 C C . GLU A 1 787 ? 0.936 -20.814 40.216 1.00 84.94 787 GLU A C 1
ATOM 6385 O O . GLU A 1 787 ? 1.321 -21.929 39.869 1.00 84.94 787 GLU A O 1
ATOM 6390 N N . TYR A 1 788 ? 1.652 -19.713 39.987 1.00 83.88 788 TYR A N 1
ATOM 6391 C CA . TYR A 1 788 ? 2.911 -19.684 39.247 1.00 83.88 788 TYR A CA 1
ATOM 6392 C C . TYR A 1 788 ? 4.143 -19.713 40.162 1.00 83.88 788 TYR A C 1
ATOM 6394 O O . TYR A 1 788 ? 5.247 -19.407 39.716 1.00 83.88 788 TYR A O 1
ATOM 6402 N N . SER A 1 789 ? 3.960 -20.170 41.409 1.00 71.44 789 SER A N 1
ATOM 6403 C CA . SER A 1 789 ? 5.018 -20.380 42.413 1.00 71.44 789 SER A CA 1
ATOM 6404 C C . SER A 1 789 ? 6.179 -21.264 41.939 1.00 71.44 789 SER A C 1
ATOM 6406 O O . SER A 1 789 ? 7.273 -21.218 42.503 1.00 71.44 789 SER A O 1
ATOM 6408 N N . SER A 1 790 ? 5.965 -22.067 40.891 1.00 72.38 790 SER A N 1
ATOM 6409 C CA . SER A 1 790 ? 7.019 -22.821 40.221 1.00 72.38 790 SER A CA 1
ATOM 6410 C C . SER A 1 790 ? 7.254 -22.316 38.800 1.00 72.38 790 SER A C 1
ATOM 6412 O O . SER A 1 790 ? 6.387 -22.442 37.935 1.00 72.38 790 SER A O 1
ATOM 6414 N N . LEU A 1 791 ? 8.458 -21.793 38.545 1.00 67.44 791 LEU A N 1
ATOM 6415 C CA . LEU A 1 791 ? 8.818 -21.153 37.274 1.00 67.44 791 LEU A CA 1
ATOM 6416 C C . LEU A 1 791 ? 8.716 -22.090 36.063 1.00 67.44 791 LEU A C 1
ATOM 6418 O O . LEU A 1 791 ? 8.374 -21.633 34.976 1.00 67.44 791 LEU A O 1
ATOM 6422 N N . HIS A 1 792 ? 8.902 -23.402 36.238 1.00 69.31 792 HIS A N 1
ATOM 6423 C CA . HIS A 1 792 ? 8.744 -24.361 35.139 1.00 69.31 792 HIS A CA 1
ATOM 6424 C C . HIS A 1 792 ? 7.327 -24.392 34.535 1.00 69.31 792 HIS A C 1
ATOM 6426 O O . HIS A 1 792 ? 7.165 -24.810 33.393 1.00 69.31 792 HIS A O 1
ATOM 6432 N N . LEU A 1 793 ? 6.303 -23.922 35.260 1.00 70.38 793 LEU A N 1
ATOM 6433 C CA . LEU A 1 793 ? 4.930 -23.786 34.750 1.00 70.38 793 LEU A CA 1
ATOM 6434 C C . LEU A 1 793 ? 4.751 -22.554 33.840 1.00 70.38 793 LEU A C 1
ATOM 6436 O O . LEU A 1 793 ? 3.777 -22.464 33.086 1.00 70.38 793 LEU A O 1
ATOM 6440 N N . LEU A 1 794 ? 5.684 -21.599 33.899 1.00 77.81 794 LEU A N 1
ATOM 6441 C CA . LEU A 1 794 ? 5.674 -20.362 33.111 1.00 77.81 794 LEU A CA 1
ATOM 6442 C C . LEU A 1 794 ? 6.411 -20.494 31.778 1.00 77.81 794 LEU A C 1
ATOM 6444 O O . LEU A 1 794 ? 6.156 -19.720 30.861 1.00 77.81 794 LEU A O 1
ATOM 6448 N N . TYR A 1 795 ? 7.298 -21.476 31.680 1.00 83.12 795 TYR A N 1
ATOM 6449 C CA . TYR A 1 795 ? 8.181 -21.719 30.550 1.00 83.12 795 TYR A CA 1
ATOM 6450 C C . TYR A 1 795 ? 7.417 -22.078 29.275 1.00 83.12 795 TYR A C 1
ATOM 6452 O O . TYR A 1 795 ? 6.725 -23.093 29.190 1.00 83.12 795 TYR A O 1
ATOM 6460 N N . GLU A 1 796 ? 7.533 -21.193 28.287 1.00 86.56 796 GLU A N 1
ATOM 6461 C CA . GLU A 1 796 ? 6.833 -21.296 27.013 1.00 86.56 796 GLU A CA 1
ATOM 6462 C C . GLU A 1 796 ? 7.587 -22.193 26.035 1.00 86.56 796 GLU A C 1
ATOM 6464 O O . GLU A 1 796 ? 8.793 -22.004 25.841 1.00 86.56 796 GLU A O 1
ATOM 6469 N N . PRO A 1 797 ? 6.899 -23.135 25.365 1.00 89.62 797 PRO A N 1
ATOM 6470 C CA . PRO A 1 797 ? 7.522 -23.905 24.311 1.00 89.62 797 PRO A CA 1
ATOM 6471 C C . PRO A 1 797 ? 8.039 -23.025 23.183 1.00 89.62 797 PRO A C 1
ATOM 6473 O O . PRO A 1 797 ? 7.379 -22.078 22.753 1.00 89.62 797 PRO A O 1
ATOM 6476 N N . MET A 1 798 ? 9.203 -23.397 22.671 1.00 90.12 798 MET A N 1
ATOM 6477 C CA . MET A 1 798 ? 9.868 -22.766 21.548 1.00 90.12 798 MET A CA 1
ATOM 6478 C C . MET A 1 798 ? 10.344 -23.817 20.552 1.00 90.12 798 MET A C 1
ATOM 6480 O O . MET A 1 798 ? 10.771 -24.907 20.936 1.00 90.12 798 MET A O 1
ATOM 6484 N N . ASP A 1 799 ? 10.292 -23.480 19.269 1.00 89.56 799 ASP A N 1
ATOM 6485 C CA . ASP A 1 799 ? 11.002 -24.201 18.216 1.00 89.56 799 ASP A CA 1
ATOM 6486 C C . ASP A 1 799 ? 11.532 -23.229 17.156 1.00 89.56 799 ASP A C 1
ATOM 6488 O O . ASP A 1 799 ? 11.159 -22.060 17.115 1.00 89.56 799 ASP A O 1
ATOM 6492 N N . GLY A 1 800 ? 12.470 -23.677 16.328 1.00 87.62 800 GLY A N 1
ATOM 6493 C CA . GLY A 1 800 ? 13.030 -22.871 15.242 1.00 87.62 800 GLY A CA 1
ATOM 6494 C C . GLY A 1 800 ? 13.408 -23.731 14.049 1.00 87.62 800 GLY A C 1
ATOM 6495 O O . GLY A 1 800 ? 13.575 -24.943 14.189 1.00 87.62 800 GLY A O 1
ATOM 6496 N N . ARG A 1 801 ? 13.525 -23.111 12.872 1.00 87.88 801 ARG A N 1
ATOM 6497 C CA . ARG A 1 801 ? 13.874 -23.801 11.619 1.00 87.88 801 ARG A CA 1
ATOM 6498 C C . ARG A 1 801 ? 15.302 -24.338 11.687 1.00 87.88 801 ARG A C 1
ATOM 6500 O O . ARG A 1 801 ? 16.209 -23.612 12.046 1.00 87.88 801 ARG A O 1
ATOM 6507 N N . THR A 1 802 ? 15.570 -25.575 11.299 1.00 87.38 802 THR A N 1
ATOM 6508 C CA . THR A 1 802 ? 16.905 -26.189 11.482 1.00 87.38 802 THR A CA 1
ATOM 6509 C C . THR A 1 802 ? 17.755 -26.156 10.215 1.00 87.38 802 THR A C 1
ATOM 6511 O O . THR A 1 802 ? 18.361 -27.157 9.828 1.00 87.38 802 THR A O 1
ATOM 6514 N N . THR A 1 803 ? 17.838 -24.986 9.577 1.00 86.38 803 THR A N 1
ATOM 6515 C CA . THR A 1 803 ? 18.730 -24.749 8.429 1.00 86.38 803 THR A CA 1
ATOM 6516 C C . THR A 1 803 ? 20.198 -24.962 8.812 1.00 86.38 803 THR A C 1
ATOM 6518 O O . THR A 1 803 ? 20.570 -24.930 9.989 1.00 86.38 803 THR A O 1
ATOM 6521 N N . LYS A 1 804 ? 21.070 -25.176 7.817 1.00 83.12 804 LYS A N 1
ATOM 6522 C CA . LYS A 1 804 ? 22.509 -25.353 8.062 1.00 83.12 804 LYS A CA 1
ATOM 6523 C C . LYS A 1 804 ? 23.103 -24.142 8.790 1.00 83.12 804 LYS A C 1
ATOM 6525 O O . LYS A 1 804 ? 23.869 -24.339 9.734 1.00 83.12 804 LYS A O 1
ATOM 6530 N N . ALA A 1 805 ? 22.748 -22.923 8.374 1.00 82.88 805 ALA A N 1
ATOM 6531 C CA . ALA A 1 805 ? 23.217 -21.713 9.034 1.00 82.88 805 ALA A CA 1
ATOM 6532 C C . ALA A 1 805 ? 22.688 -21.604 10.467 1.00 82.88 805 ALA A C 1
ATOM 6534 O O . ALA A 1 805 ? 23.481 -21.354 11.377 1.00 82.88 805 ALA A O 1
ATOM 6535 N N . LEU A 1 806 ? 21.395 -21.884 10.704 1.00 83.81 806 LEU A N 1
ATOM 6536 C CA . LEU A 1 806 ? 20.857 -21.781 12.058 1.00 83.81 806 LEU A CA 1
ATOM 6537 C C . LEU A 1 806 ? 21.479 -22.813 13.003 1.00 83.81 806 LEU A C 1
ATOM 6539 O O . LEU A 1 806 ? 21.862 -22.447 14.106 1.00 83.81 806 LEU A O 1
ATOM 6543 N N . ARG A 1 807 ? 21.689 -24.067 12.575 1.00 85.50 807 ARG A N 1
ATOM 6544 C CA . ARG A 1 807 ? 22.379 -25.075 13.407 1.00 85.50 807 ARG A CA 1
ATOM 6545 C C . ARG A 1 807 ? 23.784 -24.635 13.813 1.00 85.50 807 ARG A C 1
ATOM 6547 O O . ARG A 1 807 ? 24.223 -24.945 14.920 1.00 85.50 807 ARG A O 1
ATOM 6554 N N . LEU A 1 808 ? 24.497 -23.932 12.929 1.00 84.56 808 LEU A N 1
ATOM 6555 C CA . LEU A 1 808 ? 25.837 -23.435 13.230 1.00 84.56 808 LEU A CA 1
ATOM 6556 C C . LEU A 1 808 ? 25.794 -22.282 14.233 1.00 84.56 808 LEU A C 1
ATOM 6558 O O . LEU A 1 808 ? 26.489 -22.353 15.244 1.00 84.56 808 LEU A O 1
ATOM 6562 N N . PHE A 1 809 ? 24.933 -21.289 13.999 1.00 85.19 809 PHE A N 1
ATOM 6563 C CA . PHE A 1 809 ? 24.660 -20.214 14.954 1.00 85.19 809 PHE A CA 1
ATOM 6564 C C . PHE A 1 809 ? 24.244 -20.768 16.320 1.00 85.19 809 PHE A C 1
ATOM 6566 O O . PHE A 1 809 ? 24.772 -20.353 17.349 1.00 85.19 809 PHE A O 1
ATOM 6573 N N . SER A 1 810 ? 23.371 -21.777 16.346 1.00 84.94 810 SER A N 1
ATOM 6574 C CA . SER A 1 810 ? 22.857 -22.353 17.583 1.00 84.94 810 SER A CA 1
ATOM 6575 C C . SER A 1 810 ? 23.919 -23.063 18.430 1.00 84.94 810 SER A C 1
ATOM 6577 O O . SER A 1 810 ? 23.670 -23.350 19.601 1.00 84.94 810 SER A O 1
ATOM 6579 N N . LYS A 1 811 ? 25.130 -23.303 17.908 1.00 84.31 811 LYS A N 1
ATOM 6580 C CA . LYS A 1 811 ? 26.251 -23.771 18.735 1.00 84.31 811 LYS A CA 1
ATOM 6581 C C . LYS A 1 811 ? 26.632 -22.778 19.821 1.00 84.31 811 LYS A C 1
ATOM 6583 O O . LYS A 1 811 ? 27.155 -23.215 20.835 1.00 84.31 811 LYS A O 1
ATOM 6588 N N . ILE A 1 812 ? 26.306 -21.490 19.694 1.00 82.12 812 ILE A N 1
ATOM 6589 C CA . ILE A 1 812 ? 26.552 -20.547 20.789 1.00 82.12 812 ILE A CA 1
ATOM 6590 C C . ILE A 1 812 ? 25.793 -20.914 22.066 1.00 82.12 812 ILE A C 1
ATOM 6592 O O . ILE A 1 812 ? 26.292 -20.727 23.175 1.00 82.12 812 ILE A O 1
ATOM 6596 N N . PHE A 1 813 ? 24.623 -21.536 21.924 1.00 80.44 813 PHE A N 1
ATOM 6597 C CA . PHE A 1 813 ? 23.859 -22.014 23.065 1.00 80.44 813 PHE A CA 1
ATOM 6598 C C . PHE A 1 813 ? 24.502 -23.237 23.739 1.00 80.44 813 PHE A C 1
ATOM 6600 O O . PHE A 1 813 ? 24.061 -23.616 24.822 1.00 80.44 813 PHE A O 1
ATOM 6607 N N . SER A 1 814 ? 25.576 -23.829 23.186 1.00 81.94 814 SER A N 1
ATOM 6608 C CA . SER A 1 814 ? 26.316 -24.902 23.866 1.00 81.94 814 SER A CA 1
ATOM 6609 C C . SER A 1 814 ? 26.934 -24.438 25.189 1.00 81.94 814 SER A C 1
ATOM 6611 O O . SER A 1 814 ? 27.125 -25.243 26.096 1.00 81.94 814 SER A O 1
ATOM 6613 N N . PHE A 1 815 ? 27.222 -23.138 25.319 1.00 79.81 815 PHE A N 1
ATOM 6614 C CA . PHE A 1 815 ? 27.679 -22.535 26.576 1.00 79.81 815 PHE A CA 1
ATOM 6615 C C . PHE A 1 815 ? 26.565 -22.403 27.623 1.00 79.81 815 PHE A C 1
ATOM 6617 O O . PHE A 1 815 ? 26.849 -22.206 28.800 1.00 79.81 815 PHE A O 1
ATOM 6624 N N . TYR A 1 816 ? 25.306 -22.555 27.208 1.00 79.25 816 TYR A N 1
ATOM 6625 C CA . TYR A 1 816 ? 24.114 -22.332 28.023 1.00 79.25 816 TYR A CA 1
ATOM 6626 C C . TYR A 1 816 ? 23.175 -23.548 28.014 1.00 79.25 816 TYR A C 1
ATOM 6628 O O . TYR A 1 816 ? 21.972 -23.396 28.198 1.00 79.25 816 TYR A O 1
ATOM 6636 N N . LEU A 1 817 ? 23.694 -24.766 27.812 1.00 80.75 817 LEU A N 1
ATOM 6637 C CA . LEU A 1 817 ? 22.870 -25.986 27.717 1.00 80.75 817 LEU A CA 1
ATOM 6638 C C . LEU A 1 817 ? 22.012 -26.232 28.966 1.00 80.75 817 LEU A C 1
ATOM 6640 O O . LEU A 1 817 ? 20.852 -26.620 28.853 1.00 80.75 817 LEU A O 1
ATOM 6644 N N . ASN A 1 818 ? 22.537 -25.895 30.149 1.00 77.88 818 ASN A N 1
ATOM 6645 C CA . ASN A 1 818 ? 21.791 -25.960 31.411 1.00 77.88 818 ASN A CA 1
ATOM 6646 C C . ASN A 1 818 ? 20.554 -25.038 31.430 1.00 77.88 818 ASN A C 1
ATOM 6648 O O . ASN A 1 818 ? 19.633 -25.249 32.223 1.00 77.88 818 ASN A O 1
ATOM 6652 N N . SER A 1 819 ? 20.535 -24.042 30.548 1.00 80.19 819 SER A N 1
ATOM 6653 C CA . SER A 1 819 ? 19.495 -23.027 30.400 1.00 80.19 819 SER A CA 1
ATOM 6654 C C . SER A 1 819 ? 18.488 -23.368 29.293 1.00 80.19 819 SER A C 1
ATOM 6656 O O . SER A 1 819 ? 17.595 -22.572 29.018 1.00 80.19 819 SER A O 1
ATOM 6658 N N . ILE A 1 820 ? 18.606 -24.538 28.659 1.00 85.75 820 ILE A N 1
ATOM 6659 C CA . ILE A 1 820 ? 17.640 -25.062 27.688 1.00 85.75 820 ILE A CA 1
ATOM 6660 C C . ILE A 1 820 ? 16.960 -26.272 28.318 1.00 85.75 820 ILE A C 1
ATOM 6662 O O . ILE A 1 820 ? 17.623 -27.234 28.701 1.00 85.75 820 ILE A O 1
ATOM 6666 N N . LEU A 1 821 ? 15.636 -26.227 28.424 1.00 87.00 821 LEU A N 1
ATOM 6667 C CA . LEU A 1 821 ? 14.812 -27.239 29.071 1.00 87.00 821 LEU A CA 1
ATOM 6668 C C . LEU A 1 821 ? 14.120 -28.134 28.046 1.00 87.00 821 LEU A C 1
ATOM 6670 O O . LEU A 1 821 ? 13.482 -27.648 27.108 1.00 87.00 821 LEU A O 1
ATOM 6674 N N . ASN A 1 822 ? 14.164 -29.444 28.275 1.00 88.44 822 ASN A N 1
ATOM 6675 C CA . ASN A 1 822 ? 13.273 -30.378 27.605 1.00 88.44 822 ASN A CA 1
ATOM 6676 C C . ASN A 1 822 ? 11.894 -30.331 28.280 1.00 88.44 822 ASN A C 1
ATOM 6678 O O . ASN A 1 822 ? 11.764 -30.651 29.458 1.00 88.44 822 ASN A O 1
ATOM 6682 N N . ILE A 1 823 ? 10.862 -29.962 27.524 1.00 84.69 823 ILE A N 1
ATOM 6683 C CA . ILE A 1 823 ? 9.500 -29.752 28.045 1.00 84.69 823 ILE A CA 1
ATOM 6684 C C . ILE A 1 823 ? 8.817 -31.066 28.448 1.00 84.69 823 ILE A C 1
ATOM 6686 O O . ILE A 1 823 ? 7.899 -31.063 29.260 1.00 84.69 823 ILE A O 1
ATOM 6690 N N . GLN A 1 824 ? 9.246 -32.203 27.896 1.00 82.19 824 GLN A N 1
ATOM 6691 C CA . GLN A 1 824 ? 8.660 -33.502 28.234 1.00 82.19 824 GLN A CA 1
ATOM 6692 C C . GLN A 1 824 ? 9.208 -34.049 29.551 1.00 82.19 824 GLN A C 1
ATOM 6694 O O . GLN A 1 824 ? 8.469 -34.651 30.326 1.00 82.19 824 GLN A O 1
ATOM 6699 N N . THR A 1 825 ? 10.505 -33.863 29.801 1.00 86.38 825 THR A N 1
ATOM 6700 C CA . THR A 1 825 ? 11.184 -34.414 30.983 1.00 86.38 825 THR A CA 1
ATOM 6701 C C . THR A 1 825 ? 11.396 -33.387 32.092 1.00 86.38 825 THR A C 1
ATOM 6703 O O . THR A 1 825 ? 11.785 -33.773 33.192 1.00 86.38 825 THR A O 1
ATOM 6706 N N . ASN A 1 826 ? 11.180 -32.094 31.818 1.00 82.50 826 ASN A N 1
ATOM 6707 C CA . ASN A 1 826 ? 11.557 -30.968 32.680 1.00 82.50 826 ASN A CA 1
ATOM 6708 C C . ASN A 1 826 ? 13.024 -31.019 33.142 1.00 82.50 826 ASN A C 1
ATOM 6710 O O . ASN A 1 826 ? 13.364 -30.561 34.231 1.00 82.50 826 ASN A O 1
ATOM 6714 N N . SER A 1 827 ? 13.911 -31.570 32.311 1.00 86.69 827 SER A N 1
ATOM 6715 C CA . SER A 1 827 ? 15.351 -31.622 32.571 1.00 86.69 827 SER A CA 1
ATOM 6716 C C . SER A 1 827 ? 16.106 -30.766 31.564 1.00 86.69 827 SER A C 1
ATOM 6718 O O . SER A 1 827 ? 15.750 -30.742 30.382 1.00 86.69 827 SER A O 1
ATOM 6720 N N . SER A 1 828 ? 17.170 -30.097 32.005 1.00 87.19 828 SER A N 1
ATOM 6721 C CA . SER A 1 828 ? 18.040 -29.361 31.090 1.00 87.19 828 SER A CA 1
ATOM 6722 C C . SER A 1 828 ? 18.744 -30.298 30.111 1.00 87.19 828 SER A C 1
ATOM 6724 O O . SER A 1 828 ? 19.051 -31.448 30.442 1.00 87.19 828 SER A O 1
ATOM 6726 N N . PHE A 1 829 ? 19.027 -29.808 28.907 1.00 86.69 829 PHE A N 1
ATOM 6727 C CA . PHE A 1 829 ? 19.847 -30.550 27.957 1.00 86.69 829 PHE A CA 1
ATOM 6728 C C . PHE A 1 829 ? 21.314 -30.562 28.387 1.00 86.69 829 PHE A C 1
ATOM 6730 O O . PHE A 1 829 ? 21.827 -29.608 28.959 1.00 86.69 829 PHE A O 1
ATOM 6737 N N . THR A 1 830 ? 22.011 -31.653 28.073 1.00 86.12 830 THR A N 1
ATOM 6738 C CA . THR A 1 830 ? 23.457 -31.809 28.323 1.00 86.12 830 THR A CA 1
ATOM 6739 C C . THR A 1 830 ? 24.285 -31.760 27.040 1.00 86.12 830 THR A C 1
ATOM 6741 O O . THR A 1 830 ? 25.512 -31.774 27.082 1.00 86.12 830 THR A O 1
ATOM 6744 N N . ASN A 1 831 ? 23.620 -31.713 25.886 1.00 86.81 831 ASN A N 1
ATOM 6745 C CA . ASN A 1 831 ? 24.216 -31.646 24.559 1.00 86.81 831 ASN A CA 1
ATOM 6746 C C . ASN A 1 831 ? 23.248 -30.944 23.586 1.00 86.81 831 ASN A C 1
ATOM 6748 O O . ASN A 1 831 ? 22.151 -30.537 23.960 1.00 86.81 831 ASN A O 1
ATOM 6752 N N . MET A 1 832 ? 23.636 -30.836 22.317 1.00 85.75 832 MET A N 1
ATOM 6753 C CA . MET A 1 832 ? 22.861 -30.153 21.271 1.00 85.75 832 MET A CA 1
ATOM 6754 C C . MET A 1 832 ? 21.626 -30.927 20.760 1.00 85.75 832 MET A C 1
ATOM 6756 O O . MET A 1 832 ? 21.054 -30.550 19.742 1.00 85.75 832 MET A O 1
ATOM 6760 N N . SER A 1 833 ? 21.162 -31.975 21.452 1.00 87.31 833 SER A N 1
ATOM 6761 C CA . SER A 1 833 ? 19.976 -32.746 21.025 1.00 87.31 833 SER A CA 1
ATOM 6762 C C . SER A 1 833 ? 18.654 -31.965 21.059 1.00 87.31 833 SER A C 1
ATOM 6764 O O . SER A 1 833 ? 17.635 -32.428 20.558 1.00 87.31 833 SER A O 1
ATOM 6766 N N . TRP A 1 834 ? 18.652 -30.752 21.614 1.00 85.38 834 TRP A N 1
ATOM 6767 C CA . TRP A 1 834 ? 17.498 -29.853 21.567 1.00 85.38 834 TRP A CA 1
ATOM 6768 C C . TRP A 1 834 ? 17.242 -29.279 20.164 1.00 85.38 834 TRP A C 1
ATOM 6770 O O . TRP A 1 834 ? 16.104 -28.930 19.853 1.00 85.38 834 TRP A O 1
ATOM 6780 N N . ILE A 1 835 ? 18.275 -29.203 19.312 1.00 86.94 835 ILE A N 1
ATOM 6781 C CA . ILE A 1 835 ? 18.172 -28.755 17.914 1.00 86.94 835 ILE A CA 1
ATOM 6782 C C . ILE A 1 835 ? 18.356 -29.902 16.899 1.00 86.94 835 ILE A C 1
ATOM 6784 O O . ILE A 1 835 ? 18.030 -29.731 15.726 1.00 86.94 835 ILE A O 1
ATOM 6788 N N . GLU A 1 836 ? 18.810 -31.085 17.339 1.00 82.50 836 GLU A N 1
ATOM 6789 C CA . GLU A 1 836 ? 18.975 -32.291 16.508 1.00 82.50 836 GLU A CA 1
ATOM 6790 C C . GLU A 1 836 ? 18.381 -33.548 17.184 1.00 82.50 836 GLU A C 1
ATOM 6792 O O . GLU A 1 836 ? 18.722 -33.827 18.332 1.00 82.50 836 GLU A O 1
ATOM 6797 N N . PRO A 1 837 ? 17.571 -34.382 16.498 1.00 79.44 837 PRO A N 1
ATOM 6798 C CA . PRO A 1 837 ? 17.276 -34.379 15.063 1.00 79.44 837 PRO A CA 1
ATOM 6799 C C . PRO A 1 837 ? 16.209 -33.351 14.655 1.00 79.44 837 PRO A C 1
ATOM 6801 O O . PRO A 1 837 ? 15.453 -32.850 15.483 1.00 79.44 837 PRO A O 1
ATOM 6804 N N . ALA A 1 838 ? 16.151 -33.055 13.356 1.00 84.88 838 ALA A N 1
ATOM 6805 C CA . ALA A 1 838 ? 15.133 -32.188 12.779 1.00 84.88 838 ALA A CA 1
ATOM 6806 C C . ALA A 1 838 ? 13.782 -32.906 12.631 1.00 84.88 838 ALA A C 1
ATOM 6808 O O . ALA A 1 838 ? 13.720 -34.091 12.297 1.00 84.88 838 ALA A O 1
ATOM 6809 N N . PHE A 1 839 ? 12.700 -32.159 12.833 1.00 86.62 839 PHE A N 1
ATOM 6810 C CA . PHE A 1 839 ? 11.317 -32.596 12.679 1.00 86.62 839 PHE A CA 1
ATOM 6811 C C . PHE A 1 839 ? 10.646 -31.799 11.566 1.00 86.62 839 PHE A C 1
ATOM 6813 O O . PHE A 1 839 ? 10.790 -30.582 11.490 1.00 86.62 839 PHE A O 1
ATOM 6820 N N . ASN A 1 840 ? 9.877 -32.475 10.717 1.00 89.00 840 ASN A N 1
ATOM 6821 C CA . ASN A 1 840 ? 9.129 -31.808 9.657 1.00 89.00 840 ASN A CA 1
ATOM 6822 C C . ASN A 1 840 ? 7.817 -31.257 10.211 1.00 89.00 840 ASN A C 1
ATOM 6824 O O . ASN A 1 840 ? 6.927 -32.028 10.576 1.00 89.00 840 ASN A O 1
ATOM 6828 N N . TYR A 1 841 ? 7.672 -29.933 10.208 1.00 87.12 841 TYR A N 1
ATOM 6829 C CA . TYR A 1 841 ? 6.388 -29.284 10.453 1.00 87.12 841 TYR A CA 1
ATOM 6830 C C . TYR A 1 841 ? 5.893 -28.616 9.182 1.00 87.12 841 TYR A C 1
ATOM 6832 O O . TYR A 1 841 ? 6.655 -28.012 8.430 1.00 87.12 841 TYR A O 1
ATOM 6840 N N . THR A 1 842 ? 4.586 -28.713 8.956 1.00 86.50 842 THR A N 1
ATOM 6841 C CA . THR A 1 842 ? 3.925 -27.992 7.870 1.00 86.50 842 THR A CA 1
ATOM 6842 C C . THR A 1 842 ? 3.253 -26.754 8.440 1.00 86.50 842 THR A C 1
ATOM 6844 O O . THR A 1 842 ? 2.351 -26.868 9.268 1.00 86.50 842 THR A O 1
ATOM 6847 N N . ARG A 1 843 ? 3.702 -25.574 8.008 1.00 86.19 843 ARG A N 1
ATOM 6848 C CA . ARG A 1 843 ? 3.186 -24.260 8.419 1.00 86.19 843 ARG A CA 1
ATOM 6849 C C . ARG A 1 843 ? 2.956 -23.411 7.175 1.00 86.19 843 ARG A C 1
ATOM 6851 O O . ARG A 1 843 ? 3.792 -23.395 6.279 1.00 86.19 843 ARG A O 1
ATOM 6858 N N . GLY A 1 844 ? 1.808 -22.739 7.096 1.00 77.50 844 GLY A N 1
ATOM 6859 C CA . GLY A 1 844 ? 1.451 -21.902 5.942 1.00 77.50 844 GLY A CA 1
ATOM 6860 C C . GLY A 1 844 ? 1.568 -22.610 4.588 1.00 77.50 844 GLY A C 1
ATOM 6861 O O . GLY A 1 844 ? 2.092 -22.046 3.633 1.00 77.50 844 GLY A O 1
ATOM 6862 N N . ASN A 1 845 ? 1.127 -23.873 4.524 1.00 82.81 845 ASN A N 1
ATOM 6863 C CA . ASN A 1 845 ? 1.227 -24.751 3.348 1.00 82.81 845 ASN A CA 1
ATOM 6864 C C . ASN A 1 845 ? 2.663 -25.036 2.854 1.00 82.81 845 ASN A C 1
ATOM 6866 O O . ASN A 1 845 ? 2.842 -25.518 1.738 1.00 82.81 845 ASN A O 1
ATOM 6870 N N . SER A 1 846 ? 3.680 -24.789 3.686 1.00 83.44 846 SER A N 1
ATOM 6871 C CA . SER A 1 846 ? 5.081 -25.149 3.445 1.00 83.44 846 SER A CA 1
ATOM 6872 C C . SER A 1 846 ? 5.549 -26.127 4.515 1.00 83.44 846 SER A C 1
ATOM 6874 O O . SER A 1 846 ? 5.318 -25.904 5.703 1.00 83.44 846 SER A O 1
ATOM 6876 N N . THR A 1 847 ? 6.193 -27.216 4.107 1.00 87.62 847 THR A N 1
ATOM 6877 C CA . THR A 1 847 ? 6.856 -28.139 5.033 1.00 87.62 847 THR A CA 1
ATOM 6878 C C . THR A 1 847 ? 8.323 -27.751 5.152 1.00 87.62 847 THR A C 1
ATOM 6880 O O . THR A 1 847 ? 9.032 -27.721 4.149 1.00 87.62 847 THR A O 1
ATOM 6883 N N . ASP A 1 848 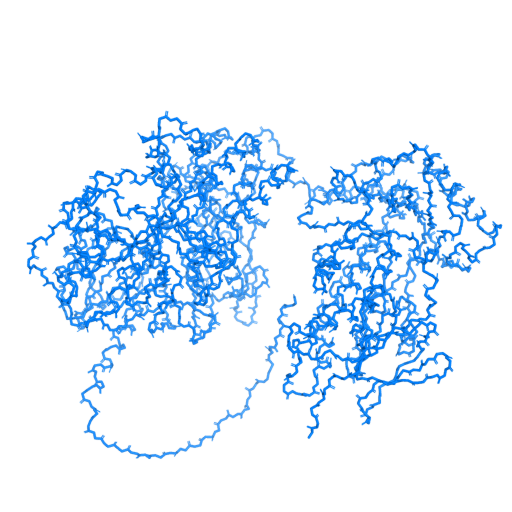? 8.768 -27.479 6.374 1.00 88.38 848 ASP A N 1
ATOM 6884 C CA . ASP A 1 848 ? 10.149 -27.132 6.698 1.00 88.38 848 ASP A CA 1
ATOM 6885 C C . ASP A 1 848 ? 10.635 -27.978 7.888 1.00 88.38 848 ASP A C 1
ATOM 6887 O O . ASP A 1 848 ? 9.844 -28.524 8.664 1.00 88.38 848 ASP A O 1
ATOM 6891 N N . GLU A 1 849 ? 11.954 -28.086 8.022 1.00 90.56 849 GLU A N 1
ATOM 6892 C CA . GLU A 1 849 ? 12.613 -28.755 9.141 1.00 90.56 849 GLU A CA 1
ATOM 6893 C C . GLU A 1 849 ? 12.736 -27.812 10.343 1.00 90.56 849 GLU A C 1
ATOM 6895 O O . GLU A 1 849 ? 13.237 -26.695 10.220 1.00 90.56 849 GLU A O 1
ATOM 6900 N N . TYR A 1 850 ? 12.368 -28.286 11.528 1.00 90.75 850 TYR A N 1
ATOM 6901 C CA . TYR A 1 850 ? 12.390 -27.548 12.789 1.00 90.75 850 TYR A CA 1
ATOM 6902 C C . TYR A 1 850 ? 13.020 -28.367 13.916 1.00 90.75 850 TYR A C 1
ATOM 6904 O O . TYR A 1 850 ? 13.155 -29.586 13.819 1.00 90.75 850 TYR A O 1
ATOM 6912 N N . SER A 1 851 ? 13.405 -27.699 15.000 1.00 90.06 851 SER A N 1
ATOM 6913 C CA . SER A 1 851 ? 13.869 -28.359 16.217 1.00 90.06 851 SER A CA 1
ATOM 6914 C C . SER A 1 851 ? 12.717 -29.094 16.907 1.00 90.06 851 SER A C 1
ATOM 6916 O O . SER A 1 851 ? 11.538 -28.820 16.656 1.00 90.06 851 SER A O 1
ATOM 6918 N N . MET A 1 852 ? 13.037 -29.983 17.851 1.00 88.12 852 MET A N 1
ATOM 6919 C CA . MET A 1 852 ? 12.037 -30.354 18.856 1.00 88.12 852 MET A CA 1
ATOM 6920 C C . MET A 1 852 ? 11.595 -29.109 19.640 1.00 88.12 852 MET A C 1
ATOM 6922 O O . MET A 1 852 ? 12.275 -28.081 19.618 1.00 88.12 852 MET A O 1
ATOM 6926 N N . ARG A 1 853 ? 10.468 -29.197 20.352 1.00 88.88 853 ARG A N 1
ATOM 6927 C CA . ARG A 1 853 ? 10.061 -28.122 21.261 1.00 88.88 853 ARG A CA 1
ATOM 6928 C C . ARG A 1 853 ? 10.896 -28.159 22.537 1.00 88.88 853 ARG A C 1
ATOM 6930 O O . ARG A 1 853 ? 10.972 -29.189 23.206 1.00 88.88 853 ARG A O 1
ATOM 6937 N N . TRP A 1 854 ? 11.477 -27.024 22.881 1.00 89.25 854 TRP A N 1
ATOM 6938 C CA . TRP A 1 854 ? 12.280 -26.795 24.081 1.00 89.25 854 TRP A CA 1
ATOM 6939 C C . TRP A 1 854 ? 11.854 -25.474 24.720 1.00 89.25 854 TRP A C 1
ATOM 6941 O O . TRP A 1 854 ? 11.115 -24.709 24.113 1.00 89.25 854 TRP A O 1
ATOM 6951 N N . SER A 1 855 ? 12.268 -25.201 25.952 1.00 88.00 855 SER A N 1
ATOM 6952 C CA . SER A 1 855 ? 12.019 -23.900 26.583 1.00 88.00 855 SER A CA 1
ATOM 6953 C C . SER A 1 855 ? 13.302 -23.312 27.140 1.00 88.00 855 SER A C 1
ATOM 6955 O O . SER A 1 855 ? 14.258 -24.031 27.427 1.00 88.00 855 SER A O 1
ATOM 6957 N N . ILE A 1 856 ? 13.316 -21.998 27.331 1.00 82.44 856 ILE A N 1
ATOM 6958 C CA . ILE A 1 856 ? 14.342 -21.338 28.130 1.00 82.44 856 ILE A CA 1
ATOM 6959 C C . ILE A 1 856 ? 14.090 -21.691 29.593 1.00 82.44 856 ILE A C 1
ATOM 6961 O O . ILE A 1 856 ? 12.994 -21.486 30.114 1.00 82.44 856 ILE A O 1
ATOM 6965 N N . ASN A 1 857 ? 15.116 -22.233 30.236 1.00 79.38 857 ASN A N 1
ATOM 6966 C CA . ASN A 1 857 ? 15.159 -22.422 31.668 1.00 79.38 857 ASN A CA 1
ATOM 6967 C C . ASN A 1 857 ? 15.730 -21.160 32.321 1.00 79.38 857 ASN A C 1
ATOM 6969 O O . ASN A 1 857 ? 16.949 -20.981 32.369 1.00 79.38 857 ASN A O 1
ATOM 6973 N N . CYS A 1 858 ? 14.856 -20.304 32.844 1.00 75.69 858 CYS A N 1
ATOM 6974 C CA . CYS A 1 858 ? 15.264 -19.126 33.609 1.00 75.69 858 CYS A CA 1
ATOM 6975 C C . CYS A 1 858 ? 15.826 -19.480 34.997 1.00 75.69 858 CYS A C 1
ATOM 6977 O O . CYS A 1 858 ? 16.307 -18.588 35.689 1.00 75.69 858 CYS A O 1
ATOM 6979 N N . ASP A 1 859 ? 15.818 -20.767 35.379 1.00 66.31 859 ASP A N 1
ATOM 6980 C CA . ASP A 1 859 ? 16.382 -21.236 36.642 1.00 66.31 859 ASP A CA 1
ATOM 6981 C C . ASP A 1 859 ? 17.923 -21.341 36.613 1.00 66.31 859 ASP A C 1
ATOM 6983 O O . ASP A 1 859 ? 18.580 -21.417 37.656 1.00 66.31 859 ASP A O 1
ATOM 6987 N N . GLY A 1 860 ? 18.520 -21.379 35.419 1.00 57.19 860 GLY A N 1
ATOM 6988 C CA . GLY A 1 860 ? 19.969 -21.475 35.209 1.00 57.19 860 GLY A CA 1
ATOM 6989 C C . GLY A 1 860 ? 20.656 -20.119 35.003 1.00 57.19 860 GLY A C 1
ATOM 6990 O O . GLY A 1 860 ? 20.032 -19.064 35.066 1.00 57.19 860 GLY A O 1
ATOM 6991 N N . GLU A 1 861 ? 21.952 -20.129 34.669 1.00 56.31 861 GLU A N 1
ATOM 6992 C CA . GLU A 1 861 ? 22.647 -18.963 34.095 1.00 56.31 861 GLU A CA 1
ATOM 6993 C C . GLU A 1 861 ? 22.194 -18.714 32.647 1.00 56.31 861 GLU A C 1
ATOM 6995 O O . GLU A 1 861 ? 22.988 -18.746 31.707 1.00 56.31 861 GLU A O 1
ATOM 7000 N N . ALA A 1 862 ? 20.892 -18.527 32.424 1.00 54.75 862 ALA A N 1
ATOM 7001 C CA . ALA A 1 862 ? 20.339 -18.252 31.105 1.00 54.75 862 ALA A CA 1
ATOM 7002 C C . ALA A 1 862 ? 20.992 -16.994 30.530 1.00 54.75 862 ALA A C 1
ATOM 7004 O O . ALA A 1 862 ? 20.732 -15.900 31.005 1.00 54.75 862 ALA A O 1
ATOM 7005 N N . PHE A 1 863 ? 21.880 -17.137 29.543 1.00 56.41 863 PHE A N 1
ATOM 7006 C CA . PHE A 1 863 ? 22.504 -16.006 28.844 1.00 56.41 863 PHE A CA 1
ATOM 7007 C C . PHE A 1 863 ? 23.255 -15.011 29.746 1.00 56.41 863 PHE A C 1
ATOM 7009 O O . PHE A 1 863 ? 23.317 -13.826 29.445 1.00 56.41 863 PHE A O 1
ATOM 7016 N N . GLY A 1 864 ? 23.824 -15.476 30.866 1.00 49.78 864 GLY A N 1
ATOM 7017 C CA . GLY A 1 864 ? 24.473 -14.598 31.855 1.00 49.78 864 GLY A CA 1
ATOM 7018 C C . GLY A 1 864 ? 23.510 -13.946 32.859 1.00 49.78 864 GLY A C 1
ATOM 7019 O O . GLY A 1 864 ? 23.952 -13.246 33.768 1.00 49.78 864 GLY A O 1
ATOM 7020 N N . MET A 1 865 ? 22.214 -14.249 32.771 1.00 52.81 865 MET A N 1
ATOM 7021 C CA . MET A 1 865 ? 21.153 -13.748 33.652 1.00 52.81 865 MET A CA 1
ATOM 7022 C C . MET A 1 865 ? 20.958 -14.581 34.935 1.00 52.81 865 MET A C 1
ATOM 7024 O O . MET A 1 865 ? 20.017 -14.362 35.694 1.00 52.81 865 MET A O 1
ATOM 7028 N N . GLY A 1 866 ? 21.860 -15.519 35.246 1.00 44.59 866 GLY A N 1
ATOM 7029 C CA . GLY A 1 866 ? 21.760 -16.396 36.431 1.00 44.59 866 GLY A CA 1
ATOM 7030 C C . GLY A 1 866 ? 21.843 -15.700 37.790 1.00 44.59 866 GLY A C 1
ATOM 7031 O O . GLY A 1 866 ? 21.785 -16.359 38.826 1.00 44.59 866 GLY A O 1
ATOM 7032 N N . LYS A 1 867 ? 21.976 -14.370 37.807 1.00 50.12 867 LYS A N 1
ATOM 7033 C CA . LYS A 1 867 ? 21.916 -13.561 39.027 1.00 50.12 867 LYS A CA 1
ATOM 7034 C C . LYS A 1 867 ? 20.488 -13.295 39.506 1.00 50.12 867 LYS A C 1
ATOM 7036 O O . LYS A 1 867 ? 20.322 -12.970 40.677 1.00 50.12 867 LYS A O 1
ATOM 7041 N N . PHE A 1 868 ? 19.465 -13.436 38.660 1.00 54.62 868 PHE A N 1
ATOM 7042 C CA . PHE A 1 868 ? 18.114 -12.928 38.956 1.00 54.62 868 PHE A CA 1
ATOM 7043 C C . PHE A 1 868 ? 17.216 -13.905 39.711 1.00 54.62 868 PHE A C 1
ATOM 7045 O O . PHE A 1 868 ? 15.997 -13.935 39.544 1.00 54.62 868 PHE A O 1
ATOM 7052 N N . TRP A 1 869 ? 17.818 -14.664 40.619 1.00 52.38 869 TRP A N 1
ATOM 7053 C CA . TRP A 1 869 ? 17.062 -15.410 41.599 1.00 52.38 869 TRP A CA 1
ATOM 7054 C C . TRP A 1 869 ? 16.775 -14.571 42.816 1.00 52.38 869 TRP A C 1
ATOM 7056 O O . TRP A 1 869 ? 17.632 -14.332 43.667 1.00 52.38 869 TRP A O 1
ATOM 7066 N N . ILE A 1 870 ? 15.502 -14.266 42.975 1.00 50.41 870 ILE A N 1
ATOM 7067 C CA . ILE A 1 870 ? 14.977 -13.957 44.282 1.00 50.41 870 ILE A CA 1
ATOM 7068 C C . ILE A 1 870 ? 14.485 -15.277 44.868 1.00 50.41 870 ILE A C 1
ATOM 7070 O O . ILE A 1 870 ? 13.326 -15.656 44.747 1.00 50.41 870 ILE A O 1
ATOM 7074 N N . LYS A 1 871 ? 15.393 -15.978 45.548 1.00 49.44 871 LYS A N 1
ATOM 7075 C CA . LYS A 1 871 ? 15.052 -16.998 46.550 1.00 49.44 871 LYS A CA 1
ATOM 7076 C C . LYS A 1 871 ? 14.398 -16.362 47.802 1.00 49.44 871 LYS A C 1
ATOM 7078 O O . LYS A 1 871 ? 14.720 -16.769 48.914 1.00 49.44 871 LYS A O 1
ATOM 7083 N N . ASN A 1 872 ? 13.512 -15.366 47.658 1.00 49.50 872 ASN A N 1
ATOM 7084 C CA . ASN A 1 872 ? 12.798 -14.761 48.793 1.00 49.50 872 ASN A CA 1
ATOM 7085 C C . ASN A 1 872 ? 11.311 -15.098 48.779 1.00 49.50 872 ASN A C 1
ATOM 7087 O O . ASN A 1 872 ? 10.621 -14.907 47.782 1.00 49.50 872 ASN A O 1
ATOM 7091 N N . ASN A 1 873 ? 10.832 -15.462 49.967 1.00 53.06 873 ASN A N 1
ATOM 7092 C CA . ASN A 1 873 ? 9.439 -15.697 50.347 1.00 53.06 873 ASN A CA 1
ATOM 7093 C C . ASN A 1 873 ? 8.570 -14.420 50.402 1.00 53.06 873 ASN A C 1
ATOM 7095 O O . ASN A 1 873 ? 7.449 -14.472 50.902 1.00 53.06 873 ASN A O 1
ATOM 7099 N N . ASP A 1 874 ? 9.062 -13.274 49.922 1.00 62.25 874 ASP A N 1
ATOM 7100 C CA . ASP A 1 874 ? 8.341 -11.997 49.978 1.00 62.25 874 ASP A CA 1
ATOM 7101 C C . ASP A 1 874 ? 7.395 -11.878 48.775 1.00 62.25 874 ASP A C 1
ATOM 7103 O O . ASP A 1 874 ? 7.604 -11.093 47.851 1.00 62.25 874 ASP A O 1
ATOM 7107 N N . THR A 1 875 ? 6.369 -12.727 48.745 1.00 64.88 875 THR A N 1
ATOM 7108 C CA . THR A 1 875 ? 5.323 -12.697 47.718 1.00 64.88 875 THR A CA 1
ATOM 7109 C C . THR A 1 875 ? 4.212 -11.745 48.132 1.00 64.88 875 THR A C 1
ATOM 7111 O O . THR A 1 875 ? 3.710 -11.831 49.256 1.00 64.88 875 THR A O 1
ATOM 7114 N N . LYS A 1 876 ? 3.778 -10.876 47.217 1.00 71.38 876 LYS A N 1
ATOM 7115 C CA . LYS A 1 876 ? 2.615 -10.018 47.429 1.00 71.38 876 LYS A CA 1
ATOM 7116 C C . LYS A 1 876 ? 1.518 -10.363 46.430 1.00 71.38 876 LYS A C 1
ATOM 7118 O O . LYS A 1 876 ? 1.554 -9.944 45.277 1.00 71.38 876 LYS A O 1
ATOM 7123 N N . TYR A 1 877 ? 0.488 -11.038 46.923 1.00 80.31 877 TYR A N 1
ATOM 7124 C CA . TYR A 1 877 ? -0.675 -11.377 46.118 1.00 80.31 877 TYR A CA 1
ATOM 7125 C C . TYR A 1 877 ? -1.758 -10.317 46.260 1.00 80.31 877 TYR A C 1
ATOM 7127 O O . TYR A 1 877 ? -2.320 -10.102 47.336 1.00 80.31 877 TYR A O 1
ATOM 7135 N N . PHE A 1 878 ? -2.067 -9.659 45.150 1.00 88.06 878 PHE A N 1
ATOM 7136 C CA . PHE A 1 878 ? -3.273 -8.852 45.038 1.00 88.06 878 PHE A CA 1
ATOM 7137 C C . PHE A 1 878 ? -4.471 -9.784 44.845 1.00 88.06 878 PHE A C 1
ATOM 7139 O O . PHE A 1 878 ? -4.373 -10.797 44.154 1.00 88.06 878 PHE A O 1
ATOM 7146 N N . GLN A 1 879 ? -5.610 -9.444 45.444 1.00 89.88 879 GLN A N 1
ATOM 7147 C CA . GLN A 1 879 ? -6.850 -10.213 45.291 1.00 89.88 879 GLN A CA 1
ATOM 7148 C C . GLN A 1 879 ? -7.477 -10.015 43.908 1.00 89.88 879 GLN A C 1
ATOM 7150 O O . GLN A 1 879 ? -8.239 -10.857 43.434 1.00 89.88 879 GLN A O 1
ATOM 7155 N N . SER A 1 880 ? -7.227 -8.863 43.287 1.00 92.88 880 SER A N 1
ATOM 7156 C CA . SER A 1 880 ? -7.773 -8.502 41.982 1.00 92.88 880 SER A CA 1
ATOM 7157 C C . SER A 1 880 ? -6.745 -7.725 41.176 1.00 92.88 880 SER A C 1
ATOM 7159 O O . SER A 1 880 ? -6.260 -6.690 41.633 1.00 92.88 880 SER A O 1
ATOM 7161 N N . ILE A 1 881 ? -6.433 -8.224 39.983 1.00 94.75 881 ILE A N 1
ATOM 7162 C CA . ILE A 1 881 ? -5.521 -7.588 39.033 1.00 94.75 881 ILE A CA 1
ATOM 7163 C C . ILE A 1 881 ? -6.299 -7.205 37.774 1.00 94.75 881 ILE A C 1
ATOM 7165 O O . ILE A 1 881 ? -6.941 -8.046 37.141 1.00 94.75 881 ILE A O 1
ATOM 7169 N N . TYR A 1 882 ? -6.210 -5.932 37.411 1.00 96.38 882 TYR A N 1
ATOM 7170 C CA . TYR A 1 882 ? -6.729 -5.352 36.179 1.00 96.38 882 TYR A CA 1
ATOM 7171 C C . TYR A 1 882 ? -5.565 -4.853 35.328 1.00 96.38 882 TYR A C 1
ATOM 7173 O O . TYR A 1 882 ? -4.521 -4.469 35.855 1.00 96.38 882 TYR A O 1
ATOM 7181 N N . VAL A 1 883 ? -5.739 -4.842 34.011 1.00 96.75 883 VAL A N 1
ATOM 7182 C CA . VAL A 1 883 ? -4.723 -4.351 33.070 1.00 96.75 883 VAL A CA 1
ATOM 7183 C C . VAL A 1 883 ? -5.324 -3.261 32.202 1.00 96.75 883 VAL A C 1
ATOM 7185 O O . VAL A 1 883 ? -6.469 -3.376 31.779 1.00 96.75 883 VAL A O 1
ATOM 7188 N N . LEU A 1 884 ? -4.537 -2.233 31.912 1.00 94.94 884 LEU A N 1
ATOM 7189 C CA . LEU A 1 884 ? -4.815 -1.202 30.928 1.00 94.94 884 LEU A CA 1
ATOM 7190 C C . LEU A 1 884 ? -3.772 -1.289 29.808 1.00 94.94 884 LEU A C 1
ATOM 7192 O O . LEU A 1 884 ? -2.571 -1.272 30.070 1.00 94.94 884 LEU A O 1
ATOM 7196 N N . THR A 1 885 ? -4.223 -1.412 28.563 1.00 94.75 885 THR A N 1
ATOM 7197 C CA . THR A 1 885 ? -3.361 -1.575 27.382 1.00 94.75 885 THR A CA 1
ATOM 7198 C C . THR A 1 885 ? -3.937 -0.832 26.177 1.00 94.75 885 THR A C 1
ATOM 7200 O O . THR A 1 885 ? -5.127 -0.538 26.108 1.00 94.75 885 THR A O 1
ATOM 7203 N N . ASP A 1 886 ? -3.096 -0.541 25.195 1.00 92.25 886 ASP A N 1
ATOM 7204 C CA . ASP A 1 886 ? -3.485 -0.082 23.857 1.00 92.25 886 ASP A CA 1
ATOM 7205 C C . ASP A 1 886 ? -3.201 -1.149 22.786 1.00 92.25 886 ASP A C 1
ATOM 7207 O O . ASP A 1 886 ? -3.281 -0.886 21.586 1.00 92.25 886 ASP A O 1
ATOM 7211 N N . GLY A 1 887 ? -2.851 -2.360 23.230 1.00 93.69 887 GLY A N 1
ATOM 7212 C CA . GLY A 1 887 ? -2.470 -3.491 22.393 1.00 93.69 887 GLY A CA 1
ATOM 7213 C C . GLY A 1 887 ? -1.008 -3.479 21.949 1.00 93.69 887 GLY A C 1
ATOM 7214 O O . GLY A 1 887 ? -0.538 -4.481 21.410 1.00 93.69 887 GLY A O 1
ATOM 7215 N N . THR A 1 888 ? -0.261 -2.392 22.189 1.00 92.31 888 THR A N 1
ATOM 7216 C CA . THR A 1 888 ? 1.153 -2.279 21.782 1.00 92.31 888 THR A CA 1
ATOM 7217 C C . THR A 1 888 ? 2.124 -2.968 22.743 1.00 92.31 888 THR A C 1
ATOM 7219 O O . THR A 1 888 ? 3.304 -3.066 22.412 1.00 92.31 888 THR A O 1
ATOM 7222 N N . CYS A 1 889 ? 1.624 -3.493 23.873 1.00 92.88 889 CYS A N 1
ATOM 7223 C CA . CYS A 1 889 ? 2.361 -4.351 24.806 1.00 92.88 889 CYS A CA 1
ATOM 7224 C C . CYS A 1 889 ? 3.056 -5.494 24.050 1.00 92.88 889 CYS A C 1
ATOM 7226 O O . CYS A 1 889 ? 2.390 -6.325 23.440 1.00 92.88 889 CYS A O 1
ATOM 7228 N N . GLY A 1 890 ? 4.385 -5.496 24.058 1.00 92.44 890 GLY A N 1
ATOM 7229 C CA . GLY A 1 890 ? 5.223 -6.232 23.117 1.00 92.44 890 GLY A CA 1
ATOM 7230 C C . GLY A 1 890 ? 6.130 -7.293 23.706 1.00 92.44 890 GLY A C 1
ATOM 7231 O O . GLY A 1 890 ? 6.489 -7.193 24.876 1.00 92.44 890 GLY A O 1
ATOM 7232 N N . SER A 1 891 ? 6.581 -8.267 22.909 1.00 91.19 891 SER A N 1
ATOM 7233 C CA . SER A 1 891 ? 7.673 -9.178 23.297 1.00 91.19 891 SER A CA 1
ATOM 7234 C C . SER A 1 891 ? 7.454 -9.795 24.697 1.00 91.19 891 SER A C 1
ATOM 7236 O O . SER A 1 891 ? 6.392 -10.368 24.950 1.00 91.19 891 SER A O 1
ATOM 7238 N N . ALA A 1 892 ? 8.383 -9.630 25.648 1.00 90.25 892 ALA A N 1
ATOM 7239 C CA . ALA A 1 892 ? 8.220 -10.067 27.041 1.00 90.25 892 ALA A CA 1
ATOM 7240 C C . ALA A 1 892 ? 6.945 -9.545 27.742 1.00 90.25 892 ALA A C 1
ATOM 7242 O O . ALA A 1 892 ? 6.339 -10.295 28.504 1.00 90.25 892 ALA A O 1
ATOM 7243 N N . CYS A 1 893 ? 6.484 -8.317 27.457 1.00 93.50 893 CYS A N 1
ATOM 7244 C CA . CYS A 1 893 ? 5.203 -7.798 27.964 1.00 93.50 893 CYS A CA 1
ATOM 7245 C C . CYS A 1 893 ? 4.027 -8.619 27.433 1.00 93.50 893 CYS A C 1
ATOM 7247 O O . CYS A 1 893 ? 3.098 -8.946 28.172 1.00 93.50 893 CYS A O 1
ATOM 7249 N N . SER A 1 894 ? 4.087 -9.004 26.160 1.00 94.00 894 SER A N 1
ATOM 7250 C CA . SER A 1 894 ? 3.053 -9.821 25.537 1.00 94.00 894 SER A CA 1
ATOM 7251 C C . SER A 1 894 ? 3.008 -11.229 26.132 1.00 94.00 894 SER A C 1
ATOM 7253 O O . SER A 1 894 ? 1.922 -11.730 26.425 1.00 94.00 894 SER A O 1
ATOM 7255 N N . LEU A 1 895 ? 4.166 -11.842 26.408 1.00 91.31 895 LEU A N 1
ATOM 7256 C CA . LEU A 1 895 ? 4.250 -13.128 27.116 1.00 91.31 895 LEU A CA 1
ATOM 7257 C C . LEU A 1 895 ? 3.723 -13.018 28.556 1.00 91.31 895 LEU A C 1
ATOM 7259 O O . LEU A 1 895 ? 2.914 -13.843 28.984 1.00 91.31 895 LEU A O 1
ATOM 7263 N N . PHE A 1 896 ? 4.115 -11.957 29.271 1.00 92.31 896 PHE A N 1
ATOM 7264 C CA . PHE A 1 896 ? 3.619 -11.639 30.610 1.00 92.31 896 PHE A CA 1
ATOM 7265 C C . PHE A 1 896 ? 2.088 -11.576 30.638 1.00 92.31 896 PHE A C 1
ATOM 7267 O O . PHE A 1 896 ? 1.441 -12.309 31.389 1.00 92.31 896 PHE A O 1
ATOM 7274 N N . LEU A 1 897 ? 1.496 -10.739 29.781 1.00 94.19 897 LEU A N 1
ATOM 7275 C CA . LEU A 1 897 ? 0.051 -10.537 29.747 1.00 94.19 897 LEU A CA 1
ATOM 7276 C C . LEU A 1 897 ? -0.691 -11.799 29.295 1.00 94.19 897 LEU A C 1
ATOM 7278 O O . LEU A 1 897 ? -1.747 -12.126 29.845 1.00 94.19 897 LEU A O 1
ATOM 7282 N N . SER A 1 898 ? -0.108 -12.546 28.352 1.00 91.75 898 SER A N 1
ATOM 7283 C CA . SER A 1 898 ? -0.701 -13.782 27.845 1.00 91.75 898 SER A CA 1
ATOM 7284 C C . SER A 1 898 ? -0.873 -14.842 28.930 1.00 91.75 898 SER A C 1
ATOM 7286 O O . SER A 1 898 ? -1.874 -15.557 28.909 1.00 91.75 898 SER A O 1
ATOM 7288 N N . LYS A 1 899 ? 0.047 -14.914 29.902 1.00 89.88 899 LYS A N 1
ATOM 7289 C CA . LYS A 1 899 ? -0.046 -15.806 31.072 1.00 89.88 899 LYS A CA 1
ATOM 7290 C C . LYS A 1 899 ? -0.869 -15.222 32.209 1.00 89.88 899 LYS A C 1
ATOM 7292 O O . LYS A 1 899 ? -1.631 -15.958 32.840 1.00 89.88 899 LYS A O 1
ATOM 7297 N N . LEU A 1 900 ? -0.731 -13.921 32.475 1.00 92.25 900 LEU A N 1
ATOM 7298 C CA . LEU A 1 900 ? -1.450 -13.247 33.556 1.00 92.25 900 LEU A CA 1
ATOM 7299 C C . LEU A 1 900 ? -2.968 -13.397 33.399 1.00 92.25 900 LEU A C 1
ATOM 7301 O O . LEU A 1 900 ? -3.657 -13.598 34.392 1.00 92.25 900 LEU A O 1
ATOM 7305 N N . LYS A 1 901 ? -3.484 -13.379 32.161 1.00 91.69 901 LYS A N 1
ATOM 7306 C CA . LYS A 1 901 ? -4.924 -13.516 31.880 1.00 91.69 901 LYS A CA 1
ATOM 7307 C C . LYS A 1 901 ? -5.553 -14.799 32.452 1.00 91.69 901 LYS A C 1
ATOM 7309 O O . LYS A 1 901 ? -6.754 -14.822 32.703 1.00 91.69 901 LYS A O 1
ATOM 7314 N N . PHE A 1 902 ? -4.761 -15.852 32.660 1.00 89.81 902 PHE A N 1
ATOM 7315 C CA . PHE A 1 902 ? -5.224 -17.142 33.185 1.00 89.81 902 PHE A CA 1
ATOM 7316 C C . PHE A 1 902 ? -5.048 -17.297 34.706 1.00 89.81 902 PHE A C 1
ATOM 7318 O O . PHE A 1 902 ? -5.432 -18.326 35.258 1.00 89.81 902 PHE A O 1
ATOM 7325 N N . ALA A 1 903 ? -4.482 -16.298 35.388 1.00 89.94 903 ALA A N 1
ATOM 7326 C CA . ALA A 1 903 ? -4.313 -16.303 36.839 1.00 89.94 903 ALA A CA 1
ATOM 7327 C C . ALA A 1 903 ? -5.659 -16.170 37.571 1.00 89.94 903 ALA A C 1
ATOM 7329 O O . ALA A 1 903 ? -6.540 -15.429 37.133 1.00 89.94 903 ALA A O 1
ATOM 7330 N N . SER A 1 904 ? -5.825 -16.821 38.728 1.00 89.94 904 SER A N 1
ATOM 7331 C CA . SER A 1 904 ? -7.111 -16.795 39.455 1.00 89.94 904 SER A CA 1
ATOM 7332 C C . SER A 1 904 ? -7.474 -15.415 40.019 1.00 89.94 904 SER A C 1
ATOM 7334 O O . SER A 1 904 ? -8.652 -15.061 40.162 1.00 89.94 904 SER A O 1
ATOM 7336 N N . ASN A 1 905 ? -6.459 -14.611 40.337 1.00 91.44 905 ASN A N 1
ATOM 7337 C CA . ASN A 1 905 ? -6.608 -13.251 40.834 1.00 91.44 905 ASN A CA 1
ATOM 7338 C C . ASN A 1 905 ? -6.703 -12.201 39.714 1.00 91.44 905 ASN A C 1
ATOM 7340 O O . ASN A 1 905 ? -6.970 -11.033 40.006 1.00 91.44 905 ASN A O 1
ATOM 7344 N N . PHE A 1 906 ? -6.560 -12.589 38.444 1.00 94.38 906 PHE A N 1
ATOM 7345 C CA . PHE A 1 906 ? -6.803 -11.709 37.304 1.00 94.38 906 PHE A CA 1
ATOM 7346 C C . PHE A 1 906 ? -8.307 -11.467 37.084 1.00 94.38 906 PHE A C 1
ATOM 7348 O O . PHE A 1 906 ? -9.132 -12.338 37.367 1.00 94.38 906 PHE A O 1
ATOM 7355 N N . LYS A 1 907 ? -8.681 -10.263 36.623 1.00 94.81 907 LYS A N 1
ATOM 7356 C CA . LYS A 1 907 ? -10.087 -9.855 36.454 1.00 94.81 907 LYS A CA 1
ATOM 7357 C C . LYS A 1 907 ? -10.441 -9.384 35.047 1.00 94.81 907 LYS A C 1
ATOM 7359 O O . LYS A 1 907 ? -11.352 -9.947 34.448 1.00 94.81 907 LYS A O 1
ATOM 7364 N N . THR A 1 908 ? -9.807 -8.329 34.533 1.00 96.00 908 THR A N 1
ATOM 7365 C CA . THR A 1 908 ? -10.213 -7.719 33.247 1.00 96.00 908 THR A CA 1
ATOM 7366 C C . THR A 1 908 ? -9.063 -6.962 32.589 1.00 96.00 908 THR A C 1
ATOM 7368 O O . THR A 1 908 ? -8.350 -6.205 33.254 1.00 96.00 908 THR A O 1
ATOM 7371 N N . ILE A 1 909 ? -8.906 -7.141 31.273 1.00 96.38 909 ILE A N 1
ATOM 7372 C CA . ILE A 1 909 ? -8.057 -6.318 30.404 1.00 96.38 909 ILE A CA 1
ATOM 7373 C C . ILE A 1 909 ? -8.907 -5.206 29.780 1.00 96.38 909 ILE A C 1
ATOM 7375 O O . ILE A 1 909 ? -9.803 -5.474 28.975 1.00 96.38 909 ILE A O 1
ATOM 7379 N N . TYR A 1 910 ? -8.579 -3.961 30.105 1.00 94.94 910 TYR A N 1
ATOM 7380 C CA . TYR A 1 910 ? -9.144 -2.763 29.505 1.00 94.94 910 TYR A CA 1
ATOM 7381 C C . TYR A 1 910 ? -8.270 -2.255 28.359 1.00 94.94 910 TYR A C 1
ATOM 7383 O O . TYR A 1 910 ? -7.054 -2.124 28.500 1.00 94.94 910 TYR A O 1
ATOM 7391 N N . GLY A 1 911 ? -8.900 -1.943 27.230 1.00 93.00 911 GLY A N 1
ATOM 7392 C CA . GLY A 1 911 ? -8.259 -1.352 26.061 1.00 93.00 911 GLY A CA 1
ATOM 7393 C C . GLY A 1 911 ? -8.608 0.122 25.863 1.00 93.00 911 GLY A C 1
ATOM 7394 O O . GLY A 1 911 ? -9.787 0.472 25.933 1.00 93.00 911 GLY A O 1
ATOM 7395 N N . ILE A 1 912 ? -7.617 0.961 25.544 1.00 90.19 912 ILE A N 1
ATOM 7396 C CA . ILE A 1 912 ? -7.816 2.330 25.028 1.00 90.19 912 ILE A CA 1
ATOM 7397 C C . ILE A 1 912 ? -7.639 2.344 23.507 1.00 90.19 912 ILE A C 1
ATOM 7399 O O . ILE A 1 912 ? -6.730 1.705 22.976 1.00 90.19 912 ILE A O 1
ATOM 7403 N N . GLY A 1 913 ? -8.498 3.097 22.818 1.00 88.25 913 GLY A N 1
ATOM 7404 C CA . GLY A 1 913 ? -8.469 3.247 21.365 1.00 88.25 913 GLY A CA 1
ATOM 7405 C C . GLY A 1 913 ? -9.256 2.157 20.631 1.00 88.25 913 GLY A C 1
ATOM 7406 O O . GLY A 1 913 ? -10.244 1.626 21.144 1.00 88.25 913 GLY A O 1
ATOM 7407 N N . GLY A 1 914 ? -8.832 1.838 19.409 1.00 82.88 914 GLY A N 1
ATOM 7408 C CA . GLY A 1 914 ? -9.549 0.996 18.452 1.00 82.88 914 GLY A CA 1
ATOM 7409 C C . GLY A 1 914 ? -10.805 1.677 17.900 1.00 82.88 914 GLY A C 1
ATOM 7410 O O . GLY A 1 914 ? -11.340 2.597 18.509 1.00 82.88 914 GLY A O 1
ATOM 7411 N N . GLY A 1 915 ? -11.310 1.258 16.738 1.00 67.12 915 GLY A N 1
ATOM 7412 C CA . GLY A 1 915 ? -12.424 2.010 16.135 1.00 67.12 915 GLY A CA 1
ATOM 7413 C C . GLY A 1 915 ? -12.962 1.535 14.793 1.00 67.12 915 GLY A C 1
ATOM 7414 O O . GLY A 1 915 ? -13.833 2.201 14.236 1.00 67.12 915 GLY A O 1
ATOM 7415 N N . TYR A 1 916 ? -12.499 0.399 14.262 1.00 63.75 916 TYR A N 1
ATOM 7416 C CA . TYR A 1 916 ? -13.049 -0.127 13.006 1.00 63.75 916 TYR A CA 1
ATOM 7417 C C . TYR A 1 916 ? -14.522 -0.526 13.136 1.00 63.75 916 TYR A C 1
ATOM 7419 O O . TYR A 1 916 ? -15.326 -0.285 12.239 1.00 63.75 916 TYR A O 1
ATOM 7427 N N . ASN A 1 917 ? -14.864 -1.175 14.247 1.00 68.88 917 ASN A N 1
ATOM 7428 C CA . ASN A 1 917 ? -16.198 -1.663 14.553 1.00 68.88 917 ASN A CA 1
ATOM 7429 C C . ASN A 1 917 ? -16.340 -1.711 16.070 1.00 68.88 917 ASN A C 1
ATOM 7431 O O . ASN A 1 917 ? -15.433 -2.185 16.755 1.00 68.88 917 ASN A O 1
ATOM 7435 N N . ASP A 1 918 ? -17.477 -1.260 16.593 1.00 64.75 918 ASP A N 1
ATOM 7436 C CA . ASP A 1 918 ? -17.664 -1.206 18.034 1.00 64.75 918 ASP A CA 1
ATOM 7437 C C . ASP A 1 918 ? -17.687 -2.571 18.729 1.00 64.75 918 ASP A C 1
ATOM 7439 O O . ASP A 1 918 ? -17.440 -2.670 19.933 1.00 64.75 918 ASP A O 1
ATOM 7443 N N . ASN A 1 919 ? -17.898 -3.627 17.948 1.00 69.81 919 ASN A N 1
ATOM 7444 C CA . ASN A 1 919 ? -17.920 -5.003 18.423 1.00 69.81 919 ASN A CA 1
ATOM 7445 C C . ASN A 1 919 ? -16.584 -5.748 18.219 1.00 69.81 919 ASN A C 1
ATOM 7447 O O . ASN A 1 919 ? -16.478 -6.904 18.621 1.00 69.81 919 ASN A O 1
ATOM 7451 N N . ASP A 1 920 ? -15.572 -5.131 17.595 1.00 80.81 920 ASP A N 1
ATOM 7452 C CA . ASP A 1 920 ? -14.262 -5.755 17.350 1.00 80.81 920 ASP A CA 1
ATOM 7453 C C . ASP A 1 920 ? -13.282 -5.398 18.476 1.00 80.81 920 ASP A C 1
ATOM 7455 O O . ASP A 1 920 ? -12.620 -4.357 18.452 1.00 80.81 920 ASP A O 1
ATOM 7459 N N . LEU A 1 921 ? -13.210 -6.258 19.495 1.00 90.81 921 LEU A N 1
ATOM 7460 C CA . LEU A 1 921 ? -12.214 -6.138 20.558 1.00 90.81 921 LEU A CA 1
ATOM 7461 C C . LEU A 1 921 ? -10.829 -6.457 19.987 1.00 90.81 921 LEU A C 1
ATOM 7463 O O . LEU A 1 921 ? -10.587 -7.535 19.437 1.00 90.81 921 LEU A O 1
ATOM 7467 N N . PHE A 1 922 ? -9.922 -5.492 20.099 1.00 92.62 922 PHE A N 1
ATOM 7468 C CA . PHE A 1 922 ? -8.574 -5.598 19.559 1.00 92.62 922 PHE A CA 1
ATOM 7469 C C . PHE A 1 922 ? -7.661 -6.433 20.463 1.00 92.62 922 PHE A C 1
ATOM 7471 O O . PHE A 1 922 ? -7.948 -6.645 21.640 1.00 92.62 922 PHE A O 1
ATOM 7478 N N . GLU A 1 923 ? -6.575 -6.942 19.892 1.00 93.50 923 GLU A N 1
ATOM 7479 C CA . GLU A 1 923 ? -5.538 -7.707 20.596 1.00 93.50 923 GLU A CA 1
ATOM 7480 C C . GLU A 1 923 ? -4.994 -6.990 21.848 1.00 93.50 923 GLU A C 1
ATOM 7482 O O . GLU A 1 923 ? -4.610 -5.825 21.790 1.00 93.50 923 GLU A O 1
ATOM 7487 N N . SER A 1 924 ? -4.885 -7.692 22.980 1.00 94.81 924 SER A N 1
ATOM 7488 C CA . SER A 1 924 ? -4.382 -7.102 24.228 1.00 94.81 924 SER A CA 1
ATOM 7489 C C . SER A 1 924 ? -2.882 -6.800 24.216 1.00 94.81 924 SER A C 1
ATOM 7491 O O . SER A 1 924 ? -2.425 -5.909 24.939 1.00 94.81 924 SER A O 1
ATOM 7493 N N . SER A 1 925 ? -2.115 -7.548 23.423 1.00 94.25 925 SER A N 1
ATOM 7494 C CA . SER A 1 925 ? -0.661 -7.439 23.303 1.00 94.25 925 SER A CA 1
ATOM 7495 C C . SER A 1 925 ? -0.159 -8.003 21.971 1.00 94.25 925 SER A C 1
ATOM 7497 O O . SER A 1 925 ? -0.657 -9.009 21.474 1.00 94.25 925 SER A O 1
ATOM 7499 N N . SER A 1 926 ? 0.857 -7.380 21.387 1.00 91.75 926 SER A N 1
ATOM 7500 C CA . SER A 1 926 ? 1.321 -7.652 20.024 1.00 91.75 926 SER A CA 1
ATOM 7501 C C . SER A 1 926 ? 2.735 -8.234 19.995 1.00 91.75 926 SER A C 1
ATOM 7503 O O . SER A 1 926 ? 3.417 -8.255 21.017 1.00 91.75 926 SER A O 1
ATOM 7505 N N . TYR A 1 927 ? 3.150 -8.742 18.825 1.00 87.94 927 TYR A N 1
ATOM 7506 C CA . TYR A 1 927 ? 4.506 -9.246 18.535 1.00 87.94 927 TYR A CA 1
ATOM 7507 C C . TYR A 1 927 ? 5.117 -10.084 19.673 1.00 87.94 927 TYR A C 1
ATOM 7509 O O . TYR A 1 927 ? 6.230 -9.845 20.144 1.00 87.94 927 TYR A O 1
ATOM 7517 N N . ALA A 1 928 ? 4.337 -11.033 20.193 1.00 84.00 928 ALA A N 1
ATOM 7518 C CA . ALA A 1 928 ? 4.781 -11.907 21.275 1.00 84.00 928 ALA A CA 1
ATOM 7519 C C . ALA A 1 928 ? 5.837 -12.916 20.805 1.00 84.00 928 ALA A C 1
ATOM 7521 O O . ALA A 1 928 ? 6.520 -13.528 21.623 1.00 84.00 928 ALA A O 1
ATOM 7522 N N . GLY A 1 929 ? 5.881 -13.172 19.494 1.00 67.31 929 GLY A N 1
ATOM 7523 C CA . GLY A 1 929 ? 6.638 -14.256 18.909 1.00 67.31 929 GLY A CA 1
ATOM 7524 C C . GLY A 1 929 ? 8.099 -13.918 18.690 1.00 67.31 929 GLY A C 1
ATOM 7525 O O . GLY A 1 929 ? 8.423 -12.936 18.031 1.00 67.31 929 GLY A O 1
ATOM 7526 N N . GLY A 1 930 ? 8.938 -14.833 19.163 1.00 67.62 930 GLY A N 1
ATOM 7527 C CA . GLY A 1 930 ? 10.265 -15.114 18.644 1.00 67.62 930 GLY A CA 1
ATOM 7528 C C . GLY A 1 930 ? 11.432 -14.519 19.414 1.00 67.62 930 GLY A C 1
ATOM 7529 O O . GLY A 1 930 ? 11.357 -13.444 20.000 1.00 67.62 930 GLY A O 1
ATOM 7530 N N . GLY A 1 931 ? 12.535 -15.273 19.433 1.00 75.88 931 GLY A N 1
ATOM 7531 C CA . GLY A 1 931 ? 13.824 -14.742 19.858 1.00 75.88 931 GLY A CA 1
ATOM 7532 C C . GLY A 1 931 ? 14.288 -13.743 18.809 1.00 75.88 931 GLY A C 1
ATOM 7533 O O . GLY A 1 931 ? 14.703 -14.161 17.728 1.00 75.88 931 GLY A O 1
ATOM 7534 N N . ALA A 1 932 ? 14.148 -12.454 19.106 1.00 84.94 932 ALA A N 1
ATOM 7535 C CA . ALA A 1 932 ? 14.557 -11.377 18.222 1.00 84.94 932 ALA A CA 1
ATOM 7536 C C . ALA A 1 932 ? 16.068 -11.156 18.344 1.00 84.94 932 ALA A C 1
ATOM 7538 O O . ALA A 1 932 ? 16.562 -10.816 19.418 1.00 84.94 932 ALA A O 1
ATOM 7539 N N . PHE A 1 933 ? 16.794 -11.331 17.245 1.00 87.56 933 PHE A N 1
ATOM 7540 C CA . PHE A 1 933 ? 18.237 -11.105 17.190 1.00 87.56 933 PHE A CA 1
ATOM 7541 C C . PHE A 1 933 ? 18.566 -10.080 16.112 1.00 87.56 933 PHE A C 1
ATOM 7543 O O . PHE A 1 933 ? 17.935 -10.052 15.049 1.00 87.56 933 PHE A O 1
ATOM 7550 N N . GLN A 1 934 ? 19.572 -9.247 16.376 1.00 89.00 934 GLN A N 1
ATOM 7551 C CA . GLN A 1 934 ? 20.109 -8.369 15.348 1.00 89.00 934 GLN A CA 1
ATOM 7552 C C . GLN A 1 934 ? 21.012 -9.167 14.410 1.00 89.00 934 GLN A C 1
ATOM 7554 O O . GLN A 1 934 ? 21.775 -10.035 14.836 1.00 89.00 934 GLN A O 1
ATOM 7559 N N . TRP A 1 935 ? 20.973 -8.839 13.122 1.00 91.31 935 TRP A N 1
ATOM 7560 C CA . TRP A 1 935 ? 21.792 -9.500 12.109 1.00 91.31 935 TRP A CA 1
ATOM 7561 C C . TRP A 1 935 ? 23.290 -9.418 12.415 1.00 91.31 935 TRP A C 1
ATOM 7563 O O . TRP A 1 935 ? 24.009 -10.394 12.231 1.00 91.31 935 TRP A O 1
ATOM 7573 N N . ASN A 1 936 ? 23.764 -8.287 12.941 1.00 86.56 936 ASN A N 1
ATOM 7574 C CA . ASN A 1 936 ? 25.173 -8.133 13.302 1.00 86.56 936 ASN A CA 1
ATOM 7575 C C . ASN A 1 936 ? 25.598 -9.080 14.431 1.00 86.56 936 ASN A C 1
ATOM 7577 O O . ASN A 1 936 ? 26.706 -9.617 14.373 1.00 86.56 936 ASN A O 1
ATOM 7581 N N . ASP A 1 937 ? 24.720 -9.333 15.402 1.00 85.69 937 ASP A N 1
ATOM 7582 C CA . ASP A 1 937 ? 24.972 -10.307 16.464 1.00 85.69 937 ASP A CA 1
ATOM 7583 C C . ASP A 1 937 ? 25.004 -11.722 15.876 1.00 85.69 937 ASP A C 1
ATOM 7585 O O . ASP A 1 937 ? 25.946 -12.474 16.122 1.00 85.69 937 ASP A O 1
ATOM 7589 N N . ILE A 1 938 ? 24.037 -12.056 15.007 1.00 88.56 938 ILE A N 1
ATOM 7590 C CA . ILE A 1 938 ? 23.992 -13.342 14.291 1.00 88.56 938 ILE A CA 1
ATOM 7591 C C . ILE A 1 938 ? 25.288 -13.590 13.517 1.00 88.56 938 ILE A C 1
ATOM 7593 O O . ILE A 1 938 ? 25.883 -14.655 13.663 1.00 88.56 938 ILE A O 1
ATOM 7597 N N . VAL A 1 939 ? 25.750 -12.616 12.730 1.00 88.62 939 VAL A N 1
ATOM 7598 C CA . VAL A 1 939 ? 26.994 -12.714 11.950 1.00 88.62 939 VAL A CA 1
ATOM 7599 C C . VAL A 1 939 ? 28.197 -12.912 12.869 1.00 88.62 939 VAL A C 1
ATOM 7601 O O . VAL A 1 939 ? 29.014 -13.801 12.631 1.00 88.62 939 VAL A O 1
ATOM 7604 N N . THR A 1 940 ? 28.298 -12.110 13.933 1.00 85.31 940 THR A N 1
ATOM 7605 C CA . THR A 1 940 ? 29.410 -12.186 14.891 1.00 85.31 940 THR A CA 1
ATOM 7606 C C . THR A 1 940 ? 29.489 -13.577 15.513 1.00 85.31 940 THR A C 1
ATOM 7608 O O . THR A 1 940 ? 30.557 -14.188 15.533 1.00 85.31 940 THR A O 1
ATOM 7611 N N . TYR A 1 941 ? 28.354 -14.111 15.964 1.00 84.31 941 TYR A N 1
ATOM 7612 C CA . TYR A 1 941 ? 28.279 -15.434 16.574 1.00 84.31 941 TYR A CA 1
ATOM 7613 C C . TYR A 1 941 ? 28.488 -16.566 15.565 1.00 84.31 941 TYR A C 1
ATOM 7615 O O . TYR A 1 941 ? 29.206 -17.520 15.858 1.00 84.31 941 TYR A O 1
ATOM 7623 N N . HIS A 1 942 ? 27.941 -16.460 14.353 1.00 84.12 942 HIS A N 1
ATOM 7624 C CA . HIS A 1 942 ? 28.160 -17.445 13.288 1.00 84.12 942 HIS A CA 1
ATOM 7625 C C . HIS A 1 942 ? 29.646 -17.576 12.939 1.00 84.12 942 HIS A C 1
ATOM 7627 O O . HIS A 1 942 ? 30.174 -18.688 12.859 1.00 84.12 942 HIS A O 1
ATOM 7633 N N . ASN A 1 943 ? 30.348 -16.447 12.820 1.00 82.44 943 ASN A N 1
ATOM 7634 C CA . ASN A 1 943 ? 31.771 -16.401 12.479 1.00 82.44 943 ASN A CA 1
ATOM 7635 C C . ASN A 1 943 ? 32.685 -16.939 13.591 1.00 82.44 943 ASN A C 1
ATOM 7637 O O . ASN A 1 943 ? 33.785 -17.401 13.300 1.00 82.44 943 ASN A O 1
ATOM 7641 N N . GLN A 1 944 ? 32.242 -16.951 14.853 1.00 83.31 944 GLN A N 1
ATOM 7642 C CA . GLN A 1 944 ? 32.995 -17.595 15.940 1.00 83.31 944 GLN A CA 1
ATOM 7643 C C . GLN A 1 944 ? 33.070 -19.121 15.778 1.00 83.31 944 GLN A C 1
ATOM 7645 O O . GLN A 1 944 ? 34.067 -19.733 16.160 1.00 83.31 944 GLN A O 1
ATOM 7650 N N . PHE A 1 945 ? 32.033 -19.744 15.210 1.00 79.50 945 PHE A N 1
ATOM 7651 C CA . PHE A 1 945 ? 31.938 -21.203 15.057 1.00 79.50 945 PHE A CA 1
ATOM 7652 C C . PHE A 1 945 ? 32.178 -21.695 13.628 1.00 79.50 945 PHE A C 1
ATOM 7654 O O . PHE A 1 945 ? 32.310 -22.903 13.406 1.00 79.50 945 PHE A O 1
ATOM 7661 N N . SER A 1 946 ? 32.241 -20.778 12.665 1.00 76.31 946 SER A N 1
ATOM 7662 C CA . SER A 1 946 ? 32.512 -21.058 11.263 1.00 76.31 946 SER A CA 1
ATOM 7663 C C . SER A 1 946 ? 33.899 -20.569 10.875 1.00 76.31 946 SER A C 1
ATOM 7665 O O . SER A 1 946 ? 34.148 -19.372 10.812 1.00 76.31 946 SER A O 1
ATOM 7667 N N . THR A 1 947 ? 34.819 -21.481 10.564 1.00 57.09 947 THR A N 1
ATOM 7668 C CA . THR A 1 947 ? 36.186 -21.094 10.187 1.00 57.09 947 THR A CA 1
ATOM 7669 C C . THR A 1 947 ? 36.334 -20.682 8.718 1.00 57.09 947 THR A C 1
ATOM 7671 O O . THR A 1 947 ? 37.423 -20.255 8.358 1.00 57.09 947 THR A O 1
ATOM 7674 N N . ASN A 1 948 ? 35.294 -20.808 7.870 1.00 57.94 948 ASN A N 1
ATOM 7675 C CA . ASN A 1 948 ? 35.396 -20.599 6.410 1.00 57.94 948 ASN A CA 1
ATOM 7676 C C . ASN A 1 948 ? 34.069 -20.297 5.662 1.00 57.94 948 ASN A C 1
ATOM 7678 O O . ASN A 1 948 ? 34.031 -20.406 4.435 1.00 57.94 948 ASN A O 1
ATOM 7682 N N . ASP A 1 949 ? 32.963 -19.957 6.334 1.00 66.56 949 ASP A N 1
ATOM 7683 C CA . ASP A 1 949 ? 31.706 -19.650 5.624 1.00 66.56 949 ASP A CA 1
ATOM 7684 C C . ASP A 1 949 ? 31.672 -18.189 5.150 1.00 66.56 949 ASP A C 1
ATOM 7686 O O . ASP A 1 949 ? 31.308 -17.288 5.896 1.00 66.56 949 ASP A O 1
ATOM 7690 N N . SER A 1 950 ? 32.065 -17.952 3.896 1.00 64.62 950 SER A N 1
ATOM 7691 C CA . SER A 1 950 ? 32.094 -16.615 3.285 1.00 64.62 950 SER A CA 1
ATOM 7692 C C . SER A 1 950 ? 30.714 -16.073 2.885 1.00 64.62 950 SER A C 1
ATOM 7694 O O . SER A 1 950 ? 30.627 -14.970 2.334 1.00 64.62 950 SER A O 1
ATOM 7696 N N . LEU A 1 951 ? 29.633 -16.830 3.116 1.00 78.88 951 LEU A N 1
ATOM 7697 C CA . LEU A 1 951 ? 28.287 -16.441 2.698 1.00 78.88 951 LEU A CA 1
ATOM 7698 C C . LEU A 1 951 ? 27.664 -15.426 3.666 1.00 78.88 951 LEU A C 1
ATOM 7700 O O . LEU A 1 951 ? 27.121 -14.422 3.199 1.00 78.88 951 LEU A O 1
ATOM 7704 N N . ILE A 1 952 ? 27.795 -15.632 4.979 1.00 87.38 952 ILE A N 1
ATOM 7705 C CA . ILE A 1 952 ? 27.191 -14.787 6.024 1.00 87.38 952 ILE A CA 1
ATOM 7706 C C . ILE A 1 952 ? 28.158 -13.685 6.454 1.00 87.38 952 ILE A C 1
ATOM 7708 O O . ILE A 1 952 ? 29.224 -13.959 6.992 1.00 87.38 952 ILE A O 1
ATOM 7712 N N . ASN A 1 953 ? 27.772 -12.428 6.236 1.00 89.62 953 ASN A N 1
ATOM 7713 C CA . ASN A 1 953 ? 28.564 -11.254 6.597 1.00 89.62 953 ASN A CA 1
ATOM 7714 C C . ASN A 1 953 ? 27.677 -10.102 7.086 1.00 89.62 953 ASN A C 1
ATOM 7716 O O . ASN A 1 953 ? 26.457 -10.101 6.905 1.00 89.62 953 ASN A O 1
ATOM 7720 N N . HIS A 1 954 ? 28.309 -9.092 7.687 1.00 90.44 954 HIS A N 1
ATOM 7721 C CA . HIS A 1 954 ? 27.638 -7.850 8.059 1.00 90.44 954 HIS A CA 1
ATOM 7722 C C . HIS A 1 954 ? 27.040 -7.161 6.829 1.00 90.44 954 HIS A C 1
ATOM 7724 O O . HIS A 1 954 ? 27.530 -7.317 5.707 1.00 90.44 954 HIS A O 1
ATOM 7730 N N . LEU A 1 955 ? 25.985 -6.373 7.047 1.00 92.00 955 LEU A N 1
ATOM 7731 C CA . LEU A 1 955 ? 25.496 -5.467 6.011 1.00 92.00 955 LEU A CA 1
ATOM 7732 C C . LEU A 1 955 ? 26.613 -4.467 5.652 1.00 92.00 955 LEU A C 1
ATOM 7734 O O . LEU A 1 955 ? 27.342 -4.031 6.541 1.00 92.00 955 LEU A O 1
ATOM 7738 N N . PRO A 1 956 ? 26.753 -4.064 4.377 1.00 91.69 956 PRO A N 1
ATOM 7739 C CA . PRO A 1 956 ? 27.785 -3.103 3.963 1.00 91.69 956 PRO A CA 1
ATOM 7740 C C . PRO A 1 956 ? 27.510 -1.669 4.462 1.00 91.69 956 PRO A C 1
ATOM 7742 O O . PRO A 1 956 ? 28.354 -0.780 4.343 1.00 91.69 956 PRO A O 1
ATOM 7745 N N . THR A 1 957 ? 26.325 -1.444 5.027 1.00 93.00 957 THR A N 1
ATOM 7746 C CA . THR A 1 957 ? 25.834 -0.168 5.558 1.00 93.00 957 THR A CA 1
ATOM 7747 C C . THR A 1 957 ? 25.545 -0.271 7.053 1.00 93.00 957 THR A C 1
ATOM 7749 O O . THR A 1 957 ? 25.378 -1.372 7.571 1.00 93.00 957 THR A O 1
ATOM 7752 N N . SER A 1 958 ? 25.356 0.863 7.723 1.00 92.25 958 SER A N 1
ATOM 7753 C CA . SER A 1 958 ? 24.839 0.943 9.097 1.00 92.25 958 SER A CA 1
ATOM 7754 C C . SER A 1 958 ? 23.335 0.653 9.209 1.00 92.25 958 SER A C 1
ATOM 7756 O O . SER A 1 958 ? 22.721 0.966 10.223 1.00 92.25 958 SER A O 1
ATOM 7758 N N . ALA A 1 959 ? 22.710 0.095 8.170 1.00 93.38 959 ALA A N 1
ATOM 7759 C CA . ALA A 1 959 ? 21.350 -0.412 8.256 1.00 93.38 959 ALA A CA 1
ATOM 7760 C C . ALA A 1 959 ? 21.247 -1.521 9.310 1.00 93.38 959 ALA A C 1
ATOM 7762 O O . ALA A 1 959 ? 22.169 -2.321 9.488 1.00 93.38 959 ALA A O 1
ATOM 7763 N N . HIS A 1 960 ? 20.096 -1.594 9.974 1.00 89.75 960 HIS A N 1
ATOM 7764 C CA . HIS A 1 960 ? 19.851 -2.575 11.025 1.00 89.75 960 HIS A CA 1
ATOM 7765 C C . HIS A 1 960 ? 18.766 -3.549 10.585 1.00 89.75 960 HIS A C 1
ATOM 7767 O O . HIS A 1 960 ? 17.672 -3.141 10.201 1.00 89.75 960 HIS A O 1
ATOM 7773 N N . LEU A 1 961 ? 19.056 -4.842 10.669 1.00 94.00 961 LEU A N 1
ATOM 7774 C CA . LEU A 1 961 ? 18.093 -5.904 10.412 1.00 94.00 961 LEU A CA 1
ATOM 7775 C C . LEU A 1 961 ? 17.869 -6.685 11.703 1.00 94.00 961 LEU A C 1
ATOM 7777 O O . LEU A 1 961 ? 18.818 -7.241 12.254 1.00 94.00 961 LEU A O 1
ATOM 7781 N N . ASN A 1 962 ? 16.617 -6.752 12.142 1.00 92.00 962 ASN A N 1
ATOM 7782 C CA . ASN A 1 962 ? 16.186 -7.608 13.240 1.00 92.00 962 ASN A CA 1
ATOM 7783 C C . ASN A 1 962 ? 15.361 -8.765 12.683 1.00 92.00 962 ASN A C 1
ATOM 7785 O O . ASN A 1 962 ? 14.561 -8.569 11.764 1.00 92.00 962 ASN A O 1
ATOM 7789 N N . LEU A 1 963 ? 15.559 -9.958 13.242 1.00 90.75 963 LEU A N 1
ATOM 7790 C CA . LEU A 1 963 ? 14.895 -11.182 12.806 1.00 90.75 963 LEU A CA 1
ATOM 7791 C C . LEU A 1 963 ? 14.389 -11.972 14.002 1.00 90.75 963 LEU A C 1
ATOM 7793 O O . LEU A 1 963 ? 15.102 -12.142 14.991 1.00 90.75 963 LEU A O 1
ATOM 7797 N N . ASN A 1 964 ? 13.201 -12.545 13.850 1.00 90.25 964 ASN A N 1
ATOM 7798 C CA . ASN A 1 964 ? 12.746 -13.631 14.702 1.00 90.25 964 ASN A CA 1
ATOM 7799 C C . ASN A 1 964 ? 13.420 -14.943 14.304 1.00 90.25 964 ASN A C 1
ATOM 7801 O O . ASN A 1 964 ? 13.226 -15.419 13.186 1.00 90.25 964 ASN A O 1
ATOM 7805 N N . VAL A 1 965 ? 14.184 -15.523 15.230 1.00 89.56 965 VAL A N 1
ATOM 7806 C CA . VAL A 1 965 ? 14.953 -16.762 15.013 1.00 89.56 965 VAL A CA 1
ATOM 7807 C C . VAL A 1 965 ? 14.243 -18.007 15.544 1.00 89.56 965 VAL A C 1
ATOM 7809 O O . VAL A 1 965 ? 14.416 -19.111 15.027 1.00 89.56 965 VAL A O 1
ATOM 7812 N N . TYR A 1 966 ? 13.378 -17.825 16.538 1.00 88.56 966 TYR A N 1
ATOM 7813 C CA . TYR A 1 966 ? 12.560 -18.887 17.123 1.00 88.56 966 TYR A CA 1
ATOM 7814 C C . TYR A 1 966 ? 11.082 -18.512 17.057 1.00 88.56 966 TYR A C 1
ATOM 7816 O O . TYR A 1 966 ? 10.737 -17.361 16.798 1.00 88.56 966 TYR A O 1
ATOM 7824 N N . GLU A 1 967 ? 10.206 -19.479 17.261 1.00 90.94 967 GLU A N 1
ATOM 7825 C CA . GLU A 1 967 ? 8.766 -19.306 17.413 1.00 90.94 967 GLU A CA 1
ATOM 7826 C C . GLU A 1 967 ? 8.407 -19.632 18.861 1.00 90.94 967 GLU A C 1
ATOM 7828 O O . GLU A 1 967 ? 8.952 -20.575 19.426 1.00 90.94 967 GLU A O 1
ATOM 7833 N N . ILE A 1 968 ? 7.520 -18.844 19.471 1.00 91.31 968 ILE A N 1
ATOM 7834 C CA . ILE A 1 968 ? 7.096 -19.032 20.865 1.00 91.31 968 ILE A CA 1
ATOM 7835 C C . ILE A 1 968 ? 5.621 -19.426 20.876 1.00 91.31 968 ILE A C 1
ATOM 7837 O O . ILE A 1 968 ? 4.792 -18.787 20.219 1.00 91.31 968 ILE A O 1
ATOM 7841 N N . TYR A 1 969 ? 5.300 -20.466 21.637 1.00 89.94 969 TYR A N 1
ATOM 7842 C CA . TYR A 1 969 ? 3.961 -21.022 21.799 1.00 89.94 969 TYR A CA 1
ATOM 7843 C C . TYR A 1 969 ? 3.474 -20.790 23.216 1.00 89.94 969 TYR A C 1
ATOM 7845 O O . TYR A 1 969 ? 4.263 -20.731 24.149 1.00 89.94 969 TYR A O 1
ATOM 7853 N N . ILE A 1 970 ? 2.159 -20.711 23.383 1.00 87.12 970 ILE A N 1
ATOM 7854 C CA . ILE A 1 970 ? 1.544 -20.598 24.702 1.00 87.12 970 ILE A CA 1
ATOM 7855 C C . ILE A 1 970 ? 0.539 -21.726 24.808 1.00 87.12 970 ILE A C 1
ATOM 7857 O O . ILE A 1 970 ? -0.524 -21.658 24.196 1.00 87.12 970 ILE A O 1
ATOM 7861 N N . ASN A 1 971 ? 0.867 -22.757 25.590 1.00 79.25 971 ASN A N 1
ATOM 7862 C CA . ASN A 1 971 ? 0.065 -23.986 25.686 1.00 79.25 971 ASN A CA 1
ATOM 7863 C C . ASN A 1 971 ? -1.411 -23.726 26.031 1.00 79.25 971 ASN A C 1
ATOM 7865 O O . ASN A 1 971 ? -2.283 -24.447 25.559 1.00 79.25 971 ASN A O 1
ATOM 7869 N N . ALA A 1 972 ? -1.701 -22.687 26.822 1.00 75.25 972 ALA A N 1
ATOM 7870 C CA . ALA A 1 972 ? -3.069 -22.299 27.176 1.00 75.25 972 ALA A CA 1
ATOM 7871 C C . ALA A 1 972 ? -3.880 -21.721 25.995 1.00 75.25 972 ALA A C 1
ATOM 7873 O O . ALA A 1 972 ? -5.104 -21.665 26.068 1.00 75.25 972 ALA A O 1
ATOM 7874 N N . LEU A 1 973 ? -3.211 -21.282 24.922 1.00 76.19 973 LEU A N 1
ATOM 7875 C CA . LEU A 1 973 ? -3.824 -20.721 23.716 1.00 76.19 973 LEU A CA 1
ATOM 7876 C C . LEU A 1 973 ? -3.770 -21.705 22.541 1.00 76.19 973 LEU A C 1
ATOM 7878 O O . LEU A 1 973 ? -4.785 -21.937 21.890 1.00 76.19 973 LEU A O 1
ATOM 7882 N N . SER A 1 974 ? -2.590 -22.260 22.252 1.00 81.94 974 SER A N 1
ATOM 7883 C CA . SER A 1 974 ? -2.390 -23.265 21.207 1.00 81.94 974 SER A CA 1
ATOM 7884 C C . SER A 1 974 ? -1.049 -23.970 21.370 1.00 81.94 974 SER A C 1
ATOM 7886 O O . SER A 1 974 ? -0.023 -23.325 21.597 1.00 81.94 974 SER A O 1
ATOM 7888 N N . SER A 1 975 ? -1.044 -25.290 21.182 1.00 78.19 975 SER A N 1
ATOM 7889 C CA . SER A 1 975 ? 0.195 -26.048 21.032 1.00 78.19 975 SER A CA 1
ATOM 7890 C C . SER A 1 975 ? 0.761 -25.935 19.620 1.00 78.19 975 SER A C 1
ATOM 7892 O O . SER A 1 975 ? 1.968 -25.999 19.473 1.00 78.19 975 SER A O 1
ATOM 7894 N N . ASP A 1 976 ? -0.068 -25.772 18.586 1.00 79.31 976 ASP A N 1
ATOM 7895 C CA . ASP A 1 976 ? 0.343 -25.996 17.187 1.00 79.31 976 ASP A CA 1
ATOM 7896 C C . ASP A 1 976 ? 0.539 -24.711 16.387 1.00 79.31 976 ASP A C 1
ATOM 7898 O O . ASP A 1 976 ? 1.003 -24.750 15.249 1.00 79.31 976 ASP A O 1
ATOM 7902 N N . TYR A 1 977 ? 0.207 -23.568 16.985 1.00 85.50 977 TYR A N 1
ATOM 7903 C CA . TYR A 1 977 ? 0.316 -22.266 16.346 1.00 85.50 977 TYR A CA 1
ATOM 7904 C C . TYR A 1 977 ? 1.060 -21.284 17.259 1.00 85.50 977 TYR A C 1
ATOM 7906 O O . TYR A 1 977 ? 0.700 -21.175 18.435 1.00 85.50 977 TYR A O 1
ATOM 7914 N N . PRO A 1 978 ? 2.073 -20.558 16.755 1.00 90.44 978 PRO A N 1
ATOM 7915 C CA . PRO A 1 978 ? 2.816 -19.596 17.560 1.00 90.44 978 PRO A CA 1
ATOM 7916 C C . PRO A 1 978 ? 1.921 -18.466 18.054 1.00 90.44 978 PRO A C 1
ATOM 7918 O O . PRO A 1 978 ? 1.016 -18.020 17.343 1.00 90.44 978 PRO A O 1
ATOM 7921 N N . ARG A 1 979 ? 2.235 -17.920 19.232 1.00 90.38 979 ARG A N 1
ATOM 7922 C CA . ARG A 1 979 ? 1.482 -16.809 19.837 1.00 90.38 979 ARG A CA 1
ATOM 7923 C C . ARG A 1 979 ? 1.363 -15.591 18.926 1.00 90.38 979 ARG A C 1
ATOM 7925 O O . ARG A 1 979 ? 0.344 -14.904 18.973 1.00 90.38 979 ARG A O 1
ATOM 7932 N N . GLU A 1 980 ? 2.377 -15.358 18.096 1.00 91.06 980 GLU A N 1
ATOM 7933 C CA . GLU A 1 980 ? 2.422 -14.284 17.099 1.00 91.06 980 GLU A CA 1
ATOM 7934 C C . GLU A 1 980 ? 1.203 -14.263 16.172 1.00 91.06 980 GLU A C 1
ATOM 7936 O O . GLU A 1 980 ? 0.782 -13.202 15.720 1.00 91.06 980 GLU A O 1
ATOM 7941 N N . PHE A 1 981 ? 0.629 -15.433 15.888 1.00 90.69 981 PHE A N 1
ATOM 7942 C CA . PHE A 1 981 ? -0.474 -15.590 14.947 1.00 90.69 981 PHE A CA 1
ATOM 7943 C C . PHE A 1 981 ? -1.797 -15.969 15.628 1.00 90.69 981 PHE A C 1
ATOM 7945 O O . PHE A 1 981 ? -2.735 -16.396 14.957 1.00 90.69 981 PHE A O 1
ATOM 7952 N N . LEU A 1 982 ? -1.893 -15.805 16.948 1.00 89.00 982 LEU A N 1
ATOM 7953 C CA . LEU A 1 982 ? -3.111 -16.024 17.730 1.00 89.00 982 LEU A CA 1
ATOM 7954 C C . LEU A 1 982 ? -3.662 -14.692 18.229 1.00 89.00 982 LEU A C 1
ATOM 7956 O O . LEU A 1 982 ? -2.878 -13.819 18.592 1.00 89.00 982 LEU A O 1
ATOM 7960 N N . LYS A 1 983 ? -4.998 -14.565 18.295 1.00 89.88 983 LYS A N 1
ATOM 7961 C CA . LYS A 1 983 ? -5.656 -13.382 18.864 1.00 89.88 983 LYS A CA 1
ATOM 7962 C C . LYS A 1 983 ? -6.085 -13.600 20.306 1.00 89.88 983 LYS A C 1
ATOM 7964 O O . LYS A 1 983 ? -6.922 -14.462 20.567 1.00 89.88 983 LYS A O 1
ATOM 7969 N N . GLN A 1 984 ? -5.569 -12.781 21.220 1.00 92.00 984 GLN A N 1
ATOM 7970 C CA . GLN A 1 984 ? -6.037 -12.688 22.601 1.00 92.00 984 GLN A CA 1
ATOM 7971 C C . GLN A 1 984 ? -6.613 -11.282 22.821 1.00 92.00 984 GLN A C 1
ATOM 7973 O O . GLN A 1 984 ? -5.890 -10.352 23.164 1.00 92.00 984 GLN A O 1
ATOM 7978 N N . PRO A 1 985 ? -7.915 -11.068 22.571 1.00 93.88 985 PRO A N 1
ATOM 7979 C CA . PRO A 1 985 ? -8.477 -9.729 22.638 1.00 93.88 985 PRO A CA 1
ATOM 7980 C C . PRO A 1 985 ? -8.505 -9.197 24.078 1.00 93.88 985 PRO A C 1
ATOM 7982 O O . PRO A 1 985 ? -8.534 -9.965 25.051 1.00 93.88 985 PRO A O 1
ATOM 7985 N N . ILE A 1 986 ? -8.544 -7.869 24.196 1.00 94.88 986 ILE A N 1
ATOM 7986 C CA . ILE A 1 986 ? -8.980 -7.183 25.418 1.00 94.88 986 ILE A CA 1
ATOM 7987 C C . ILE A 1 986 ? -10.373 -7.677 25.834 1.00 94.88 986 ILE A C 1
ATOM 7989 O O . ILE A 1 986 ? -11.148 -8.145 25.001 1.00 94.88 986 ILE A O 1
ATOM 7993 N N . ASP A 1 987 ? -10.712 -7.532 27.111 1.00 93.81 987 ASP A N 1
ATOM 7994 C CA . ASP A 1 987 ? -12.025 -7.936 27.621 1.00 93.81 987 ASP A CA 1
ATOM 7995 C C . ASP A 1 987 ? -13.039 -6.791 27.509 1.00 93.81 987 ASP A C 1
ATOM 7997 O O . ASP A 1 987 ? -14.219 -7.015 27.241 1.00 93.81 987 ASP A O 1
ATOM 8001 N N . LYS A 1 988 ? -12.578 -5.545 27.688 1.00 91.50 988 LYS A N 1
ATOM 8002 C CA . LYS A 1 988 ? -13.427 -4.352 27.635 1.00 91.50 988 LYS A CA 1
ATOM 8003 C C . LYS A 1 988 ? -12.690 -3.167 27.029 1.00 91.50 988 LYS A C 1
ATOM 8005 O O . LYS A 1 988 ? -11.525 -2.932 27.318 1.00 91.50 988 LYS A O 1
ATOM 8010 N N . ARG A 1 989 ? -13.380 -2.382 26.206 1.00 89.94 989 ARG A N 1
ATOM 8011 C CA . ARG A 1 989 ? -12.841 -1.160 25.594 1.00 89.94 989 ARG A CA 1
ATOM 8012 C C . ARG A 1 989 ? -13.359 0.077 26.324 1.00 89.94 989 ARG A C 1
ATOM 8014 O O . ARG A 1 989 ? -14.554 0.172 26.602 1.00 89.94 989 ARG A O 1
ATOM 8021 N N . LEU A 1 990 ? -12.473 1.025 26.611 1.00 88.62 990 LEU A N 1
ATOM 8022 C CA . LEU A 1 990 ? -12.818 2.332 27.160 1.00 88.62 990 LEU A CA 1
ATOM 8023 C C . LEU A 1 990 ? -13.127 3.288 25.999 1.00 88.62 990 LEU A C 1
ATOM 8025 O O . LEU A 1 990 ? -12.245 3.655 25.229 1.00 88.62 990 LEU A O 1
ATOM 8029 N N . LEU A 1 991 ? -14.400 3.664 25.849 1.00 79.12 991 LEU A N 1
ATOM 8030 C CA . LEU A 1 991 ? -14.888 4.445 24.699 1.00 79.12 991 LEU A CA 1
ATOM 8031 C C . LEU A 1 991 ? -14.658 5.964 24.815 1.00 79.12 991 LEU A C 1
ATOM 8033 O O . LEU A 1 991 ? -14.908 6.696 23.855 1.00 79.12 991 LEU A O 1
ATOM 8037 N N . ILE A 1 992 ? -14.251 6.424 25.999 1.00 73.69 992 ILE A N 1
ATOM 8038 C CA . ILE A 1 992 ? -14.022 7.831 26.358 1.00 73.69 992 ILE A CA 1
ATOM 8039 C C . ILE A 1 992 ? -12.700 7.892 27.136 1.00 73.69 992 ILE A C 1
ATOM 8041 O O . ILE A 1 992 ? -12.679 8.147 28.336 1.00 73.69 992 ILE A O 1
ATOM 8045 N N . ALA A 1 993 ? -11.608 7.525 26.470 1.00 66.94 993 ALA A N 1
ATOM 8046 C CA . ALA A 1 993 ? -10.281 7.427 27.063 1.00 66.94 993 ALA A CA 1
ATOM 8047 C C . ALA A 1 993 ? -9.231 8.005 26.110 1.00 66.94 993 ALA A C 1
ATOM 8049 O O . ALA A 1 993 ? -9.299 7.774 24.904 1.00 66.94 993 ALA A O 1
ATOM 8050 N N . ASP A 1 994 ? -8.266 8.725 26.676 1.00 70.19 994 ASP A N 1
ATOM 8051 C CA . ASP A 1 994 ? -7.220 9.453 25.960 1.00 70.19 994 ASP A CA 1
ATOM 8052 C C . ASP A 1 994 ? -5.832 9.013 26.444 1.00 70.19 994 ASP A C 1
ATOM 8054 O O . ASP A 1 994 ? -5.588 8.889 27.648 1.00 70.19 994 ASP A O 1
ATOM 8058 N N . TYR A 1 995 ? -4.908 8.818 25.500 1.00 71.50 995 TYR A N 1
ATOM 8059 C CA . TYR A 1 995 ? -3.506 8.477 25.748 1.00 71.50 995 TYR A CA 1
ATOM 8060 C C . TYR A 1 995 ? -2.782 9.503 26.621 1.00 71.50 995 TYR A C 1
ATOM 8062 O O . TYR A 1 995 ? -1.859 9.145 27.353 1.00 71.50 995 TYR A O 1
ATOM 8070 N N . PHE A 1 996 ? -3.197 10.768 26.552 1.00 69.56 996 PHE A N 1
ATOM 8071 C CA . PHE A 1 996 ? -2.566 11.870 27.278 1.00 69.56 996 PHE A CA 1
ATOM 8072 C C . PHE A 1 996 ? -3.326 12.260 28.554 1.00 69.56 996 PHE A C 1
ATOM 8074 O O . PHE A 1 996 ? -2.848 13.100 29.311 1.00 69.56 996 PHE A O 1
ATOM 8081 N N . ASN A 1 997 ? -4.455 11.598 28.847 1.00 75.19 997 ASN A N 1
ATOM 8082 C CA . ASN A 1 997 ? -5.192 11.703 30.108 1.00 75.19 997 ASN A CA 1
ATOM 8083 C C . ASN A 1 997 ? -5.454 10.313 30.711 1.00 75.19 997 ASN A C 1
ATOM 8085 O O . ASN A 1 997 ? -6.589 9.846 30.848 1.00 75.19 997 ASN A O 1
ATOM 8089 N N . ILE A 1 998 ? -4.371 9.639 31.099 1.00 78.62 998 ILE A N 1
ATOM 8090 C CA . ILE A 1 998 ? -4.444 8.281 31.647 1.00 78.62 998 ILE A CA 1
ATOM 8091 C C . ILE A 1 998 ? -5.276 8.206 32.935 1.00 78.62 998 ILE A C 1
ATOM 8093 O O . ILE A 1 998 ? -5.955 7.212 33.180 1.00 78.62 998 ILE A O 1
ATOM 8097 N N . GLN A 1 999 ? -5.286 9.277 33.735 1.00 80.56 999 GLN A N 1
ATOM 8098 C CA . GLN A 1 999 ? -6.011 9.341 35.005 1.00 80.56 999 GLN A CA 1
ATOM 8099 C C . GLN A 1 999 ? -7.516 9.151 34.819 1.00 80.56 999 GLN A C 1
ATOM 8101 O O . GLN A 1 999 ? -8.125 8.413 35.585 1.00 80.56 999 GLN A O 1
ATOM 8106 N N . GLN A 1 1000 ? -8.106 9.735 33.773 1.00 83.75 1000 GLN A N 1
ATOM 8107 C CA . GLN A 1 1000 ? -9.516 9.512 33.446 1.00 83.75 1000 GLN A CA 1
ATOM 8108 C C . GLN A 1 1000 ? -9.810 8.032 33.170 1.00 83.75 1000 GLN A C 1
ATOM 8110 O O . GLN A 1 1000 ? -10.802 7.491 33.653 1.00 83.75 1000 GLN A O 1
ATOM 8115 N N . SER A 1 1001 ? -8.923 7.362 32.435 1.00 86.94 1001 SER A N 1
ATOM 8116 C CA . SER A 1 1001 ? -9.060 5.935 32.126 1.00 86.94 1001 SER A CA 1
ATOM 8117 C C . SER A 1 1001 ? -8.973 5.071 33.387 1.00 86.94 1001 SER A C 1
ATOM 8119 O O . SER A 1 1001 ? -9.733 4.117 33.542 1.00 86.94 1001 SER A O 1
ATOM 8121 N N . LEU A 1 1002 ? -8.078 5.428 34.311 1.00 89.25 1002 LEU A N 1
ATOM 8122 C CA . LEU A 1 1002 ? -7.927 4.752 35.600 1.00 89.25 1002 LEU A CA 1
ATOM 8123 C C . LEU A 1 1002 ? -9.170 4.927 36.483 1.00 89.25 1002 LEU A C 1
ATOM 8125 O O . LEU A 1 1002 ? -9.644 3.941 37.042 1.00 89.25 1002 LEU A O 1
ATOM 8129 N N . GLU A 1 1003 ? -9.741 6.133 36.556 1.00 90.38 1003 GLU A N 1
ATOM 8130 C CA . GLU A 1 1003 ? -11.004 6.389 37.273 1.00 90.38 1003 GLU A CA 1
ATOM 8131 C C . GLU A 1 1003 ? -12.148 5.538 36.712 1.00 90.38 1003 GLU A C 1
ATOM 8133 O O . GLU A 1 1003 ? -12.874 4.897 37.466 1.00 90.38 1003 GLU A O 1
ATOM 8138 N N . MET A 1 1004 ? -12.269 5.441 35.382 1.00 89.25 1004 MET A N 1
ATOM 8139 C CA . MET A 1 1004 ? -13.290 4.601 34.746 1.00 89.25 1004 MET A CA 1
ATOM 8140 C C . MET A 1 1004 ? -13.154 3.122 35.124 1.00 89.25 1004 MET A C 1
ATOM 8142 O O . MET A 1 1004 ? -14.166 2.459 35.339 1.00 89.25 1004 MET A O 1
ATOM 8146 N N . ILE A 1 1005 ? -11.925 2.601 35.214 1.00 91.81 1005 ILE A N 1
ATOM 8147 C CA . ILE A 1 1005 ? -11.673 1.223 35.660 1.00 91.81 1005 ILE A CA 1
ATOM 8148 C C . ILE A 1 1005 ? -12.098 1.053 37.122 1.00 91.81 1005 ILE A C 1
ATOM 8150 O O . ILE A 1 1005 ? -12.768 0.074 37.456 1.00 91.81 1005 ILE A O 1
ATOM 8154 N N . ILE A 1 1006 ? -11.726 2.005 37.981 1.00 91.88 1006 ILE A N 1
ATOM 8155 C CA . ILE A 1 1006 ? -12.043 1.989 39.414 1.00 91.88 1006 ILE A CA 1
ATOM 8156 C C . ILE A 1 1006 ? -13.553 2.011 39.644 1.00 91.88 1006 ILE A C 1
ATOM 8158 O O . ILE A 1 1006 ? -14.088 1.193 40.397 1.00 91.88 1006 ILE A O 1
ATOM 8162 N N . ASP A 1 1007 ? -14.255 2.890 38.946 1.00 89.56 1007 ASP A N 1
ATOM 8163 C CA . ASP A 1 1007 ? -15.708 2.987 38.974 1.00 89.56 1007 ASP A CA 1
ATOM 8164 C C . ASP A 1 1007 ? -16.404 1.706 38.501 1.00 89.56 1007 ASP A C 1
ATOM 8166 O O . ASP A 1 1007 ? -17.445 1.324 39.042 1.00 89.56 1007 ASP A O 1
ATOM 8170 N N . ASP A 1 1008 ? -15.856 1.045 37.482 1.00 87.88 1008 ASP A N 1
ATOM 8171 C CA . ASP A 1 1008 ? -16.463 -0.148 36.899 1.00 87.88 1008 ASP A CA 1
ATOM 8172 C C . ASP A 1 1008 ? -16.449 -1.321 37.885 1.00 87.88 1008 ASP A C 1
ATOM 8174 O O . ASP A 1 1008 ? -17.497 -1.922 38.148 1.00 87.88 1008 ASP A O 1
ATOM 8178 N N . TYR A 1 1009 ? -15.301 -1.604 38.516 1.00 84.50 1009 TYR A N 1
ATOM 8179 C CA . TYR A 1 1009 ? -15.238 -2.719 39.465 1.00 84.50 1009 TYR A CA 1
ATOM 8180 C C . TYR A 1 1009 ? -15.811 -2.385 40.850 1.00 84.50 1009 TYR A C 1
ATOM 8182 O O . TYR A 1 1009 ? -16.247 -3.280 41.579 1.00 84.50 1009 TYR A O 1
ATOM 8190 N N . THR A 1 1010 ? -15.840 -1.113 41.258 1.00 85.00 1010 THR A N 1
ATOM 8191 C CA . THR A 1 1010 ? -16.537 -0.718 42.497 1.00 85.00 1010 THR A CA 1
ATOM 8192 C C . THR A 1 1010 ? -18.053 -0.870 42.342 1.00 85.00 1010 THR A C 1
ATOM 8194 O O . THR A 1 1010 ? -18.727 -1.324 43.273 1.00 85.00 1010 THR A O 1
ATOM 8197 N N . ARG A 1 1011 ? -18.598 -0.606 41.146 1.00 79.56 1011 ARG A N 1
ATOM 8198 C CA . ARG A 1 1011 ? -19.992 -0.927 40.798 1.00 79.56 1011 ARG A CA 1
ATOM 8199 C C . ARG A 1 1011 ? -20.251 -2.432 40.743 1.00 79.56 1011 ARG A C 1
ATOM 8201 O O . ARG A 1 1011 ? -21.237 -2.889 41.319 1.00 79.56 1011 ARG A O 1
ATOM 8208 N N . SER A 1 1012 ? -19.365 -3.223 40.135 1.00 68.06 1012 SER A N 1
ATOM 8209 C CA . SER A 1 1012 ? -19.550 -4.683 40.086 1.00 68.06 1012 SER A CA 1
ATOM 8210 C C . SER A 1 1012 ? -19.505 -5.329 41.477 1.00 68.06 1012 SER A C 1
ATOM 8212 O O . SER A 1 1012 ? -20.268 -6.252 41.751 1.00 68.06 1012 SER A O 1
ATOM 8214 N N . ASN A 1 1013 ? -18.662 -4.813 42.380 1.00 60.25 1013 ASN A N 1
ATOM 8215 C CA . ASN A 1 1013 ? -18.552 -5.294 43.762 1.00 60.25 1013 ASN A CA 1
ATOM 8216 C C . ASN A 1 1013 ? -19.668 -4.786 44.693 1.00 60.25 1013 ASN A C 1
ATOM 8218 O O . ASN A 1 1013 ? -19.899 -5.382 45.743 1.00 60.25 1013 ASN A O 1
ATOM 8222 N N . SER A 1 1014 ? -20.372 -3.706 44.339 1.00 53.97 1014 SER A N 1
ATOM 8223 C CA . SER A 1 1014 ? -21.559 -3.248 45.082 1.00 53.97 1014 SER A CA 1
ATOM 8224 C C . SER A 1 1014 ? -22.848 -3.939 44.617 1.00 53.97 1014 SER A C 1
ATOM 8226 O O . SER A 1 1014 ? -23.759 -4.141 45.422 1.00 53.97 1014 SER A O 1
ATOM 8228 N N . GLN A 1 1015 ? -22.910 -4.397 43.361 1.00 44.91 1015 GLN A N 1
ATOM 8229 C CA . GLN A 1 1015 ? -24.040 -5.178 42.839 1.00 44.91 1015 GLN A CA 1
ATOM 8230 C C . GLN A 1 1015 ? -24.072 -6.641 43.320 1.00 44.91 1015 GLN A C 1
ATOM 8232 O O . GLN A 1 1015 ? -25.142 -7.246 43.343 1.00 44.91 1015 GLN A O 1
ATOM 8237 N N . THR A 1 1016 ? -22.962 -7.206 43.802 1.00 37.31 1016 THR A N 1
ATOM 8238 C CA . THR A 1 1016 ? -22.937 -8.546 44.427 1.00 37.31 1016 THR A CA 1
ATOM 8239 C C . THR A 1 1016 ? -23.508 -8.588 45.852 1.00 37.31 1016 THR A C 1
ATOM 8241 O O . THR A 1 1016 ? -23.749 -9.675 46.372 1.00 37.31 1016 THR A O 1
ATOM 8244 N N . LEU A 1 1017 ? -23.810 -7.438 46.467 1.00 33.88 1017 LEU A N 1
ATOM 8245 C CA . LEU A 1 1017 ? -24.430 -7.346 47.800 1.00 33.88 1017 LEU A CA 1
ATOM 8246 C C . LEU A 1 1017 ? -25.959 -7.157 47.779 1.00 33.88 1017 LEU A C 1
ATOM 8248 O O . LEU A 1 1017 ? -26.575 -7.104 48.841 1.00 33.88 1017 LEU A O 1
ATOM 8252 N N . THR A 1 1018 ? -26.602 -7.086 46.607 1.00 32.56 1018 THR A N 1
ATOM 8253 C CA . THR A 1 1018 ? -28.053 -6.814 46.503 1.00 32.56 1018 THR A CA 1
ATOM 8254 C C . THR A 1 1018 ? -28.767 -7.602 45.401 1.00 32.56 1018 THR A C 1
ATOM 8256 O O . THR A 1 1018 ? -29.618 -7.071 44.696 1.00 32.56 1018 THR A O 1
ATOM 8259 N N . VAL A 1 1019 ? -28.509 -8.908 45.283 1.00 31.00 1019 VAL A N 1
ATOM 8260 C CA . VAL A 1 1019 ? -29.402 -9.793 44.507 1.00 31.00 1019 VAL A CA 1
ATOM 8261 C C . VAL A 1 1019 ? -29.863 -10.963 45.362 1.00 31.00 1019 VAL A C 1
ATOM 8263 O O . VAL A 1 1019 ? -29.485 -12.114 45.178 1.00 31.00 1019 VAL A O 1
ATOM 8266 N N . ASN A 1 1020 ? -30.725 -10.634 46.320 1.00 31.36 1020 ASN A N 1
ATOM 8267 C CA . ASN A 1 1020 ? -31.730 -11.562 46.814 1.00 31.36 1020 ASN A CA 1
ATOM 8268 C C . ASN A 1 1020 ? -32.974 -10.767 47.222 1.00 31.36 1020 ASN A C 1
ATOM 8270 O O . ASN A 1 1020 ? -33.193 -10.498 48.398 1.00 31.36 1020 ASN A O 1
ATOM 8274 N N . SER A 1 1021 ? -33.734 -10.283 46.236 1.00 26.02 1021 SER A N 1
ATOM 8275 C CA . SER A 1 1021 ? -35.186 -10.070 46.336 1.00 26.02 1021 SER A CA 1
ATOM 8276 C C . SER A 1 1021 ? -35.745 -9.371 45.088 1.00 26.02 1021 SER A C 1
ATOM 8278 O O . SER A 1 1021 ? -35.348 -8.272 44.728 1.00 26.02 1021 SER A O 1
ATOM 8280 N N . SER A 1 1022 ? -36.754 -10.020 44.504 1.00 26.47 1022 SER A N 1
ATOM 8281 C CA . SER A 1 1022 ? -37.944 -9.379 43.929 1.00 26.47 1022 SER A CA 1
ATOM 8282 C C . SER A 1 1022 ? -37.905 -8.786 42.508 1.00 26.47 1022 SER A C 1
ATOM 8284 O O . SER A 1 1022 ? -37.580 -7.632 42.280 1.00 26.47 1022 SER A O 1
ATOM 8286 N N . PHE A 1 1023 ? -38.539 -9.568 41.629 1.00 25.08 1023 PHE A N 1
ATOM 8287 C CA . PHE A 1 1023 ? -39.733 -9.205 40.848 1.00 25.08 1023 PHE A CA 1
ATOM 8288 C C . PHE A 1 1023 ? -39.636 -8.683 39.399 1.00 25.08 1023 PHE A C 1
ATOM 8290 O O . PHE A 1 1023 ? -39.082 -7.645 39.066 1.00 25.08 1023 PHE A O 1
ATOM 8297 N N . LYS A 1 1024 ? -40.350 -9.460 38.574 1.00 24.86 1024 LYS A N 1
ATOM 8298 C CA . LYS A 1 1024 ? -40.973 -9.211 37.270 1.00 24.86 1024 LYS A CA 1
ATOM 8299 C C . LYS A 1 1024 ? -41.771 -7.891 37.142 1.00 24.86 1024 LYS A C 1
ATOM 8301 O O . LYS A 1 1024 ? -42.396 -7.473 38.111 1.00 24.86 1024 LYS A O 1
ATOM 8306 N N . MET A 1 1025 ? -41.968 -7.509 35.860 1.00 24.27 1025 MET A N 1
ATOM 8307 C CA . MET A 1 1025 ? -43.087 -6.734 35.244 1.00 24.27 1025 MET A CA 1
ATOM 8308 C C . MET A 1 1025 ? -43.021 -5.192 35.403 1.00 24.27 1025 MET A C 1
ATOM 8310 O O . MET A 1 1025 ? -42.680 -4.735 36.477 1.00 24.27 1025 MET A O 1
ATOM 8314 N N . ILE A 1 1026 ? -43.316 -4.289 34.441 1.00 24.80 1026 ILE A N 1
ATOM 8315 C CA . ILE A 1 1026 ? -44.120 -4.260 33.189 1.00 24.80 1026 ILE A CA 1
ATOM 8316 C C . ILE A 1 1026 ? -43.769 -2.972 32.365 1.00 24.80 1026 ILE A C 1
ATOM 8318 O O . ILE A 1 1026 ? -43.581 -1.913 32.949 1.00 24.80 1026 ILE A O 1
ATOM 8322 N N . ILE A 1 1027 ? -43.693 -3.099 31.026 1.00 23.31 1027 ILE A N 1
ATOM 8323 C CA . ILE A 1 1027 ? -44.232 -2.284 29.887 1.00 23.31 1027 ILE A CA 1
ATOM 8324 C C . ILE A 1 1027 ? -44.455 -0.747 30.022 1.00 23.31 1027 ILE A C 1
ATOM 8326 O O . ILE A 1 1027 ? -45.287 -0.358 30.831 1.00 23.31 1027 ILE A O 1
ATOM 8330 N N . PHE A 1 1028 ? -43.923 0.081 29.081 1.00 20.30 1028 PHE A N 1
ATOM 8331 C CA . PHE A 1 1028 ? -44.713 0.991 28.187 1.00 20.30 1028 PHE A CA 1
ATOM 8332 C C . PHE A 1 1028 ? -43.915 1.740 27.074 1.00 20.30 1028 PHE A C 1
ATOM 8334 O O . PHE A 1 1028 ? -43.026 2.530 27.362 1.00 20.30 1028 PHE A O 1
ATOM 8341 N N . ASN A 1 1029 ? -44.308 1.468 25.814 1.00 22.44 1029 ASN A N 1
ATOM 8342 C CA . ASN A 1 1029 ? -44.442 2.289 24.579 1.00 22.44 1029 ASN A CA 1
ATOM 8343 C C . ASN A 1 1029 ? -43.525 3.503 24.279 1.00 22.44 1029 ASN A C 1
ATOM 8345 O O . ASN A 1 1029 ? -43.408 4.424 25.070 1.00 22.44 1029 ASN A O 1
ATOM 8349 N N . VAL A 1 1030 ? -42.840 3.529 23.121 1.00 30.19 1030 VAL A N 1
ATOM 8350 C CA . VAL A 1 1030 ? -43.286 4.037 21.787 1.00 30.19 1030 VAL A CA 1
ATOM 8351 C C . VAL A 1 1030 ? -43.592 5.541 21.777 1.00 30.19 1030 VAL A C 1
ATOM 8353 O O . VAL A 1 1030 ? -44.632 5.936 22.279 1.00 30.19 1030 VAL A O 1
ATOM 8356 N N . PHE A 1 1031 ? -42.687 6.316 21.154 1.00 20.94 1031 PHE A N 1
ATOM 8357 C CA . PHE A 1 1031 ? -42.812 7.602 20.421 1.00 20.94 1031 PHE A CA 1
ATOM 8358 C C . PHE A 1 1031 ? -41.415 8.261 20.486 1.00 20.94 1031 PHE A C 1
ATOM 8360 O O . PHE A 1 1031 ? -41.030 8.802 21.510 1.00 20.94 1031 PHE A O 1
ATOM 8367 N N . LEU A 1 1032 ? -40.528 8.108 19.500 1.00 23.02 1032 LEU A N 1
ATOM 8368 C CA . LEU A 1 1032 ? -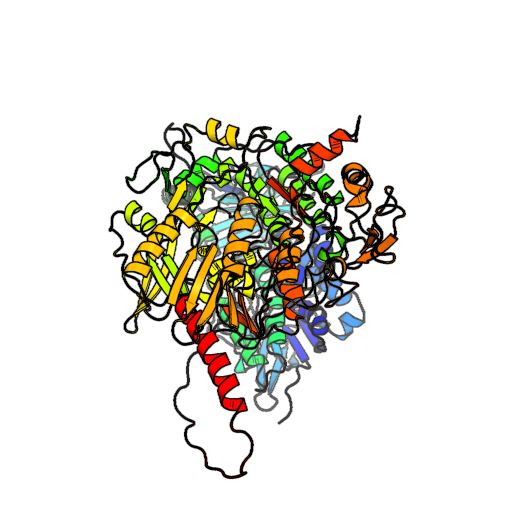40.466 9.009 18.348 1.00 23.02 1032 LEU A CA 1
ATOM 8369 C C . LEU A 1 1032 ? -39.537 8.416 17.270 1.00 23.02 1032 LEU A C 1
ATOM 8371 O O . LEU A 1 1032 ? -38.314 8.474 17.360 1.00 23.02 1032 LEU A O 1
ATOM 8375 N N . ARG A 1 1033 ? -40.152 7.867 16.219 1.00 29.92 1033 ARG A N 1
ATOM 8376 C CA . ARG A 1 1033 ? -39.629 7.962 14.852 1.00 29.92 1033 ARG A CA 1
ATOM 8377 C C . ARG A 1 1033 ? -40.117 9.297 14.282 1.00 29.92 1033 ARG A C 1
ATOM 8379 O O . ARG A 1 1033 ? -41.228 9.706 14.603 1.00 29.92 1033 ARG A O 1
ATOM 8386 N N . ILE A 1 1034 ? -39.325 9.852 13.361 1.00 25.69 1034 ILE A N 1
ATOM 8387 C CA . ILE A 1 1034 ? -39.513 11.076 12.555 1.00 25.69 1034 ILE A CA 1
ATOM 8388 C C . ILE A 1 1034 ? -38.754 12.282 13.124 1.00 25.69 1034 ILE A C 1
ATOM 8390 O O . ILE A 1 1034 ? -39.299 13.039 13.914 1.00 25.69 1034 ILE A O 1
ATOM 8394 N N . LEU A 1 1035 ? -37.499 12.448 12.687 1.00 22.52 1035 LEU A N 1
ATOM 8395 C CA . LEU A 1 1035 ? -36.970 13.652 12.020 1.00 22.52 1035 LEU A CA 1
ATOM 8396 C C . LEU A 1 1035 ? -35.444 13.520 11.865 1.00 22.52 1035 LEU A C 1
ATOM 8398 O O . LEU A 1 1035 ? -34.700 13.768 12.802 1.00 22.52 1035 LEU A O 1
ATOM 8402 N N . PHE A 1 1036 ? -35.006 13.052 10.695 1.00 24.38 1036 PHE A N 1
ATOM 8403 C CA . PHE A 1 1036 ? -34.067 13.728 9.783 1.00 24.38 1036 PHE A CA 1
ATOM 8404 C C . PHE A 1 1036 ? -33.413 12.709 8.837 1.00 24.38 1036 PHE A C 1
ATOM 8406 O O . PHE A 1 1036 ? -32.613 11.865 9.224 1.00 24.38 1036 PHE A O 1
ATOM 8413 N N . MET A 1 1037 ? -33.829 12.797 7.573 1.00 25.94 1037 MET A N 1
ATOM 8414 C CA . MET A 1 1037 ? -33.128 12.267 6.406 1.00 25.94 1037 MET A CA 1
ATOM 8415 C C . MET A 1 1037 ? -31.950 13.187 6.045 1.00 25.94 1037 MET A C 1
ATOM 8417 O O . MET A 1 1037 ? -32.033 14.386 6.312 1.00 25.94 1037 MET A O 1
ATOM 8421 N N . LYS A 1 1038 ? -31.008 12.619 5.266 1.00 26.02 1038 LYS A N 1
ATOM 8422 C CA . LYS A 1 1038 ? -29.934 13.247 4.456 1.00 26.02 1038 LYS A CA 1
ATOM 8423 C C . LYS A 1 1038 ? -28.677 13.636 5.259 1.00 26.02 1038 LYS A C 1
ATOM 8425 O O . LYS A 1 1038 ? -28.792 14.378 6.216 1.00 26.02 1038 LYS A O 1
ATOM 8430 N N . PHE A 1 1039 ? -27.448 13.217 4.949 1.00 24.50 1039 PHE A N 1
ATOM 8431 C CA . PHE A 1 1039 ? -26.824 12.638 3.751 1.00 24.50 1039 PHE A CA 1
ATOM 8432 C C . PHE A 1 1039 ? -25.763 11.597 4.172 1.00 24.50 1039 PHE A C 1
ATOM 8434 O O . PHE A 1 1039 ? -24.930 11.888 5.022 1.00 24.50 1039 PHE A O 1
ATOM 8441 N N . SER A 1 1040 ? -25.779 10.428 3.539 1.00 24.28 1040 SER A N 1
ATOM 8442 C CA . SER A 1 1040 ? -24.728 9.398 3.483 1.00 24.28 1040 SER A CA 1
ATOM 8443 C C . SER A 1 1040 ? -24.977 8.690 2.130 1.00 24.28 1040 SER A C 1
ATOM 8445 O O . SER A 1 1040 ? -26.122 8.642 1.685 1.00 24.28 1040 SER A O 1
ATOM 8447 N N . ASP A 1 1041 ? -24.044 8.232 1.306 1.00 25.27 1041 ASP A N 1
ATOM 8448 C CA . ASP A 1 1041 ? -22.607 8.044 1.394 1.00 25.27 1041 ASP A CA 1
ATOM 8449 C C . ASP A 1 1041 ? -22.043 8.156 -0.030 1.00 25.27 1041 ASP A C 1
ATOM 8451 O O . ASP A 1 1041 ? -22.618 7.628 -0.983 1.00 25.27 1041 ASP A O 1
ATOM 8455 N N . SER A 1 1042 ? -20.887 8.794 -0.186 1.00 23.66 1042 SER A N 1
ATOM 8456 C CA . SER A 1 1042 ? -20.039 8.597 -1.359 1.00 23.66 1042 SER A CA 1
ATOM 8457 C C . SER A 1 1042 ? -18.790 7.839 -0.921 1.00 23.66 1042 SER A C 1
ATOM 8459 O O . SER A 1 1042 ? -17.779 8.456 -0.603 1.00 23.66 1042 SER A O 1
ATOM 8461 N N . MET A 1 1043 ? -18.868 6.504 -0.908 1.00 24.86 1043 MET A N 1
ATOM 8462 C CA . MET A 1 1043 ? -17.682 5.638 -0.894 1.00 24.86 1043 MET A CA 1
ATOM 8463 C C . MET A 1 1043 ? -16.819 5.896 -2.146 1.00 24.86 1043 MET A C 1
ATOM 8465 O O . MET A 1 1043 ? -17.371 6.239 -3.207 1.00 24.86 1043 MET A O 1
ATOM 8469 N N . PRO A 1 1044 ? -15.491 5.726 -2.067 1.00 31.64 1044 PRO A N 1
ATOM 8470 C CA . PRO A 1 1044 ? -14.630 5.748 -3.241 1.00 31.64 1044 PRO A CA 1
ATOM 8471 C C . PRO A 1 1044 ? -14.831 4.470 -4.077 1.00 31.64 1044 PRO A C 1
ATOM 8473 O O . PRO A 1 1044 ? -14.979 3.379 -3.525 1.00 31.64 1044 PRO A O 1
ATOM 8476 N N . CYS A 1 1045 ? -14.873 4.637 -5.404 1.00 30.48 1045 CYS A N 1
ATOM 8477 C CA . CYS A 1 1045 ? -14.400 3.623 -6.348 1.00 30.48 1045 CYS A CA 1
ATOM 8478 C C . CYS A 1 1045 ? -12.861 3.714 -6.381 1.00 30.48 1045 CYS A C 1
ATOM 8480 O O . CYS A 1 1045 ? -12.216 2.659 -6.481 1.00 30.48 1045 CYS A O 1
#

Solvent-accessible surface area (backbone atoms only — not comparable to full-atom values): 55891 Å² total; per-residue (Å²): 135,82,82,76,72,78,54,36,36,36,29,36,17,69,44,61,24,27,46,39,25,57,46,23,42,63,50,46,31,54,78,69,79,37,80,57,43,41,32,40,32,32,15,54,54,56,90,78,64,39,67,59,74,35,67,49,60,41,64,42,32,45,41,95,83,35,27,22,46,49,27,38,43,68,43,35,60,64,62,35,53,58,56,57,72,59,36,29,80,52,70,104,52,82,68,34,56,29,42,20,64,14,70,90,28,47,68,47,76,76,38,75,44,64,54,86,54,97,45,61,67,51,36,32,31,42,37,60,55,45,47,54,52,54,49,56,47,62,68,39,74,69,46,46,70,36,44,42,78,40,59,64,32,39,60,46,39,69,48,58,41,81,88,79,64,30,29,38,36,33,31,76,88,70,52,71,51,75,22,56,34,38,40,37,25,52,25,72,78,26,42,42,53,40,59,77,34,74,85,67,70,73,45,72,68,37,35,36,36,44,32,34,35,27,69,52,57,94,91,55,74,84,58,75,78,36,54,50,18,25,38,32,24,28,34,74,27,34,19,38,37,36,30,57,42,43,94,53,31,33,35,41,34,44,29,37,72,35,96,63,80,87,77,78,74,50,39,24,69,76,44,55,71,68,56,44,53,50,51,48,52,46,56,42,61,73,30,65,85,35,46,54,73,65,58,44,52,42,60,76,58,29,45,58,50,44,24,33,52,43,66,31,35,29,42,75,64,68,86,60,52,24,96,45,35,35,40,56,34,30,34,38,31,42,20,54,35,74,65,42,67,38,64,70,20,38,8,25,23,44,25,37,54,44,49,54,40,39,58,73,33,59,84,53,96,74,76,49,39,66,32,52,24,43,53,54,40,50,68,59,48,50,64,51,52,49,50,46,44,53,48,16,51,52,44,50,59,54,23,48,18,39,64,72,54,30,52,48,49,51,49,50,49,52,44,51,39,40,75,74,57,58,75,79,91,71,73,102,60,72,58,34,53,59,61,70,79,55,92,90,46,61,92,55,27,27,58,45,48,50,65,49,52,50,53,29,47,58,68,39,68,64,49,69,67,52,50,54,49,35,53,50,37,56,60,59,50,54,56,42,35,36,58,61,41,32,38,40,38,35,55,81,80,47,74,38,72,46,54,64,68,61,52,52,50,50,52,52,51,40,53,77,68,63,68,54,82,14,41,59,58,50,36,48,53,52,24,56,58,33,43,71,67,23,30,64,46,37,36,42,35,29,28,45,42,46,47,37,31,32,39,40,49,59,46,44,54,37,56,33,45,73,78,65,46,37,27,30,63,37,64,36,63,72,49,49,65,74,61,64,67,76,61,84,69,86,47,61,72,40,38,45,55,20,41,74,84,36,50,31,63,60,45,50,50,51,47,19,68,76,70,40,20,62,26,73,42,66,36,30,17,37,32,48,30,56,75,39,55,70,36,46,33,44,46,19,72,38,80,83,68,93,58,67,54,50,37,44,24,32,61,54,98,95,41,79,48,76,48,80,42,67,45,37,29,40,26,69,56,79,35,88,27,58,66,53,40,52,56,42,26,34,50,57,99,79,69,72,90,80,69,81,57,65,64,56,63,52,48,55,55,52,47,60,55,48,55,75,73,59,77,67,86,54,56,42,81,76,52,66,63,100,62,38,40,32,33,33,32,68,89,78,38,32,23,35,39,41,46,43,61,37,45,78,94,49,43,67,57,52,50,51,48,64,68,70,53,54,64,53,36,36,38,39,39,30,58,73,8,64,13,55,43,52,59,56,30,48,54,50,43,35,40,53,28,80,90,37,68,47,64,79,81,66,50,44,44,27,36,29,46,55,37,75,67,35,55,51,38,53,52,66,49,66,83,32,28,67,16,33,24,35,72,89,76,75,41,54,39,91,60,72,62,62,56,43,69,69,39,84,46,76,34,36,95,35,78,46,49,19,25,46,66,29,21,67,28,69,90,28,53,34,90,78,52,50,75,78,69,76,93,62,92,82,66,61,69,41,68,34,36,34,37,37,25,35,13,47,15,9,29,19,40,19,52,36,52,66,55,47,70,75,33,89,35,41,75,48,37,35,28,44,51,43,67,94,44,99,85,63,64,44,39,41,43,18,45,42,38,34,53,61,44,46,50,62,58,52,34,56,52,30,54,75,73,39,95,77,66,85,79,71,56,67,54,65,31,35,40,46,44,32,32,23,41,27,40,29,28,40,76,96,81,28,82,91,50,43,44,57,57,55,80,56,52,32,75,41,72,44,51,81,33,43,93,90,44,55,65,61,44,52,50,53,53,52,54,51,54,56,49,56,64,55,56,74,77,69,81,86,78,86,85,84,89,82,92,84,83,92,88,84,86,91,88,83,82,89,86,86,82,86,77,86,130

InterPro domains:
  IPR002938 FAD-binding domain [PF01494] (325-362)
  IPR029045 ClpP/crotonase-like domain superfamily [SSF52096] (491-901)
  IPR036188 FAD/NAD(P)-binding domain superfamily [G3DSA:3.50.50.60] (5-410)
  IPR036188 FAD/NAD(P)-binding domain superfamily [SSF51905] (8-414)
  IPR052766 Secondary metabolite-associated S41A peptidase [PTHR37049] (420-997)

Sequence (1045 aa):
MSSTKLERVIIVGGGLGGLATALSFYYIFPRHNLKAPSITVYERDTMESSRLNEGYTLQLRNDPSSGGIQALKTIDEQLYRDIKQMAAPTGNKNIGMKIGFGINCDINPTIKFIRDTEHEMFRVARYNLRNRLVEEVKRSSSLSSVIDLQWNSHVIKADYDKITNKVIVELQDGRRDECDLLIVADGMHSSVRRYMFPDMRLNFHKHILLTGITPLNVGEQLPDQICPSLFGTTGQGVGVFLAPIDEKSFFWSLSYHSEQPRSPPLIGSAMNKDEQENLINEIVARSMNCLSDEFRSFVKRCDRQRLLIINCYDKFPHQNPSEKHIIFIGDALHPMSPMGGNGANMALRDGVDFVEVLIKNYGTNNGNFIEQSIEEFDRCHTKRSVNAIKISHWNISTAESTGLNSTMQKKLLLILIFFFHEGSFATNTDQCIFNSTTHDLPSTWSFSTIDQVKLCFANIPVNNLTINETMKQLFNSLEFYSFLSIIRQSNQPYFTNVNLQNELLTILHQSNMNMYKNDYDFHMSIVTCFKKLKDFHTKYFAPNGYSKFELLLPFILEFLPSTKEIKIKLGIHLYSSIIENKLNMNYTDKIITKIDGIDALEYMNYFAEQYTFMSKDKNVRLNSVFRKEFWLRNLGQYPLPLKNNITFTFFEQNNETTVTFPYLIIITKKFDNQISLENENRFSSNSSSETENVFNYIIDFEKLNWYKNNHNNNFELIMGNNDSYYYIHKSTQTAIIKLESFNEENFEDIKKIFLAAKGNTLILDLIGNHGGHSCLAYGLLNYLVPEYSSLHLLYEPMDGRTTKALRLFSKIFSFYLNSILNIQTNSSFTNMSWIEPAFNYTRGNSTDEYSMRWSINCDGEAFGMGKFWIKNNDTKYFQSIYVLTDGTCGSACSLFLSKLKFASNFKTIYGIGGGYNDNDLFESSSYAGGGAFQWNDIVTYHNQFSTNDSLINHLPTSAHLNLNVYEIYINALSSDYPREFLKQPIDKRLLIADYFNIQQSLEMIIDDYTRSNSQTLTVNSSFKMIIFNVFLRILFMKFSDSMPC

Organism: NCBI:txid433720

Foldseek 3Di:
DDQDDFAEEEEEALALLSLLLLLLLVQPQVVLVHDRHAYEYEHQAAPPPPCQAQVAKAKAKCDPLFNQLVLQVSSPVVLSVVQVVQFADQPPDQAAEQEFEADQFDRDSPDTPRPLDPMDMTMARSSVNSVSSVCVCVVDPVSCRRYHYHYSWHWQEWDFDPVVCWIWTATPVGDIDIGNAYEYARAQPGNHCCHVPVPDDWDFPQKKKKKFKAWADVVDFDPNSQGQKYWYAQQAQKIKIKHDHHRTMIMIIIMGGHPDADDDDFFQLPDDPVRLVVSLVVVLVVSVRHYDVVVNVRSVRTDSRNIGMDGFIWDQFDQAPLVRNYAYFQNRGTNGGCLLSRRSSRSSVLSNQLSVLLSVQPPDPPSRSSSVSSVLSCVFSRVSSVVSRVSSSVSSLQNRHHDVRVVVVVVVVVVVCCVVVPPDPDDPDFLQAFDADFPLDDPFKGKDFLSSVVVLQLPAADDLVLLVLQLLQVVVCCLQFFCQQFQCAPDPPQGHRANLVVLSVVLVVCVVSVSDSGLLSSLQSQQQSQLSSLFPLFGWFAFLLLQLKKKADQFQWWAFQVVRWIAGQDGQPVLCRVVPCPPVSPRHRWTWQDKQNHGPSVVLLVCLNRQHSLFSWSFLSSLVCNLAPVGIPRSRNDPRDPDQWMWTWTDDPNDIDIDIGGIMMMGSHGDPHSVSSVVSFFDDPPDDSPDDDPPCSRLVVVLVVVCVPDDDPQWDWDDDDPAKTWIAGNPQREIEIEHQELEPVCLVVVVVRVLPRDDQHYEYELANRAYYDLLSLLVVCCQAFVVSVDSLVLWWWKKFFLDPLLVLLCVVCQVVQQQKADNVVRGGGNDPLQFPDWDWDNHNNDTGTMGDIITGRSCDCRVVNNVPDPPDPSHDYRQAYEYEYQQSLHASSLSSVVVLCPGPRYDFYEHETGHPDPPDFAARYANNWADKDKLQVSLVSSCVRDVDPPSRDDNRTSMIGIHGSMFTPDVVQDPRDGPNNGGDGGPYYDSGDTPSCVVVVVVVVVVVVVVVVVVVVDPDDDDDDDDDDDDDDDDDDDDDDDDHD

Mean predicted aligned error: 18.15 Å

Secondary structure (DSSP, 8-state):
-------EEEEE--SHHHHHHHHHHHHHGGGGTPPPPEEEEE-SS-TTTTTTTS-SEEEEE-STTT-HHHHHHHH-HHHHHHHHHTPPP--SS--S-EEEE-STT-----EE-----SS-EEEEEHHHHHHHHHHHHHS-HHHHHHEEEESS--EEEEEEETTTTEEEEEETTS-EEEESEEEE---TT-HHHHHH-TT-PPEEEEEEEEEEEEEPPTT----TTTSS-EEEE-SBSEEEEEEEEETTEEEEEEEEE-SS---S-SBGGGS-HHHHHHHHHHHHHHHTTTS-HHHHHHHHTS-GGG-EEEEEEE-PPPPP-GGGTEEE-GGGTS---GGGS-HHHHHHHHHHHHHHHHHHHTT-TTS-HHHHHHHHHHHHHHHHHHHHHHHHHHHHHHHT-BHHHHHHHHHHHHHHHHHHH-S----SS-TT------TTS-TT-EEEEHHHHHHHHHTS---HHHHHHHHHHHHHHTTT-GGGTGGGS--TT------HHHHHHHHHHHHHTT--SSHHHHHHHHHHHHHTT--SSSEEEPPHHHHTEEEE-SEEEEEETTTTEEEEEEE-HHHHHHHTT-S----TTPEEEEETTEEHHHHHHHHHHHH--S-SSHHHHHHHIIIIITTEEETTTSPPPSSSEEEEEEEETTEEEEEEEE-EEEESS--SSHHHHHHHHB--TT-------HHHHHHHHHHHHHHHH---TTEEEEEE-SSEEEEEETTTTEEEEEE--B-HHHHHHHHHHHHH--SSEEEEE-TT---B-HHHHHHHHHHH-GGG-SGGGT---EE-B--HHHHHHGGGGGGGGGGEEETTTTEE-SSGGGT-S-EEEEETTEEEEEPPPEEE-TTS-GGG-TT-----------SEEEEEE-S--BHHHHHHHHHHTTSTTEEEEEEE---S-TT-PPBSSB---S-EEEHHHHHHHHHHH-SS--S----SBS-EEEEE-SEE-BTTTBSSS-GGG---B-SEEESS--TT-HHHHHHHHHHHHHHHHHHTTS-S-------------------------

Nearest PDB structures (foldseek):
  8rqh-assembly1_A  TM=8.550E-01  e=5.454E-23  Streptomyces cyaneofuscatus
  8rqh-assembly2_B  TM=8.445E-01  e=7.520E-23  Streptomyces cyaneofuscatus
  4bjy-assembly1_A-2  TM=8.474E-01  e=9.829E-23  Rhodococcus jostii RHA1
  4bjz-assembly1_A  TM=8.359E-01  e=1.037E-22  Rhodococcus jostii RHA1
  4bk1-assembly1_A-2  TM=8.540E-01  e=5.169E-22  Rhodococcus jostii RHA1

pLDDT: mean 81.39, std 16.89, range [20.3, 98.62]